Protein 7X0H (pdb70)

Sequence (1148 aa):
GYVGDPSDEYYMVTFLSGIDYWKYCFEGFEDAAKAIGVTAKYTGQTDTDVSGQVAVLEQVIAQKPKGIAVTAVNSTALADTINSAIEQGISVVCFDSDSPTSNRSAYLGTGNYAAGQKAAEFLVPLVNYKGKIAVLYTVGAENSESRVQGFEDWCKQNAPEVSLVKVNDAGDTTVAADNLAAALQANDDIVGVFCVDGVAGTAGPTAVAESKKDLRVLAFDVDVTVLDKVKSGEIDGTVAQGMYNMGYWSLMMLYTEANGLSSKALPGNLDTGVVIVTKDNVDEYYPGYVGDPSDEYYMVTFLSGIDYWKYCFEGFEDAAKAIGVTAKYTGQTDTDVSGQVAVLEQVIAQKPKGIAVTAVNSTALADTINSAIEQGISVVCFDSDSPTSNRSAYLGTGNYAAGQKAAEFLVPLVNYKGKIAVLYTVGAENSESRVQGFEDWCKQNAPEVSLVKVNDAGDTTVAADNLAAALQANDDIVGVFCVDGVAGTAGPTAVAESKKDLRVLAFDVDVTVLDKVKSGEIDGTVAQGMYNMGYWSLMMLYTEANGLSSKALPGNLDTGVVIVTKDNVDEYYPGYVGDPSDEYYMVTFLSGIDYWKYCFEGFEDAAKAIGVTAKYTGQTDTDVSGQVAVLEQVIAQKPKGIAVTAVNSTALADTINSAIEQGISVVCFDSDSPTSNRSAYLGTGNYAAGQKAAEFLVPLVNYKGKIAVLYTVGAENSESRVQGFEDWCKQNAPEVSLVKVNDAGDTTVAADNLAAALQANDDIVGVFCVDGVAGTAGPTAVAESKKDLRVLAFDVDVTVLDKVKSGEIDGTVAQGMYNMGYWSLMMLYTEANGLSSKALPGNLDTGVVIVTKDNVDEYYPGYVGDPSDEYYMVTFLSGIDYWKYCFEGFEDAAKAIGVTAKYTGQTDTDVSGQVAVLEQVIAQKPKGIAVTAVNSTALADTINSAIEQGISVVCFDSDSPTSNRSAYLGTGNYAAGQKAAEFLVPLVNYKGKIAVLYTVGAENSESRVQGFEDWCKQNAPEVSLVKVNDAGDTTVAADNLAAALQANDDIVGVFCVDGVAGTAGPTAVAESKKDLRVLAFDVDVTVLDKVKSGEIDGTVAQGMYNMGYWSLMMLYTEANGLSSKALPGNLDTGVVIVTKDNVDEYYP

CATH classification: 3.40.50.2300

Foldseek 3Di:
DLQDDQVAEEEEEEACQPDCLLVLLVLLQQVLCVVSVYYYYYDYHNFLDQVSRLVVLVVVLVVVHQEYEYFHSAQASNQVVQQVSVVVNHQYAYEDFYNVVHPHQAYEWAPQLVVLLVVLVPACVVLVLAFEEEEEFAPRTRSLVSSVNSVQVNCVVPRVRYHYDYFHLNRPLVVSLVRVLVVCVVGVRHAEYEAREQSCLRNVLVSCVVVVDDHAYEHEAQDPVSLVCLQVVSHFWYKHILSSCSSNVSNVLSVCVSVVVDVDGDDYYHHRDMDTGHNVCSVVRDD/DLQDEQVAEEEEEEALQPDCLQVLLVLLLVVLCVVSVYHYYYDYHNFLDQVRRLVVLLVVLVVPHQEYEYFHSALASNQVVQQVSVVVLHQYAYEDFHNVVHPHQAYEWAPQLVVLLVLLVPACVVLVLAFEEEEEFAPRTRSLVSSPNSVQVNCVVPRVRYHYDYFHLNRPLVVSLVRVLVVCVVGVRHAEYEHREQSSLRNVLVSCVVVVDDHAYEHEAQDPVSLVCQQVVSYFWYKHILSSVRSNVSNVLSVCVSVVVDVDGDDYYHHRDMDTGHNVCSVVRDD/DLQDDQVAEEEEEEACQPDCLQVLQVLLQQVLCVVSVYHYYYDYHNFLDQVRRLVVLVVVLVVVHQEYEYFHSAQASNQVVQQVSVVVNHQYAYEPFYNVVHPHQAYEWAPQLVQLLVLLVPQCVVVVLAFEEEEEFAPRTRSLVSSPNSVVVNCVVPRVRYHYDYFHLNRPLVSRLVRVLVVCVVGVRHAEYEARDQSCLVNVLVSVVVVVDDHAYEHEAQDPVSLVCLQVVSHFWYKHILSSCSNNVSNVLSVCVSVVVDVDGDDHYHHRDMDTGHNVHSVVRDD/DLQDDQVAEEEEEEALQPDCLQVLQVVLQQVLCVVSVYHYYYDYHNFLDQVRRLVVLVVVLVVVHQEYEYFHSAQASNQVVLQVSVVVNHQYAYEPFHNVVHPHQAYEWAPLLVVLLVLLVPQCVVVPLAFEEEEEFAPRTRSLVSSPNSVVVNCVVPRVRYHYDYWHLNRPLVSRLVRVLVVCVVGVRHAEYEQREQSSLVNVLVSCVVVVDDHAYEHEAQDVVSLVCLQVVSHFWYKHILSSCSSNVSNVLSVCVSVVVDVDGDDHYHHRDMDTGHNVCSVVRDD

InterPro domains:
  IPR025997 Periplasmic binding protein [PF13407] (46-292)
  IPR028082 Periplasmic binding protein-like I [SSF53822] (45-318)
  IPR050555 Bacterial Solute-Binding Protein 2 [PTHR30036] (1-317)

Structure (mmCIF, N/CA/C/O backbone):
data_7X0H
#
_entry.id   7X0H
#
_cell.length_a   75.873
_cell.length_b   234.616
_cell.length_c   196.325
_cell.angle_alpha   90.000
_cell.angle_beta   90.000
_cell.angle_gamma   90.000
#
_symmetry.space_group_name_H-M   'C 2 2 21'
#
loop_
_entity.id
_entity.type
_entity.pdbx_description
1 polymer CbpA
2 non-polymer beta-D-glucopyranose
3 water water
#
loop_
_atom_site.group_PDB
_atom_site.id
_atom_site.type_symbol
_atom_site.label_atom_id
_atom_site.label_alt_id
_atom_site.label_comp_id
_atom_site.label_asym_id
_atom_site.label_entity_id
_atom_site.label_seq_id
_atom_site.pdbx_PDB_ins_code
_atom_site.Cartn_x
_atom_site.Cartn_y
_atom_site.Cartn_z
_atom_site.occupancy
_atom_site.B_iso_or_equiv
_atom_site.auth_seq_id
_atom_site.auth_comp_id
_atom_site.auth_asym_id
_atom_site.auth_atom_id
_atom_site.pdbx_PDB_model_num
ATOM 1 N N . GLY A 1 4 ? 22.506 10.184 -15.214 1.00 24.66 33 GLY A N 1
ATOM 2 C CA . GLY A 1 4 ? 21.248 10.587 -15.807 1.00 19.58 33 GLY A CA 1
ATOM 3 C C . GLY A 1 4 ? 20.394 11.529 -14.981 1.00 17.37 33 GLY A C 1
ATOM 4 O O . GLY A 1 4 ? 20.865 12.551 -14.476 1.00 16.31 33 GLY A O 1
ATOM 7 N N . TYR A 1 5 ? 19.111 11.179 -14.867 1.00 14.24 34 TYR A N 1
ATOM 8 C CA . TYR A 1 5 ? 18.105 12.040 -14.257 1.00 15.59 34 TYR A CA 1
ATOM 9 C C . TYR A 1 5 ? 17.693 11.545 -12.873 1.00 17.49 34 TYR A C 1
ATOM 10 O O . TYR A 1 5 ? 16.551 11.741 -12.450 1.00 20.85 34 TYR A O 1
ATOM 28 N N . VAL A 1 6 ? 18.616 10.901 -12.162 1.00 19.23 35 VAL A N 1
ATOM 29 C CA . VAL A 1 6 ? 18.418 10.548 -10.761 1.00 21.98 35 VAL A CA 1
ATOM 30 C C . VAL A 1 6 ? 19.085 11.646 -9.943 1.00 18.38 35 VAL A C 1
ATOM 31 O O . VAL A 1 6 ? 20.310 11.667 -9.782 1.00 18.72 35 VAL A O 1
ATOM 44 N N . GLY A 1 7 ? 18.278 12.554 -9.424 1.00 16.60 36 GLY A N 1
ATOM 45 C CA . GLY A 1 7 ? 18.812 13.701 -8.737 1.00 17.90 36 GLY A CA 1
ATOM 46 C C . GLY A 1 7 ? 19.191 13.412 -7.300 1.00 19.88 36 GLY A C 1
ATOM 47 O O . GLY A 1 7 ? 18.773 12.436 -6.684 1.00 18.63 36 GLY A O 1
ATOM 51 N N . ASP A 1 8 ? 20.016 14.295 -6.773 1.00 20.36 37 ASP A N 1
ATOM 52 C CA . ASP A 1 8 ? 20.461 14.340 -5.397 1.00 21.24 37 ASP A CA 1
ATOM 53 C C . ASP A 1 8 ? 19.722 15.462 -4.692 1.00 18.29 37 ASP A C 1
ATOM 54 O O . ASP A 1 8 ? 19.752 16.599 -5.177 1.00 16.95 37 ASP A O 1
ATOM 63 N N . PRO A 1 9 ? 19.023 15.197 -3.584 1.00 20.73 38 PRO A N 1
ATOM 64 C CA . PRO A 1 9 ? 18.228 16.274 -2.959 1.00 22.66 38 PRO A CA 1
ATOM 65 C C . PRO A 1 9 ? 19.054 17.423 -2.400 1.00 20.37 38 PRO A C 1
ATOM 66 O O . PRO A 1 9 ? 18.491 18.500 -2.155 1.00 18.24 38 PRO A O 1
ATOM 77 N N . SER A 1 10 ? 20.355 17.243 -2.180 1.00 20.52 39 SER A N 1
ATOM 78 C CA . SER A 1 10 ? 21.183 18.360 -1.744 1.00 21.30 39 SER A CA 1
ATOM 79 C C . SER A 1 10 ? 21.490 19.331 -2.880 1.00 19.89 39 SER A C 1
ATOM 80 O O . SER A 1 10 ? 22.015 20.419 -2.622 1.00 19.65 39 SER A O 1
ATOM 88 N N . ASP A 1 11 ? 21.154 18.986 -4.117 1.00 18.85 40 ASP A N 1
ATOM 89 C CA . ASP A 1 11 ? 21.377 19.875 -5.250 1.00 18.08 40 ASP A CA 1
ATOM 90 C C . ASP A 1 11 ? 20.159 20.770 -5.425 1.00 17.05 40 ASP A C 1
ATOM 91 O O . ASP A 1 11 ? 19.033 20.279 -5.572 1.00 16.73 40 ASP A O 1
ATOM 100 N N . GLU A 1 12 ? 20.392 22.079 -5.411 1.00 13.81 41 GLU A N 1
ATOM 101 C CA . GLU A 1 12 ? 19.326 23.064 -5.339 1.00 15.29 41 GLU A CA 1
ATOM 102 C C . GLU A 1 12 ? 19.178 23.834 -6.640 1.00 14.95 41 GLU A C 1
ATOM 103 O O . GLU A 1 12 ? 20.167 24.200 -7.282 1.00 16.06 41 GLU A O 1
ATOM 115 N N . TYR A 1 13 ? 17.923 24.088 -7.002 1.00 12.49 42 TYR A N 1
ATOM 116 C CA . TYR A 1 13 ? 17.551 24.878 -8.168 1.00 11.81 42 TYR A CA 1
ATOM 117 C C . TYR A 1 13 ? 16.612 25.974 -7.692 1.00 13.10 42 TYR A C 1
ATOM 118 O O . TYR A 1 13 ? 15.605 25.689 -7.029 1.00 13.61 42 TYR A O 1
ATOM 136 N N . TYR A 1 14 ? 16.959 27.221 -8.003 1.00 14.03 43 TYR A N 1
ATOM 137 C CA . TYR A 1 14 ? 16.227 28.385 -7.526 1.00 13.44 43 TYR A CA 1
ATOM 138 C C . TYR A 1 14 ? 15.395 29.021 -8.634 1.00 13.66 43 TYR A C 1
ATOM 139 O O . TYR A 1 14 ? 15.869 29.206 -9.758 1.00 14.96 43 TYR A O 1
ATOM 157 N N . MET A 1 15 ? 14.152 29.356 -8.301 1.00 12.47 44 MET A N 1
ATOM 158 C CA . MET A 1 15 ? 13.325 30.265 -9.083 1.00 11.94 44 MET A CA 1
ATOM 159 C C . MET A 1 15 ? 13.382 31.632 -8.408 1.00 11.39 44 MET A C 1
ATOM 160 O O . MET A 1 15 ? 13.167 31.731 -7.194 1.00 13.09 44 MET A O 1
ATOM 174 N N . VAL A 1 16 ? 13.688 32.672 -9.188 1.00 11.28 45 VAL A N 1
ATOM 175 C CA . VAL A 1 16 ? 13.888 34.024 -8.673 1.00 13.08 45 VAL A CA 1
ATOM 176 C C . VAL A 1 16 ? 12.998 34.984 -9.449 1.00 13.34 45 VAL A C 1
ATOM 177 O O . VAL A 1 16 ? 13.087 35.060 -10.677 1.00 14.39 45 VAL A O 1
ATOM 190 N N . THR A 1 17 ? 12.197 35.766 -8.731 1.00 13.35 46 THR A N 1
ATOM 191 C CA . THR A 1 17 ? 11.160 36.566 -9.364 1.00 13.48 46 THR A CA 1
ATOM 192 C C . THR A 1 17 ? 11.201 38.015 -8.884 1.00 14.39 46 THR A C 1
ATOM 193 O O . THR A 1 17 ? 12.072 38.421 -8.111 1.00 15.48 46 THR A O 1
ATOM 204 N N . PHE A 1 18 ? 10.241 38.797 -9.383 1.00 15.42 47 PHE A N 1
ATOM 205 C CA . PHE A 1 18 ? 9.892 40.113 -8.860 1.00 15.26 47 PHE A CA 1
ATOM 206 C C . PHE A 1 18 ? 8.387 40.108 -8.618 1.00 16.61 47 PHE A C 1
ATOM 207 O O . PHE A 1 18 ? 7.677 39.198 -9.056 1.00 15.92 47 PHE A O 1
ATOM 224 N N . LEU A 1 19 ? 7.893 41.114 -7.901 1.00 17.24 48 LEU A N 1
ATOM 225 C CA . LEU A 1 19 ? 6.517 41.084 -7.403 1.00 17.07 48 LEU A CA 1
ATOM 226 C C . LEU A 1 19 ? 6.225 39.700 -6.813 1.00 16.20 48 LEU A C 1
ATOM 227 O O . LEU A 1 19 ? 5.235 39.041 -7.133 1.00 15.48 48 LEU A O 1
ATOM 243 N N . SER A 1 20 ? 7.125 39.262 -5.929 1.00 16.13 49 SER A N 1
ATOM 244 C CA . SER A 1 20 ? 7.302 37.842 -5.640 1.00 15.80 49 SER A CA 1
ATOM 245 C C . SER A 1 20 ? 6.151 37.213 -4.873 1.00 16.80 49 SER A C 1
ATOM 246 O O . SER A 1 20 ? 6.080 35.979 -4.807 1.00 17.47 49 SER A O 1
ATOM 254 N N . GLY A 1 21 ? 5.266 38.005 -4.292 1.00 18.22 50 GLY A N 1
ATOM 255 C CA . GLY A 1 21 ? 4.173 37.443 -3.541 1.00 19.71 50 GLY A CA 1
ATOM 256 C C . GLY A 1 21 ? 2.897 37.190 -4.300 1.00 19.78 50 GLY A C 1
ATOM 257 O O . GLY A 1 21 ? 1.956 36.651 -3.713 1.00 20.24 50 GLY A O 1
ATOM 261 N N . ILE A 1 22 ? 2.809 37.550 -5.581 1.00 19.50 51 ILE A N 1
ATOM 262 C CA . ILE A 1 22 ? 1.529 37.449 -6.272 1.00 18.78 51 ILE A CA 1
ATOM 263 C C . ILE A 1 22 ? 1.275 36.005 -6.695 1.00 17.69 51 ILE A C 1
ATOM 264 O O . ILE A 1 22 ? 2.193 35.183 -6.828 1.00 15.67 51 ILE A O 1
ATOM 280 N N . ASP A 1 23 ? -0.004 35.699 -6.926 1.00 18.73 52 ASP A N 1
ATOM 281 C CA . ASP A 1 23 ? -0.397 34.322 -7.208 1.00 21.03 52 ASP A CA 1
ATOM 282 C C . ASP A 1 23 ? 0.183 33.813 -8.523 1.00 18.33 52 ASP A C 1
ATOM 283 O O . ASP A 1 23 ? 0.360 32.602 -8.687 1.00 17.53 52 ASP A O 1
ATOM 292 N N . TYR A 1 24 ? 0.484 34.711 -9.464 1.00 19.17 53 TYR A N 1
ATOM 293 C CA . TYR A 1 24 ? 1.053 34.301 -10.747 1.00 18.70 53 TYR A CA 1
ATOM 294 C C . TYR A 1 24 ? 2.239 33.357 -10.563 1.00 17.26 53 TYR A C 1
ATOM 295 O O . TYR A 1 24 ? 2.335 32.328 -11.244 1.00 16.96 53 TYR A O 1
ATOM 313 N N . TRP A 1 25 ? 3.140 33.669 -9.625 1.00 14.61 54 TRP A N 1
ATOM 314 C CA . TRP A 1 25 ? 4.328 32.843 -9.437 1.00 13.71 54 TRP A CA 1
ATOM 315 C C . TRP A 1 25 ? 4.017 31.501 -8.778 1.00 16.18 54 TRP A C 1
ATOM 316 O O . TRP A 1 25 ? 4.822 30.572 -8.904 1.00 16.77 54 TRP A O 1
ATOM 337 N N . LYS A 1 26 ? 2.882 31.372 -8.081 1.00 17.34 55 LYS A N 1
ATOM 338 C CA . LYS A 1 26 ? 2.542 30.088 -7.475 1.00 16.83 55 LYS A CA 1
ATOM 339 C C . LYS A 1 26 ? 2.368 29.015 -8.540 1.00 16.08 55 LYS A C 1
ATOM 340 O O . LYS A 1 26 ? 2.773 27.861 -8.348 1.00 14.06 55 LYS A O 1
ATOM 344 N N . TYR A 1 27 ? 1.784 29.379 -9.681 1.00 14.83 56 TYR A N 1
ATOM 345 C CA . TYR A 1 27 ? 1.622 28.420 -10.768 1.00 16.28 56 TYR A CA 1
ATOM 346 C C . TYR A 1 27 ? 2.955 28.120 -11.436 1.00 13.98 56 TYR A C 1
ATOM 347 O O . TYR A 1 27 ? 3.232 26.965 -11.778 1.00 14.06 56 TYR A O 1
ATOM 365 N N . CYS A 1 28 ? 3.797 29.144 -11.627 1.00 12.60 57 CYS A N 1
ATOM 366 C CA . CYS A 1 28 ? 5.125 28.914 -12.185 1.00 12.03 57 CYS A CA 1
ATOM 367 C C . CYS A 1 28 ? 5.942 27.991 -11.290 1.00 12.43 57 CYS A C 1
ATOM 368 O O . CYS A 1 28 ? 6.608 27.065 -11.771 1.00 14.07 57 CYS A O 1
ATOM 376 N N . PHE A 1 29 ? 5.924 28.244 -9.978 1.00 12.99 58 PHE A N 1
ATOM 377 C CA . PHE A 1 29 ? 6.742 27.433 -9.087 1.00 12.25 58 PHE A CA 1
ATOM 378 C C . PHE A 1 29 ? 6.193 26.016 -8.954 1.00 14.10 58 PHE A C 1
ATOM 379 O O . PHE A 1 29 ? 6.969 25.073 -8.764 1.00 14.80 58 PHE A O 1
ATOM 396 N N . GLU A 1 30 ? 4.871 25.840 -9.052 1.00 12.22 59 GLU A N 1
ATOM 397 C CA . GLU A 1 30 ? 4.300 24.496 -9.032 1.00 15.15 59 GLU A CA 1
ATOM 398 C C . GLU A 1 30 ? 4.926 23.610 -10.108 1.00 14.08 59 GLU A C 1
ATOM 399 O O . GLU A 1 30 ? 5.240 22.442 -9.853 1.00 14.20 59 GLU A O 1
ATOM 411 N N . GLY A 1 31 ? 5.102 24.141 -11.320 1.00 14.12 60 GLY A N 1
ATOM 412 C CA . GLY A 1 31 ? 5.731 23.354 -12.372 1.00 13.01 60 GLY A CA 1
ATOM 413 C C . GLY A 1 31 ? 7.199 23.081 -12.091 1.00 13.19 60 GLY A C 1
ATOM 414 O O . GLY A 1 31 ? 7.683 21.960 -12.273 1.00 12.02 60 GLY A O 1
ATOM 418 N N . PHE A 1 32 ? 7.926 24.114 -11.660 1.00 12.55 61 PHE A N 1
ATOM 419 C CA . PHE A 1 32 ? 9.327 23.998 -11.260 1.00 11.82 61 PHE A CA 1
ATOM 420 C C . PHE A 1 32 ? 9.519 22.904 -10.220 1.00 13.12 61 PHE A C 1
ATOM 421 O O . PHE A 1 32 ? 10.409 22.055 -10.347 1.00 16.65 61 PHE A O 1
ATOM 438 N N . GLU A 1 33 ? 8.674 22.906 -9.187 1.00 11.83 62 GLU A N 1
ATOM 439 C CA . GLU A 1 33 ? 8.787 21.934 -8.107 1.00 15.26 62 GLU A CA 1
ATOM 440 C C . GLU A 1 33 ? 8.349 20.546 -8.551 1.00 13.08 62 GLU A C 1
ATOM 441 O O . GLU A 1 33 ? 8.945 19.545 -8.130 1.00 16.06 62 GLU A O 1
ATOM 453 N N . ASP A 1 34 ? 7.330 20.456 -9.412 1.00 11.98 63 ASP A N 1
ATOM 454 C CA . ASP A 1 34 ? 6.924 19.142 -9.906 1.00 12.78 63 ASP A CA 1
ATOM 455 C C . ASP A 1 34 ? 8.058 18.473 -10.674 1.00 12.13 63 ASP A C 1
ATOM 456 O O . ASP A 1 34 ? 8.312 17.275 -10.499 1.00 12.72 63 ASP A O 1
ATOM 465 N N . ALA A 1 35 ? 8.740 19.226 -11.546 1.00 11.08 64 ALA A N 1
ATOM 466 C CA . ALA A 1 35 ? 9.875 18.657 -12.266 1.00 12.23 64 ALA A CA 1
ATOM 467 C C . ALA A 1 35 ? 11.001 18.301 -11.304 1.00 11.76 64 ALA A C 1
ATOM 468 O O . ALA A 1 35 ? 11.621 17.240 -11.430 1.00 13.26 64 ALA A O 1
ATOM 475 N N . ALA A 1 36 ? 11.266 19.170 -10.323 1.00 13.35 65 ALA A N 1
ATOM 476 C CA . ALA A 1 36 ? 12.331 18.892 -9.370 1.00 13.34 65 ALA A CA 1
ATOM 477 C C . ALA A 1 36 ? 12.060 17.599 -8.612 1.00 13.86 65 ALA A C 1
ATOM 478 O O . ALA A 1 36 ? 12.970 16.788 -8.401 1.00 15.13 65 ALA A O 1
ATOM 485 N N . LYS A 1 37 ? 10.806 17.380 -8.207 1.00 14.10 66 LYS A N 1
ATOM 486 C CA . LYS A 1 37 ? 10.460 16.173 -7.469 1.00 16.77 66 LYS A CA 1
ATOM 487 C C . LYS A 1 37 ? 10.546 14.937 -8.351 1.00 14.58 66 LYS A C 1
ATOM 488 O O . LYS A 1 37 ? 10.937 13.859 -7.885 1.00 13.81 66 LYS A O 1
ATOM 507 N N . ALA A 1 38 ? 10.182 15.066 -9.626 1.00 14.35 67 ALA A N 1
ATOM 508 C CA . ALA A 1 38 ? 10.311 13.939 -10.544 1.00 15.49 67 ALA A CA 1
ATOM 509 C C . ALA A 1 38 ? 11.770 13.526 -10.697 1.00 13.14 67 ALA A C 1
ATOM 510 O O . ALA A 1 38 ? 12.084 12.333 -10.757 1.00 14.82 67 ALA A O 1
ATOM 517 N N . ILE A 1 39 ? 12.676 14.501 -10.767 1.00 12.87 68 ILE A N 1
ATOM 518 C CA . ILE A 1 39 ? 14.092 14.183 -10.910 1.00 12.97 68 ILE A CA 1
ATOM 519 C C . ILE A 1 39 ? 14.684 13.743 -9.576 1.00 13.36 68 ILE A C 1
ATOM 520 O O . ILE A 1 39 ? 15.478 12.799 -9.522 1.00 13.77 68 ILE A O 1
ATOM 536 N N . GLY A 1 40 ? 14.317 14.412 -8.493 1.00 14.95 69 GLY A N 1
ATOM 537 C CA . GLY A 1 40 ? 14.893 14.163 -7.192 1.00 16.85 69 GLY A CA 1
ATOM 538 C C . GLY A 1 40 ? 15.810 15.252 -6.647 1.00 17.38 69 GLY A C 1
ATOM 539 O O . GLY A 1 40 ? 16.592 14.967 -5.726 1.00 18.66 69 GLY A O 1
ATOM 543 N N . VAL A 1 41 ? 15.751 16.468 -7.191 1.00 16.09 70 VAL A N 1
ATOM 544 C CA . VAL A 1 41 ? 16.512 17.605 -6.683 1.00 14.82 70 VAL A CA 1
ATOM 545 C C . VAL A 1 41 ? 15.564 18.505 -5.899 1.00 16.36 70 VAL A C 1
ATOM 546 O O . VAL A 1 41 ? 14.356 18.245 -5.840 1.00 15.90 70 VAL A O 1
ATOM 559 N N . THR A 1 42 ? 16.093 19.567 -5.298 1.00 17.45 71 THR A N 1
ATOM 560 C CA . THR A 1 42 ? 15.300 20.446 -4.445 1.00 17.78 71 THR A CA 1
ATOM 561 C C . THR A 1 42 ? 15.079 21.788 -5.129 1.00 17.25 71 THR A C 1
ATOM 562 O O . THR A 1 42 ? 16.039 22.466 -5.513 1.00 16.93 71 THR A O 1
ATOM 573 N N . ALA A 1 43 ? 13.809 22.161 -5.267 1.00 16.43 72 ALA A N 1
ATOM 574 C CA . ALA A 1 43 ? 13.402 23.442 -5.820 1.00 15.49 72 ALA A CA 1
ATOM 575 C C . ALA A 1 43 ? 13.243 24.461 -4.701 1.00 15.70 72 ALA A C 1
ATOM 576 O O . ALA A 1 43 ? 12.670 24.155 -3.653 1.00 16.02 72 ALA A O 1
ATOM 583 N N . LYS A 1 44 ? 13.760 25.672 -4.937 1.00 13.35 73 LYS A N 1
ATOM 584 C CA . LYS A 1 44 ? 13.711 26.771 -3.982 1.00 15.68 73 LYS A CA 1
ATOM 585 C C . LYS A 1 44 ? 13.123 27.998 -4.661 1.00 14.69 73 LYS A C 1
ATOM 586 O O . LYS A 1 44 ? 13.327 28.212 -5.859 1.00 15.18 73 LYS A O 1
ATOM 605 N N . TYR A 1 45 ? 12.459 28.844 -3.874 1.00 15.25 74 TYR A N 1
ATOM 606 C CA . TYR A 1 45 ? 11.780 30.017 -4.406 1.00 15.19 74 TYR A CA 1
ATOM 607 C C . TYR A 1 45 ? 12.161 31.270 -3.632 1.00 16.59 74 TYR A C 1
ATOM 608 O O . TYR A 1 45 ? 12.191 31.258 -2.399 1.00 17.98 74 TYR A O 1
ATOM 626 N N . THR A 1 46 ? 12.420 32.358 -4.351 1.00 16.08 75 THR A N 1
ATOM 627 C CA . THR A 1 46 ? 12.510 33.668 -3.714 1.00 15.71 75 THR A CA 1
ATOM 628 C C . THR A 1 46 ? 12.318 34.747 -4.776 1.00 15.84 75 THR A C 1
ATOM 629 O O . THR A 1 46 ? 12.175 34.461 -5.966 1.00 14.12 75 THR A O 1
ATOM 640 N N . GLY A 1 47 ? 12.315 36.001 -4.337 1.00 16.47 76 GLY A N 1
ATOM 641 C CA . GLY A 1 47 ? 12.172 37.104 -5.272 1.00 15.94 76 GLY A CA 1
ATOM 642 C C . GLY A 1 47 ? 12.151 38.435 -4.551 1.00 15.75 76 GLY A C 1
ATOM 643 O O . GLY A 1 47 ? 12.148 38.502 -3.318 1.00 17.44 76 GLY A O 1
ATOM 647 N N . GLN A 1 48 ? 12.177 39.495 -5.355 1.00 16.65 77 GLN A N 1
ATOM 648 C CA . GLN A 1 48 ? 11.960 40.858 -4.882 1.00 15.86 77 GLN A CA 1
ATOM 649 C C . GLN A 1 48 ? 10.461 41.097 -4.766 1.00 15.91 77 GLN A C 1
ATOM 650 O O . GLN A 1 48 ? 9.691 40.713 -5.652 1.00 15.46 77 GLN A O 1
ATOM 664 N N . THR A 1 49 ? 10.038 41.699 -3.651 1.00 17.27 78 THR A N 1
ATOM 665 C CA . THR A 1 49 ? 8.606 41.794 -3.392 1.00 18.04 78 THR A CA 1
ATOM 666 C C . THR A 1 49 ? 7.914 42.835 -4.269 1.00 19.97 78 THR A C 1
ATOM 667 O O . THR A 1 49 ? 6.698 42.738 -4.479 1.00 20.38 78 THR A O 1
ATOM 678 N N . ASP A 1 50 ? 8.654 43.825 -4.775 1.00 21.17 79 ASP A N 1
ATOM 679 C CA . ASP A 1 50 ? 8.111 44.843 -5.671 1.00 21.89 79 ASP A CA 1
ATOM 680 C C . ASP A 1 50 ? 8.905 44.819 -6.972 1.00 20.49 79 ASP A C 1
ATOM 681 O O . ASP A 1 50 ? 9.464 43.777 -7.329 1.00 18.65 79 ASP A O 1
ATOM 690 N N . THR A 1 51 ? 8.973 45.942 -7.694 1.00 17.98 80 THR A N 1
ATOM 691 C CA . THR A 1 51 ? 9.728 45.983 -8.942 1.00 17.28 80 THR A CA 1
ATOM 692 C C . THR A 1 51 ? 11.031 46.768 -8.810 1.00 18.39 80 THR A C 1
ATOM 693 O O . THR A 1 51 ? 11.556 47.266 -9.813 1.00 19.81 80 THR A O 1
ATOM 704 N N . ASP A 1 52 ? 11.567 46.891 -7.598 1.00 18.50 81 ASP A N 1
ATOM 705 C CA . ASP A 1 52 ? 12.786 47.668 -7.399 1.00 20.15 81 ASP A CA 1
ATOM 706 C C . ASP A 1 52 ? 13.962 46.935 -8.032 1.00 19.88 81 ASP A C 1
ATOM 707 O O . ASP A 1 52 ? 14.251 45.786 -7.681 1.00 19.70 81 ASP A O 1
ATOM 716 N N . VAL A 1 53 ? 14.645 47.598 -8.966 1.00 20.07 82 VAL A N 1
ATOM 717 C CA . VAL A 1 53 ? 15.669 46.917 -9.752 1.00 21.02 82 VAL A CA 1
ATOM 718 C C . VAL A 1 53 ? 16.866 46.550 -8.880 1.00 20.69 82 VAL A C 1
ATOM 719 O O . VAL A 1 53 ? 17.301 45.392 -8.855 1.00 20.75 82 VAL A O 1
ATOM 732 N N . SER A 1 54 ? 17.431 47.526 -8.162 1.00 22.15 83 SER A N 1
ATOM 733 C CA . SER A 1 54 ? 18.557 47.208 -7.289 1.00 24.84 83 SER A CA 1
ATOM 734 C C . SER A 1 54 ? 18.162 46.170 -6.247 1.00 24.01 83 SER A C 1
ATOM 735 O O . SER A 1 54 ? 18.981 45.325 -5.865 1.00 23.44 83 SER A O 1
ATOM 743 N N . GLY A 1 55 ? 16.907 46.196 -5.798 1.00 22.63 84 GLY A N 1
ATOM 744 C CA . GLY A 1 55 ? 16.425 45.148 -4.915 1.00 20.90 84 GLY A CA 1
ATOM 745 C C . GLY A 1 55 ? 16.532 43.767 -5.532 1.00 17.04 84 GLY A C 1
ATOM 746 O O . GLY A 1 55 ? 17.027 42.830 -4.901 1.00 20.73 84 GLY A O 1
ATOM 750 N N . GLN A 1 56 ? 16.068 43.613 -6.776 1.00 16.84 85 GLN A N 1
ATOM 751 C CA . GLN A 1 56 ? 16.111 42.281 -7.366 1.00 16.68 85 GLN A CA 1
ATOM 752 C C . GLN A 1 56 ? 17.551 41.840 -7.625 1.00 17.93 85 GLN A C 1
ATOM 753 O O . GLN A 1 56 ? 17.874 40.651 -7.493 1.00 18.26 85 GLN A O 1
ATOM 767 N N . VAL A 1 57 ? 18.431 42.773 -8.006 1.00 20.25 86 VAL A N 1
ATOM 768 C CA . VAL A 1 57 ? 19.846 42.430 -8.138 1.00 20.69 86 VAL A CA 1
ATOM 769 C C . VAL A 1 57 ? 20.366 41.843 -6.830 1.00 20.65 86 VAL A C 1
ATOM 770 O O . VAL A 1 57 ? 21.063 40.823 -6.821 1.00 20.89 86 VAL A O 1
ATOM 783 N N . ALA A 1 58 ? 20.032 42.478 -5.703 1.00 21.39 87 ALA A N 1
ATOM 784 C CA . ALA A 1 58 ? 20.516 42.000 -4.411 1.00 21.88 87 ALA A CA 1
ATOM 785 C C . ALA A 1 58 ? 19.968 40.615 -4.093 1.00 21.22 87 ALA A C 1
ATOM 786 O O . ALA A 1 58 ? 20.696 39.753 -3.589 1.00 22.42 87 ALA A O 1
ATOM 793 N N . VAL A 1 59 ? 18.687 40.382 -4.379 1.00 19.94 88 VAL A N 1
ATOM 794 C CA . VAL A 1 59 ? 18.096 39.065 -4.150 1.00 20.09 88 VAL A CA 1
ATOM 795 C C . VAL A 1 59 ? 18.820 38.005 -4.975 1.00 18.78 88 VAL A C 1
ATOM 796 O O . VAL A 1 59 ? 19.119 36.909 -4.487 1.00 20.21 88 VAL A O 1
ATOM 809 N N . LEU A 1 60 ? 19.091 38.302 -6.249 1.00 16.63 89 LEU A N 1
ATOM 810 C CA . LEU A 1 60 ? 19.798 37.340 -7.085 1.00 17.27 89 LEU A CA 1
ATOM 811 C C . LEU A 1 60 ? 21.214 37.111 -6.570 1.00 19.11 89 LEU A C 1
ATOM 812 O O . LEU A 1 60 ? 21.725 35.988 -6.641 1.00 18.58 89 LEU A O 1
ATOM 828 N N . GLU A 1 61 ? 21.853 38.145 -6.016 1.00 20.10 90 GLU A N 1
ATOM 829 C CA . GLU A 1 61 ? 23.160 37.948 -5.395 1.00 22.84 90 GLU A CA 1
ATOM 830 C C . GLU A 1 61 ? 23.058 37.042 -4.169 1.00 24.27 90 GLU A C 1
ATOM 831 O O . GLU A 1 61 ? 23.922 36.182 -3.961 1.00 26.85 90 GLU A O 1
ATOM 843 N N . GLN A 1 62 ? 22.017 37.218 -3.340 1.00 24.96 91 GLN A N 1
ATOM 844 C CA . GLN A 1 62 ? 21.836 36.334 -2.189 1.00 30.02 91 GLN A CA 1
ATOM 845 C C . GLN A 1 62 ? 21.678 34.882 -2.626 1.00 27.94 91 GLN A C 1
ATOM 846 O O . GLN A 1 62 ? 22.122 33.965 -1.923 1.00 27.04 91 GLN A O 1
ATOM 860 N N . VAL A 1 63 ? 21.043 34.658 -3.774 1.00 19.36 92 VAL A N 1
ATOM 861 C CA . VAL A 1 63 ? 20.872 33.304 -4.287 1.00 18.34 92 VAL A CA 1
ATOM 862 C C . VAL A 1 63 ? 22.196 32.766 -4.807 1.00 18.78 92 VAL A C 1
ATOM 863 O O . VAL A 1 63 ? 22.586 31.637 -4.493 1.00 20.20 92 VAL A O 1
ATOM 876 N N . ILE A 1 64 ? 22.912 33.566 -5.605 1.00 19.08 93 ILE A N 1
ATOM 877 C CA . ILE A 1 64 ? 24.200 33.124 -6.136 1.00 21.16 93 ILE A CA 1
ATOM 878 C C . ILE A 1 64 ? 25.118 32.703 -4.998 1.00 25.85 93 ILE A C 1
ATOM 879 O O . ILE A 1 64 ? 25.864 31.723 -5.110 1.00 26.48 93 ILE A O 1
ATOM 895 N N . ALA A 1 65 ? 25.040 33.406 -3.864 1.00 28.63 94 ALA A N 1
ATOM 896 C CA . ALA A 1 65 ? 25.886 33.103 -2.713 1.00 30.05 94 ALA A CA 1
ATOM 897 C C . ALA A 1 65 ? 25.546 31.774 -2.045 1.00 30.24 94 ALA A C 1
ATOM 898 O O . ALA A 1 65 ? 26.355 31.270 -1.255 1.00 32.15 94 ALA A O 1
ATOM 905 N N . GLN A 1 66 ? 24.361 31.217 -2.298 1.00 27.24 95 GLN A N 1
ATOM 906 C CA . GLN A 1 66 ? 24.028 29.881 -1.814 1.00 28.20 95 GLN A CA 1
ATOM 907 C C . GLN A 1 66 ? 24.523 28.788 -2.757 1.00 26.23 95 GLN A C 1
ATOM 908 O O . GLN A 1 66 ? 24.344 27.602 -2.462 1.00 27.57 95 GLN A O 1
ATOM 922 N N . LYS A 1 67 ? 25.147 29.165 -3.870 1.00 26.23 96 LYS A N 1
ATOM 923 C CA . LYS A 1 67 ? 25.772 28.230 -4.798 1.00 29.09 96 LYS A CA 1
ATOM 924 C C . LYS A 1 67 ? 24.821 27.126 -5.262 1.00 22.40 96 LYS A C 1
ATOM 925 O O . LYS A 1 67 ? 25.157 25.935 -5.186 1.00 21.81 96 LYS A O 1
ATOM 944 N N . PRO A 1 68 ? 23.651 27.478 -5.781 1.00 19.22 97 PRO A N 1
ATOM 945 C CA . PRO A 1 68 ? 22.768 26.467 -6.366 1.00 19.53 97 PRO A CA 1
ATOM 946 C C . PRO A 1 68 ? 23.362 25.900 -7.645 1.00 17.98 97 PRO A C 1
ATOM 947 O O . PRO A 1 68 ? 24.269 26.472 -8.251 1.00 16.48 97 PRO A O 1
ATOM 958 N N . LYS A 1 69 ? 22.828 24.750 -8.058 1.00 16.38 98 LYS A N 1
ATOM 959 C CA . LYS A 1 69 ? 23.200 24.201 -9.358 1.00 14.91 98 LYS A CA 1
ATOM 960 C C . LYS A 1 69 ? 22.606 25.014 -10.502 1.00 16.23 98 LYS A C 1
ATOM 961 O O . LYS A 1 69 ? 23.213 25.112 -11.574 1.00 17.34 98 LYS A O 1
ATOM 980 N N . GLY A 1 70 ? 21.437 25.598 -10.302 1.00 14.77 99 GLY A N 1
ATOM 981 C CA . GLY A 1 70 ? 20.752 26.297 -11.376 1.00 13.95 99 GLY A CA 1
ATOM 982 C C . GLY A 1 70 ? 19.818 27.363 -10.857 1.00 13.72 99 GLY A C 1
ATOM 983 O O . GLY A 1 70 ? 19.317 27.291 -9.727 1.00 11.97 99 GLY A O 1
ATOM 987 N N . ILE A 1 71 ? 19.589 28.365 -11.701 1.00 12.85 100 ILE A N 1
ATOM 988 C CA . ILE A 1 71 ? 18.705 29.484 -11.401 1.00 13.40 100 ILE A CA 1
ATOM 989 C C . ILE A 1 71 ? 17.843 29.744 -12.627 1.00 13.20 100 ILE A C 1
ATOM 990 O O . ILE A 1 71 ? 18.364 29.889 -13.736 1.00 12.03 100 ILE A O 1
ATOM 1006 N N . ALA A 1 72 ? 16.534 29.815 -12.432 1.00 12.88 101 ALA A N 1
ATOM 1007 C CA . ALA A 1 72 ? 15.603 30.318 -13.432 1.00 12.58 101 ALA A CA 1
ATOM 1008 C C . ALA A 1 72 ? 15.136 31.681 -12.943 1.00 13.34 101 ALA A C 1
ATOM 1009 O O . ALA A 1 72 ? 14.526 31.780 -11.873 1.00 12.51 101 ALA A O 1
ATOM 1016 N N . VAL A 1 73 ? 15.453 32.730 -13.686 1.00 12.80 102 VAL A N 1
ATOM 1017 C CA . VAL A 1 73 ? 15.166 34.082 -13.231 1.00 11.83 102 VAL A CA 1
ATOM 1018 C C . VAL A 1 73 ? 14.311 34.794 -14.268 1.00 13.06 102 VAL A C 1
ATOM 1019 O O . VAL A 1 73 ? 14.501 34.628 -15.479 1.00 10.96 102 VAL A O 1
ATOM 1032 N N . THR A 1 74 ? 13.345 35.562 -13.775 1.00 11.74 103 THR A N 1
ATOM 1033 C CA . THR A 1 74 ? 12.578 36.500 -14.580 1.00 13.74 103 THR A CA 1
ATOM 1034 C C . THR A 1 74 ? 13.053 37.900 -14.211 1.00 12.64 103 THR A C 1
ATOM 1035 O O . THR A 1 74 ? 12.989 38.294 -13.041 1.00 13.27 103 THR A O 1
ATOM 1046 N N . ALA A 1 75 ? 13.546 38.640 -15.199 1.00 14.40 104 ALA A N 1
ATOM 1047 C CA . ALA A 1 75 ? 14.225 39.904 -14.955 1.00 13.82 104 ALA A CA 1
ATOM 1048 C C . ALA A 1 75 ? 13.228 41.055 -14.946 1.00 14.27 104 ALA A C 1
ATOM 1049 O O . ALA A 1 75 ? 12.467 41.229 -15.898 1.00 10.97 104 ALA A O 1
ATOM 1056 N N . VAL A 1 76 ? 13.252 41.851 -13.873 1.00 14.09 105 VAL A N 1
ATOM 1057 C CA . VAL A 1 76 ? 12.329 42.975 -13.764 1.00 14.31 105 VAL A CA 1
ATOM 1058 C C . VAL A 1 76 ? 12.680 44.077 -14.753 1.00 14.46 105 VAL A C 1
ATOM 1059 O O . VAL A 1 76 ? 11.818 44.897 -15.108 1.00 13.88 105 VAL A O 1
ATOM 1072 N N . ASN A 1 77 ? 13.933 44.119 -15.202 1.00 13.93 106 ASN A N 1
ATOM 1073 C CA . ASN A 1 77 ? 14.418 45.088 -16.174 1.00 15.47 106 ASN A CA 1
ATOM 1074 C C . ASN A 1 77 ? 15.200 44.347 -17.249 1.00 15.25 106 ASN A C 1
ATOM 1075 O O . ASN A 1 77 ? 15.891 43.364 -16.966 1.00 16.26 106 ASN A O 1
ATOM 1086 N N . SER A 1 78 ? 15.101 44.856 -18.484 1.00 17.73 107 SER A N 1
ATOM 1087 C CA . SER A 1 78 ? 15.620 44.153 -19.653 1.00 21.43 107 SER A CA 1
ATOM 1088 C C . SER A 1 78 ? 17.130 43.971 -19.626 1.00 19.48 107 SER A C 1
ATOM 1089 O O . SER A 1 78 ? 17.647 43.035 -20.250 1.00 19.09 107 SER A O 1
ATOM 1097 N N . THR A 1 79 ? 17.862 44.866 -18.971 1.00 18.65 108 THR A N 1
ATOM 1098 C CA . THR A 1 79 ? 19.318 44.778 -18.988 1.00 20.18 108 THR A CA 1
ATOM 1099 C C . THR A 1 79 ? 19.981 44.842 -17.621 1.00 19.57 108 THR A C 1
ATOM 1100 O O . THR A 1 79 ? 21.142 44.432 -17.512 1.00 19.34 108 THR A O 1
ATOM 1111 N N . ALA A 1 80 ? 19.301 45.321 -16.581 1.00 19.84 109 ALA A N 1
ATOM 1112 C CA . ALA A 1 80 ? 19.980 45.641 -15.330 1.00 20.64 109 ALA A CA 1
ATOM 1113 C C . ALA A 1 80 ? 20.413 44.412 -14.542 1.00 19.38 109 ALA A C 1
ATOM 1114 O O . ALA A 1 80 ? 21.245 44.547 -13.637 1.00 19.42 109 ALA A O 1
ATOM 1121 N N . LEU A 1 81 ? 19.897 43.228 -14.867 1.00 18.73 110 LEU A N 1
ATOM 1122 C CA . LEU A 1 81 ? 20.317 41.994 -14.221 1.00 20.50 110 LEU A CA 1
ATOM 1123 C C . LEU A 1 81 ? 21.373 41.240 -15.020 1.00 18.73 110 LEU A C 1
ATOM 1124 O O . LEU A 1 81 ? 21.841 40.189 -14.569 1.00 17.03 110 LEU A O 1
ATOM 1140 N N . ALA A 1 82 ? 21.765 41.757 -16.186 1.00 19.74 111 ALA A N 1
ATOM 1141 C CA . ALA A 1 82 ? 22.607 40.989 -17.097 1.00 19.01 111 ALA A CA 1
ATOM 1142 C C . ALA A 1 82 ? 23.973 40.695 -16.492 1.00 19.51 111 ALA A C 1
ATOM 1143 O O . ALA A 1 82 ? 24.481 39.574 -16.612 1.00 19.65 111 ALA A O 1
ATOM 1150 N N . ASP A 1 83 ? 24.597 41.690 -15.850 1.00 20.54 112 ASP A N 1
ATOM 1151 C CA . ASP A 1 83 ? 25.920 41.462 -15.275 1.00 20.87 112 ASP A CA 1
ATOM 1152 C C . ASP A 1 83 ? 25.863 40.446 -14.137 1.00 20.96 112 ASP A C 1
ATOM 1153 O O . ASP A 1 83 ? 26.786 39.639 -13.975 1.00 22.70 112 ASP A O 1
ATOM 1162 N N . THR A 1 84 ? 24.796 40.472 -13.335 1.00 20.66 113 THR A N 1
ATOM 1163 C CA . THR A 1 84 ? 24.660 39.507 -12.248 1.00 20.22 113 THR A CA 1
ATOM 1164 C C . THR A 1 84 ? 24.443 38.103 -12.797 1.00 19.55 113 THR A C 1
ATOM 1165 O O . THR A 1 84 ? 25.030 37.135 -12.298 1.00 18.49 113 THR A O 1
ATOM 1176 N N . ILE A 1 85 ? 23.599 37.970 -13.819 1.00 17.51 114 ILE A N 1
ATOM 1177 C CA . ILE A 1 85 ? 23.415 36.675 -14.469 1.00 16.63 114 ILE A CA 1
ATOM 1178 C C . ILE A 1 85 ? 24.747 36.171 -15.011 1.00 16.59 114 ILE A C 1
ATOM 1179 O O . ILE A 1 85 ? 25.128 35.013 -14.805 1.00 16.92 114 ILE A O 1
ATOM 1195 N N . ASN A 1 86 ? 25.487 37.045 -15.701 1.00 17.23 115 ASN A N 1
ATOM 1196 C CA . ASN A 1 86 ? 26.768 36.637 -16.266 1.00 19.38 115 ASN A CA 1
ATOM 1197 C C . ASN A 1 86 ? 27.739 36.208 -15.175 1.00 21.94 115 ASN A C 1
ATOM 1198 O O . ASN A 1 86 ? 28.530 35.277 -15.366 1.00 22.57 115 ASN A O 1
ATOM 1209 N N . SER A 1 87 ? 27.692 36.878 -14.023 1.00 23.71 116 SER A N 1
ATOM 1210 C CA . SER A 1 87 ? 28.533 36.496 -12.894 1.00 25.14 116 SER A CA 1
ATOM 1211 C C . SER A 1 87 ? 28.160 35.114 -12.370 1.00 22.10 116 SER A C 1
ATOM 1212 O O . SER A 1 87 ? 29.040 34.299 -12.066 1.00 22.27 116 SER A O 1
ATOM 1220 N N . ALA A 1 88 ? 26.860 34.821 -12.273 1.00 21.29 117 ALA A N 1
ATOM 1221 C CA . ALA A 1 88 ? 26.428 33.496 -11.834 1.00 21.25 117 ALA A CA 1
ATOM 1222 C C . ALA A 1 88 ? 26.985 32.411 -12.747 1.00 20.35 117 ALA A C 1
ATOM 1223 O O . ALA A 1 88 ? 27.507 31.390 -12.278 1.00 20.13 117 ALA A O 1
ATOM 1230 N N . ILE A 1 89 ? 26.884 32.623 -14.061 1.00 18.98 118 ILE A N 1
ATOM 1231 C CA . ILE A 1 89 ? 27.373 31.652 -15.032 1.00 19.06 118 ILE A CA 1
ATOM 1232 C C . ILE A 1 89 ? 28.885 31.514 -14.941 1.00 22.22 118 ILE A C 1
ATOM 1233 O O . ILE A 1 89 ? 29.428 30.409 -15.053 1.00 24.13 118 ILE A O 1
ATOM 1249 N N . GLU A 1 90 ? 29.593 32.628 -14.742 1.00 25.44 119 GLU A N 1
ATOM 1250 C CA . GLU A 1 90 ? 31.040 32.564 -14.560 1.00 33.50 119 GLU A CA 1
ATOM 1251 C C . GLU A 1 90 ? 31.409 31.765 -13.316 1.00 25.95 119 GLU A C 1
ATOM 1252 O O . GLU A 1 90 ? 32.446 31.093 -13.296 1.00 25.29 119 GLU A O 1
ATOM 1260 N N . GLN A 1 91 ? 30.578 31.819 -12.274 1.00 24.11 120 GLN A N 1
ATOM 1261 C CA . GLN A 1 91 ? 30.789 31.024 -11.071 1.00 25.20 120 GLN A CA 1
ATOM 1262 C C . GLN A 1 91 ? 30.316 29.587 -11.219 1.00 26.44 120 GLN A C 1
ATOM 1263 O O . GLN A 1 91 ? 30.356 28.840 -10.240 1.00 26.91 120 GLN A O 1
ATOM 1277 N N . GLY A 1 92 ? 29.886 29.174 -12.405 1.00 25.10 121 GLY A N 1
ATOM 1278 C CA . GLY A 1 92 ? 29.544 27.786 -12.634 1.00 24.02 121 GLY A CA 1
ATOM 1279 C C . GLY A 1 92 ? 28.092 27.424 -12.426 1.00 21.10 121 GLY A C 1
ATOM 1280 O O . GLY A 1 92 ? 27.762 26.230 -12.429 1.00 19.52 121 GLY A O 1
ATOM 1284 N N . ILE A 1 93 ? 27.218 28.409 -12.253 1.00 17.56 122 ILE A N 1
ATOM 1285 C CA . ILE A 1 93 ? 25.795 28.171 -12.054 1.00 16.57 122 ILE A CA 1
ATOM 1286 C C . ILE A 1 93 ? 25.093 28.222 -13.404 1.00 17.10 122 ILE A C 1
ATOM 1287 O O . ILE A 1 93 ? 25.310 29.152 -14.186 1.00 17.67 122 ILE A O 1
ATOM 1303 N N . SER A 1 94 ? 24.241 27.235 -13.673 1.00 16.81 123 SER A N 1
ATOM 1304 C CA . SER A 1 94 ? 23.395 27.288 -14.858 1.00 16.15 123 SER A CA 1
ATOM 1305 C C . SER A 1 94 ? 22.280 28.306 -14.661 1.00 15.34 123 SER A C 1
ATOM 1306 O O . SER A 1 94 ? 21.647 28.365 -13.602 1.00 13.66 123 SER A O 1
ATOM 1314 N N . VAL A 1 95 ? 22.032 29.110 -15.690 1.00 12.51 124 VAL A N 1
ATOM 1315 C CA . VAL A 1 95 ? 21.008 30.146 -15.626 1.00 12.78 124 VAL A CA 1
ATOM 1316 C C . VAL A 1 95 ? 20.191 30.134 -16.911 1.00 11.73 124 VAL A C 1
ATOM 1317 O O . VAL A 1 95 ? 20.749 30.154 -18.015 1.00 13.55 124 VAL A O 1
ATOM 1330 N N . VAL A 1 96 ? 18.868 30.086 -16.760 1.00 11.18 125 VAL A N 1
ATOM 1331 C CA . VAL A 1 96 ? 17.939 30.383 -17.839 1.00 11.15 125 VAL A CA 1
ATOM 1332 C C . VAL A 1 96 ? 17.042 31.516 -17.361 1.00 11.97 125 VAL A C 1
ATOM 1333 O O . VAL A 1 96 ? 16.881 31.759 -16.163 1.00 13.61 125 VAL A O 1
ATOM 1346 N N . CYS A 1 97 ? 16.434 32.198 -18.317 1.00 11.95 126 CYS A N 1
ATOM 1347 C CA . CYS A 1 97 ? 15.395 33.171 -18.017 1.00 10.83 126 CYS A CA 1
ATOM 1348 C C . CYS A 1 97 ? 14.033 32.582 -18.351 1.00 11.82 126 CYS A C 1
ATOM 1349 O O . CYS A 1 97 ? 13.877 31.874 -19.352 1.00 13.31 126 CYS A O 1
ATOM 1357 N N . PHE A 1 98 ? 13.050 32.879 -17.507 1.00 10.72 127 PHE A N 1
ATOM 1358 C CA . PHE A 1 98 ? 11.665 32.544 -17.788 1.00 10.97 127 PHE A CA 1
ATOM 1359 C C . PHE A 1 98 ? 10.814 33.789 -17.599 1.00 11.16 127 PHE A C 1
ATOM 1360 O O . PHE A 1 98 ? 11.180 34.706 -16.856 1.00 12.19 127 PHE A O 1
ATOM 1377 N N . ASP A 1 99 ? 9.690 33.818 -18.316 1.00 10.13 128 ASP A N 1
ATOM 1378 C CA . ASP A 1 99 ? 8.646 34.825 -18.166 1.00 10.96 128 ASP A CA 1
ATOM 1379 C C . ASP A 1 99 ? 9.028 36.204 -18.699 1.00 11.48 128 ASP A C 1
ATOM 1380 O O . ASP A 1 99 ? 8.272 36.782 -19.485 1.00 12.13 128 ASP A O 1
ATOM 1389 N N . SER A 1 100 ? 10.161 36.757 -18.266 1.00 10.76 129 SER A N 1
ATOM 1390 C CA . SER A 1 100 ? 10.647 38.039 -18.776 1.00 12.43 129 SER A CA 1
ATOM 1391 C C . SER A 1 100 ? 12.153 37.932 -18.960 1.00 14.59 129 SER A C 1
ATOM 1392 O O . SER A 1 100 ? 12.875 37.626 -18.009 1.00 14.65 129 SER A O 1
ATOM 1400 N N . ASP A 1 101 ? 12.630 38.210 -20.166 1.00 12.98 130 ASP A N 1
ATOM 1401 C CA . ASP A 1 101 ? 13.989 37.850 -20.546 1.00 14.52 130 ASP A CA 1
ATOM 1402 C C . ASP A 1 101 ? 15.005 38.919 -20.158 1.00 15.42 130 ASP A C 1
ATOM 1403 O O . ASP A 1 101 ? 14.669 40.072 -19.876 1.00 15.72 130 ASP A O 1
ATOM 1412 N N . SER A 1 102 ? 16.272 38.492 -20.117 1.00 14.52 131 SER A N 1
ATOM 1413 C CA . SER A 1 102 ? 17.444 39.364 -20.040 1.00 15.64 131 SER A CA 1
ATOM 1414 C C . SER A 1 102 ? 18.254 39.028 -21.290 1.00 16.50 131 SER A C 1
ATOM 1415 O O . SER A 1 102 ? 19.247 38.287 -21.221 1.00 17.61 131 SER A O 1
ATOM 1423 N N . PRO A 1 103 ? 17.852 39.553 -22.454 1.00 17.72 132 PRO A N 1
ATOM 1424 C CA . PRO A 1 103 ? 18.370 39.014 -23.726 1.00 17.21 132 PRO A CA 1
ATOM 1425 C C . PRO A 1 103 ? 19.809 39.385 -24.038 1.00 17.53 132 PRO A C 1
ATOM 1426 O O . PRO A 1 103 ? 20.407 38.755 -24.922 1.00 18.01 132 PRO A O 1
ATOM 1437 N N . THR A 1 104 ? 20.374 40.395 -23.384 1.00 16.25 133 THR A N 1
ATOM 1438 C CA . THR A 1 104 ? 21.781 40.717 -23.574 1.00 17.66 133 THR A CA 1
ATOM 1439 C C . THR A 1 104 ? 22.692 39.912 -22.655 1.00 18.75 133 THR A C 1
ATOM 1440 O O . THR A 1 104 ? 23.920 40.013 -22.775 1.00 19.43 133 THR A O 1
ATOM 1451 N N . SER A 1 105 ? 22.123 39.133 -21.736 1.00 18.87 134 SER A N 1
ATOM 1452 C CA . SER A 1 105 ? 22.931 38.332 -20.834 1.00 18.40 134 SER A CA 1
ATOM 1453 C C . SER A 1 105 ? 23.328 37.027 -21.516 1.00 18.76 134 SER A C 1
ATOM 1454 O O . SER A 1 105 ? 22.884 36.706 -22.621 1.00 19.42 134 SER A O 1
ATOM 1462 N N . ASN A 1 106 ? 24.148 36.242 -20.820 1.00 18.45 135 ASN A N 1
ATOM 1463 C CA . ASN A 1 106 ? 24.604 34.951 -21.310 1.00 18.35 135 ASN A CA 1
ATOM 1464 C C . ASN A 1 106 ? 23.687 33.803 -20.906 1.00 16.35 135 ASN A C 1
ATOM 1465 O O . ASN A 1 106 ? 24.094 32.638 -21.004 1.00 16.93 135 ASN A O 1
ATOM 1476 N N . ARG A 1 107 ? 22.467 34.094 -20.457 1.00 14.46 136 ARG A N 1
ATOM 1477 C CA . ARG A 1 107 ? 21.558 33.020 -20.082 1.00 14.47 136 ARG A CA 1
ATOM 1478 C C . ARG A 1 107 ? 21.376 32.071 -21.262 1.00 15.00 136 ARG A C 1
ATOM 1479 O O . ARG A 1 107 ? 21.369 32.479 -22.427 1.00 14.76 136 ARG A O 1
ATOM 1500 N N . SER A 1 108 ? 21.209 30.788 -20.945 1.00 14.17 137 SER A N 1
ATOM 1501 C CA . SER A 1 108 ? 21.246 29.753 -21.968 1.00 15.50 137 SER A CA 1
ATOM 1502 C C . SER A 1 108 ? 19.970 29.694 -22.786 1.00 14.43 137 SER A C 1
ATOM 1503 O O . SER A 1 108 ? 20.014 29.298 -23.956 1.00 15.58 137 SER A O 1
ATOM 1511 N N . ALA A 1 109 ? 18.834 30.055 -22.196 1.00 12.84 138 ALA A N 1
ATOM 1512 C CA . ALA A 1 109 ? 17.557 29.895 -22.868 1.00 11.60 138 ALA A CA 1
ATOM 1513 C C . ALA A 1 109 ? 16.539 30.833 -22.240 1.00 11.45 138 ALA A C 1
ATOM 1514 O O . ALA A 1 109 ? 16.682 31.259 -21.089 1.00 12.45 138 ALA A O 1
ATOM 1521 N N . TYR A 1 110 ? 15.502 31.136 -23.017 1.00 10.53 139 TYR A N 1
ATOM 1522 C CA . TYR A 1 110 ? 14.312 31.805 -22.518 1.00 10.52 139 TYR A CA 1
ATOM 1523 C C . TYR A 1 110 ? 13.130 30.855 -22.645 1.00 10.98 139 TYR A C 1
ATOM 1524 O O . TYR A 1 110 ? 12.956 30.210 -23.687 1.00 13.38 139 TYR A O 1
ATOM 1542 N N . LEU A 1 111 ? 12.325 30.766 -21.587 1.00 8.93 140 LEU A N 1
ATOM 1543 C CA . LEU A 1 111 ? 11.131 29.934 -21.566 1.00 10.06 140 LEU A CA 1
ATOM 1544 C C . LEU A 1 111 ? 9.967 30.799 -21.116 1.00 11.59 140 LEU A C 1
ATOM 1545 O O . LEU A 1 111 ? 9.980 31.322 -19.997 1.00 13.47 140 LEU A O 1
ATOM 1561 N N . GLY A 1 112 ? 8.966 30.950 -21.969 1.00 12.77 141 GLY A N 1
ATOM 1562 C CA . GLY A 1 112 ? 7.855 31.812 -21.626 1.00 12.60 141 GLY A CA 1
ATOM 1563 C C . GLY A 1 112 ? 7.048 32.212 -22.844 1.00 12.30 141 GLY A C 1
ATOM 1564 O O . GLY A 1 112 ? 7.163 31.629 -23.920 1.00 11.76 141 GLY A O 1
ATOM 1568 N N . THR A 1 113 ? 6.202 33.209 -22.624 1.00 11.06 142 THR A N 1
ATOM 1569 C CA . THR A 1 113 ? 5.344 33.720 -23.677 1.00 11.15 142 THR A CA 1
ATOM 1570 C C . THR A 1 113 ? 6.183 34.330 -24.784 1.00 11.33 142 THR A C 1
ATOM 1571 O O . THR A 1 113 ? 7.246 34.908 -24.533 1.00 11.10 142 THR A O 1
ATOM 1582 N N . GLY A 1 114 ? 5.728 34.143 -26.018 1.00 11.02 143 GLY A N 1
ATOM 1583 C CA . GLY A 1 114 ? 6.234 34.914 -27.135 1.00 11.10 143 GLY A CA 1
ATOM 1584 C C . GLY A 1 114 ? 5.620 36.299 -27.053 1.00 10.88 143 GLY A C 1
ATOM 1585 O O . GLY A 1 114 ? 4.547 36.548 -27.605 1.00 12.08 143 GLY A O 1
ATOM 1589 N N . ASN A 1 115 ? 6.299 37.207 -26.356 1.00 11.99 144 ASN A N 1
ATOM 1590 C CA . ASN A 1 115 ? 5.644 38.423 -25.885 1.00 10.18 144 ASN A CA 1
ATOM 1591 C C . ASN A 1 115 ? 5.282 39.363 -27.027 1.00 12.06 144 ASN A C 1
ATOM 1592 O O . ASN A 1 115 ? 4.196 39.950 -27.014 1.00 10.92 144 ASN A O 1
ATOM 1603 N N . TYR A 1 116 ? 6.154 39.514 -28.025 1.00 12.55 145 TYR A N 1
ATOM 1604 C CA . TYR A 1 116 ? 5.806 40.340 -29.178 1.00 13.51 145 TYR A CA 1
ATOM 1605 C C . TYR A 1 116 ? 4.580 39.780 -29.885 1.00 12.87 145 TYR A C 1
ATOM 1606 O O . TYR A 1 116 ? 3.611 40.503 -30.145 1.00 13.92 145 TYR A O 1
ATOM 1624 N N . ALA A 1 117 ? 4.594 38.476 -30.176 1.00 13.52 146 ALA A N 1
ATOM 1625 C CA . ALA A 1 117 ? 3.453 37.842 -30.825 1.00 13.01 146 ALA A CA 1
ATOM 1626 C C . ALA A 1 117 ? 2.191 37.974 -29.983 1.00 12.63 146 ALA A C 1
ATOM 1627 O O . ALA A 1 117 ? 1.093 38.148 -30.523 1.00 13.48 146 ALA A O 1
ATOM 1634 N N . ALA A 1 118 ? 2.320 37.884 -28.656 1.00 12.48 147 ALA A N 1
ATOM 1635 C CA . ALA A 1 118 ? 1.144 38.015 -27.800 1.00 12.69 147 ALA A CA 1
ATOM 1636 C C . ALA A 1 118 ? 0.564 39.422 -27.870 1.00 12.84 147 ALA A C 1
ATOM 1637 O O . ALA A 1 118 ? -0.658 39.602 -27.785 1.00 12.94 147 ALA A O 1
ATOM 1644 N N . GLY A 1 119 ? 1.421 40.433 -28.013 1.00 11.96 148 GLY A N 1
ATOM 1645 C CA . GLY A 1 119 ? 0.921 41.782 -28.226 1.00 10.96 148 GLY A CA 1
ATOM 1646 C C . GLY A 1 119 ? 0.210 41.924 -29.556 1.00 11.48 148 GLY A C 1
ATOM 1647 O O . GLY A 1 119 ? -0.791 42.642 -29.665 1.00 11.82 148 GLY A O 1
ATOM 1651 N N . GLN A 1 120 ? 0.718 41.258 -30.594 1.00 11.49 149 GLN A N 1
ATOM 1652 C CA . GLN A 1 120 ? -0.009 41.220 -31.855 1.00 13.21 149 GLN A CA 1
ATOM 1653 C C . GLN A 1 120 ? -1.364 40.550 -31.678 1.00 13.97 149 GLN A C 1
ATOM 1654 O O . GLN A 1 120 ? -2.377 41.033 -32.195 1.00 12.88 149 GLN A O 1
ATOM 1668 N N . LYS A 1 121 ? -1.393 39.429 -30.956 1.00 14.19 150 LYS A N 1
ATOM 1669 C CA . LYS A 1 121 ? -2.642 38.721 -30.710 1.00 13.46 150 LYS A CA 1
ATOM 1670 C C . LYS A 1 121 ? -3.609 39.588 -29.916 1.00 13.25 150 LYS A C 1
ATOM 1671 O O . LYS A 1 121 ? -4.817 39.589 -30.183 1.00 12.21 150 LYS A O 1
ATOM 1690 N N . ALA A 1 122 ? -3.097 40.341 -28.941 1.00 12.56 151 ALA A N 1
ATOM 1691 C CA . ALA A 1 122 ? -3.943 41.254 -28.184 1.00 12.42 151 ALA A CA 1
ATOM 1692 C C . ALA A 1 122 ? -4.569 42.308 -29.090 1.00 14.01 151 ALA A C 1
ATOM 1693 O O . ALA A 1 122 ? -5.751 42.640 -28.939 1.00 15.23 151 ALA A O 1
ATOM 1700 N N . ALA A 1 123 ? -3.800 42.840 -30.049 1.00 12.28 152 ALA A N 1
ATOM 1701 C CA . ALA A 1 123 ? -4.350 43.835 -30.969 1.00 14.70 152 ALA A CA 1
ATOM 1702 C C . ALA A 1 123 ? -5.398 43.222 -31.891 1.00 14.03 152 ALA A C 1
ATOM 1703 O O . ALA A 1 123 ? -6.415 43.860 -32.199 1.00 13.89 152 ALA A O 1
ATOM 1710 N N . GLU A 1 124 ? -5.159 41.996 -32.363 1.00 15.47 153 GLU A N 1
ATOM 1711 C CA . GLU A 1 124 ? -6.156 41.306 -33.172 1.00 15.76 153 GLU A CA 1
ATOM 1712 C C . GLU A 1 124 ? -7.466 41.140 -32.415 1.00 15.94 153 GLU A C 1
ATOM 1713 O O . GLU A 1 124 ? -8.540 41.147 -33.026 1.00 16.06 153 GLU A O 1
ATOM 1725 N N . PHE A 1 125 ? -7.398 40.994 -31.090 1.00 16.19 154 PHE A N 1
ATOM 1726 C CA . PHE A 1 125 ? -8.597 40.832 -30.276 1.00 15.97 154 PHE A CA 1
ATOM 1727 C C . PHE A 1 125 ? -9.303 42.163 -30.057 1.00 14.74 154 PHE A C 1
ATOM 1728 O O . PHE A 1 125 ? -10.518 42.270 -30.252 1.00 13.87 154 PHE A O 1
ATOM 1745 N N . LEU A 1 126 ? -8.554 43.190 -29.669 1.00 13.15 155 LEU A N 1
ATOM 1746 C CA . LEU A 1 126 ? -9.141 44.424 -29.163 1.00 13.44 155 LEU A CA 1
ATOM 1747 C C . LEU A 1 126 ? -9.518 45.398 -30.271 1.00 13.45 155 LEU A C 1
ATOM 1748 O O . LEU A 1 126 ? -10.567 46.048 -30.187 1.00 13.79 155 LEU A O 1
ATOM 1764 N N . VAL A 1 127 ? -8.709 45.502 -31.324 1.00 14.84 156 VAL A N 1
ATOM 1765 C CA . VAL A 1 127 ? -8.965 46.505 -32.355 1.00 14.54 156 VAL A CA 1
ATOM 1766 C C . VAL A 1 127 ? -10.338 46.319 -32.998 1.00 15.13 156 VAL A C 1
ATOM 1767 O O . VAL A 1 127 ? -11.056 47.316 -33.169 1.00 15.52 156 VAL A O 1
ATOM 1780 N N . PRO A 1 128 ? -10.746 45.114 -33.400 1.00 15.86 157 PRO A N 1
ATOM 1781 C CA . PRO A 1 128 ? -12.103 44.957 -33.962 1.00 19.82 157 PRO A CA 1
ATOM 1782 C C . PRO A 1 128 ? -13.199 45.363 -32.995 1.00 18.03 157 PRO A C 1
ATOM 1783 O O . PRO A 1 128 ? -14.257 45.848 -33.424 1.00 19.82 157 PRO A O 1
ATOM 1794 N N . LEU A 1 129 ? -12.983 45.153 -31.695 1.00 15.42 158 LEU A N 1
ATOM 1795 C CA . LEU A 1 129 ? -13.992 45.493 -30.700 1.00 17.46 158 LEU A CA 1
ATOM 1796 C C . LEU A 1 129 ? -14.207 46.998 -30.599 1.00 18.32 158 LEU A C 1
ATOM 1797 O O . LEU A 1 129 ? -15.289 47.430 -30.183 1.00 19.04 158 LEU A O 1
ATOM 1813 N N . VAL A 1 130 ? -13.207 47.807 -30.953 1.00 18.21 159 VAL A N 1
ATOM 1814 C CA . VAL A 1 130 ? -13.367 49.260 -30.992 1.00 18.74 159 VAL A CA 1
ATOM 1815 C C . VAL A 1 130 ? -13.550 49.764 -32.425 1.00 18.84 159 VAL A C 1
ATOM 1816 O O . VAL A 1 130 ? -13.356 50.950 -32.697 1.00 18.64 159 VAL A O 1
ATOM 1829 N N . ASN A 1 131 ? -13.907 48.876 -33.349 1.00 17.38 160 ASN A N 1
ATOM 1830 C CA . ASN A 1 131 ? -14.290 49.248 -34.712 1.00 21.07 160 ASN A CA 1
ATOM 1831 C C . ASN A 1 131 ? -13.152 49.948 -35.451 1.00 19.99 160 ASN A C 1
ATOM 1832 O O . ASN A 1 131 ? -13.371 50.848 -36.264 1.00 22.97 160 ASN A O 1
ATOM 1843 N N . TYR A 1 132 ? -11.926 49.508 -35.185 1.00 17.37 161 TYR A N 1
ATOM 1844 C CA . TYR A 1 132 ? -10.753 49.939 -35.943 1.00 18.59 161 TYR A CA 1
ATOM 1845 C C . TYR A 1 132 ? -10.546 51.448 -35.892 1.00 19.64 161 TYR A C 1
ATOM 1846 O O . TYR A 1 132 ? -10.025 52.046 -36.833 1.00 21.06 161 TYR A O 1
ATOM 1864 N N . LYS A 1 133 ? -10.919 52.092 -34.795 1.00 19.21 162 LYS A N 1
ATOM 1865 C CA . LYS A 1 133 ? -10.668 53.523 -34.705 1.00 21.56 162 LYS A CA 1
ATOM 1866 C C . LYS A 1 133 ? -10.659 53.954 -33.250 1.00 21.85 162 LYS A C 1
ATOM 1867 O O . LYS A 1 133 ? -11.220 53.288 -32.377 1.00 23.30 162 LYS A O 1
ATOM 1886 N N . GLY A 1 134 ? -10.020 55.086 -33.006 1.00 22.23 163 GLY A N 1
ATOM 1887 C CA . GLY A 1 134 ? -9.900 55.609 -31.663 1.00 21.18 163 GLY A CA 1
ATOM 1888 C C . GLY A 1 134 ? -8.561 55.258 -31.047 1.00 21.59 163 GLY A C 1
ATOM 1889 O O . GLY A 1 134 ? -7.683 54.647 -31.660 1.00 21.92 163 GLY A O 1
ATOM 1893 N N . LYS A 1 135 ? -8.424 55.646 -29.790 1.00 20.98 164 LYS A N 1
ATOM 1894 C CA . LYS A 1 135 ? -7.175 55.576 -29.048 1.00 20.45 164 LYS A CA 1
ATOM 1895 C C . LYS A 1 135 ? -7.262 54.445 -28.028 1.00 18.42 164 LYS A C 1
ATOM 1896 O O . LYS A 1 135 ? -8.295 54.255 -27.378 1.00 17.84 164 LYS A O 1
ATOM 1915 N N . ILE A 1 136 ? -6.201 53.649 -27.945 1.00 16.44 165 ILE A N 1
ATOM 1916 C CA . ILE A 1 136 ? -6.126 52.546 -26.992 1.00 16.87 165 ILE A CA 1
ATOM 1917 C C . ILE A 1 136 ? -5.048 52.869 -25.967 1.00 16.12 165 ILE A C 1
ATOM 1918 O O . ILE A 1 136 ? -3.890 53.114 -26.329 1.00 16.03 165 ILE A O 1
ATOM 1934 N N . ALA A 1 137 ? -5.432 52.875 -24.690 1.00 13.89 166 ALA A N 1
ATOM 1935 C CA . ALA A 1 137 ? -4.475 53.007 -23.600 1.00 13.64 166 ALA A CA 1
ATOM 1936 C C . ALA A 1 137 ? -3.796 51.665 -23.372 1.00 13.23 166 ALA A C 1
ATOM 1937 O O . ALA A 1 137 ? -4.465 50.638 -23.250 1.00 13.43 166 ALA A O 1
ATOM 1944 N N . VAL A 1 138 ? -2.472 51.673 -23.331 1.00 12.65 167 VAL A N 1
ATOM 1945 C CA . VAL A 1 138 ? -1.678 50.473 -23.093 1.00 14.21 167 VAL A CA 1
ATOM 1946 C C . VAL A 1 138 ? -0.996 50.656 -21.738 1.00 13.27 167 VAL A C 1
ATOM 1947 O O . VAL A 1 138 ? -0.135 51.531 -21.575 1.00 13.70 167 VAL A O 1
ATOM 1960 N N . LEU A 1 139 ? -1.408 49.843 -20.761 1.00 11.73 168 LEU A N 1
ATOM 1961 C CA . LEU A 1 139 ? -1.011 49.965 -19.360 1.00 13.22 168 LEU A CA 1
ATOM 1962 C C . LEU A 1 139 ? -0.037 48.846 -19.020 1.00 12.75 168 LEU A C 1
ATOM 1963 O O . LEU A 1 139 ? -0.413 47.669 -19.051 1.00 13.30 168 LEU A O 1
ATOM 1979 N N . TYR A 1 140 ? 1.207 49.203 -18.694 1.00 13.01 169 TYR A N 1
ATOM 1980 C CA . TYR A 1 140 ? 2.253 48.187 -18.643 1.00 11.70 169 TYR A CA 1
ATOM 1981 C C . TYR A 1 140 ? 3.395 48.605 -17.728 1.00 12.18 169 TYR A C 1
ATOM 1982 O O . TYR A 1 140 ? 3.581 49.783 -17.425 1.00 12.75 169 TYR A O 1
ATOM 2000 N N . THR A 1 141 ? 4.187 47.606 -17.325 1.00 10.70 170 THR A N 1
ATOM 2001 C CA . THR A 1 141 ? 5.353 47.825 -16.464 1.00 12.61 170 THR A CA 1
ATOM 2002 C C . THR A 1 141 ? 6.532 48.272 -17.320 1.00 12.37 170 THR A C 1
ATOM 2003 O O . THR A 1 141 ? 7.221 47.450 -17.936 1.00 13.16 170 THR A O 1
ATOM 2014 N N . VAL A 1 142 ? 6.783 49.581 -17.342 1.00 11.33 171 VAL A N 1
ATOM 2015 C CA . VAL A 1 142 ? 7.932 50.112 -18.063 1.00 12.98 171 VAL A CA 1
ATOM 2016 C C . VAL A 1 142 ? 9.197 49.420 -17.588 1.00 14.76 171 VAL A C 1
ATOM 2017 O O . VAL A 1 142 ? 9.416 49.252 -16.383 1.00 16.57 171 VAL A O 1
ATOM 2030 N N . GLY A 1 143 ? 10.031 49.008 -18.541 1.00 12.82 172 GLY A N 1
ATOM 2031 C CA . GLY A 1 143 ? 11.347 48.487 -18.260 1.00 14.14 172 GLY A CA 1
ATOM 2032 C C . GLY A 1 143 ? 11.453 46.979 -18.287 1.00 13.92 172 GLY A C 1
ATOM 2033 O O . GLY A 1 143 ? 12.556 46.453 -18.466 1.00 13.73 172 GLY A O 1
ATOM 2037 N N . ALA A 1 144 ? 10.347 46.274 -18.105 1.00 13.22 173 ALA A N 1
ATOM 2038 C CA . ALA A 1 144 ? 10.356 44.820 -18.155 1.00 13.72 173 ALA A CA 1
ATOM 2039 C C . ALA A 1 144 ? 10.287 44.368 -19.607 1.00 13.79 173 ALA A C 1
ATOM 2040 O O . ALA A 1 144 ? 9.446 44.851 -20.377 1.00 14.39 173 ALA A O 1
ATOM 2047 N N . GLU A 1 145 ? 11.183 43.445 -19.982 1.00 13.09 174 GLU A N 1
ATOM 2048 C CA . GLU A 1 145 ? 11.267 43.015 -21.374 1.00 14.31 174 GLU A CA 1
ATOM 2049 C C . GLU A 1 145 ? 9.942 42.452 -21.864 1.00 13.53 174 GLU A C 1
ATOM 2050 O O . GLU A 1 145 ? 9.540 42.709 -23.005 1.00 12.99 174 GLU A O 1
ATOM 2062 N N . ASN A 1 146 ? 9.260 41.646 -21.043 1.00 13.79 175 ASN A N 1
ATOM 2063 C CA . ASN A 1 146 ? 8.041 41.031 -21.555 1.00 12.94 175 ASN A CA 1
ATOM 2064 C C . ASN A 1 146 ? 6.972 42.088 -21.826 1.00 11.66 175 ASN A C 1
ATOM 2065 O O . ASN A 1 146 ? 6.359 42.093 -22.899 1.00 13.18 175 ASN A O 1
ATOM 2076 N N . SER A 1 147 ? 6.778 43.030 -20.901 1.00 11.36 176 SER A N 1
ATOM 2077 C CA . SER A 1 147 ? 5.787 44.079 -21.120 1.00 12.13 176 SER A CA 1
ATOM 2078 C C . SER A 1 147 ? 6.159 44.970 -22.300 1.00 13.06 176 SER A C 1
ATOM 2079 O O . SER A 1 147 ? 5.304 45.291 -23.133 1.00 12.40 176 SER A O 1
ATOM 2087 N N . GLU A 1 148 ? 7.427 45.375 -22.395 1.00 13.46 177 GLU A N 1
ATOM 2088 C CA . GLU A 1 148 ? 7.843 46.230 -23.501 1.00 12.01 177 GLU A CA 1
ATOM 2089 C C . GLU A 1 148 ? 7.646 45.532 -24.841 1.00 12.96 177 GLU A C 1
ATOM 2090 O O . GLU A 1 148 ? 7.257 46.168 -25.827 1.00 13.54 177 GLU A O 1
ATOM 2102 N N . SER A 1 149 ? 7.898 44.223 -24.900 1.00 11.99 178 SER A N 1
ATOM 2103 C CA . SER A 1 149 ? 7.723 43.497 -26.153 1.00 11.21 178 SER A CA 1
ATOM 2104 C C . SER A 1 149 ? 6.250 43.319 -26.493 1.00 12.81 178 SER A C 1
ATOM 2105 O O . SER A 1 149 ? 5.874 43.355 -27.670 1.00 13.49 178 SER A O 1
ATOM 2113 N N . ARG A 1 150 ? 5.403 43.099 -25.484 1.00 12.81 179 ARG A N 1
ATOM 2114 C CA . ARG A 1 150 ? 3.968 43.041 -25.742 1.00 12.62 179 ARG A CA 1
ATOM 2115 C C . ARG A 1 150 ? 3.478 44.367 -26.304 1.00 12.78 179 ARG A C 1
ATOM 2116 O O . ARG A 1 150 ? 2.688 44.400 -27.254 1.00 12.76 179 ARG A O 1
ATOM 2137 N N . VAL A 1 151 ? 3.948 45.475 -25.729 1.00 11.84 180 VAL A N 1
ATOM 2138 C CA . VAL A 1 151 ? 3.554 46.787 -26.226 1.00 13.81 180 VAL A CA 1
ATOM 2139 C C . VAL A 1 151 ? 4.000 46.964 -27.670 1.00 14.99 180 VAL A C 1
ATOM 2140 O O . VAL A 1 151 ? 3.242 47.458 -28.514 1.00 14.71 180 VAL A O 1
ATOM 2153 N N . GLN A 1 152 ? 5.238 46.574 -27.982 1.00 15.17 181 GLN A N 1
ATOM 2154 C CA . GLN A 1 152 ? 5.741 46.786 -29.335 1.00 15.42 181 GLN A CA 1
ATOM 2155 C C . GLN A 1 152 ? 4.967 45.954 -30.353 1.00 15.04 181 GLN A C 1
ATOM 2156 O O . GLN A 1 152 ? 4.694 46.423 -31.464 1.00 13.98 181 GLN A O 1
ATOM 2170 N N . GLY A 1 153 ? 4.615 44.715 -30.003 1.00 14.89 182 GLY A N 1
ATOM 2171 C CA . GLY A 1 153 ? 3.822 43.900 -30.913 1.00 13.39 182 GLY A CA 1
ATOM 2172 C C . GLY A 1 153 ? 2.445 44.486 -31.166 1.00 12.15 182 GLY A C 1
ATOM 2173 O O . GLY A 1 153 ? 1.958 44.490 -32.300 1.00 13.02 182 GLY A O 1
ATOM 2177 N N . PHE A 1 154 ? 1.800 44.985 -30.107 1.00 12.73 183 PHE A N 1
ATOM 2178 C CA . PHE A 1 154 ? 0.523 45.677 -30.245 1.00 14.12 183 PHE A CA 1
ATOM 2179 C C . PHE A 1 154 ? 0.664 46.908 -31.131 1.00 13.77 183 PHE A C 1
ATOM 2180 O O . PHE A 1 154 ? -0.137 47.128 -32.048 1.00 13.54 183 PHE A O 1
ATOM 2197 N N . GLU A 1 155 ? 1.684 47.726 -30.865 1.00 14.99 184 GLU A N 1
ATOM 2198 C CA . GLU A 1 155 ? 1.888 48.958 -31.616 1.00 16.61 184 GLU A CA 1
ATOM 2199 C C . GLU A 1 155 ? 2.161 48.677 -33.087 1.00 15.28 184 GLU A C 1
ATOM 2200 O O . GLU A 1 155 ? 1.618 49.360 -33.964 1.00 13.73 184 GLU A O 1
ATOM 2212 N N . ASP A 1 156 ? 3.016 47.688 -33.379 1.00 14.63 185 ASP A N 1
ATOM 2213 C CA . ASP A 1 156 ? 3.321 47.345 -34.764 1.00 16.89 185 ASP A CA 1
ATOM 2214 C C . ASP A 1 156 ? 2.088 46.801 -35.484 1.00 16.52 185 ASP A C 1
ATOM 2215 O O . ASP A 1 156 ? 1.861 47.107 -36.661 1.00 15.74 185 ASP A O 1
ATOM 2224 N N . TRP A 1 157 ? 1.282 45.982 -34.799 1.00 14.41 186 TRP A N 1
ATOM 2225 C CA . TRP A 1 157 ? 0.087 45.440 -35.440 1.00 14.98 186 TRP A CA 1
ATOM 2226 C C . TRP A 1 157 ? -0.854 46.569 -35.847 1.00 15.21 186 TRP A C 1
ATOM 2227 O O . TRP A 1 157 ? -1.371 46.592 -36.970 1.00 18.47 186 TRP A O 1
ATOM 2248 N N . CYS A 1 158 ? -1.078 47.524 -34.941 1.00 16.72 187 CYS A N 1
ATOM 2249 C CA . CYS A 1 158 ? -1.955 48.648 -35.246 1.00 18.05 187 CYS A CA 1
ATOM 2250 C C . CYS A 1 158 ? -1.396 49.486 -36.386 1.00 20.11 187 CYS A C 1
ATOM 2251 O O . CYS A 1 158 ? -2.145 49.938 -37.260 1.00 20.10 187 CYS A O 1
ATOM 2259 N N . LYS A 1 159 ? -0.079 49.701 -36.405 1.00 20.93 188 LYS A N 1
ATOM 2260 C CA . LYS A 1 159 ? 0.507 50.495 -37.477 1.00 24.00 188 LYS A CA 1
ATOM 2261 C C . LYS A 1 159 ? 0.283 49.829 -38.827 1.00 21.72 188 LYS A C 1
ATOM 2262 O O . LYS A 1 159 ? 0.021 50.506 -39.827 1.00 21.59 188 LYS A O 1
ATOM 2281 N N . GLN A 1 160 ? 0.367 48.499 -38.876 1.00 20.73 189 GLN A N 1
ATOM 2282 C CA . GLN A 1 160 ? 0.247 47.806 -40.151 1.00 23.38 189 GLN A CA 1
ATOM 2283 C C . GLN A 1 160 ? -1.202 47.574 -40.553 1.00 21.05 189 GLN A C 1
ATOM 2284 O O . GLN A 1 160 ? -1.503 47.538 -41.751 1.00 21.67 189 GLN A O 1
ATOM 2298 N N . ASN A 1 161 ? -2.110 47.430 -39.583 1.00 20.25 190 ASN A N 1
ATOM 2299 C CA . ASN A 1 161 ? -3.444 46.923 -39.867 1.00 21.30 190 ASN A CA 1
ATOM 2300 C C . ASN A 1 161 ? -4.589 47.830 -39.447 1.00 21.35 190 ASN A C 1
ATOM 2301 O O . ASN A 1 161 ? -5.732 47.565 -39.840 1.00 21.08 190 ASN A O 1
ATOM 2312 N N . ALA A 1 162 ? -4.341 48.868 -38.658 1.00 20.82 191 ALA A N 1
ATOM 2313 C CA . ALA A 1 162 ? -5.408 49.734 -38.156 1.00 19.53 191 ALA A CA 1
ATOM 2314 C C . ALA A 1 162 ? -4.909 51.167 -38.124 1.00 20.84 191 ALA A C 1
ATOM 2315 O O . ALA A 1 162 ? -4.598 51.714 -37.058 1.00 19.80 191 ALA A O 1
ATOM 2322 N N . PRO A 1 163 ? -4.850 51.822 -39.283 1.00 25.41 192 PRO A N 1
ATOM 2323 C CA . PRO A 1 163 ? -4.252 53.169 -39.336 1.00 28.25 192 PRO A CA 1
ATOM 2324 C C . PRO A 1 163 ? -5.009 54.226 -38.552 1.00 29.18 192 PRO A C 1
ATOM 2325 O O . PRO A 1 163 ? -4.423 55.268 -38.234 1.00 32.48 192 PRO A O 1
ATOM 2336 N N . GLU A 1 164 ? -6.294 54.029 -38.277 1.00 28.64 193 GLU A N 1
ATOM 2337 C CA . GLU A 1 164 ? -7.067 55.014 -37.532 1.00 26.20 193 GLU A CA 1
ATOM 2338 C C . GLU A 1 164 ? -6.991 54.802 -36.023 1.00 23.83 193 GLU A C 1
ATOM 2339 O O . GLU A 1 164 ? -7.592 55.578 -35.273 1.00 25.82 193 GLU A O 1
ATOM 2351 N N . VAL A 1 165 ? -6.269 53.785 -35.564 1.00 19.61 194 VAL A N 1
ATOM 2352 C CA . VAL A 1 165 ? -6.059 53.545 -34.140 1.00 22.26 194 VAL A CA 1
ATOM 2353 C C . VAL A 1 165 ? -4.743 54.183 -33.722 1.00 26.24 194 VAL A C 1
ATOM 2354 O O . VAL A 1 165 ? -3.735 54.080 -34.426 1.00 25.96 194 VAL A O 1
ATOM 2367 N N . SER A 1 166 ? -4.750 54.856 -32.577 1.00 27.65 195 SER A N 1
ATOM 2368 C CA . SER A 1 166 ? -3.540 55.393 -31.977 1.00 28.14 195 SER A CA 1
ATOM 2369 C C . SER A 1 166 ? -3.436 54.877 -30.551 1.00 24.59 195 SER A C 1
ATOM 2370 O O . SER A 1 166 ? -4.411 54.393 -29.972 1.00 22.79 195 SER A O 1
ATOM 2378 N N . LEU A 1 167 ? -2.238 54.980 -29.990 1.00 23.51 196 LEU A N 1
ATOM 2379 C CA . LEU A 1 167 ? -1.963 54.467 -28.660 1.00 21.86 196 LEU A CA 1
ATOM 2380 C C . LEU A 1 167 ? -1.637 55.587 -27.678 1.00 17.91 196 LEU A C 1
ATOM 2381 O O . LEU A 1 167 ? -1.091 56.627 -28.057 1.00 16.02 196 LEU A O 1
ATOM 2397 N N . VAL A 1 168 ? -1.983 55.349 -26.414 1.00 14.68 197 VAL A N 1
ATOM 2398 C CA . VAL A 1 168 ? -1.485 56.120 -25.279 1.00 17.13 197 VAL A CA 1
ATOM 2399 C C . VAL A 1 168 ? -0.778 55.154 -24.349 1.00 15.40 197 VAL A C 1
ATOM 2400 O O . VAL A 1 168 ? -1.409 54.235 -23.813 1.00 15.36 197 VAL A O 1
ATOM 2413 N N . LYS A 1 169 ? 0.514 55.367 -24.129 1.00 14.38 198 LYS A N 1
ATOM 2414 C CA . LYS A 1 169 ? 1.287 54.490 -23.258 1.00 13.58 198 LYS A CA 1
ATOM 2415 C C . LYS A 1 169 ? 1.193 54.967 -21.816 1.00 13.91 198 LYS A C 1
ATOM 2416 O O . LYS A 1 169 ? 1.370 56.157 -21.534 1.00 14.45 198 LYS A O 1
ATOM 2435 N N . VAL A 1 170 ? 0.918 54.035 -20.908 1.00 11.99 199 VAL A N 1
ATOM 2436 C CA . VAL A 1 170 ? 0.692 54.352 -19.502 1.00 14.16 199 VAL A CA 1
ATOM 2437 C C . VAL A 1 170 ? 1.508 53.390 -18.650 1.00 14.59 199 VAL A C 1
ATOM 2438 O O . VAL A 1 170 ? 1.351 52.170 -18.759 1.00 12.87 199 VAL A O 1
ATOM 2451 N N . ASN A 1 171 ? 2.378 53.937 -17.809 1.00 13.67 200 ASN A N 1
ATOM 2452 C CA . ASN A 1 171 ? 3.205 53.130 -16.921 1.00 13.39 200 ASN A CA 1
ATOM 2453 C C . ASN A 1 171 ? 2.361 52.633 -15.754 1.00 14.04 200 ASN A C 1
ATOM 2454 O O . ASN A 1 171 ? 1.724 53.432 -15.062 1.00 15.53 200 ASN A O 1
ATOM 2465 N N . ASP A 1 172 ? 2.337 51.312 -15.539 1.00 12.85 201 ASP A N 1
ATOM 2466 C CA . ASP A 1 172 ? 1.707 50.790 -14.328 1.00 11.68 201 ASP A CA 1
ATOM 2467 C C . ASP A 1 172 ? 2.691 50.711 -13.165 1.00 13.28 201 ASP A C 1
ATOM 2468 O O . ASP A 1 172 ? 2.266 50.515 -12.020 1.00 13.43 201 ASP A O 1
ATOM 2477 N N . ALA A 1 173 ? 3.976 50.941 -13.424 1.00 13.97 202 ALA A N 1
ATOM 2478 C CA . ALA A 1 173 ? 5.000 51.108 -12.393 1.00 14.91 202 ALA A CA 1
ATOM 2479 C C . ALA A 1 173 ? 5.104 49.905 -11.466 1.00 16.41 202 ALA A C 1
ATOM 2480 O O . ALA A 1 173 ? 5.672 50.010 -10.374 1.00 16.78 202 ALA A O 1
ATOM 2487 N N . GLY A 1 174 ? 4.581 48.754 -11.876 1.00 15.74 203 GLY A N 1
ATOM 2488 C CA . GLY A 1 174 ? 4.586 47.595 -11.005 1.00 18.14 203 GLY A CA 1
ATOM 2489 C C . GLY A 1 174 ? 3.823 47.769 -9.709 1.00 19.42 203 GLY A C 1
ATOM 2490 O O . GLY A 1 174 ? 4.048 47.012 -8.766 1.00 20.23 203 GLY A O 1
ATOM 2494 N N . ASP A 1 175 ? 2.896 48.725 -9.648 1.00 17.79 204 ASP A N 1
ATOM 2495 C CA . ASP A 1 175 ? 2.241 49.121 -8.402 1.00 18.90 204 ASP A CA 1
ATOM 2496 C C . ASP A 1 175 ? 0.782 49.424 -8.699 1.00 18.47 204 ASP A C 1
ATOM 2497 O O . ASP A 1 175 ? 0.490 50.361 -9.444 1.00 18.05 204 ASP A O 1
ATOM 2506 N N . THR A 1 176 ? -0.138 48.643 -8.116 1.00 18.79 205 THR A N 1
ATOM 2507 C CA . THR A 1 176 ? -1.537 48.752 -8.532 1.00 19.01 205 THR A CA 1
ATOM 2508 C C . THR A 1 176 ? -2.139 50.114 -8.190 1.00 17.79 205 THR A C 1
ATOM 2509 O O . THR A 1 176 ? -3.007 50.606 -8.921 1.00 17.50 205 THR A O 1
ATOM 2520 N N . THR A 1 177 ? -1.704 50.740 -7.095 1.00 16.78 206 THR A N 1
ATOM 2521 C CA . THR A 1 177 ? -2.207 52.072 -6.765 1.00 20.69 206 THR A CA 1
ATOM 2522 C C . THR A 1 177 ? -1.710 53.113 -7.761 1.00 19.15 206 THR A C 1
ATOM 2523 O O . THR A 1 177 ? -2.495 53.913 -8.281 1.00 18.40 206 THR A O 1
ATOM 2534 N N . VAL A 1 178 ? -0.404 53.125 -8.032 1.00 18.10 207 VAL A N 1
ATOM 2535 C CA . VAL A 1 178 ? 0.152 54.073 -8.994 1.00 17.41 207 VAL A CA 1
ATOM 2536 C C . VAL A 1 178 ? -0.425 53.825 -10.381 1.00 15.63 207 VAL A C 1
ATOM 2537 O O . VAL A 1 178 ? -0.695 54.767 -11.135 1.00 14.10 207 VAL A O 1
ATOM 2550 N N . ALA A 1 179 ? -0.621 52.555 -10.737 1.00 14.88 208 ALA A N 1
ATOM 2551 C CA . ALA A 1 179 ? -1.147 52.215 -12.055 1.00 13.11 208 ALA A CA 1
ATOM 2552 C C . ALA A 1 179 ? -2.544 52.786 -12.254 1.00 14.18 208 ALA A C 1
ATOM 2553 O O . ALA A 1 179 ? -2.855 53.345 -13.313 1.00 12.92 208 ALA A O 1
ATOM 2560 N N . ALA A 1 180 ? -3.413 52.635 -11.252 1.00 14.88 209 ALA A N 1
ATOM 2561 C CA . ALA A 1 180 ? -4.766 53.168 -11.370 1.00 16.33 209 ALA A CA 1
ATOM 2562 C C . ALA A 1 180 ? -4.749 54.688 -11.478 1.00 15.80 209 ALA A C 1
ATOM 2563 O O . ALA A 1 180 ? -5.519 55.267 -12.252 1.00 16.81 209 ALA A O 1
ATOM 2570 N N . ASP A 1 181 ? -3.886 55.351 -10.699 1.00 14.19 210 ASP A N 1
ATOM 2571 C CA . ASP A 1 181 ? -3.751 56.800 -10.805 1.00 17.10 210 ASP A CA 1
ATOM 2572 C C . ASP A 1 181 ? -3.283 57.208 -12.195 1.00 14.56 210 ASP A C 1
ATOM 2573 O O . ASP A 1 181 ? -3.803 58.172 -12.776 1.00 14.70 210 ASP A O 1
ATOM 2582 N N . ASN A 1 182 ? -2.286 56.501 -12.737 1.00 13.26 211 ASN A N 1
ATOM 2583 C CA . ASN A 1 182 ? -1.723 56.883 -14.026 1.00 13.24 211 ASN A CA 1
ATOM 2584 C C . ASN A 1 182 ? -2.722 56.658 -15.154 1.00 13.73 211 ASN A C 1
ATOM 2585 O O . ASN A 1 182 ? -2.817 57.474 -16.077 1.00 12.95 211 ASN A O 1
ATOM 2596 N N . LEU A 1 183 ? -3.484 55.563 -15.102 1.00 12.80 212 LEU A N 1
ATOM 2597 C CA . LEU A 1 183 ? -4.516 55.375 -16.115 1.00 14.01 212 LEU A CA 1
ATOM 2598 C C . LEU A 1 183 ? -5.633 56.399 -15.943 1.00 13.42 212 LEU A C 1
ATOM 2599 O O . LEU A 1 183 ? -6.159 56.921 -16.932 1.00 14.55 212 LEU A O 1
ATOM 2615 N N . ALA A 1 184 ? -6.021 56.689 -14.698 1.00 14.29 213 ALA A N 1
ATOM 2616 C CA . ALA A 1 184 ? -7.033 57.714 -14.475 1.00 14.64 213 ALA A CA 1
ATOM 2617 C C . ALA A 1 184 ? -6.616 59.030 -15.120 1.00 15.66 213 ALA A C 1
ATOM 2618 O O . ALA A 1 184 ? -7.433 59.708 -15.752 1.00 14.91 213 ALA A O 1
ATOM 2625 N N . ALA A 1 185 ? -5.340 59.399 -14.978 1.00 15.92 214 ALA A N 1
ATOM 2626 C CA . ALA A 1 185 ? -4.858 60.641 -15.574 1.00 16.52 214 ALA A CA 1
ATOM 2627 C C . ALA A 1 185 ? -4.883 60.565 -17.096 1.00 13.31 214 ALA A C 1
ATOM 2628 O O . ALA A 1 185 ? -5.238 61.544 -17.764 1.00 16.52 214 ALA A O 1
ATOM 2635 N N . ALA A 1 186 ? -4.520 59.411 -17.663 1.00 13.04 215 ALA A N 1
ATOM 2636 C CA . ALA A 1 186 ? -4.581 59.249 -19.112 1.00 15.13 215 ALA A CA 1
ATOM 2637 C C . ALA A 1 186 ? -6.009 59.398 -19.625 1.00 15.39 215 ALA A C 1
ATOM 2638 O O . ALA A 1 186 ? -6.241 60.045 -20.652 1.00 13.88 215 ALA A O 1
ATOM 2645 N N . LEU A 1 187 ? -6.981 58.792 -18.935 1.00 15.79 216 LEU A N 1
ATOM 2646 C CA . LEU A 1 187 ? -8.378 58.909 -19.350 1.00 15.57 216 LEU A CA 1
ATOM 2647 C C . LEU A 1 187 ? -8.869 60.350 -19.258 1.00 14.91 216 LEU A C 1
ATOM 2648 O O . LEU A 1 187 ? -9.648 60.805 -20.109 1.00 15.80 216 LEU A O 1
ATOM 2664 N N . GLN A 1 188 ? -8.419 61.088 -18.239 1.00 14.62 217 GLN A N 1
ATOM 2665 C CA . GLN A 1 188 ? -8.829 62.484 -18.085 1.00 16.84 217 GLN A CA 1
ATOM 2666 C C . GLN A 1 188 ? -8.371 63.336 -19.262 1.00 17.07 217 GLN A C 1
ATOM 2667 O O . GLN A 1 188 ? -9.102 64.219 -19.721 1.00 16.90 217 GLN A O 1
ATOM 2681 N N . ALA A 1 189 ? -7.155 63.100 -19.748 1.00 17.05 218 ALA A N 1
ATOM 2682 C CA . ALA A 1 189 ? -6.560 63.964 -20.758 1.00 19.01 218 ALA A CA 1
ATOM 2683 C C . ALA A 1 189 ? -6.879 63.541 -22.184 1.00 15.99 218 ALA A C 1
ATOM 2684 O O . ALA A 1 189 ? -6.667 64.336 -23.105 1.00 17.36 218 ALA A O 1
ATOM 2691 N N . ASN A 1 190 ? -7.391 62.328 -22.390 1.00 15.65 219 ASN A N 1
ATOM 2692 C CA . ASN A 1 190 ? -7.605 61.794 -23.735 1.00 16.77 219 ASN A CA 1
ATOM 2693 C C . ASN A 1 190 ? -9.039 61.320 -23.922 1.00 18.91 219 ASN A C 1
ATOM 2694 O O . ASN A 1 190 ? -9.338 60.143 -23.696 1.00 18.05 219 ASN A O 1
ATOM 2705 N N . ASP A 1 191 ? -9.894 62.232 -24.393 1.00 19.78 220 ASP A N 1
ATOM 2706 C CA . ASP A 1 191 ? -11.304 61.923 -24.578 1.00 26.40 220 ASP A CA 1
ATOM 2707 C C . ASP A 1 191 ? -11.545 60.851 -25.630 1.00 23.50 220 ASP A C 1
ATOM 2708 O O . ASP A 1 191 ? -12.661 60.312 -25.712 1.00 24.68 220 ASP A O 1
ATOM 2717 N N . ASP A 1 192 ? -10.558 60.583 -26.483 1.00 21.56 221 ASP A N 1
ATOM 2718 C CA . ASP A 1 192 ? -10.755 59.654 -27.586 1.00 22.44 221 ASP A CA 1
ATOM 2719 C C . ASP A 1 192 ? -10.363 58.223 -27.243 1.00 21.62 221 ASP A C 1
ATOM 2720 O O . ASP A 1 192 ? -10.424 57.361 -28.122 1.00 21.57 221 ASP A O 1
ATOM 2729 N N . ILE A 1 193 ? -9.968 57.938 -26.001 1.00 20.80 222 ILE A N 1
ATOM 2730 C CA . ILE A 1 193 ? -9.655 56.564 -25.625 1.00 18.75 222 ILE A CA 1
ATOM 2731 C C . ILE A 1 193 ? -10.925 55.729 -25.703 1.00 18.52 222 ILE A C 1
ATOM 2732 O O . ILE A 1 193 ? -11.972 56.105 -25.153 1.00 19.46 222 ILE A O 1
ATOM 2748 N N . VAL A 1 194 ? -10.838 54.596 -26.400 1.00 17.68 223 VAL A N 1
ATOM 2749 C CA . VAL A 1 194 ? -11.963 53.680 -26.563 1.00 17.42 223 VAL A CA 1
ATOM 2750 C C . VAL A 1 194 ? -11.686 52.291 -26.001 1.00 16.14 223 VAL A C 1
ATOM 2751 O O . VAL A 1 194 ? -12.630 51.495 -25.867 1.00 15.92 223 VAL A O 1
ATOM 2764 N N . GLY A 1 195 ? -10.443 51.961 -25.680 1.00 15.71 224 GLY A N 1
ATOM 2765 C CA . GLY A 1 195 ? -10.126 50.651 -25.143 1.00 16.84 224 GLY A CA 1
ATOM 2766 C C . GLY A 1 195 ? -8.880 50.723 -24.290 1.00 14.07 224 GLY A C 1
ATOM 2767 O O . GLY A 1 195 ? -8.130 51.710 -24.329 1.00 13.55 224 GLY A O 1
ATOM 2771 N N . VAL A 1 196 ? -8.668 49.659 -23.510 1.00 12.38 225 VAL A N 1
ATOM 2772 C CA . VAL A 1 196 ? -7.497 49.520 -22.651 1.00 10.67 225 VAL A CA 1
ATOM 2773 C C . VAL A 1 196 ? -6.930 48.121 -22.829 1.00 12.92 225 VAL A C 1
ATOM 2774 O O . VAL A 1 196 ? -7.657 47.130 -22.707 1.00 13.64 225 VAL A O 1
ATOM 2787 N N . PHE A 1 197 ? -5.637 48.046 -23.111 1.00 12.32 226 PHE A N 1
ATOM 2788 C CA . PHE A 1 197 ? -4.880 46.795 -23.104 1.00 13.18 226 PHE A CA 1
ATOM 2789 C C . PHE A 1 197 ? -4.070 46.771 -21.812 1.00 13.50 226 PHE A C 1
ATOM 2790 O O . PHE A 1 197 ? -3.133 47.557 -21.647 1.00 13.92 226 PHE A O 1
ATOM 2807 N N . CYS A 1 198 ? -4.462 45.908 -20.880 1.00 12.35 227 CYS A N 1
ATOM 2808 C CA . CYS A 1 198 ? -3.697 45.671 -19.657 1.00 14.25 227 CYS A CA 1
ATOM 2809 C C . CYS A 1 198 ? -2.634 44.634 -20.015 1.00 13.97 227 CYS A C 1
ATOM 2810 O O . CYS A 1 198 ? -2.959 43.476 -20.296 1.00 14.28 227 CYS A O 1
ATOM 2818 N N . VAL A 1 199 ? -1.367 45.050 -20.004 1.00 13.43 228 VAL A N 1
ATOM 2819 C CA . VAL A 1 199 ? -0.293 44.263 -20.600 1.00 12.89 228 VAL A CA 1
ATOM 2820 C C . VAL A 1 199 ? 0.272 43.204 -19.669 1.00 12.14 228 VAL A C 1
ATOM 2821 O O . VAL A 1 199 ? 0.907 42.254 -20.144 1.00 11.81 228 VAL A O 1
ATOM 2834 N N . ASP A 1 200 ? 0.044 43.328 -18.369 1.00 12.27 229 ASP A N 1
ATOM 2835 C CA . ASP A 1 200 ? 0.597 42.409 -17.389 1.00 12.99 229 ASP A CA 1
ATOM 2836 C C . ASP A 1 200 ? -0.346 42.382 -16.192 1.00 12.87 229 ASP A C 1
ATOM 2837 O O . ASP A 1 200 ? -1.350 43.100 -16.153 1.00 14.25 229 ASP A O 1
ATOM 2846 N N . GLY A 1 201 ? -0.012 41.539 -15.211 1.00 13.03 230 GLY A N 1
ATOM 2847 C CA . GLY A 1 201 ? -0.942 41.260 -14.129 1.00 13.33 230 GLY A CA 1
ATOM 2848 C C . GLY A 1 201 ? -1.260 42.471 -13.273 1.00 14.73 230 GLY A C 1
ATOM 2849 O O . GLY A 1 201 ? -2.397 42.640 -12.825 1.00 15.26 230 GLY A O 1
ATOM 2853 N N . VAL A 1 202 ? -0.260 43.318 -13.018 1.00 14.35 231 VAL A N 1
ATOM 2854 C CA . VAL A 1 202 ? -0.512 44.556 -12.278 1.00 15.29 231 VAL A CA 1
ATOM 2855 C C . VAL A 1 202 ? -1.585 45.378 -12.982 1.00 14.87 231 VAL A C 1
ATOM 2856 O O . VAL A 1 202 ? -2.521 45.889 -12.352 1.00 17.56 231 VAL A O 1
ATOM 2869 N N . ALA A 1 203 ? -1.448 45.533 -14.302 1.00 13.32 232 ALA A N 1
ATOM 2870 C CA . ALA A 1 203 ? -2.400 46.312 -15.083 1.00 13.45 232 ALA A CA 1
ATOM 2871 C C . ALA A 1 203 ? -3.752 45.624 -15.160 1.00 15.32 232 ALA A C 1
ATOM 2872 O O . ALA A 1 203 ? -4.785 46.298 -15.268 1.00 15.82 232 ALA A O 1
ATOM 2879 N N . GLY A 1 204 ? -3.766 44.290 -15.107 1.00 16.14 233 GLY A N 1
ATOM 2880 C CA . GLY A 1 204 ? -5.023 43.560 -15.166 1.00 18.42 233 GLY A CA 1
ATOM 2881 C C . GLY A 1 204 ? -5.885 43.793 -13.939 1.00 18.54 233 GLY A C 1
ATOM 2882 O O . GLY A 1 204 ? -7.111 43.633 -13.984 1.00 20.59 233 GLY A O 1
ATOM 2886 N N . THR A 1 205 ? -5.260 44.165 -12.824 1.00 19.94 234 THR A N 1
ATOM 2887 C CA . THR A 1 205 ? -5.966 44.571 -11.616 1.00 23.21 234 THR A CA 1
ATOM 2888 C C . THR A 1 205 ? -6.292 46.058 -11.630 1.00 22.49 234 THR A C 1
ATOM 2889 O O . THR A 1 205 ? -7.439 46.452 -11.403 1.00 24.71 234 THR A O 1
ATOM 2900 N N . ALA A 1 206 ? -5.291 46.894 -11.900 1.00 19.97 235 ALA A N 1
ATOM 2901 C CA . ALA A 1 206 ? -5.481 48.334 -11.769 1.00 20.39 235 ALA A CA 1
ATOM 2902 C C . ALA A 1 206 ? -6.307 48.906 -12.912 1.00 18.71 235 ALA A C 1
ATOM 2903 O O . ALA A 1 206 ? -7.053 49.874 -12.710 1.00 18.50 235 ALA A O 1
ATOM 2910 N N . GLY A 1 207 ? -6.178 48.342 -14.111 1.00 17.57 236 GLY A N 1
ATOM 2911 C CA . GLY A 1 207 ? -6.832 48.875 -15.280 1.00 17.68 236 GLY A CA 1
ATOM 2912 C C . GLY A 1 207 ? -8.336 48.917 -15.140 1.00 17.83 236 GLY A C 1
ATOM 2913 O O . GLY A 1 207 ? -8.959 49.983 -15.215 1.00 19.25 236 GLY A O 1
ATOM 2917 N N . PRO A 1 208 ? -8.956 47.752 -14.949 1.00 17.18 237 PRO A N 1
ATOM 2918 C CA . PRO A 1 208 ? -10.415 47.734 -14.753 1.00 17.24 237 PRO A CA 1
ATOM 2919 C C . PRO A 1 208 ? -10.871 48.613 -13.599 1.00 20.90 237 PRO A C 1
ATOM 2920 O O . PRO A 1 208 ? -11.945 49.224 -13.682 1.00 21.42 237 PRO A O 1
ATOM 2931 N N . THR A 1 209 ? -10.080 48.710 -12.527 1.00 22.96 238 THR A N 1
ATOM 2932 C CA . THR A 1 209 ? -10.460 49.570 -11.411 1.00 25.82 238 THR A CA 1
ATOM 2933 C C . THR A 1 209 ? -10.547 51.025 -11.852 1.00 23.29 238 THR A C 1
ATOM 2934 O O . THR A 1 209 ? -11.540 51.711 -11.582 1.00 23.15 238 THR A O 1
ATOM 2945 N N . ALA A 1 210 ? -9.509 51.519 -12.530 1.00 21.63 239 ALA A N 1
ATOM 2946 C CA . ALA A 1 210 ? -9.534 52.899 -12.998 1.00 21.10 239 ALA A CA 1
ATOM 2947 C C . ALA A 1 210 ? -10.672 53.116 -13.986 1.00 20.48 239 ALA A C 1
ATOM 2948 O O . ALA A 1 210 ? -11.331 54.162 -13.970 1.00 20.56 239 ALA A O 1
ATOM 2955 N N . VAL A 1 211 ? -10.918 52.140 -14.860 1.00 19.34 240 VAL A N 1
ATOM 2956 C CA . VAL A 1 211 ? -11.978 52.303 -15.849 1.00 19.03 240 VAL A CA 1
ATOM 2957 C C . VAL A 1 211 ? -13.327 52.440 -15.152 1.00 20.52 240 VAL A C 1
ATOM 2958 O O . VAL A 1 211 ? -14.115 53.342 -15.456 1.00 20.37 240 VAL A O 1
ATOM 2971 N N . ALA A 1 212 ? -13.604 51.556 -14.190 1.00 21.99 241 ALA A N 1
ATOM 2972 C CA . ALA A 1 212 ? -14.861 51.627 -13.452 1.00 24.11 241 ALA A CA 1
ATOM 2973 C C . ALA A 1 212 ? -15.029 52.978 -12.765 1.00 24.93 241 ALA A C 1
ATOM 2974 O O . ALA A 1 212 ? -16.122 53.559 -12.783 1.00 24.81 241 ALA A O 1
ATOM 2981 N N . GLU A 1 213 ? -13.961 53.500 -12.155 1.00 26.32 242 GLU A N 1
ATOM 2982 C CA . GLU A 1 213 ? -14.077 54.768 -11.440 1.00 31.28 242 GLU A CA 1
ATOM 2983 C C . GLU A 1 213 ? -14.330 55.924 -12.402 1.00 26.19 242 GLU A C 1
ATOM 2984 O O . GLU A 1 213 ? -14.965 56.916 -12.023 1.00 26.29 242 GLU A O 1
ATOM 2996 N N . SER A 1 214 ? -13.838 55.822 -13.642 1.00 23.04 243 SER A N 1
ATOM 2997 C CA . SER A 1 214 ? -14.101 56.852 -14.641 1.00 22.03 243 SER A CA 1
ATOM 2998 C C . SER A 1 214 ? -15.542 56.819 -15.131 1.00 22.98 243 SER A C 1
ATOM 2999 O O . SER A 1 214 ? -16.018 57.812 -15.687 1.00 25.12 243 SER A O 1
ATOM 3007 N N . LYS A 1 215 ? -16.227 55.688 -14.964 1.00 26.83 244 LYS A N 1
ATOM 3008 C CA . LYS A 1 215 ? -17.570 55.450 -15.481 1.00 28.79 244 LYS A CA 1
ATOM 3009 C C . LYS A 1 215 ? -17.620 55.428 -17.004 1.00 26.95 244 LYS A C 1
ATOM 3010 O O . LYS A 1 215 ? -18.700 55.483 -17.592 1.00 29.23 244 LYS A O 1
ATOM 3029 N N . LYS A 1 216 ? -16.474 55.304 -17.664 1.00 25.74 245 LYS A N 1
ATOM 3030 C CA . LYS A 1 216 ? -16.448 55.228 -19.118 1.00 23.88 245 LYS A CA 1
ATOM 3031 C C . LYS A 1 216 ? -16.742 53.803 -19.577 1.00 25.17 245 LYS A C 1
ATOM 3032 O O . LYS A 1 216 ? -16.404 52.828 -18.903 1.00 25.85 245 LYS A O 1
ATOM 3051 N N . ASP A 1 217 ? -17.405 53.692 -20.729 1.00 26.75 246 ASP A N 1
ATOM 3052 C CA . ASP A 1 217 ? -17.732 52.398 -21.331 1.00 30.38 246 ASP A CA 1
ATOM 3053 C C . ASP A 1 217 ? -16.647 52.088 -22.357 1.00 25.71 246 ASP A C 1
ATOM 3054 O O . ASP A 1 217 ? -16.663 52.612 -23.476 1.00 26.35 246 ASP A O 1
ATOM 3063 N N . LEU A 1 218 ? -15.712 51.226 -21.973 1.00 21.40 247 LEU A N 1
ATOM 3064 C CA . LEU A 1 218 ? -14.531 50.952 -22.774 1.00 19.22 247 LEU A CA 1
ATOM 3065 C C . LEU A 1 218 ? -14.367 49.454 -22.972 1.00 18.29 247 LEU A C 1
ATOM 3066 O O . LEU A 1 218 ? -14.789 48.649 -22.140 1.00 20.13 247 LEU A O 1
ATOM 3082 N N . ARG A 1 219 ? -13.744 49.093 -24.089 1.00 17.38 248 ARG A N 1
ATOM 3083 C CA . ARG A 1 219 ? -13.339 47.718 -24.331 1.00 16.30 248 ARG A CA 1
ATOM 3084 C C . ARG A 1 219 ? -12.023 47.458 -23.613 1.00 17.03 248 ARG A C 1
ATOM 3085 O O . ARG A 1 219 ? -11.076 48.242 -23.732 1.00 18.95 248 ARG A O 1
ATOM 3106 N N . VAL A 1 220 ? -11.959 46.370 -22.857 1.00 14.20 249 VAL A N 1
ATOM 3107 C CA . VAL A 1 220 ? -10.801 46.104 -22.013 1.00 15.47 249 VAL A CA 1
ATOM 3108 C C . VAL A 1 220 ? -10.354 44.660 -22.187 1.00 14.41 249 VAL A C 1
ATOM 3109 O O . VAL A 1 220 ? -11.161 43.732 -22.053 1.00 15.33 249 VAL A O 1
ATOM 3122 N N . LEU A 1 221 ? -9.060 44.454 -22.483 1.00 12.86 250 LEU A N 1
ATOM 3123 C CA . LEU A 1 221 ? -8.407 43.131 -22.526 1.00 15.00 250 LEU A CA 1
ATOM 3124 C C . LEU A 1 221 ? -7.450 43.108 -21.326 1.00 15.87 250 LEU A C 1
ATOM 3125 O O . LEU A 1 221 ? -6.590 43.960 -21.287 1.00 15.80 250 LEU A O 1
ATOM 3141 N N . ALA A 1 222 ? -7.665 42.215 -20.373 1.00 14.97 251 ALA A N 1
ATOM 3142 C CA . ALA A 1 222 ? -6.826 42.042 -19.190 1.00 15.27 251 ALA A CA 1
ATOM 3143 C C . ALA A 1 222 ? -5.618 41.153 -19.523 1.00 15.81 251 ALA A C 1
ATOM 3144 O O . ALA A 1 222 ? -5.580 40.597 -20.588 1.00 15.30 251 ALA A O 1
ATOM 3151 N N . PHE A 1 223 ? -4.745 40.920 -18.551 1.00 14.86 252 PHE A N 1
ATOM 3152 C CA . PHE A 1 223 ? -3.685 39.893 -18.669 1.00 14.61 252 PHE A CA 1
ATOM 3153 C C . PHE A 1 223 ? -3.749 38.997 -17.414 1.00 14.80 252 PHE A C 1
ATOM 3154 O O . PHE A 1 223 ? -4.174 39.448 -16.391 1.00 16.79 252 PHE A O 1
ATOM 3171 N N . ASP A 1 224 ? -3.486 37.711 -17.579 1.00 14.03 253 ASP A N 1
ATOM 3172 C CA . ASP A 1 224 ? -3.405 36.686 -16.511 1.00 13.59 253 ASP A CA 1
ATOM 3173 C C . ASP A 1 224 ? -4.798 36.313 -15.959 1.00 13.38 253 ASP A C 1
ATOM 3174 O O . ASP A 1 224 ? -5.783 36.744 -16.438 1.00 13.33 253 ASP A O 1
ATOM 3183 N N . VAL A 1 225 ? -4.820 35.422 -15.002 1.00 13.59 254 VAL A N 1
ATOM 3184 C CA . VAL A 1 225 ? -6.050 34.743 -14.625 1.00 15.95 254 VAL A CA 1
ATOM 3185 C C . VAL A 1 225 ? -6.321 34.817 -13.132 1.00 16.08 254 VAL A C 1
ATOM 3186 O O . VAL A 1 225 ? -6.882 33.880 -12.549 1.00 17.33 254 VAL A O 1
ATOM 3199 N N . ASP A 1 226 ? -5.970 35.945 -12.517 1.00 18.83 255 ASP A N 1
ATOM 3200 C CA . ASP A 1 226 ? -6.466 36.236 -11.180 1.00 24.90 255 ASP A CA 1
ATOM 3201 C C . ASP A 1 226 ? -7.981 36.067 -11.148 1.00 20.58 255 ASP A C 1
ATOM 3202 O O . ASP A 1 226 ? -8.688 36.470 -12.078 1.00 18.49 255 ASP A O 1
ATOM 3211 N N . VAL A 1 227 ? -8.481 35.481 -10.059 1.00 20.47 256 VAL A N 1
ATOM 3212 C CA . VAL A 1 227 ? -9.911 35.206 -9.958 1.00 22.15 256 VAL A CA 1
ATOM 3213 C C . VAL A 1 227 ? -10.725 36.482 -10.133 1.00 20.88 256 VAL A C 1
ATOM 3214 O O . VAL A 1 227 ? -11.815 36.464 -10.717 1.00 22.12 256 VAL A O 1
ATOM 3227 N N . THR A 1 228 ? -10.221 37.611 -9.626 1.00 22.37 257 THR A N 1
ATOM 3228 C CA . THR A 1 228 ? -10.941 38.866 -9.805 1.00 26.46 257 THR A CA 1
ATOM 3229 C C . THR A 1 228 ? -11.032 39.253 -11.278 1.00 22.78 257 THR A C 1
ATOM 3230 O O . THR A 1 228 ? -12.039 39.835 -11.705 1.00 23.19 257 THR A O 1
ATOM 3241 N N . VAL A 1 229 ? -9.998 38.942 -12.066 1.00 19.71 258 VAL A N 1
ATOM 3242 C CA . VAL A 1 229 ? -10.042 39.219 -13.499 1.00 16.50 258 VAL A CA 1
ATOM 3243 C C . VAL A 1 229 ? -11.000 38.259 -14.195 1.00 15.47 258 VAL A C 1
ATOM 3244 O O . VAL A 1 229 ? -11.808 38.666 -15.039 1.00 15.73 258 VAL A O 1
ATOM 3257 N N . LEU A 1 230 ? -10.919 36.969 -13.862 1.00 13.97 259 LEU A N 1
ATOM 3258 C CA . LEU A 1 230 ? -11.839 36.013 -14.462 1.00 14.86 259 LEU A CA 1
ATOM 3259 C C . LEU A 1 230 ? -13.287 36.395 -14.178 1.00 15.87 259 LEU A C 1
ATOM 3260 O O . LEU A 1 230 ? -14.149 36.296 -15.059 1.00 15.92 259 LEU A O 1
ATOM 3276 N N . ASP A 1 231 ? -13.584 36.835 -12.949 1.00 16.69 260 ASP A N 1
ATOM 3277 C CA . ASP A 1 231 ? -14.961 37.189 -12.621 1.00 18.66 260 ASP A CA 1
ATOM 3278 C C . ASP A 1 231 ? -15.452 38.351 -13.476 1.00 18.52 260 ASP A C 1
ATOM 3279 O O . ASP A 1 231 ? -16.646 38.437 -13.786 1.00 19.53 260 ASP A O 1
ATOM 3288 N N . LYS A 1 232 ? -14.548 39.249 -13.872 1.00 17.71 261 LYS A N 1
ATOM 3289 C CA . LYS A 1 232 ? -14.933 40.373 -14.716 1.00 17.93 261 LYS A CA 1
ATOM 3290 C C . LYS A 1 232 ? -15.115 39.960 -16.168 1.00 17.09 261 LYS A C 1
ATOM 3291 O O . LYS A 1 232 ? -15.932 40.555 -16.878 1.00 19.19 261 LYS A O 1
ATOM 3310 N N . VAL A 1 233 ? -14.368 38.957 -16.634 1.00 16.20 262 VAL A N 1
ATOM 3311 C CA . VAL A 1 233 ? -14.666 38.374 -17.937 1.00 15.97 262 VAL A CA 1
ATOM 3312 C C . VAL A 1 233 ? -16.043 37.721 -17.907 1.00 18.85 262 VAL A C 1
ATOM 3313 O O . VAL A 1 233 ? -16.868 37.924 -18.806 1.00 20.70 262 VAL A O 1
ATOM 3326 N N . LYS A 1 234 ? -16.325 36.953 -16.848 1.00 20.54 263 LYS A N 1
ATOM 3327 C CA . LYS A 1 234 ? -17.583 36.214 -16.783 1.00 22.75 263 LYS A CA 1
ATOM 3328 C C . LYS A 1 234 ? -18.782 37.152 -16.737 1.00 20.94 263 LYS A C 1
ATOM 3329 O O . LYS A 1 234 ? -19.833 36.853 -17.315 1.00 22.66 263 LYS A O 1
ATOM 3348 N N . SER A 1 235 ? -18.652 38.288 -16.052 1.00 20.31 264 SER A N 1
ATOM 3349 C CA . SER A 1 235 ? -19.755 39.233 -15.953 1.00 22.31 264 SER A CA 1
ATOM 3350 C C . SER A 1 235 ? -19.881 40.136 -17.172 1.00 23.07 264 SER A C 1
ATOM 3351 O O . SER A 1 235 ? -20.901 40.814 -17.319 1.00 25.12 264 SER A O 1
ATOM 3359 N N . GLY A 1 236 ? -18.869 40.180 -18.029 1.00 21.71 265 GLY A N 1
ATOM 3360 C CA . GLY A 1 236 ? -18.852 41.116 -19.127 1.00 22.24 265 GLY A CA 1
ATOM 3361 C C . GLY A 1 236 ? -18.353 42.497 -18.776 1.00 22.40 265 GLY A C 1
ATOM 3362 O O . GLY A 1 236 ? -18.438 43.399 -19.620 1.00 23.92 265 GLY A O 1
ATOM 3366 N N . GLU A 1 237 ? -17.856 42.705 -17.550 1.00 20.65 266 GLU A N 1
ATOM 3367 C CA . GLU A 1 237 ? -17.277 43.998 -17.208 1.00 21.16 266 GLU A CA 1
ATOM 3368 C C . GLU A 1 237 ? -16.080 44.305 -18.099 1.00 20.16 266 GLU A C 1
ATOM 3369 O O . GLU A 1 237 ? -15.874 45.455 -18.500 1.00 19.79 266 GLU A O 1
ATOM 3381 N N . ILE A 1 238 ? -15.270 43.292 -18.400 1.00 19.16 267 ILE A N 1
ATOM 3382 C CA . ILE A 1 238 ? -14.196 43.396 -19.377 1.00 18.34 267 ILE A CA 1
ATOM 3383 C C . ILE A 1 238 ? -14.445 42.344 -20.456 1.00 17.79 267 ILE A C 1
ATOM 3384 O O . ILE A 1 238 ? -15.267 41.441 -20.300 1.00 19.89 267 ILE A O 1
ATOM 3400 N N . ASP A 1 239 ? -13.713 42.467 -21.558 1.00 15.72 268 ASP A N 1
ATOM 3401 C CA . ASP A 1 239 ? -13.969 41.652 -22.736 1.00 15.47 268 ASP A CA 1
ATOM 3402 C C . ASP A 1 239 ? -13.191 40.349 -22.755 1.00 15.48 268 ASP A C 1
ATOM 3403 O O . ASP A 1 239 ? -13.621 39.403 -23.423 1.00 14.20 268 ASP A O 1
ATOM 3412 N N . GLY A 1 240 ? -12.087 40.264 -22.032 1.00 15.20 269 GLY A N 1
ATOM 3413 C CA . GLY A 1 240 ? -11.319 39.039 -21.992 1.00 13.84 269 GLY A CA 1
ATOM 3414 C C . GLY A 1 240 ? -10.036 39.241 -21.223 1.00 14.81 269 GLY A C 1
ATOM 3415 O O . GLY A 1 240 ? -9.745 40.331 -20.712 1.00 14.92 269 GLY A O 1
ATOM 3419 N N . THR A 1 241 ? -9.274 38.154 -21.137 1.00 10.80 270 THR A N 1
ATOM 3420 C CA . THR A 1 241 ? -7.926 38.221 -20.595 1.00 12.92 270 THR A CA 1
ATOM 3421 C C . THR A 1 241 ? -7.055 37.228 -21.350 1.00 15.51 270 THR A C 1
ATOM 3422 O O . THR A 1 241 ? -7.535 36.461 -22.188 1.00 19.34 270 THR A O 1
ATOM 3433 N N . VAL A 1 242 ? -5.757 37.267 -21.055 1.00 13.76 271 VAL A N 1
ATOM 3434 C CA . VAL A 1 242 ? -4.759 36.448 -21.738 1.00 12.70 271 VAL A CA 1
ATOM 3435 C C . VAL A 1 242 ? -4.113 35.533 -20.710 1.00 13.16 271 VAL A C 1
ATOM 3436 O O . VAL A 1 242 ? -3.506 36.008 -19.742 1.00 14.03 271 VAL A O 1
ATOM 3449 N N . ALA A 1 243 ? -4.223 34.229 -20.929 1.00 13.92 272 ALA A N 1
ATOM 3450 C CA . ALA A 1 243 ? -3.648 33.242 -20.027 1.00 14.08 272 ALA A CA 1
ATOM 3451 C C . ALA A 1 243 ? -2.312 32.768 -20.578 1.00 12.56 272 ALA A C 1
ATOM 3452 O O . ALA A 1 243 ? -2.209 32.431 -21.763 1.00 14.59 272 ALA A O 1
ATOM 3459 N N . GLN A 1 244 ? -1.303 32.729 -19.713 1.00 12.19 273 GLN A N 1
ATOM 3460 C CA . GLN A 1 244 ? 0.030 32.256 -20.053 1.00 11.49 273 GLN A CA 1
ATOM 3461 C C . GLN A 1 244 ? 0.250 30.844 -19.518 1.00 11.58 273 GLN A C 1
ATOM 3462 O O . GLN A 1 244 ? -0.425 30.394 -18.590 1.00 10.46 273 GLN A O 1
ATOM 3476 N N . GLY A 1 245 ? 1.226 30.153 -20.107 1.00 11.83 274 GLY A N 1
ATOM 3477 C CA . GLY A 1 245 ? 1.580 28.809 -19.688 1.00 11.14 274 GLY A CA 1
ATOM 3478 C C . GLY A 1 245 ? 2.544 28.825 -18.520 1.00 11.77 274 GLY A C 1
ATOM 3479 O O . GLY A 1 245 ? 3.702 28.408 -18.642 1.00 10.83 274 GLY A O 1
ATOM 3483 N N . MET A 1 246 ? 2.046 29.311 -17.380 1.00 9.66 275 MET A N 1
ATOM 3484 C CA . MET A 1 246 ? 2.874 29.523 -16.197 1.00 10.94 275 MET A CA 1
ATOM 3485 C C . MET A 1 246 ? 3.542 28.233 -15.737 1.00 11.28 275 MET A C 1
ATOM 3486 O O . MET A 1 246 ? 4.758 28.196 -15.507 1.00 10.30 275 MET A O 1
ATOM 3500 N N . TYR A 1 247 ? 2.752 27.181 -15.549 1.00 10.00 276 TYR A N 1
ATOM 3501 C CA . TYR A 1 247 ? 3.285 25.925 -15.035 1.00 11.87 276 TYR A CA 1
ATOM 3502 C C . TYR A 1 247 ? 4.404 25.406 -15.926 1.00 11.68 276 TYR A C 1
ATOM 3503 O O . TYR A 1 247 ? 5.449 24.970 -15.430 1.00 10.73 276 TYR A O 1
ATOM 3521 N N . ASN A 1 248 ? 4.215 25.475 -17.247 1.00 10.91 277 ASN A N 1
ATOM 3522 C CA . ASN A 1 248 ? 5.200 24.923 -18.166 1.00 10.74 277 ASN A CA 1
ATOM 3523 C C . ASN A 1 248 ? 6.482 25.736 -18.177 1.00 11.25 277 ASN A C 1
ATOM 3524 O O . ASN A 1 248 ? 7.565 25.167 -18.365 1.00 10.84 277 ASN A O 1
ATOM 3535 N N . MET A 1 249 ? 6.393 27.054 -17.977 1.00 10.04 278 MET A N 1
ATOM 3536 C CA . MET A 1 249 ? 7.601 27.842 -17.783 1.00 10.41 278 MET A CA 1
ATOM 3537 C C . MET A 1 249 ? 8.456 27.259 -16.671 1.00 11.72 278 MET A C 1
ATOM 3538 O O . MET A 1 249 ? 9.678 27.126 -16.805 1.00 13.74 278 MET A O 1
ATOM 3552 N N . GLY A 1 250 ? 7.824 26.925 -15.549 1.00 10.86 279 GLY A N 1
ATOM 3553 C CA . GLY A 1 250 ? 8.579 26.415 -14.420 1.00 10.98 279 GLY A CA 1
ATOM 3554 C C . GLY A 1 250 ? 9.067 25.000 -14.649 1.00 10.75 279 GLY A C 1
ATOM 3555 O O . GLY A 1 250 ? 10.229 24.686 -14.394 1.00 11.89 279 GLY A O 1
ATOM 3559 N N . TYR A 1 251 ? 8.182 24.128 -15.144 1.00 10.36 280 TYR A N 1
ATOM 3560 C CA . TYR A 1 251 ? 8.533 22.721 -15.325 1.00 11.08 280 TYR A CA 1
ATOM 3561 C C . TYR A 1 251 ? 9.739 22.583 -16.247 1.00 11.50 280 TYR A C 1
ATOM 3562 O O . TYR A 1 251 ? 10.736 21.941 -15.899 1.00 10.58 280 TYR A O 1
ATOM 3580 N N . TRP A 1 252 ? 9.672 23.201 -17.426 1.00 10.05 281 TRP A N 1
ATOM 3581 C CA . TRP A 1 252 ? 10.729 23.050 -18.423 1.00 12.53 281 TRP A CA 1
ATOM 3582 C C . TRP A 1 252 ? 11.955 23.887 -18.108 1.00 11.50 281 TRP A C 1
ATOM 3583 O O . TRP A 1 252 ? 13.052 23.496 -18.512 1.00 12.02 281 TRP A O 1
ATOM 3604 N N . SER A 1 253 ? 11.827 24.971 -17.336 1.00 11.57 282 SER A N 1
ATOM 3605 C CA . SER A 1 253 ? 13.033 25.637 -16.851 1.00 11.11 282 SER A CA 1
ATOM 3606 C C . SER A 1 253 ? 13.851 24.695 -15.975 1.00 11.00 282 SER A C 1
ATOM 3607 O O . SER A 1 253 ? 15.079 24.616 -16.107 1.00 9.92 282 SER A O 1
ATOM 3615 N N . LEU A 1 254 ? 13.181 23.964 -15.076 1.00 10.76 283 LEU A N 1
ATOM 3616 C CA . LEU A 1 254 ? 13.893 23.020 -14.222 1.00 11.65 283 LEU A CA 1
ATOM 3617 C C . LEU A 1 254 ? 14.535 21.914 -15.045 1.00 11.07 283 LEU A C 1
ATOM 3618 O O . LEU A 1 254 ? 15.705 21.580 -14.831 1.00 11.61 283 LEU A O 1
ATOM 3634 N N . MET A 1 255 ? 13.803 21.356 -16.017 1.00 10.69 284 MET A N 1
ATOM 3635 C CA . MET A 1 255 ? 14.366 20.284 -16.831 1.00 11.11 284 MET A CA 1
ATOM 3636 C C . MET A 1 255 ? 15.600 20.760 -17.590 1.00 10.70 284 MET A C 1
ATOM 3637 O O . MET A 1 255 ? 16.606 20.043 -17.669 1.00 10.83 284 MET A O 1
ATOM 3651 N N . MET A 1 256 ? 15.543 21.965 -18.160 1.00 11.11 285 MET A N 1
ATOM 3652 C CA . MET A 1 256 ? 16.695 22.487 -18.886 1.00 11.76 285 MET A CA 1
ATOM 3653 C C . MET A 1 256 ? 17.864 22.764 -17.949 1.00 10.47 285 MET A C 1
ATOM 3654 O O . MET A 1 256 ? 19.017 22.451 -18.273 1.00 10.74 285 MET A O 1
ATOM 3668 N N . LEU A 1 257 ? 17.599 23.355 -16.784 1.00 9.92 286 LEU A N 1
ATOM 3669 C CA . LEU A 1 257 ? 18.690 23.662 -15.865 1.00 10.42 286 LEU A CA 1
ATOM 3670 C C . LEU A 1 257 ? 19.400 22.392 -15.419 1.00 11.90 286 LEU A C 1
ATOM 3671 O O . LEU A 1 257 ? 20.635 22.324 -15.412 1.00 11.40 286 LEU A O 1
ATOM 3687 N N . TYR A 1 258 ? 18.633 21.371 -15.035 1.00 10.94 287 TYR A N 1
ATOM 3688 C CA . TYR A 1 258 ? 19.250 20.132 -14.573 1.00 12.92 287 TYR A CA 1
ATOM 3689 C C . TYR A 1 258 ? 20.046 19.471 -15.688 1.00 12.68 287 TYR A C 1
ATOM 3690 O O . TYR A 1 258 ? 21.126 18.913 -15.449 1.00 12.95 287 TYR A O 1
ATOM 3708 N N . THR A 1 259 ? 19.515 19.511 -16.913 1.00 11.39 288 THR A N 1
ATOM 3709 C CA . THR A 1 259 ? 20.202 18.909 -18.048 1.00 12.90 288 THR A CA 1
ATOM 3710 C C . THR A 1 259 ? 21.550 19.574 -18.281 1.00 11.94 288 THR A C 1
ATOM 3711 O O . THR A 1 259 ? 22.575 18.895 -18.436 1.00 12.22 288 THR A O 1
ATOM 3722 N N . GLU A 1 260 ? 21.572 20.908 -18.294 1.00 11.48 289 GLU A N 1
ATOM 3723 C CA . GLU A 1 260 ? 22.824 21.615 -18.514 1.00 11.75 289 GLU A CA 1
ATOM 3724 C C . GLU A 1 260 ? 23.785 21.421 -17.348 1.00 13.51 289 GLU A C 1
ATOM 3725 O O . GLU A 1 260 ? 24.977 21.174 -17.560 1.00 14.25 289 GLU A O 1
ATOM 3737 N N . ALA A 1 261 ? 23.292 21.531 -16.111 1.00 12.27 290 ALA A N 1
ATOM 3738 C CA . ALA A 1 261 ? 24.183 21.475 -14.960 1.00 13.62 290 ALA A CA 1
ATOM 3739 C C . ALA A 1 261 ? 24.857 20.117 -14.838 1.00 14.14 290 ALA A C 1
ATOM 3740 O O . ALA A 1 261 ? 25.934 20.015 -14.242 1.00 15.70 290 ALA A O 1
ATOM 3747 N N . ASN A 1 262 ? 24.253 19.076 -15.391 1.00 13.19 291 ASN A N 1
ATOM 3748 C CA . ASN A 1 262 ? 24.802 17.736 -15.307 1.00 13.30 291 ASN A CA 1
ATOM 3749 C C . ASN A 1 262 ? 25.430 17.273 -16.608 1.00 16.47 291 ASN A C 1
ATOM 3750 O O . ASN A 1 262 ? 25.817 16.105 -16.711 1.00 17.09 291 ASN A O 1
ATOM 3761 N N . GLY A 1 263 ? 25.558 18.166 -17.587 1.00 16.61 292 GLY A N 1
ATOM 3762 C CA . GLY A 1 263 ? 26.215 17.833 -18.839 1.00 17.27 292 GLY A CA 1
ATOM 3763 C C . GLY A 1 263 ? 25.581 16.693 -19.602 1.00 16.99 292 GLY A C 1
ATOM 3764 O O . GLY A 1 263 ? 26.283 15.965 -20.308 1.00 17.57 292 GLY A O 1
ATOM 3768 N N . LEU A 1 264 ? 24.265 16.524 -19.501 1.00 14.57 293 LEU A N 1
ATOM 3769 C CA . LEU A 1 264 ? 23.615 15.389 -20.147 1.00 13.68 293 LEU A CA 1
ATOM 3770 C C . LEU A 1 264 ? 23.391 15.607 -21.638 1.00 12.82 293 LEU A C 1
ATOM 3771 O O . LEU A 1 264 ? 23.245 14.628 -22.380 1.00 12.92 293 LEU A O 1
ATOM 3787 N N . SER A 1 265 ? 23.365 16.857 -22.084 1.00 13.45 294 SER A N 1
ATOM 3788 C CA . SER A 1 265 ? 23.192 17.203 -23.488 1.00 13.65 294 SER A CA 1
ATOM 3789 C C . SER A 1 265 ? 24.539 17.597 -24.074 1.00 13.82 294 SER A C 1
ATOM 3790 O O . SER A 1 265 ? 25.256 18.420 -23.494 1.00 15.56 294 SER A O 1
ATOM 3798 N N . SER A 1 266 ? 24.878 17.019 -25.228 1.00 13.12 295 SER A N 1
ATOM 3799 C CA . SER A 1 266 ? 26.159 17.322 -25.852 1.00 18.36 295 SER A CA 1
ATOM 3800 C C . SER A 1 266 ? 26.206 18.736 -26.410 1.00 17.16 295 SER A C 1
ATOM 3801 O O . SER A 1 266 ? 27.300 19.271 -26.626 1.00 20.11 295 SER A O 1
ATOM 3809 N N . LYS A 1 267 ? 25.055 19.344 -26.652 1.00 15.09 296 LYS A N 1
ATOM 3810 C CA . LYS A 1 267 ? 24.968 20.680 -27.210 1.00 16.05 296 LYS A CA 1
ATOM 3811 C C . LYS A 1 267 ? 24.401 21.641 -26.177 1.00 15.50 296 LYS A C 1
ATOM 3812 O O . LYS A 1 267 ? 23.713 21.247 -25.230 1.00 14.53 296 LYS A O 1
ATOM 3831 N N . ALA A 1 268 ? 24.690 22.921 -26.378 1.00 14.76 297 ALA A N 1
ATOM 3832 C CA . ALA A 1 268 ? 24.074 23.947 -25.554 1.00 15.72 297 ALA A CA 1
ATOM 3833 C C . ALA A 1 268 ? 22.560 23.891 -25.701 1.00 14.24 297 ALA A C 1
ATOM 3834 O O . ALA A 1 268 ? 22.025 23.476 -26.734 1.00 14.07 297 ALA A O 1
ATOM 3841 N N . LEU A 1 269 ? 21.873 24.330 -24.655 1.00 11.10 298 LEU A N 1
ATOM 3842 C CA . LEU A 1 269 ? 20.423 24.254 -24.605 1.00 11.33 298 LEU A CA 1
ATOM 3843 C C . LEU A 1 269 ? 19.769 24.986 -25.773 1.00 12.75 298 LEU A C 1
ATOM 3844 O O . LEU A 1 269 ? 20.302 25.983 -26.277 1.00 13.76 298 LEU A O 1
ATOM 3860 N N . PRO A 1 270 ? 18.594 24.525 -26.203 1.00 11.40 299 PRO A N 1
ATOM 3861 C CA . PRO A 1 270 ? 17.823 25.284 -27.193 1.00 13.42 299 PRO A CA 1
ATOM 3862 C C . PRO A 1 270 ? 17.395 26.624 -26.616 1.00 15.08 299 PRO A C 1
ATOM 3863 O O . PRO A 1 270 ? 17.119 26.752 -25.423 1.00 14.55 299 PRO A O 1
ATOM 3874 N N . GLY A 1 271 ? 17.305 27.625 -27.493 1.00 15.74 300 GLY A N 1
ATOM 3875 C CA . GLY A 1 271 ? 17.240 29.004 -27.044 1.00 17.06 300 GLY A CA 1
ATOM 3876 C C . GLY A 1 271 ? 15.890 29.507 -26.584 1.00 15.66 300 GLY A C 1
ATOM 3877 O O . GLY A 1 271 ? 15.846 30.474 -25.817 1.00 14.17 300 GLY A O 1
ATOM 3881 N N . ASN A 1 272 ? 14.787 28.906 -27.031 1.00 12.96 301 ASN A N 1
ATOM 3882 C CA . ASN A 1 272 ? 13.482 29.512 -26.773 1.00 12.69 301 ASN A CA 1
ATOM 3883 C C . ASN A 1 272 ? 12.368 28.481 -26.783 1.00 12.62 301 ASN A C 1
ATOM 3884 O O . ASN A 1 272 ? 12.079 27.882 -27.822 1.00 14.34 301 ASN A O 1
ATOM 3895 N N . LEU A 1 273 ? 11.727 28.314 -25.630 1.00 10.89 302 LEU A N 1
ATOM 3896 C CA . LEU A 1 273 ? 10.505 27.531 -25.503 1.00 10.05 302 LEU A CA 1
ATOM 3897 C C . LEU A 1 273 ? 9.320 28.490 -25.444 1.00 12.64 302 LEU A C 1
ATOM 3898 O O . LEU A 1 273 ? 9.266 29.352 -24.564 1.00 12.79 302 LEU A O 1
ATOM 3914 N N . ASP A 1 274 ? 8.380 28.338 -26.373 1.00 11.46 303 ASP A N 1
ATOM 3915 C CA . ASP A 1 274 ? 7.157 29.141 -26.396 1.00 12.37 303 ASP A CA 1
ATOM 3916 C C . ASP A 1 274 ? 6.096 28.384 -25.602 1.00 12.05 303 ASP A C 1
ATOM 3917 O O . ASP A 1 274 ? 5.583 27.355 -26.058 1.00 12.72 303 ASP A O 1
ATOM 3926 N N . THR A 1 275 ? 5.775 28.885 -24.409 1.00 11.51 304 THR A N 1
ATOM 3927 C CA . THR A 1 275 ? 4.793 28.244 -23.550 1.00 11.16 304 THR A CA 1
ATOM 3928 C C . THR A 1 275 ? 3.352 28.666 -23.848 1.00 12.84 304 THR A C 1
ATOM 3929 O O . THR A 1 275 ? 2.443 28.203 -23.155 1.00 14.12 304 THR A O 1
ATOM 3940 N N . GLY A 1 276 ? 3.113 29.502 -24.851 1.00 12.14 305 GLY A N 1
ATOM 3941 C CA . GLY A 1 276 ? 1.782 29.707 -25.395 1.00 12.93 305 GLY A CA 1
ATOM 3942 C C . GLY A 1 276 ? 0.931 30.713 -24.631 1.00 12.49 305 GLY A C 1
ATOM 3943 O O . GLY A 1 276 ? 1.134 30.988 -23.448 1.00 14.10 305 GLY A O 1
ATOM 3947 N N . VAL A 1 277 ? -0.063 31.262 -25.340 1.00 13.57 306 VAL A N 1
ATOM 3948 C CA . VAL A 1 277 ? -1.118 32.054 -24.723 1.00 14.15 306 VAL A CA 1
ATOM 3949 C C . VAL A 1 277 ? -2.468 31.592 -25.256 1.00 15.17 306 VAL A C 1
ATOM 3950 O O . VAL A 1 277 ? -2.582 31.032 -26.347 1.00 14.81 306 VAL A O 1
ATOM 3963 N N . VAL A 1 278 ? -3.499 31.835 -24.451 1.00 13.99 307 VAL A N 1
ATOM 3964 C CA . VAL A 1 278 ? -4.890 31.568 -24.800 1.00 15.27 307 VAL A CA 1
ATOM 3965 C C . VAL A 1 278 ? -5.688 32.822 -24.479 1.00 15.05 307 VAL A C 1
ATOM 3966 O O . VAL A 1 278 ? -5.520 33.402 -23.403 1.00 14.74 307 VAL A O 1
ATOM 3979 N N . ILE A 1 279 ? -6.534 33.252 -25.412 1.00 13.61 308 ILE A N 1
ATOM 3980 C CA . ILE A 1 279 ? -7.463 34.346 -25.144 1.00 15.71 308 ILE A CA 1
ATOM 3981 C C . ILE A 1 279 ? -8.633 33.774 -24.356 1.00 14.42 308 ILE A C 1
ATOM 3982 O O . ILE A 1 279 ? -9.290 32.829 -24.807 1.00 15.81 308 ILE A O 1
ATOM 3998 N N . VAL A 1 280 ? -8.897 34.344 -23.184 1.00 13.04 309 VAL A N 1
ATOM 3999 C CA . VAL A 1 280 ? -9.956 33.865 -22.301 1.00 13.84 309 VAL A CA 1
ATOM 4000 C C . VAL A 1 280 ? -11.158 34.787 -22.446 1.00 15.09 309 VAL A C 1
ATOM 4001 O O . VAL A 1 280 ? -11.061 35.996 -22.200 1.00 14.87 309 VAL A O 1
ATOM 4014 N N . THR A 1 281 ? -12.282 34.213 -22.849 1.00 15.25 310 THR A N 1
ATOM 4015 C CA . THR A 1 281 ? -13.556 34.901 -22.981 1.00 16.90 310 THR A CA 1
ATOM 4016 C C . THR A 1 281 ? -14.590 34.167 -22.133 1.00 16.09 310 THR A C 1
ATOM 4017 O O . THR A 1 281 ? -14.274 33.210 -21.427 1.00 15.81 310 THR A O 1
ATOM 4028 N N . LYS A 1 282 ? -15.847 34.607 -22.214 1.00 17.05 311 LYS A N 1
ATOM 4029 C CA . LYS A 1 282 ? -16.900 33.904 -21.489 1.00 18.85 311 LYS A CA 1
ATOM 4030 C C . LYS A 1 282 ? -16.940 32.424 -21.854 1.00 20.07 311 LYS A C 1
ATOM 4031 O O . LYS A 1 282 ? -17.332 31.592 -21.027 1.00 20.96 311 LYS A O 1
ATOM 4050 N N . ASP A 1 283 ? -16.520 32.068 -23.073 1.00 20.33 312 ASP A N 1
ATOM 4051 C CA . ASP A 1 283 ? -16.684 30.693 -23.537 1.00 20.90 312 ASP A CA 1
ATOM 4052 C C . ASP A 1 283 ? -15.788 29.722 -22.783 1.00 21.27 312 ASP A C 1
ATOM 4053 O O . ASP A 1 283 ? -16.156 28.555 -22.613 1.00 24.85 312 ASP A O 1
ATOM 4062 N N . ASN A 1 284 ? -14.610 30.166 -22.340 1.00 17.73 313 ASN A N 1
ATOM 4063 C CA . ASN A 1 284 ? -13.654 29.260 -21.715 1.00 17.87 313 ASN A CA 1
ATOM 4064 C C . ASN A 1 284 ? -13.178 29.740 -20.350 1.00 16.99 313 ASN A C 1
ATOM 4065 O O . ASN A 1 284 ? -12.261 29.136 -19.782 1.00 16.84 313 ASN A O 1
ATOM 4076 N N . VAL A 1 285 ? -13.787 30.788 -19.797 1.00 18.36 314 VAL A N 1
ATOM 4077 C CA . VAL A 1 285 ? -13.293 31.353 -18.547 1.00 18.51 314 VAL A CA 1
ATOM 4078 C C . VAL A 1 285 ? -13.396 30.345 -17.408 1.00 18.93 314 VAL A C 1
ATOM 4079 O O . VAL A 1 285 ? -12.553 30.334 -16.502 1.00 18.64 314 VAL A O 1
ATOM 4092 N N . ASP A 1 286 ? -14.404 29.470 -17.434 1.00 19.31 315 ASP A N 1
ATOM 4093 C CA . ASP A 1 286 ? -14.572 28.534 -16.328 1.00 22.51 315 ASP A CA 1
ATOM 4094 C C . ASP A 1 286 ? -13.375 27.596 -16.195 1.00 23.62 315 ASP A C 1
ATOM 4095 O O . ASP A 1 286 ? -13.084 27.120 -15.092 1.00 25.47 315 ASP A O 1
ATOM 4104 N N . GLU A 1 287 ? -12.648 27.345 -17.287 1.00 24.23 316 GLU A N 1
ATOM 4105 C CA . GLU A 1 287 ? -11.525 26.418 -17.226 1.00 26.41 316 GLU A CA 1
ATOM 4106 C C . GLU A 1 287 ? -10.370 26.939 -16.378 1.00 23.94 316 GLU A C 1
ATOM 4107 O O . GLU A 1 287 ? -9.502 26.153 -15.987 1.00 22.53 316 GLU A O 1
ATOM 4119 N N . TYR A 1 288 ? -10.328 28.234 -16.089 1.00 18.22 317 TYR A N 1
ATOM 4120 C CA . TYR A 1 288 ? -9.151 28.858 -15.503 1.00 17.59 317 TYR A CA 1
ATOM 4121 C C . TYR A 1 288 ? -9.287 29.166 -14.021 1.00 19.49 317 TYR A C 1
ATOM 4122 O O . TYR A 1 288 ? -8.318 29.628 -13.414 1.00 20.66 317 TYR A O 1
ATOM 4140 N N . TYR A 1 289 ? -10.434 28.891 -13.416 1.00 20.77 318 TYR A N 1
ATOM 4141 C CA . TYR A 1 289 ? -10.561 29.061 -11.979 1.00 25.53 318 TYR A CA 1
ATOM 4142 C C . TYR A 1 289 ? -9.766 27.976 -11.254 1.00 30.50 318 TYR A C 1
ATOM 4143 O O . TYR A 1 289 ? -9.674 26.844 -11.731 1.00 29.36 318 TYR A O 1
ATOM 4161 N N . PRO A 1 290 ? -9.184 28.297 -10.087 1.00 38.46 319 PRO A N 1
ATOM 4162 C CA . PRO A 1 290 ? -8.362 27.312 -9.370 1.00 43.93 319 PRO A CA 1
ATOM 4163 C C . PRO A 1 290 ? -9.137 26.055 -8.996 1.00 42.04 319 PRO A C 1
ATOM 4164 O O . PRO A 1 290 ? -10.336 26.178 -8.750 1.00 40.20 319 PRO A O 1
ATOM 4175 N N . GLY B 1 4 ? 15.129 7.823 15.387 1.00 23.90 33 GLY B N 1
ATOM 4176 C CA . GLY B 1 4 ? 16.448 8.105 15.917 1.00 17.22 33 GLY B CA 1
ATOM 4177 C C . GLY B 1 4 ? 17.285 9.060 15.088 1.00 14.72 33 GLY B C 1
ATOM 4178 O O . GLY B 1 4 ? 16.790 10.062 14.574 1.00 14.81 33 GLY B O 1
ATOM 4181 N N . TYR B 1 5 ? 18.579 8.755 14.982 1.00 14.45 34 TYR B N 1
ATOM 4182 C CA . TYR B 1 5 ? 19.536 9.633 14.322 1.00 14.15 34 TYR B CA 1
ATOM 4183 C C . TYR B 1 5 ? 19.910 9.132 12.934 1.00 15.92 34 TYR B C 1
ATOM 4184 O O . TYR B 1 5 ? 21.050 9.313 12.488 1.00 18.12 34 TYR B O 1
ATOM 4202 N N . VAL B 1 6 ? 18.973 8.474 12.257 1.00 17.69 35 VAL B N 1
ATOM 4203 C CA . VAL B 1 6 ? 19.134 8.109 10.857 1.00 20.64 35 VAL B CA 1
ATOM 4204 C C . VAL B 1 6 ? 18.491 9.231 10.050 1.00 17.40 35 VAL B C 1
ATOM 4205 O O . VAL B 1 6 ? 17.267 9.284 9.897 1.00 16.92 35 VAL B O 1
ATOM 4218 N N . GLY B 1 7 ? 19.317 10.134 9.537 1.00 16.85 36 GLY B N 1
ATOM 4219 C CA . GLY B 1 7 ? 18.801 11.304 8.867 1.00 16.98 36 GLY B CA 1
ATOM 4220 C C . GLY B 1 7 ? 18.373 11.030 7.439 1.00 17.49 36 GLY B C 1
ATOM 4221 O O . GLY B 1 7 ? 18.757 10.039 6.828 1.00 16.89 36 GLY B O 1
ATOM 4225 N N . ASP B 1 8 ? 17.557 11.949 6.921 1.00 17.75 37 ASP B N 1
ATOM 4226 C CA . ASP B 1 8 ? 17.078 11.950 5.542 1.00 19.92 37 ASP B CA 1
ATOM 4227 C C . ASP B 1 8 ? 17.756 13.100 4.814 1.00 17.17 37 ASP B C 1
ATOM 4228 O O . ASP B 1 8 ? 17.655 14.245 5.280 1.00 16.77 37 ASP B O 1
ATOM 4237 N N . PRO B 1 9 ? 18.456 12.868 3.695 1.00 19.43 38 PRO B N 1
ATOM 4238 C CA . PRO B 1 9 ? 19.206 13.970 3.058 1.00 21.52 38 PRO B CA 1
ATOM 4239 C C . PRO B 1 9 ? 18.332 15.079 2.493 1.00 20.34 38 PRO B C 1
ATOM 4240 O O . PRO B 1 9 ? 18.861 16.151 2.164 1.00 19.08 38 PRO B O 1
ATOM 4251 N N . SER B 1 10 ? 17.028 14.861 2.350 1.00 20.71 39 SER B N 1
ATOM 4252 C CA . SER B 1 10 ? 16.143 15.941 1.939 1.00 22.84 39 SER B CA 1
ATOM 4253 C C . SER B 1 10 ? 15.858 16.923 3.068 1.00 21.40 39 SER B C 1
ATOM 4254 O O . SER B 1 10 ? 15.330 18.006 2.805 1.00 23.05 39 SER B O 1
ATOM 4262 N N . ASP B 1 11 ? 16.201 16.586 4.308 1.00 19.13 40 ASP B N 1
ATOM 4263 C CA . ASP B 1 11 ? 16.005 17.496 5.430 1.00 17.93 40 ASP B CA 1
ATOM 4264 C C . ASP B 1 11 ? 17.226 18.394 5.580 1.00 15.60 40 ASP B C 1
ATOM 4265 O O . ASP B 1 11 ? 18.357 17.909 5.683 1.00 17.45 40 ASP B O 1
ATOM 4274 N N . GLU B 1 12 ? 16.993 19.703 5.591 1.00 15.39 41 GLU B N 1
ATOM 4275 C CA . GLU B 1 12 ? 18.059 20.683 5.476 1.00 14.38 41 GLU B CA 1
ATOM 4276 C C . GLU B 1 12 ? 18.231 21.467 6.771 1.00 13.96 41 GLU B C 1
ATOM 4277 O O . GLU B 1 12 ? 17.252 21.853 7.417 1.00 13.78 41 GLU B O 1
ATOM 4289 N N . TYR B 1 13 ? 19.493 21.701 7.129 1.00 12.03 42 TYR B N 1
ATOM 4290 C CA . TYR B 1 13 ? 19.887 22.480 8.295 1.00 12.46 42 TYR B CA 1
ATOM 4291 C C . TYR B 1 13 ? 20.833 23.569 7.818 1.00 10.18 42 TYR B C 1
ATOM 4292 O O . TYR B 1 13 ? 21.792 23.284 7.093 1.00 12.66 42 TYR B O 1
ATOM 4310 N N . TYR B 1 14 ? 20.553 24.813 8.208 1.00 12.68 43 TYR B N 1
ATOM 4311 C CA . TYR B 1 14 ? 21.294 25.967 7.717 1.00 13.61 43 TYR B CA 1
ATOM 4312 C C . TYR B 1 14 ? 22.150 26.602 8.806 1.00 14.14 43 TYR B C 1
ATOM 4313 O O . TYR B 1 14 ? 21.706 26.758 9.948 1.00 14.67 43 TYR B O 1
ATOM 4331 N N . MET B 1 15 ? 23.365 26.999 8.428 1.00 13.29 44 MET B N 1
ATOM 4332 C CA . MET B 1 15 ? 24.201 27.898 9.218 1.00 12.24 44 MET B CA 1
ATOM 4333 C C . MET B 1 15 ? 24.139 29.275 8.562 1.00 11.29 44 MET B C 1
ATOM 4334 O O . MET B 1 15 ? 24.393 29.396 7.361 1.00 13.03 44 MET B O 1
ATOM 4348 N N . VAL B 1 16 ? 23.807 30.305 9.341 1.00 11.42 45 VAL B N 1
ATOM 4349 C CA . VAL B 1 16 ? 23.612 31.652 8.807 1.00 11.29 45 VAL B CA 1
ATOM 4350 C C . VAL B 1 16 ? 24.503 32.629 9.562 1.00 11.74 45 VAL B C 1
ATOM 4351 O O . VAL B 1 16 ? 24.435 32.712 10.795 1.00 11.73 45 VAL B O 1
ATOM 4364 N N . THR B 1 17 ? 25.294 33.404 8.821 1.00 13.63 46 THR B N 1
ATOM 4365 C CA . THR B 1 17 ? 26.331 34.227 9.426 1.00 12.38 46 THR B CA 1
ATOM 4366 C C . THR B 1 17 ? 26.263 35.675 8.941 1.00 13.59 46 THR B C 1
ATOM 4367 O O . THR B 1 17 ? 25.392 36.064 8.160 1.00 16.13 46 THR B O 1
ATOM 4378 N N . PHE B 1 18 ? 27.210 36.471 9.443 1.00 12.91 47 PHE B N 1
ATOM 4379 C CA . PHE B 1 18 ? 27.548 37.798 8.941 1.00 14.27 47 PHE B CA 1
ATOM 4380 C C . PHE B 1 18 ? 29.046 37.787 8.657 1.00 14.76 47 PHE B C 1
ATOM 4381 O O . PHE B 1 18 ? 29.764 36.872 9.073 1.00 13.89 47 PHE B O 1
ATOM 4398 N N . LEU B 1 19 ? 29.527 38.788 7.924 1.00 15.76 48 LEU B N 1
ATOM 4399 C CA . LEU B 1 19 ? 30.895 38.751 7.408 1.00 13.07 48 LEU B CA 1
ATOM 4400 C C . LEU B 1 19 ? 31.172 37.375 6.798 1.00 14.37 48 LEU B C 1
ATOM 4401 O O . LEU B 1 19 ? 32.175 36.719 7.090 1.00 14.43 48 LEU B O 1
ATOM 4417 N N . SER B 1 20 ? 30.255 36.949 5.920 1.00 13.08 49 SER B N 1
ATOM 4418 C CA . SER B 1 20 ? 30.075 35.530 5.625 1.00 15.00 49 SER B CA 1
ATOM 4419 C C . SER B 1 20 ? 31.249 34.898 4.891 1.00 15.61 49 SER B C 1
ATOM 4420 O O . SER B 1 20 ? 31.359 33.664 4.879 1.00 17.19 49 SER B O 1
ATOM 4428 N N . GLY B 1 21 ? 32.110 35.693 4.269 1.00 16.15 50 GLY B N 1
ATOM 4429 C CA . GLY B 1 21 ? 33.217 35.147 3.517 1.00 18.57 50 GLY B CA 1
ATOM 4430 C C . GLY B 1 21 ? 34.505 34.886 4.267 1.00 19.48 50 GLY B C 1
ATOM 4431 O O . GLY B 1 21 ? 35.440 34.347 3.665 1.00 19.70 50 GLY B O 1
ATOM 4435 N N . ILE B 1 22 ? 34.604 35.223 5.555 1.00 18.52 51 ILE B N 1
ATOM 4436 C CA . ILE B 1 22 ? 35.887 35.108 6.240 1.00 18.15 51 ILE B CA 1
ATOM 4437 C C . ILE B 1 22 ? 36.151 33.656 6.626 1.00 17.09 51 ILE B C 1
ATOM 4438 O O . ILE B 1 22 ? 35.237 32.836 6.766 1.00 17.87 51 ILE B O 1
ATOM 4454 N N . ASP B 1 23 ? 37.439 33.339 6.817 1.00 17.62 52 ASP B N 1
ATOM 4455 C CA . ASP B 1 23 ? 37.844 31.964 7.100 1.00 19.06 52 ASP B CA 1
ATOM 4456 C C . ASP B 1 23 ? 37.268 31.447 8.414 1.00 18.42 52 ASP B C 1
ATOM 4457 O O . ASP B 1 23 ? 37.053 30.239 8.555 1.00 18.72 52 ASP B O 1
ATOM 4466 N N . TYR B 1 24 ? 37.030 32.331 9.388 1.00 18.40 53 TYR B N 1
ATOM 4467 C CA . TYR B 1 24 ? 36.475 31.913 10.678 1.00 16.54 53 TYR B CA 1
ATOM 4468 C C . TYR B 1 24 ? 35.289 30.971 10.506 1.00 16.48 53 TYR B C 1
ATOM 4469 O O . TYR B 1 24 ? 35.199 29.941 11.187 1.00 16.38 53 TYR B O 1
ATOM 4487 N N . TRP B 1 25 ? 34.367 31.296 9.593 1.00 14.99 54 TRP B N 1
ATOM 4488 C CA . TRP B 1 25 ? 33.166 30.484 9.444 1.00 13.71 54 TRP B CA 1
ATOM 4489 C C . TRP B 1 25 ? 33.454 29.140 8.788 1.00 15.03 54 TRP B C 1
ATOM 4490 O O . TRP B 1 25 ? 32.671 28.200 8.961 1.00 12.17 54 TRP B O 1
ATOM 4511 N N . LYS B 1 26 ? 34.538 29.031 8.017 1.00 17.41 55 LYS B N 1
ATOM 4512 C CA . LYS B 1 26 ? 34.849 27.758 7.379 1.00 17.73 55 LYS B CA 1
ATOM 4513 C C . LYS B 1 26 ? 35.057 26.675 8.427 1.00 15.39 55 LYS B C 1
ATOM 4514 O O . LYS B 1 26 ? 34.627 25.531 8.248 1.00 12.56 55 LYS B O 1
ATOM 4533 N N . TYR B 1 27 ? 35.687 27.027 9.546 1.00 15.13 56 TYR B N 1
ATOM 4534 C CA . TYR B 1 27 ? 35.888 26.060 10.618 1.00 17.30 56 TYR B CA 1
ATOM 4535 C C . TYR B 1 27 ? 34.584 25.757 11.343 1.00 16.13 56 TYR B C 1
ATOM 4536 O O . TYR B 1 27 ? 34.339 24.608 11.728 1.00 15.61 56 TYR B O 1
ATOM 4554 N N . CYS B 1 28 ? 33.738 26.773 11.550 1.00 13.32 57 CYS B N 1
ATOM 4555 C CA . CYS B 1 28 ? 32.432 26.518 12.147 1.00 12.41 57 CYS B CA 1
ATOM 4556 C C . CYS B 1 28 ? 31.599 25.602 11.259 1.00 13.11 57 CYS B C 1
ATOM 4557 O O . CYS B 1 28 ? 30.946 24.671 11.748 1.00 12.97 57 CYS B O 1
ATOM 4565 N N . PHE B 1 29 ? 31.606 25.850 9.947 1.00 13.51 58 PHE B N 1
ATOM 4566 C CA . PHE B 1 29 ? 30.762 25.052 9.065 1.00 14.34 58 PHE B CA 1
ATOM 4567 C C . PHE B 1 29 ? 31.320 23.646 8.886 1.00 14.56 58 PHE B C 1
ATOM 4568 O O . PHE B 1 29 ? 30.557 22.701 8.653 1.00 12.42 58 PHE B O 1
ATOM 4585 N N . GLU B 1 30 ? 32.638 23.481 9.000 1.00 14.04 59 GLU B N 1
ATOM 4586 C CA . GLU B 1 30 ? 33.215 22.141 8.941 1.00 14.51 59 GLU B CA 1
ATOM 4587 C C . GLU B 1 30 ? 32.620 21.241 10.020 1.00 13.92 59 GLU B C 1
ATOM 4588 O O . GLU B 1 30 ? 32.277 20.083 9.751 1.00 11.89 59 GLU B O 1
ATOM 4600 N N . GLY B 1 31 ? 32.496 21.747 11.248 1.00 13.67 60 GLY B N 1
ATOM 4601 C CA . GLY B 1 31 ? 31.886 20.951 12.299 1.00 11.68 60 GLY B CA 1
ATOM 4602 C C . GLY B 1 31 ? 30.415 20.686 12.035 1.00 12.69 60 GLY B C 1
ATOM 4603 O O . GLY B 1 31 ? 29.928 19.571 12.241 1.00 12.52 60 GLY B O 1
ATOM 4607 N N . PHE B 1 32 ? 29.691 21.713 11.586 1.00 11.37 61 PHE B N 1
ATOM 4608 C CA . PHE B 1 32 ? 28.273 21.603 11.253 1.00 11.16 61 PHE B CA 1
ATOM 4609 C C . PHE B 1 32 ? 28.045 20.524 10.203 1.00 14.56 61 PHE B C 1
ATOM 4610 O O . PHE B 1 32 ? 27.172 19.664 10.356 1.00 14.06 61 PHE B O 1
ATOM 4627 N N . GLU B 1 33 ? 28.869 20.532 9.154 1.00 14.64 62 GLU B N 1
ATOM 4628 C CA . GLU B 1 33 ? 28.778 19.571 8.059 1.00 17.11 62 GLU B CA 1
ATOM 4629 C C . GLU B 1 33 ? 29.196 18.174 8.489 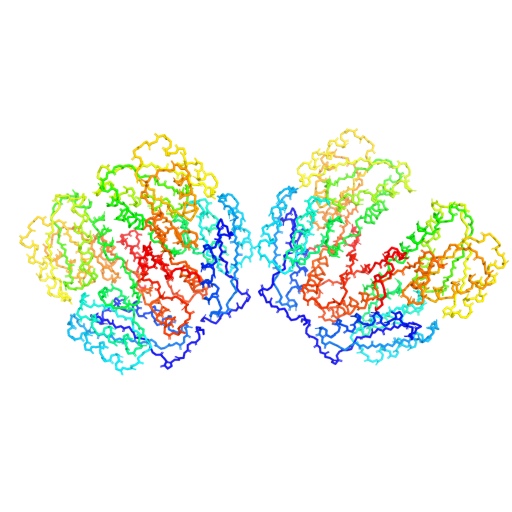1.00 14.97 62 GLU B C 1
ATOM 4630 O O . GLU B 1 33 ? 28.611 17.182 8.039 1.00 15.92 62 GLU B O 1
ATOM 4642 N N . ASP B 1 34 ? 30.223 18.072 9.333 1.00 13.12 63 ASP B N 1
ATOM 4643 C CA . ASP B 1 34 ? 30.649 16.770 9.831 1.00 12.71 63 ASP B CA 1
ATOM 4644 C C . ASP B 1 34 ? 29.528 16.093 10.612 1.00 12.50 63 ASP B C 1
ATOM 4645 O O . ASP B 1 34 ? 29.276 14.891 10.454 1.00 13.89 63 ASP B O 1
ATOM 4654 N N . ALA B 1 35 ? 28.860 16.848 11.490 1.00 12.78 64 ALA B N 1
ATOM 4655 C CA . ALA B 1 35 ? 27.734 16.283 12.230 1.00 11.57 64 ALA B CA 1
ATOM 4656 C C . ALA B 1 35 ? 26.586 15.929 11.292 1.00 12.26 64 ALA B C 1
ATOM 4657 O O . ALA B 1 35 ? 25.956 14.877 11.436 1.00 12.93 64 ALA B O 1
ATOM 4664 N N . ALA B 1 36 ? 26.292 16.801 10.327 1.00 12.36 65 ALA B N 1
ATOM 4665 C CA . ALA B 1 36 ? 25.227 16.511 9.374 1.00 14.64 65 ALA B CA 1
ATOM 4666 C C . ALA B 1 36 ? 25.515 15.230 8.598 1.00 14.75 65 ALA B C 1
ATOM 4667 O O . ALA B 1 36 ? 24.612 14.417 8.368 1.00 14.95 65 ALA B O 1
ATOM 4674 N N . LYS B 1 37 ? 26.770 15.028 8.191 1.00 15.67 66 LYS B N 1
ATOM 4675 C CA . LYS B 1 37 ? 27.130 13.810 7.474 1.00 16.20 66 LYS B CA 1
ATOM 4676 C C . LYS B 1 37 ? 26.999 12.579 8.363 1.00 15.31 66 LYS B C 1
ATOM 4677 O O . LYS B 1 37 ? 26.566 11.513 7.902 1.00 13.40 66 LYS B O 1
ATOM 4696 N N . ALA B 1 38 ? 27.396 12.693 9.633 1.00 13.30 67 ALA B N 1
ATOM 4697 C CA . ALA B 1 38 ? 27.285 11.557 10.542 1.00 14.04 67 ALA B CA 1
ATOM 4698 C C . ALA B 1 38 ? 25.831 11.141 10.721 1.00 15.80 67 ALA B C 1
ATOM 4699 O O . ALA B 1 38 ? 25.521 9.947 10.780 1.00 18.42 67 ALA B O 1
ATOM 4706 N N . ILE B 1 39 ? 24.925 12.117 10.795 1.00 14.75 68 ILE B N 1
ATOM 4707 C CA . ILE B 1 39 ? 23.508 11.817 10.962 1.00 14.50 68 ILE B CA 1
ATOM 4708 C C . ILE B 1 39 ? 22.886 11.377 9.643 1.00 14.31 68 ILE B C 1
ATOM 4709 O O . ILE B 1 39 ? 22.100 10.425 9.605 1.00 15.12 68 ILE B O 1
ATOM 4725 N N . GLY B 1 40 ? 23.208 12.063 8.559 1.00 13.50 69 GLY B N 1
ATOM 4726 C CA . GLY B 1 40 ? 22.618 11.796 7.271 1.00 16.45 69 GLY B CA 1
ATOM 4727 C C . GLY B 1 40 ? 21.723 12.886 6.716 1.00 15.79 69 GLY B C 1
ATOM 4728 O O . GLY B 1 40 ? 20.940 12.600 5.791 1.00 17.52 69 GLY B O 1
ATOM 4732 N N . VAL B 1 41 ? 21.806 14.112 7.247 1.00 15.25 70 VAL B N 1
ATOM 4733 C CA . VAL B 1 41 ? 21.003 15.235 6.777 1.00 15.45 70 VAL B CA 1
ATOM 4734 C C . VAL B 1 41 ? 21.890 16.166 5.959 1.00 16.98 70 VAL B C 1
ATOM 4735 O O . VAL B 1 41 ? 23.100 15.944 5.840 1.00 16.96 70 VAL B O 1
ATOM 4748 N N . THR B 1 42 ? 21.304 17.222 5.409 1.00 17.98 71 THR B N 1
ATOM 4749 C CA . THR B 1 42 ? 21.999 18.116 4.492 1.00 17.40 71 THR B CA 1
ATOM 4750 C C . THR B 1 42 ? 22.238 19.453 5.182 1.00 16.45 71 THR B C 1
ATOM 4751 O O . THR B 1 42 ? 21.296 20.075 5.687 1.00 14.88 71 THR B O 1
ATOM 4762 N N . ALA B 1 43 ? 23.497 19.876 5.209 1.00 15.89 72 ALA B N 1
ATOM 4763 C CA . ALA B 1 43 ? 23.901 21.153 5.775 1.00 15.14 72 ALA B CA 1
ATOM 4764 C C . ALA B 1 43 ? 24.048 22.179 4.662 1.00 14.74 72 ALA B C 1
ATOM 4765 O O . ALA B 1 43 ? 24.553 21.861 3.580 1.00 15.49 72 ALA B O 1
ATOM 4772 N N . LYS B 1 44 ? 23.583 23.400 4.932 1.00 12.23 73 LYS B N 1
ATOM 4773 C CA . LYS B 1 44 ? 23.692 24.513 4.000 1.00 15.42 73 LYS B CA 1
ATOM 4774 C C . LYS B 1 44 ? 24.282 25.710 4.727 1.00 13.58 73 LYS B C 1
ATOM 4775 O O . LYS B 1 44 ? 24.015 25.923 5.909 1.00 12.92 73 LYS B O 1
ATOM 4794 N N . TYR B 1 45 ? 25.050 26.514 4.000 1.00 13.46 74 TYR B N 1
ATOM 4795 C CA . TYR B 1 45 ? 25.694 27.696 4.548 1.00 12.59 74 TYR B CA 1
ATOM 4796 C C . TYR B 1 45 ? 25.269 28.932 3.769 1.00 12.40 74 TYR B C 1
ATOM 4797 O O . TYR B 1 45 ? 25.212 28.902 2.539 1.00 14.01 74 TYR B O 1
ATOM 4815 N N . THR B 1 46 ? 24.998 30.025 4.475 1.00 12.51 75 THR B N 1
ATOM 4816 C CA . THR B 1 46 ? 24.927 31.327 3.817 1.00 13.93 75 THR B CA 1
ATOM 4817 C C . THR B 1 46 ? 25.119 32.413 4.868 1.00 14.89 75 THR B C 1
ATOM 4818 O O . THR B 1 46 ? 25.261 32.134 6.061 1.00 15.18 75 THR B O 1
ATOM 4829 N N . GLY B 1 47 ? 25.130 33.660 4.416 1.00 12.98 76 GLY B N 1
ATOM 4830 C CA . GLY B 1 47 ? 25.214 34.767 5.347 1.00 13.80 76 GLY B CA 1
ATOM 4831 C C . GLY B 1 47 ? 25.257 36.097 4.628 1.00 14.59 76 GLY B C 1
ATOM 4832 O O . GLY B 1 47 ? 25.262 36.172 3.397 1.00 14.00 76 GLY B O 1
ATOM 4836 N N . GLN B 1 48 ? 25.255 37.149 5.439 1.00 15.99 77 GLN B N 1
ATOM 4837 C CA . GLN B 1 48 ? 25.463 38.512 4.973 1.00 15.51 77 GLN B CA 1
ATOM 4838 C C . GLN B 1 48 ? 26.957 38.767 4.847 1.00 15.75 77 GLN B C 1
ATOM 4839 O O . GLN B 1 48 ? 27.738 38.405 5.735 1.00 16.06 77 GLN B O 1
ATOM 4853 N N . THR B 1 49 ? 27.359 39.377 3.725 1.00 17.33 78 THR B N 1
ATOM 4854 C CA . THR B 1 49 ? 28.787 39.493 3.441 1.00 18.32 78 THR B CA 1
ATOM 4855 C C . THR B 1 49 ? 29.477 40.508 4.353 1.00 18.89 78 THR B C 1
ATOM 4856 O O . THR B 1 49 ? 30.693 40.415 4.568 1.00 19.12 78 THR B O 1
ATOM 4867 N N . ASP B 1 50 ? 28.734 41.487 4.879 1.00 20.17 79 ASP B N 1
ATOM 4868 C CA . ASP B 1 50 ? 29.295 42.501 5.770 1.00 21.63 79 ASP B CA 1
ATOM 4869 C C . ASP B 1 50 ? 28.564 42.474 7.109 1.00 19.89 79 ASP B C 1
ATOM 4870 O O . ASP B 1 50 ? 28.036 41.430 7.500 1.00 19.59 79 ASP B O 1
ATOM 4879 N N . THR B 1 51 ? 28.525 43.600 7.829 1.00 17.31 80 THR B N 1
ATOM 4880 C CA . THR B 1 51 ? 27.808 43.651 9.101 1.00 17.00 80 THR B CA 1
ATOM 4881 C C . THR B 1 51 ? 26.503 44.435 9.007 1.00 19.59 80 THR B C 1
ATOM 4882 O O . THR B 1 51 ? 25.999 44.913 10.028 1.00 20.15 80 THR B O 1
ATOM 4893 N N . ASP B 1 52 ? 25.939 44.567 7.810 1.00 20.68 81 ASP B N 1
ATOM 4894 C CA . ASP B 1 52 ? 24.698 45.317 7.647 1.00 21.34 81 ASP B CA 1
ATOM 4895 C C . ASP B 1 52 ? 23.565 44.576 8.348 1.00 19.30 81 ASP B C 1
ATOM 4896 O O . ASP B 1 52 ? 23.303 43.407 8.047 1.00 18.33 81 ASP B O 1
ATOM 4905 N N . VAL B 1 53 ? 22.878 45.257 9.265 1.00 19.25 82 VAL B N 1
ATOM 4906 C CA . VAL B 1 53 ? 21.884 44.569 10.082 1.00 19.89 82 VAL B CA 1
ATOM 4907 C C . VAL B 1 53 ? 20.654 44.211 9.253 1.00 19.67 82 VAL B C 1
ATOM 4908 O O . VAL B 1 53 ? 20.180 43.070 9.285 1.00 21.13 82 VAL B O 1
ATOM 4921 N N . SER B 1 54 ? 20.090 45.185 8.528 1.00 21.51 83 SER B N 1
ATOM 4922 C CA . SER B 1 54 ? 18.921 44.873 7.711 1.00 24.69 83 SER B CA 1
ATOM 4923 C C . SER B 1 54 ? 19.262 43.826 6.660 1.00 23.05 83 SER B C 1
ATOM 4924 O O . SER B 1 54 ? 18.415 42.997 6.309 1.00 22.27 83 SER B O 1
ATOM 4932 N N . GLY B 1 55 ? 20.503 43.826 6.174 1.00 22.86 84 GLY B N 1
ATOM 4933 C CA . GLY B 1 55 ? 20.927 42.782 5.258 1.00 21.14 84 GLY B CA 1
ATOM 4934 C C . GLY B 1 55 ? 20.822 41.399 5.869 1.00 18.99 84 GLY B C 1
ATOM 4935 O O . GLY B 1 55 ? 20.242 40.488 5.273 1.00 17.18 84 GLY B O 1
ATOM 4939 N N . GLN B 1 56 ? 21.381 41.218 7.071 1.00 18.37 85 GLN B N 1
ATOM 4940 C CA . GLN B 1 56 ? 21.357 39.886 7.657 1.00 15.02 85 GLN B CA 1
ATOM 4941 C C . GLN B 1 56 ? 19.931 39.454 7.988 1.00 15.32 85 GLN B C 1
ATOM 4942 O O . GLN B 1 56 ? 19.611 38.264 7.899 1.00 16.78 85 GLN B O 1
ATOM 4956 N N . VAL B 1 57 ? 19.071 40.395 8.389 1.00 16.42 86 VAL B N 1
ATOM 4957 C CA . VAL B 1 57 ? 17.667 40.068 8.619 1.00 18.08 86 VAL B CA 1
ATOM 4958 C C . VAL B 1 57 ? 17.040 39.519 7.340 1.00 17.76 86 VAL B C 1
ATOM 4959 O O . VAL B 1 57 ? 16.362 38.485 7.356 1.00 18.84 86 VAL B O 1
ATOM 4972 N N . ALA B 1 58 ? 17.298 40.177 6.204 1.00 18.80 87 ALA B N 1
ATOM 4973 C CA . ALA B 1 58 ? 16.750 39.703 4.936 1.00 18.68 87 ALA B CA 1
ATOM 4974 C C . ALA B 1 58 ? 17.326 38.345 4.552 1.00 18.57 87 ALA B C 1
ATOM 4975 O O . ALA B 1 58 ? 16.609 37.480 4.033 1.00 19.22 87 ALA B O 1
ATOM 4982 N N . VAL B 1 59 ? 18.621 38.137 4.786 1.00 17.84 88 VAL B N 1
ATOM 4983 C CA . VAL B 1 59 ? 19.217 36.832 4.518 1.00 17.18 88 VAL B CA 1
ATOM 4984 C C . VAL B 1 59 ? 18.516 35.757 5.343 1.00 16.67 88 VAL B C 1
ATOM 4985 O O . VAL B 1 59 ? 18.142 34.695 4.830 1.00 18.10 88 VAL B O 1
ATOM 4998 N N . LEU B 1 60 ? 18.316 36.020 6.636 1.00 16.25 89 LEU B N 1
ATOM 4999 C CA . LEU B 1 60 ? 17.673 35.028 7.489 1.00 16.54 89 LEU B CA 1
ATOM 5000 C C . LEU B 1 60 ? 16.215 34.815 7.095 1.00 18.02 89 LEU B C 1
ATOM 5001 O O . LEU B 1 60 ? 15.730 33.677 7.104 1.00 17.71 89 LEU B O 1
ATOM 5017 N N . GLU B 1 61 ? 15.493 35.893 6.763 1.00 18.91 90 GLU B N 1
ATOM 5018 C CA . GLU B 1 61 ? 14.110 35.736 6.318 1.00 19.77 90 GLU B CA 1
ATOM 5019 C C . GLU B 1 61 ? 14.043 34.847 5.082 1.00 18.69 90 GLU B C 1
ATOM 5020 O O . GLU B 1 61 ? 13.126 34.028 4.944 1.00 17.60 90 GLU B O 1
ATOM 5032 N N . GLN B 1 62 ? 15.016 34.986 4.174 1.00 18.40 91 GLN B N 1
ATOM 5033 C CA . GLN B 1 62 ? 15.023 34.175 2.962 1.00 20.56 91 GLN B CA 1
ATOM 5034 C C . GLN B 1 62 ? 15.254 32.705 3.287 1.00 18.90 91 GLN B C 1
ATOM 5035 O O . GLN B 1 62 ? 14.642 31.827 2.670 1.00 20.25 91 GLN B O 1
ATOM 5049 N N . VAL B 1 63 ? 16.136 32.415 4.246 1.00 16.92 92 VAL B N 1
ATOM 5050 C CA . VAL B 1 63 ? 16.352 31.029 4.658 1.00 16.46 92 VAL B CA 1
ATOM 5051 C C . VAL B 1 63 ? 15.086 30.468 5.292 1.00 16.29 92 VAL B C 1
ATOM 5052 O O . VAL B 1 63 ? 14.684 29.332 5.007 1.00 17.22 92 VAL B O 1
ATOM 5065 N N . ILE B 1 64 ? 14.424 31.260 6.140 1.00 15.01 93 ILE B N 1
ATOM 5066 C CA . ILE B 1 64 ? 13.196 30.807 6.786 1.00 15.54 93 ILE B CA 1
ATOM 5067 C C . ILE B 1 64 ? 12.143 30.464 5.742 1.00 15.89 93 ILE B C 1
ATOM 5068 O O . ILE B 1 64 ? 11.402 29.484 5.885 1.00 16.80 93 ILE B O 1
ATOM 5084 N N . ALA B 1 65 ? 12.062 31.258 4.674 1.00 15.72 94 ALA B N 1
ATOM 5085 C CA . ALA B 1 65 ? 11.072 31.004 3.633 1.00 17.69 94 ALA B CA 1
ATOM 5086 C C . ALA B 1 65 ? 11.314 29.689 2.900 1.00 16.78 94 ALA B C 1
ATOM 5087 O O . ALA B 1 65 ? 10.416 29.216 2.196 1.00 21.12 94 ALA B O 1
ATOM 5094 N N . GLN B 1 66 ? 12.501 29.099 3.028 1.00 17.67 95 GLN B N 1
ATOM 5095 C CA . GLN B 1 66 ? 12.770 27.793 2.439 1.00 19.39 95 GLN B CA 1
ATOM 5096 C C . GLN B 1 66 ? 12.367 26.648 3.363 1.00 19.37 95 GLN B C 1
ATOM 5097 O O . GLN B 1 66 ? 12.495 25.479 2.980 1.00 20.56 95 GLN B O 1
ATOM 5111 N N . LYS B 1 67 ? 11.875 26.959 4.562 1.00 20.01 96 LYS B N 1
ATOM 5112 C CA . LYS B 1 67 ? 11.324 25.969 5.480 1.00 20.49 96 LYS B CA 1
ATOM 5113 C C . LYS B 1 67 ? 12.330 24.869 5.792 1.00 17.47 96 LYS B C 1
ATOM 5114 O O . LYS B 1 67 ? 12.021 23.678 5.636 1.00 16.09 96 LYS B O 1
ATOM 5133 N N . PRO B 1 68 ? 13.526 25.222 6.254 1.00 17.96 97 PRO B N 1
ATOM 5134 C CA . PRO B 1 68 ? 14.465 24.199 6.734 1.00 16.81 97 PRO B CA 1
ATOM 5135 C C . PRO B 1 68 ? 13.960 23.568 8.024 1.00 15.69 97 PRO B C 1
ATOM 5136 O O . PRO B 1 68 ? 13.042 24.067 8.679 1.00 15.43 97 PRO B O 1
ATOM 5147 N N . LYS B 1 69 ? 14.587 22.446 8.390 1.00 14.76 98 LYS B N 1
ATOM 5148 C CA . LYS B 1 69 ? 14.285 21.817 9.671 1.00 14.42 98 LYS B CA 1
ATOM 5149 C C . LYS B 1 69 ? 14.880 22.614 10.823 1.00 14.41 98 LYS B C 1
ATOM 5150 O O . LYS B 1 69 ? 14.289 22.689 11.910 1.00 14.58 98 LYS B O 1
ATOM 5169 N N . GLY B 1 70 ? 16.056 23.201 10.610 1.00 13.18 99 GLY B N 1
ATOM 5170 C CA . GLY B 1 70 ? 16.738 23.932 11.660 1.00 13.83 99 GLY B CA 1
ATOM 5171 C C . GLY B 1 70 ? 17.665 24.989 11.106 1.00 13.40 99 GLY B C 1
ATOM 5172 O O . GLY B 1 70 ? 18.145 24.907 9.969 1.00 13.79 99 GLY B O 1
ATOM 5176 N N . ILE B 1 71 ? 17.918 25.989 11.947 1.00 11.80 100 ILE B N 1
ATOM 5177 C CA . ILE B 1 71 ? 18.813 27.094 11.622 1.00 12.44 100 ILE B CA 1
ATOM 5178 C C . ILE B 1 71 ? 19.715 27.351 12.822 1.00 12.38 100 ILE B C 1
ATOM 5179 O O . ILE B 1 71 ? 19.229 27.489 13.949 1.00 12.68 100 ILE B O 1
ATOM 5195 N N . ALA B 1 72 ? 21.020 27.431 12.577 1.00 12.50 101 ALA B N 1
ATOM 5196 C CA . ALA B 1 72 ? 21.993 27.921 13.547 1.00 11.01 101 ALA B CA 1
ATOM 5197 C C . ALA B 1 72 ? 22.458 29.288 13.063 1.00 11.36 101 ALA B C 1
ATOM 5198 O O . ALA B 1 72 ? 23.052 29.397 11.987 1.00 11.85 101 ALA B O 1
ATOM 5205 N N . VAL B 1 73 ? 22.178 30.330 13.834 1.00 12.56 102 VAL B N 1
ATOM 5206 C CA . VAL B 1 73 ? 22.436 31.694 13.392 1.00 12.81 102 VAL B CA 1
ATOM 5207 C C . VAL B 1 73 ? 23.318 32.395 14.411 1.00 13.09 102 VAL B C 1
ATOM 5208 O O . VAL B 1 73 ? 23.133 32.246 15.623 1.00 12.48 102 VAL B O 1
ATOM 5221 N N . THR B 1 74 ? 24.302 33.130 13.909 1.00 12.77 103 THR B N 1
ATOM 5222 C CA . THR B 1 74 ? 25.076 34.061 14.716 1.00 12.59 103 THR B CA 1
ATOM 5223 C C . THR B 1 74 ? 24.599 35.467 14.366 1.00 13.30 103 THR B C 1
ATOM 5224 O O . THR B 1 74 ? 24.620 35.860 13.195 1.00 12.73 103 THR B O 1
ATOM 5235 N N . ALA B 1 75 ? 24.168 36.214 15.379 1.00 13.26 104 ALA B N 1
ATOM 5236 C CA . ALA B 1 75 ? 23.467 37.473 15.170 1.00 13.33 104 ALA B CA 1
ATOM 5237 C C . ALA B 1 75 ? 24.435 38.648 15.164 1.00 13.70 104 ALA B C 1
ATOM 5238 O O . ALA B 1 75 ? 25.187 38.846 16.121 1.00 12.73 104 ALA B O 1
ATOM 5245 N N . VAL B 1 76 ? 24.393 39.441 14.090 1.00 13.65 105 VAL B N 1
ATOM 5246 C CA . VAL B 1 76 ? 25.288 40.587 13.976 1.00 13.27 105 VAL B CA 1
ATOM 5247 C C . VAL B 1 76 ? 24.938 41.677 14.980 1.00 14.14 105 VAL B C 1
ATOM 5248 O O . VAL B 1 76 ? 25.784 42.521 15.303 1.00 14.40 105 VAL B O 1
ATOM 5261 N N . ASN B 1 77 ? 23.701 41.691 15.468 1.00 14.36 106 ASN B N 1
ATOM 5262 C CA . ASN B 1 77 ? 23.221 42.678 16.424 1.00 15.51 106 ASN B CA 1
ATOM 5263 C C . ASN B 1 77 ? 22.496 41.925 17.530 1.00 16.12 106 ASN B C 1
ATOM 5264 O O . ASN B 1 77 ? 21.801 40.939 17.267 1.00 18.56 106 ASN B O 1
ATOM 5275 N N . SER B 1 78 ? 22.673 42.389 18.769 1.00 16.81 107 SER B N 1
ATOM 5276 C CA . SER B 1 78 ? 22.173 41.664 19.929 1.00 18.64 107 SER B CA 1
ATOM 5277 C C . SER B 1 78 ? 20.658 41.540 19.959 1.00 18.96 107 SER B C 1
ATOM 5278 O O . SER B 1 78 ? 20.154 40.605 20.590 1.00 19.59 107 SER B O 1
ATOM 5286 N N . THR B 1 79 ? 19.919 42.428 19.291 1.00 17.87 108 THR B N 1
ATOM 5287 C CA . THR B 1 79 ? 18.464 42.341 19.323 1.00 18.96 108 THR B CA 1
ATOM 5288 C C . THR B 1 79 ? 17.769 42.422 17.969 1.00 18.33 108 THR B C 1
ATOM 5289 O O . THR B 1 79 ? 16.595 42.040 17.892 1.00 19.41 108 THR B O 1
ATOM 5300 N N . ALA B 1 80 ? 18.423 42.898 16.910 1.00 19.74 109 ALA B N 1
ATOM 5301 C CA . ALA B 1 80 ? 17.684 43.196 15.686 1.00 21.50 109 ALA B CA 1
ATOM 5302 C C . ALA B 1 80 ? 17.197 41.957 14.943 1.00 20.15 109 ALA B C 1
ATOM 5303 O O . ALA B 1 80 ? 16.349 42.094 14.051 1.00 20.32 109 ALA B O 1
ATOM 5310 N N . LEU B 1 81 ? 17.700 40.766 15.269 1.00 17.93 110 LEU B N 1
ATOM 5311 C CA . LEU B 1 81 ? 17.219 39.539 14.649 1.00 18.39 110 LEU B CA 1
ATOM 5312 C C . LEU B 1 81 ? 16.183 38.809 15.497 1.00 17.96 110 LEU B C 1
ATOM 5313 O O . LEU B 1 81 ? 15.682 37.762 15.074 1.00 17.83 110 LEU B O 1
ATOM 5329 N N . ALA B 1 82 ? 15.846 39.337 16.673 1.00 17.84 111 ALA B N 1
ATOM 5330 C CA . ALA B 1 82 ? 15.036 38.577 17.621 1.00 18.07 111 ALA B CA 1
ATOM 5331 C C . ALA B 1 82 ? 13.650 38.277 17.065 1.00 19.34 111 ALA B C 1
ATOM 5332 O O . ALA B 1 82 ? 13.142 37.158 17.215 1.00 18.28 111 ALA B O 1
ATOM 5339 N N . ASP B 1 83 ? 13.012 39.261 16.428 1.00 20.91 112 ASP B N 1
ATOM 5340 C CA . ASP B 1 83 ? 11.679 39.026 15.886 1.00 21.27 112 ASP B CA 1
ATOM 5341 C C . ASP B 1 83 ? 11.716 38.005 14.759 1.00 19.76 112 ASP B C 1
ATOM 5342 O O . ASP B 1 83 ? 10.786 37.203 14.608 1.00 20.29 112 ASP B O 1
ATOM 5351 N N . THR B 1 84 ? 12.773 38.032 13.946 1.00 18.17 113 THR B N 1
ATOM 5352 C CA . THR B 1 84 ? 12.887 37.096 12.833 1.00 19.32 113 THR B CA 1
ATOM 5353 C C . THR B 1 84 ? 13.128 35.684 13.343 1.00 18.72 113 THR B C 1
ATOM 5354 O O . THR B 1 84 ? 12.525 34.724 12.846 1.00 17.01 113 THR B O 1
ATOM 5365 N N . ILE B 1 85 ? 14.001 35.543 14.342 1.00 16.78 114 ILE B N 1
ATOM 5366 C CA . ILE B 1 85 ? 14.210 34.250 14.987 1.00 16.16 114 ILE B CA 1
ATOM 5367 C C . ILE B 1 85 ? 12.895 33.725 15.548 1.00 15.72 114 ILE B C 1
ATOM 5368 O O . ILE B 1 85 ? 12.548 32.549 15.377 1.00 16.69 114 ILE B O 1
ATOM 5384 N N . ASN B 1 86 ? 12.147 34.589 16.241 1.00 15.38 115 ASN B N 1
ATOM 5385 C CA . ASN B 1 86 ? 10.905 34.155 16.868 1.00 16.84 115 ASN B CA 1
ATOM 5386 C C . ASN B 1 86 ? 9.890 33.723 15.823 1.00 18.12 115 ASN B C 1
ATOM 5387 O O . ASN B 1 86 ? 9.115 32.785 16.043 1.00 19.60 115 ASN B O 1
ATOM 5398 N N . SER B 1 87 ? 9.866 34.410 14.685 1.00 20.21 116 SER B N 1
ATOM 5399 C CA . SER B 1 87 ? 8.948 34.035 13.620 1.00 22.30 116 SER B CA 1
ATOM 5400 C C . SER B 1 87 ? 9.289 32.661 13.060 1.00 18.81 116 SER B C 1
ATOM 5401 O O . SER B 1 87 ? 8.389 31.864 12.774 1.00 20.62 116 SER B O 1
ATOM 5409 N N . ALA B 1 88 ? 10.582 32.370 12.894 1.00 17.38 117 ALA B N 1
ATOM 5410 C CA . ALA B 1 88 ? 10.999 31.054 12.422 1.00 16.63 117 ALA B CA 1
ATOM 5411 C C . ALA B 1 88 ? 10.518 29.960 13.367 1.00 17.53 117 ALA B C 1
ATOM 5412 O O . ALA B 1 88 ? 10.000 28.926 12.929 1.00 19.23 117 ALA B O 1
ATOM 5419 N N . ILE B 1 89 ? 10.693 30.172 14.673 1.00 15.94 118 ILE B N 1
ATOM 5420 C CA . ILE B 1 89 ? 10.230 29.199 15.659 1.00 18.09 118 ILE B CA 1
ATOM 5421 C C . ILE B 1 89 ? 8.719 29.032 15.564 1.00 19.75 118 ILE B C 1
ATOM 5422 O O . ILE B 1 89 ? 8.200 27.911 15.558 1.00 20.31 118 ILE B O 1
ATOM 5438 N N . GLU B 1 90 ? 7.983 30.143 15.475 1.00 22.18 119 GLU B N 1
ATOM 5439 C CA . GLU B 1 90 ? 6.533 30.035 15.326 1.00 28.28 119 GLU B CA 1
ATOM 5440 C C . GLU B 1 90 ? 6.159 29.270 14.059 1.00 23.74 119 GLU B C 1
ATOM 5441 O O . GLU B 1 90 ? 5.098 28.639 14.010 1.00 24.74 119 GLU B O 1
ATOM 5453 N N . GLN B 1 91 ? 7.005 29.307 13.032 1.00 22.14 120 GLN B N 1
ATOM 5454 C CA . GLN B 1 91 ? 6.745 28.562 11.803 1.00 24.49 120 GLN B CA 1
ATOM 5455 C C . GLN B 1 91 ? 7.217 27.113 11.876 1.00 25.04 120 GLN B C 1
ATOM 5456 O O . GLN B 1 91 ? 7.161 26.410 10.862 1.00 28.38 120 GLN B O 1
ATOM 5470 N N . GLY B 1 92 ? 7.675 26.651 13.035 1.00 24.50 121 GLY B N 1
ATOM 5471 C CA . GLY B 1 92 ? 8.034 25.259 13.212 1.00 23.61 121 GLY B CA 1
ATOM 5472 C C . GLY B 1 92 ? 9.483 24.922 12.958 1.00 21.45 121 GLY B C 1
ATOM 5473 O O . GLY B 1 92 ? 9.843 23.739 12.993 1.00 22.73 121 GLY B O 1
ATOM 5477 N N . ILE B 1 93 ? 10.320 25.916 12.718 1.00 16.90 122 ILE B N 1
ATOM 5478 C CA . ILE B 1 93 ? 11.744 25.717 12.481 1.00 16.08 122 ILE B CA 1
ATOM 5479 C C . ILE B 1 93 ? 12.476 25.772 13.815 1.00 15.09 122 ILE B C 1
ATOM 5480 O O . ILE B 1 93 ? 12.251 26.691 14.614 1.00 16.35 122 ILE B O 1
ATOM 5496 N N . SER B 1 94 ? 13.357 24.799 14.056 1.00 14.18 123 SER B N 1
ATOM 5497 C CA . SER B 1 94 ? 14.235 24.868 15.218 1.00 14.50 123 SER B CA 1
ATOM 5498 C C . SER B 1 94 ? 15.342 25.889 14.989 1.00 13.71 123 SER B C 1
ATOM 5499 O O . SER B 1 94 ? 15.946 25.946 13.913 1.00 14.88 123 SER B O 1
ATOM 5507 N N . VAL B 1 95 ? 15.624 26.694 16.012 1.00 12.56 124 VAL B N 1
ATOM 5508 C CA . VAL B 1 95 ? 16.658 27.717 15.924 1.00 11.49 124 VAL B CA 1
ATOM 5509 C C . VAL B 1 95 ? 17.511 27.705 17.185 1.00 10.80 124 VAL B C 1
ATOM 5510 O O . VAL B 1 95 ? 16.981 27.740 18.304 1.00 13.58 124 VAL B O 1
ATOM 5523 N N . VAL B 1 96 ? 18.827 27.657 16.996 1.00 10.86 125 VAL B N 1
ATOM 5524 C CA . VAL B 1 96 ? 19.792 27.942 18.045 1.00 11.20 125 VAL B CA 1
ATOM 5525 C C . VAL B 1 96 ? 20.662 29.094 17.560 1.00 11.86 125 VAL B C 1
ATOM 5526 O O . VAL B 1 96 ? 20.778 29.357 16.359 1.00 12.91 125 VAL B O 1
ATOM 5539 N N . CYS B 1 97 ? 21.286 29.779 18.510 1.00 13.97 126 CYS B N 1
ATOM 5540 C CA . CYS B 1 97 ? 22.321 30.751 18.200 1.00 13.60 126 CYS B CA 1
ATOM 5541 C C . CYS B 1 97 ? 23.687 30.149 18.495 1.00 11.93 126 CYS B C 1
ATOM 5542 O O . CYS B 1 97 ? 23.858 29.409 19.469 1.00 13.54 126 CYS B O 1
ATOM 5550 N N . PHE B 1 98 ? 24.655 30.462 17.641 1.00 10.56 127 PHE B N 1
ATOM 5551 C CA . PHE B 1 98 ? 26.045 30.115 17.888 1.00 10.25 127 PHE B CA 1
ATOM 5552 C C . PHE B 1 98 ? 26.900 31.353 17.670 1.00 12.13 127 PHE B C 1
ATOM 5553 O O . PHE B 1 98 ? 26.523 32.270 16.932 1.00 12.14 127 PHE B O 1
ATOM 5570 N N . ASP B 1 99 ? 28.033 31.382 18.370 1.00 10.76 128 ASP B N 1
ATOM 5571 C CA . ASP B 1 99 ? 29.084 32.383 18.226 1.00 11.69 128 ASP B CA 1
ATOM 5572 C C . ASP B 1 99 ? 28.710 33.756 18.772 1.00 11.28 128 ASP B C 1
ATOM 5573 O O . ASP B 1 99 ? 29.467 34.319 19.575 1.00 12.07 128 ASP B O 1
ATOM 5582 N N . SER B 1 100 ? 27.588 34.321 18.325 1.00 11.82 129 SER B N 1
ATOM 5583 C CA . SER B 1 100 ? 27.097 35.600 18.839 1.00 13.17 129 SER B CA 1
ATOM 5584 C C . SER B 1 100 ? 25.599 35.474 19.075 1.00 13.67 129 SER B C 1
ATOM 5585 O O . SER B 1 100 ? 24.850 35.151 18.149 1.00 14.82 129 SER B O 1
ATOM 5593 N N . ASP B 1 101 ? 25.160 35.739 20.298 1.00 12.26 130 ASP B N 1
ATOM 5594 C CA . ASP B 1 101 ? 23.813 35.372 20.714 1.00 14.13 130 ASP B CA 1
ATOM 5595 C C . ASP B 1 101 ? 22.789 36.455 20.386 1.00 14.35 130 ASP B C 1
ATOM 5596 O O . ASP B 1 101 ? 23.121 37.621 20.154 1.00 15.01 130 ASP B O 1
ATOM 5605 N N . SER B 1 102 ? 21.518 36.032 20.372 1.00 14.91 131 SER B N 1
ATOM 5606 C CA . SER B 1 102 ? 20.349 36.910 20.341 1.00 15.86 131 SER B CA 1
ATOM 5607 C C . SER B 1 102 ? 19.562 36.572 21.603 1.00 16.72 131 SER B C 1
ATOM 5608 O O . SER B 1 102 ? 18.552 35.854 21.546 1.00 15.83 131 SER B O 1
ATOM 5616 N N . PRO B 1 103 ? 20.006 37.056 22.767 1.00 17.06 132 PRO B N 1
ATOM 5617 C CA . PRO B 1 103 ? 19.508 36.481 24.030 1.00 18.71 132 PRO B CA 1
ATOM 5618 C C . PRO B 1 103 ? 18.100 36.889 24.400 1.00 18.50 132 PRO B C 1
ATOM 5619 O O . PRO B 1 103 ? 17.530 36.274 25.311 1.00 19.10 132 PRO B O 1
ATOM 5630 N N . THR B 1 104 ? 17.530 37.911 23.769 1.00 17.70 133 THR B N 1
ATOM 5631 C CA . THR B 1 104 ? 16.133 38.240 24.022 1.00 19.02 133 THR B CA 1
ATOM 5632 C C . THR B 1 104 ? 15.179 37.441 23.142 1.00 19.95 133 THR B C 1
ATOM 5633 O O . THR B 1 104 ? 13.963 37.524 23.342 1.00 20.62 133 THR B O 1
ATOM 5644 N N . SER B 1 105 ? 15.696 36.675 22.181 1.00 20.05 134 SER B N 1
ATOM 5645 C CA . SER B 1 105 ? 14.858 35.875 21.303 1.00 18.29 134 SER B CA 1
ATOM 5646 C C . SER B 1 105 ? 14.494 34.550 21.972 1.00 17.49 134 SER B C 1
ATOM 5647 O O . SER B 1 105 ? 14.978 34.210 23.053 1.00 17.45 134 SER B O 1
ATOM 5655 N N . ASN B 1 106 ? 13.636 33.787 21.306 1.00 16.41 135 ASN B N 1
ATOM 5656 C CA . ASN B 1 106 ? 13.207 32.490 21.807 1.00 16.38 135 ASN B CA 1
ATOM 5657 C C . ASN B 1 106 ? 14.100 31.349 21.333 1.00 15.04 135 ASN B C 1
ATOM 5658 O O . ASN B 1 106 ? 13.703 30.185 21.447 1.00 16.28 135 ASN B O 1
ATOM 5669 N N . ARG B 1 107 ? 15.291 31.644 20.813 1.00 13.01 136 ARG B N 1
ATOM 5670 C CA . ARG B 1 107 ? 16.192 30.579 20.396 1.00 14.13 136 ARG B CA 1
ATOM 5671 C C . ARG B 1 107 ? 16.407 29.608 21.553 1.00 14.84 136 ARG B C 1
ATOM 5672 O O . ARG B 1 107 ? 16.437 29.993 22.724 1.00 13.43 136 ARG B O 1
ATOM 5693 N N . SER B 1 108 ? 16.578 28.332 21.211 1.00 16.20 137 SER B N 1
ATOM 5694 C CA . SER B 1 108 ? 16.561 27.285 22.221 1.00 16.67 137 SER B CA 1
ATOM 5695 C C . SER B 1 108 ? 17.844 27.213 23.034 1.00 15.67 137 SER B C 1
ATOM 5696 O O . SER B 1 108 ? 17.802 26.823 24.207 1.00 16.22 137 SER B O 1
ATOM 5704 N N . ALA B 1 109 ? 18.976 27.556 22.433 1.00 13.60 138 ALA B N 1
ATOM 5705 C CA . ALA B 1 109 ? 20.272 27.363 23.061 1.00 12.30 138 ALA B CA 1
ATOM 5706 C C . ALA B 1 109 ? 21.259 28.320 22.416 1.00 12.69 138 ALA B C 1
ATOM 5707 O O . ALA B 1 109 ? 21.069 28.762 21.279 1.00 13.50 138 ALA B O 1
ATOM 5714 N N . TYR B 1 110 ? 22.305 28.649 23.170 1.00 11.98 139 TYR B N 1
ATOM 5715 C CA . TYR B 1 110 ? 23.480 29.337 22.660 1.00 10.59 139 TYR B CA 1
ATOM 5716 C C . TYR B 1 110 ? 24.667 28.390 22.744 1.00 11.18 139 TYR B C 1
ATOM 5717 O O . TYR B 1 110 ? 24.882 27.749 23.778 1.00 13.57 139 TYR B O 1
ATOM 5735 N N . LEU B 1 111 ? 25.435 28.305 21.664 1.00 10.79 140 LEU B N 1
ATOM 5736 C CA . LEU B 1 111 ? 26.622 27.466 21.615 1.00 9.60 140 LEU B CA 1
ATOM 5737 C C . LEU B 1 111 ? 27.784 28.329 21.161 1.00 10.93 140 LEU B C 1
ATOM 5738 O O . LEU B 1 111 ? 27.767 28.855 20.046 1.00 11.01 140 LEU B O 1
ATOM 5754 N N . GLY B 1 112 ? 28.788 28.481 22.007 1.00 10.14 141 GLY B N 1
ATOM 5755 C CA . GLY B 1 112 ? 29.909 29.314 21.631 1.00 11.80 141 GLY B CA 1
ATOM 5756 C C . GLY B 1 112 ? 30.735 29.728 22.828 1.00 12.63 141 GLY B C 1
ATOM 5757 O O . GLY B 1 112 ? 30.618 29.174 23.919 1.00 14.06 141 GLY B O 1
ATOM 5761 N N . THR B 1 113 ? 31.588 30.713 22.576 1.00 10.86 142 THR B N 1
ATOM 5762 C CA . THR B 1 113 ? 32.459 31.242 23.608 1.00 11.14 142 THR B CA 1
ATOM 5763 C C . THR B 1 113 ? 31.640 31.867 24.724 1.00 11.31 142 THR B C 1
ATOM 5764 O O . THR B 1 113 ? 30.624 32.525 24.476 1.00 12.28 142 THR B O 1
ATOM 5775 N N . GLY B 1 114 ? 32.085 31.653 25.958 1.00 13.61 143 GLY B N 1
ATOM 5776 C CA . GLY B 1 114 ? 31.587 32.437 27.069 1.00 14.08 143 GLY B CA 1
ATOM 5777 C C . GLY B 1 114 ? 32.206 33.819 26.995 1.00 12.79 143 GLY B C 1
ATOM 5778 O O . GLY B 1 114 ? 33.305 34.053 27.508 1.00 14.20 143 GLY B O 1
ATOM 5782 N N . ASN B 1 115 ? 31.507 34.745 26.349 1.00 11.40 144 ASN B N 1
ATOM 5783 C CA . ASN B 1 115 ? 32.158 35.963 25.874 1.00 10.39 144 ASN B CA 1
ATOM 5784 C C . ASN B 1 115 ? 32.527 36.901 27.012 1.00 13.37 144 ASN B C 1
ATOM 5785 O O . ASN B 1 115 ? 33.608 37.496 26.996 1.00 13.57 144 ASN B O 1
ATOM 5796 N N . TYR B 1 116 ? 31.665 37.035 28.018 1.00 13.46 145 TYR B N 1
ATOM 5797 C CA . TYR B 1 116 ? 32.025 37.855 29.168 1.00 12.30 145 TYR B CA 1
ATOM 5798 C C . TYR B 1 116 ? 33.267 37.300 29.858 1.00 12.25 145 TYR B C 1
ATOM 5799 O O . TYR B 1 116 ? 34.210 38.041 30.160 1.00 13.51 145 TYR B O 1
ATOM 5817 N N . ALA B 1 117 ? 33.294 35.989 30.101 1.00 12.22 146 ALA B N 1
ATOM 5818 C CA . ALA B 1 117 ? 34.444 35.389 30.763 1.00 15.06 146 ALA B CA 1
ATOM 5819 C C . ALA B 1 117 ? 35.700 35.503 29.917 1.00 15.68 146 ALA B C 1
ATOM 5820 O O . ALA B 1 117 ? 36.798 35.652 30.464 1.00 14.95 146 ALA B O 1
ATOM 5827 N N . ALA B 1 118 ? 35.560 35.423 28.592 1.00 14.88 147 ALA B N 1
ATOM 5828 C CA . ALA B 1 118 ? 36.717 35.569 27.719 1.00 14.66 147 ALA B CA 1
ATOM 5829 C C . ALA B 1 118 ? 37.294 36.973 27.819 1.00 13.46 147 ALA B C 1
ATOM 5830 O O . ALA B 1 118 ? 38.516 37.154 27.766 1.00 14.29 147 ALA B O 1
ATOM 5837 N N . GLY B 1 119 ? 36.430 37.977 27.984 1.00 11.89 148 GLY B N 1
ATOM 5838 C CA . GLY B 1 119 ? 36.911 39.327 28.227 1.00 13.74 148 GLY B CA 1
ATOM 5839 C C . GLY B 1 119 ? 37.651 39.457 29.545 1.00 12.65 148 GLY B C 1
ATOM 5840 O O . GLY B 1 119 ? 38.650 40.178 29.635 1.00 11.78 148 GLY B O 1
ATOM 5844 N N . GLN B 1 120 ? 37.166 38.778 30.589 1.00 13.59 149 GLN B N 1
ATOM 5845 C CA . GLN B 1 120 ? 37.910 38.733 31.843 1.00 14.46 149 GLN B CA 1
ATOM 5846 C C . GLN B 1 120 ? 39.257 38.050 31.643 1.00 15.09 149 GLN B C 1
ATOM 5847 O O . GLN B 1 120 ? 40.290 38.528 32.125 1.00 14.96 149 GLN B O 1
ATOM 5861 N N . LYS B 1 121 ? 39.255 36.906 30.954 1.00 13.16 150 LYS B N 1
ATOM 5862 C CA . LYS B 1 121 ? 40.493 36.196 30.653 1.00 14.57 150 LYS B CA 1
ATOM 5863 C C . LYS B 1 121 ? 41.454 37.081 29.870 1.00 14.86 150 LYS B C 1
ATOM 5864 O O . LYS B 1 121 ? 42.664 37.075 30.129 1.00 15.45 150 LYS B O 1
ATOM 5883 N N . ALA B 1 122 ? 40.931 37.851 28.910 1.00 14.21 151 ALA B N 1
ATOM 5884 C CA . ALA B 1 122 ? 41.769 38.754 28.126 1.00 14.48 151 ALA B CA 1
ATOM 5885 C C . ALA B 1 122 ? 42.423 39.814 29.001 1.00 13.90 151 ALA B C 1
ATOM 5886 O O . ALA B 1 122 ? 43.582 40.186 28.777 1.00 15.89 151 ALA B O 1
ATOM 5893 N N . ALA B 1 123 ? 41.686 40.340 29.982 1.00 10.02 152 ALA B N 1
ATOM 5894 C CA . ALA B 1 123 ? 42.253 41.335 30.881 1.00 13.59 152 ALA B CA 1
ATOM 5895 C C . ALA B 1 123 ? 43.288 40.716 31.814 1.00 13.31 152 ALA B C 1
ATOM 5896 O O . ALA B 1 123 ? 44.312 41.346 32.115 1.00 14.89 152 ALA B O 1
ATOM 5903 N N . GLU B 1 124 ? 43.030 39.497 32.299 1.00 13.69 153 GLU B N 1
ATOM 5904 C CA . GLU B 1 124 ? 44.027 38.800 33.106 1.00 16.48 153 GLU B CA 1
ATOM 5905 C C . GLU B 1 124 ? 45.331 38.634 32.341 1.00 18.04 153 GLU B C 1
ATOM 5906 O O . GLU B 1 124 ? 46.410 38.623 32.941 1.00 17.22 153 GLU B O 1
ATOM 5918 N N . PHE B 1 125 ? 45.254 38.520 31.018 1.00 18.19 154 PHE B N 1
ATOM 5919 C CA . PHE B 1 125 ? 46.451 38.363 30.201 1.00 17.51 154 PHE B CA 1
ATOM 5920 C C . PHE B 1 125 ? 47.140 39.697 29.943 1.00 16.19 154 PHE B C 1
ATOM 5921 O O . PHE B 1 125 ? 48.358 39.813 30.106 1.00 15.82 154 PHE B O 1
ATOM 5938 N N . LEU B 1 126 ? 46.382 40.714 29.547 1.00 15.75 155 LEU B N 1
ATOM 5939 C CA . LEU B 1 126 ? 46.972 41.946 29.037 1.00 15.76 155 LEU B CA 1
ATOM 5940 C C . LEU B 1 126 ? 47.348 42.932 30.130 1.00 16.44 155 LEU B C 1
ATOM 5941 O O . LEU B 1 126 ? 48.368 43.619 29.999 1.00 17.61 155 LEU B O 1
ATOM 5957 N N . VAL B 1 127 ? 46.580 43.003 31.222 1.00 15.50 156 VAL B N 1
ATOM 5958 C CA . VAL B 1 127 ? 46.842 44.018 32.240 1.00 15.24 156 VAL B CA 1
ATOM 5959 C C . VAL B 1 127 ? 48.214 43.824 32.870 1.00 13.74 156 VAL B C 1
ATOM 5960 O O . VAL B 1 127 ? 48.938 44.818 33.042 1.00 14.53 156 VAL B O 1
ATOM 5973 N N . PRO B 1 128 ? 48.629 42.619 33.262 1.00 15.83 157 PRO B N 1
ATOM 5974 C CA . PRO B 1 128 ? 49.986 42.469 33.816 1.00 19.44 157 PRO B CA 1
ATOM 5975 C C . PRO B 1 128 ? 51.066 42.871 32.836 1.00 18.45 157 PRO B C 1
ATOM 5976 O O . PRO B 1 128 ? 52.132 43.344 33.254 1.00 18.60 157 PRO B O 1
ATOM 5987 N N . LEU B 1 129 ? 50.826 42.679 31.536 1.00 15.87 158 LEU B N 1
ATOM 5988 C CA . LEU B 1 129 ? 51.828 43.030 30.540 1.00 16.88 158 LEU B CA 1
ATOM 5989 C C . LEU B 1 129 ? 52.031 44.539 30.455 1.00 16.68 158 LEU B C 1
ATOM 5990 O O . LEU B 1 129 ? 53.105 44.989 30.044 1.00 18.08 158 LEU B O 1
ATOM 6006 N N . VAL B 1 130 ? 51.030 45.335 30.827 1.00 14.77 159 VAL B N 1
ATOM 6007 C CA . VAL B 1 130 ? 51.190 46.786 30.895 1.00 17.03 159 VAL B CA 1
ATOM 6008 C C . VAL B 1 130 ? 51.364 47.262 32.340 1.00 17.79 159 VAL B C 1
ATOM 6009 O O . VAL B 1 130 ? 51.116 48.432 32.644 1.00 18.43 159 VAL B O 1
ATOM 6022 N N . ASN B 1 131 ? 51.780 46.366 33.231 1.00 17.46 160 ASN B N 1
ATOM 6023 C CA . ASN B 1 131 ? 52.160 46.708 34.601 1.00 21.64 160 ASN B CA 1
ATOM 6024 C C . ASN B 1 131 ? 51.038 47.441 35.336 1.00 19.39 160 ASN B C 1
ATOM 6025 O O . ASN B 1 131 ? 51.279 48.331 36.155 1.00 20.92 160 ASN B O 1
ATOM 6036 N N . TYR B 1 132 ? 49.796 47.053 35.046 1.00 18.58 161 TYR B N 1
ATOM 6037 C CA . TYR B 1 132 ? 48.629 47.482 35.818 1.00 19.26 161 TYR B CA 1
ATOM 6038 C C . TYR B 1 132 ? 48.427 48.993 35.793 1.00 20.36 161 TYR B C 1
ATOM 6039 O O . TYR B 1 132 ? 47.904 49.574 36.745 1.00 20.80 161 TYR B O 1
ATOM 6057 N N . LYS B 1 133 ? 48.805 49.645 34.698 1.00 18.68 162 LYS B N 1
ATOM 6058 C CA . LYS B 1 133 ? 48.597 51.082 34.588 1.00 20.83 162 LYS B CA 1
ATOM 6059 C C . LYS B 1 133 ? 48.548 51.471 33.119 1.00 21.45 162 LYS B C 1
ATOM 6060 O O . LYS B 1 133 ? 49.082 50.774 32.254 1.00 24.80 162 LYS B O 1
ATOM 6079 N N . GLY B 1 134 ? 47.911 52.606 32.855 1.00 21.33 163 GLY B N 1
ATOM 6080 C CA . GLY B 1 134 ? 47.787 53.118 31.503 1.00 20.30 163 GLY B CA 1
ATOM 6081 C C . GLY B 1 134 ? 46.441 52.786 30.894 1.00 19.94 163 GLY B C 1
ATOM 6082 O O . GLY B 1 134 ? 45.580 52.138 31.498 1.00 21.82 163 GLY B O 1
ATOM 6086 N N . LYS B 1 135 ? 46.268 53.244 29.658 1.00 19.33 164 LYS B N 1
ATOM 6087 C CA . LYS B 1 135 ? 45.020 53.057 28.938 1.00 20.27 164 LYS B CA 1
ATOM 6088 C C . LYS B 1 135 ? 45.127 51.895 27.958 1.00 16.63 164 LYS B C 1
ATOM 6089 O O . LYS B 1 135 ? 46.138 51.740 27.266 1.00 16.89 164 LYS B O 1
ATOM 6108 N N . ILE B 1 136 ? 44.070 51.095 27.891 1.00 15.69 165 ILE B N 1
ATOM 6109 C CA . ILE B 1 136 ? 43.959 50.016 26.922 1.00 15.32 165 ILE B CA 1
ATOM 6110 C C . ILE B 1 136 ? 42.893 50.402 25.905 1.00 15.44 165 ILE B C 1
ATOM 6111 O O . ILE B 1 136 ? 41.740 50.656 26.275 1.00 16.29 165 ILE B O 1
ATOM 6127 N N . ALA B 1 137 ? 43.266 50.434 24.626 1.00 15.08 166 ALA B N 1
ATOM 6128 C CA . ALA B 1 137 ? 42.285 50.570 23.555 1.00 13.67 166 ALA B CA 1
ATOM 6129 C C . ALA B 1 137 ? 41.601 49.227 23.324 1.00 16.38 166 ALA B C 1
ATOM 6130 O O . ALA B 1 137 ? 42.264 48.196 23.205 1.00 18.21 166 ALA B O 1
ATOM 6137 N N . VAL B 1 138 ? 40.274 49.237 23.256 1.00 15.67 167 VAL B N 1
ATOM 6138 C CA . VAL B 1 138 ? 39.487 48.026 23.032 1.00 15.63 167 VAL B CA 1
ATOM 6139 C C . VAL B 1 138 ? 38.780 48.204 21.693 1.00 14.52 167 VAL B C 1
ATOM 6140 O O . VAL B 1 138 ? 37.920 49.082 21.548 1.00 14.14 167 VAL B O 1
ATOM 6153 N N . LEU B 1 139 ? 39.175 47.399 20.705 1.00 13.49 168 LEU B N 1
ATOM 6154 C CA . LEU B 1 139 ? 38.747 47.527 19.314 1.00 12.87 168 LEU B CA 1
ATOM 6155 C C . LEU B 1 139 ? 37.768 46.403 19.006 1.00 13.44 168 LEU B C 1
ATOM 6156 O O . LEU B 1 139 ? 38.138 45.228 19.082 1.00 11.57 168 LEU B O 1
ATOM 6172 N N . TYR B 1 140 ? 36.523 46.753 18.672 1.00 13.59 169 TYR B N 1
ATOM 6173 C CA . TYR B 1 140 ? 35.470 45.737 18.660 1.00 12.12 169 TYR B CA 1
ATOM 6174 C C . TYR B 1 140 ? 34.308 46.145 17.766 1.00 11.78 169 TYR B C 1
ATOM 6175 O O . TYR B 1 140 ? 34.119 47.320 17.453 1.00 12.78 169 TYR B O 1
ATOM 6193 N N . THR B 1 141 ? 33.506 45.149 17.383 1.00 11.86 170 THR B N 1
ATOM 6194 C CA . THR B 1 141 ? 32.349 45.383 16.517 1.00 11.71 170 THR B CA 1
ATOM 6195 C C . THR B 1 141 ? 31.179 45.839 17.386 1.00 12.45 170 THR B C 1
ATOM 6196 O O . THR B 1 141 ? 30.523 45.031 18.046 1.00 14.30 170 THR B O 1
ATOM 6207 N N . VAL B 1 142 ? 30.915 47.147 17.392 1.00 12.45 171 VAL B N 1
ATOM 6208 C CA . VAL B 1 142 ? 29.778 47.675 18.135 1.00 12.07 171 VAL B CA 1
ATOM 6209 C C . VAL B 1 142 ? 28.504 46.977 17.682 1.00 12.18 171 VAL B C 1
ATOM 6210 O O . VAL B 1 142 ? 28.277 46.782 16.480 1.00 13.51 171 VAL B O 1
ATOM 6223 N N . GLY B 1 143 ? 27.674 46.578 18.652 1.00 14.13 172 GLY B N 1
ATOM 6224 C CA . GLY B 1 143 ? 26.358 46.036 18.390 1.00 14.85 172 GLY B CA 1
ATOM 6225 C C . GLY B 1 143 ? 26.261 44.527 18.448 1.00 13.77 172 GLY B C 1
ATOM 6226 O O . GLY B 1 143 ? 25.166 43.999 18.697 1.00 12.72 172 GLY B O 1
ATOM 6230 N N . ALA B 1 144 ? 27.366 43.828 18.223 1.00 13.26 173 ALA B N 1
ATOM 6231 C CA . ALA B 1 144 ? 27.379 42.375 18.257 1.00 13.29 173 ALA B CA 1
ATOM 6232 C C . ALA B 1 144 ? 27.453 41.907 19.703 1.00 13.09 173 ALA B C 1
ATOM 6233 O O . ALA B 1 144 ? 28.299 42.374 20.472 1.00 13.74 173 ALA B O 1
ATOM 6240 N N . GLU B 1 145 ? 26.558 40.988 20.075 1.00 11.55 174 GLU B N 1
ATOM 6241 C CA . GLU B 1 145 ? 26.498 40.559 21.465 1.00 12.90 174 GLU B CA 1
ATOM 6242 C C . GLU B 1 145 ? 27.834 40.005 21.936 1.00 12.64 174 GLU B C 1
ATOM 6243 O O . GLU B 1 145 ? 28.253 40.266 23.068 1.00 12.69 174 GLU B O 1
ATOM 6255 N N . ASN B 1 146 ? 28.513 39.213 21.104 1.00 12.19 175 ASN B N 1
ATOM 6256 C CA . ASN B 1 146 ? 29.730 38.579 21.594 1.00 10.44 175 ASN B CA 1
ATOM 6257 C C . ASN B 1 146 ? 30.804 39.632 21.860 1.00 12.18 175 ASN B C 1
ATOM 6258 O O . ASN B 1 146 ? 31.429 39.641 22.927 1.00 12.76 175 ASN B O 1
ATOM 6269 N N . SER B 1 147 ? 30.987 40.567 20.924 1.00 11.54 176 SER B N 1
ATOM 6270 C CA . SER B 1 147 ? 31.953 41.643 21.123 1.00 12.25 176 SER B CA 1
ATOM 6271 C C . SER B 1 147 ? 31.590 42.501 22.330 1.00 12.75 176 SER B C 1
ATOM 6272 O O . SER B 1 147 ? 32.454 42.833 23.151 1.00 12.68 176 SER B O 1
ATOM 6280 N N . GLU B 1 148 ? 30.316 42.887 22.451 1.00 12.70 177 GLU B N 1
ATOM 6281 C CA . GLU B 1 148 ? 29.913 43.748 23.558 1.00 13.71 177 GLU B CA 1
ATOM 6282 C C . GLU B 1 148 ? 30.141 43.059 24.901 1.00 12.63 177 GLU B C 1
ATOM 6283 O O . GLU B 1 148 ? 30.573 43.700 25.868 1.00 11.95 177 GLU B O 1
ATOM 6295 N N . SER B 1 149 ? 29.884 41.748 24.978 1.00 11.70 178 SER B N 1
ATOM 6296 C CA . SER B 1 149 ? 30.092 41.024 26.228 1.00 13.22 178 SER B CA 1
ATOM 6297 C C . SER B 1 149 ? 31.575 40.870 26.542 1.00 13.56 178 SER B C 1
ATOM 6298 O O . SER B 1 149 ? 31.977 40.947 27.710 1.00 13.29 178 SER B O 1
ATOM 6306 N N . ARG B 1 150 ? 32.402 40.636 25.518 1.00 11.54 179 ARG B N 1
ATOM 6307 C CA . ARG B 1 150 ? 33.843 40.575 25.737 1.00 11.99 179 ARG B CA 1
ATOM 6308 C C . ARG B 1 150 ? 34.354 41.896 26.298 1.00 11.59 179 ARG B C 1
ATOM 6309 O O . ARG B 1 150 ? 35.155 41.911 27.238 1.00 11.70 179 ARG B O 1
ATOM 6330 N N . VAL B 1 151 ? 33.892 43.017 25.740 1.00 10.25 180 VAL B N 1
ATOM 6331 C CA . VAL B 1 151 ? 34.285 44.323 26.262 1.00 11.82 180 VAL B CA 1
ATOM 6332 C C . VAL B 1 151 ? 33.836 44.473 27.707 1.00 13.09 180 VAL B C 1
ATOM 6333 O O . VAL B 1 151 ? 34.584 44.972 28.558 1.00 13.39 180 VAL B O 1
ATOM 6346 N N . GLN B 1 152 ? 32.600 44.075 28.011 1.00 13.29 181 GLN B N 1
ATOM 6347 C CA . GLN B 1 152 ? 32.099 44.283 29.364 1.00 16.04 181 GLN B CA 1
ATOM 6348 C C . GLN B 1 152 ? 32.893 43.451 30.365 1.00 15.41 181 GLN B C 1
ATOM 6349 O O . GLN B 1 152 ? 33.192 43.916 31.471 1.00 14.59 181 GLN B O 1
ATOM 6363 N N . GLY B 1 153 ? 33.248 42.218 29.995 1.00 14.76 182 GLY B N 1
ATOM 6364 C CA . GLY B 1 153 ? 34.051 41.396 30.887 1.00 14.96 182 GLY B CA 1
ATOM 6365 C C . GLY B 1 153 ? 35.422 41.995 31.139 1.00 14.15 182 GLY B C 1
ATOM 6366 O O . GLY B 1 153 ? 35.916 41.998 32.270 1.00 12.61 182 GLY B O 1
ATOM 6370 N N . PHE B 1 154 ? 36.046 42.526 30.088 1.00 13.04 183 PHE B N 1
ATOM 6371 C CA . PHE B 1 154 ? 37.330 43.201 30.228 1.00 13.46 183 PHE B CA 1
ATOM 6372 C C . PHE B 1 154 ? 37.205 44.427 31.124 1.00 12.89 183 PHE B C 1
ATOM 6373 O O . PHE B 1 154 ? 38.007 44.626 32.045 1.00 12.90 183 PHE B O 1
ATOM 6390 N N . GLU B 1 155 ? 36.193 45.256 30.868 1.00 13.62 184 GLU B N 1
ATOM 6391 C CA . GLU B 1 155 ? 35.999 46.479 31.634 1.00 16.26 184 GLU B CA 1
ATOM 6392 C C . GLU B 1 155 ? 35.726 46.185 33.100 1.00 15.77 184 GLU B C 1
ATOM 6393 O O . GLU B 1 155 ? 36.288 46.841 33.984 1.00 15.10 184 GLU B O 1
ATOM 6405 N N . ASP B 1 156 ? 34.864 45.204 33.379 1.00 16.05 185 ASP B N 1
ATOM 6406 C CA . ASP B 1 156 ? 34.558 44.856 34.759 1.00 15.81 185 ASP B CA 1
ATOM 6407 C C . ASP B 1 156 ? 35.793 44.322 35.482 1.00 15.95 185 ASP B C 1
ATOM 6408 O O . ASP B 1 156 ? 36.029 44.661 36.648 1.00 15.08 185 ASP B O 1
ATOM 6417 N N . TRP B 1 157 ? 36.590 43.478 34.814 1.00 14.49 186 TRP B N 1
ATOM 6418 C CA . TRP B 1 157 ? 37.789 42.944 35.455 1.00 16.06 186 TRP B CA 1
ATOM 6419 C C . TRP B 1 157 ? 38.739 44.077 35.834 1.00 15.31 186 TRP B C 1
ATOM 6420 O O . TRP B 1 157 ? 39.285 44.107 36.944 1.00 16.30 186 TRP B O 1
ATOM 6441 N N . CYS B 1 158 ? 38.954 45.018 34.913 1.00 15.75 187 CYS B N 1
ATOM 6442 C CA . CYS B 1 158 ? 39.837 46.142 35.199 1.00 15.84 187 CYS B CA 1
ATOM 6443 C C . CYS B 1 158 ? 39.303 46.987 36.349 1.00 18.47 187 CYS B C 1
ATOM 6444 O O . CYS B 1 158 ? 40.073 47.455 37.196 1.00 18.27 187 CYS B O 1
ATOM 6452 N N . LYS B 1 159 ? 37.988 47.208 36.395 1.00 19.84 188 LYS B N 1
ATOM 6453 C CA . LYS B 1 159 ? 37.421 48.018 37.468 1.00 22.20 188 LYS B CA 1
ATOM 6454 C C . LYS B 1 159 ? 37.634 47.353 38.822 1.00 19.70 188 LYS B C 1
ATOM 6455 O O . LYS B 1 159 ? 37.870 48.032 39.829 1.00 19.58 188 LYS B O 1
ATOM 6474 N N . GLN B 1 160 ? 37.572 46.020 38.863 1.00 18.76 189 GLN B N 1
ATOM 6475 C CA . GLN B 1 160 ? 37.692 45.304 40.127 1.00 20.60 189 GLN B CA 1
ATOM 6476 C C . GLN B 1 160 ? 39.145 45.054 40.513 1.00 20.56 189 GLN B C 1
ATOM 6477 O O . GLN B 1 160 ? 39.464 45.041 41.708 1.00 22.90 189 GLN B O 1
ATOM 6481 N N . ASN B 1 161 ? 40.038 44.891 39.530 1.00 19.48 190 ASN B N 1
ATOM 6482 C CA . ASN B 1 161 ? 41.381 44.400 39.787 1.00 20.21 190 ASN B CA 1
ATOM 6483 C C . ASN B 1 161 ? 42.509 45.330 39.374 1.00 18.92 190 ASN B C 1
ATOM 6484 O O . ASN B 1 161 ? 43.658 45.082 39.758 1.00 17.53 190 ASN B O 1
ATOM 6495 N N . ALA B 1 162 ? 42.237 46.380 38.612 1.00 25.50 191 ALA B N 1
ATOM 6496 C CA . ALA B 1 162 ? 43.292 47.228 38.055 1.00 22.13 191 ALA B CA 1
ATOM 6497 C C . ALA B 1 162 ? 42.817 48.671 38.042 1.00 22.46 191 ALA B C 1
ATOM 6498 O O . ALA B 1 162 ? 42.526 49.242 36.985 1.00 21.12 191 ALA B O 1
ATOM 6505 N N . PRO B 1 163 ? 42.753 49.306 39.213 1.00 25.32 192 PRO B N 1
ATOM 6506 C CA . PRO B 1 163 ? 42.141 50.645 39.279 1.00 27.96 192 PRO B CA 1
ATOM 6507 C C . PRO B 1 163 ? 42.893 51.723 38.515 1.00 28.44 192 PRO B C 1
ATOM 6508 O O . PRO B 1 163 ? 42.288 52.756 38.203 1.00 29.81 192 PRO B O 1
ATOM 6519 N N . GLU B 1 164 ? 44.172 51.536 38.202 1.00 27.77 193 GLU B N 1
ATOM 6520 C CA . GLU B 1 164 ? 44.921 52.548 37.466 1.00 27.62 193 GLU B CA 1
ATOM 6521 C C . GLU B 1 164 ? 44.878 52.328 35.959 1.00 24.98 193 GLU B C 1
ATOM 6522 O O . GLU B 1 164 ? 45.486 53.102 35.212 1.00 26.98 193 GLU B O 1
ATOM 6534 N N . VAL B 1 165 ? 44.190 51.298 35.500 1.00 21.99 194 VAL B N 1
ATOM 6535 C CA . VAL B 1 165 ? 43.962 51.075 34.077 1.00 21.79 194 VAL B CA 1
ATOM 6536 C C . VAL B 1 165 ? 42.650 51.745 33.690 1.00 24.61 194 VAL B C 1
ATOM 6537 O O . VAL B 1 165 ? 41.673 51.712 34.442 1.00 27.77 194 VAL B O 1
ATOM 6550 N N . SER B 1 166 ? 42.636 52.393 32.532 1.00 27.04 195 SER B N 1
ATOM 6551 C CA . SER B 1 166 ? 41.409 52.913 31.945 1.00 28.75 195 SER B CA 1
ATOM 6552 C C . SER B 1 166 ? 41.317 52.408 30.514 1.00 23.63 195 SER B C 1
ATOM 6553 O O . SER B 1 166 ? 42.304 51.946 29.936 1.00 20.58 195 SER B O 1
ATOM 6561 N N . LEU B 1 167 ? 40.114 52.490 29.952 1.00 22.54 196 LEU B N 1
ATOM 6562 C CA . LEU B 1 167 ? 39.830 51.969 28.623 1.00 20.72 196 LEU B CA 1
ATOM 6563 C C . LEU B 1 167 ? 39.471 53.088 27.653 1.00 16.65 196 LEU B C 1
ATOM 6564 O O . LEU B 1 167 ? 38.919 54.121 28.045 1.00 15.41 196 LEU B O 1
ATOM 6580 N N . VAL B 1 168 ? 39.789 52.860 26.382 1.00 13.02 197 VAL B N 1
ATOM 6581 C CA . VAL B 1 168 ? 39.303 53.673 25.271 1.00 16.61 197 VAL B CA 1
ATOM 6582 C C . VAL B 1 168 ? 38.584 52.726 24.323 1.00 16.51 197 VAL B C 1
ATOM 6583 O O . VAL B 1 168 ? 39.198 51.793 23.796 1.00 16.90 197 VAL B O 1
ATOM 6596 N N . LYS B 1 169 ? 37.292 52.952 24.112 1.00 15.21 198 LYS B N 1
ATOM 6597 C CA . LYS B 1 169 ? 36.481 52.065 23.282 1.00 13.90 198 LYS B CA 1
ATOM 6598 C C . LYS B 1 169 ? 36.558 52.512 21.831 1.00 14.36 198 LYS B C 1
ATOM 6599 O O . LYS B 1 169 ? 36.360 53.692 21.535 1.00 15.96 198 LYS B O 1
ATOM 6618 N N . VAL B 1 170 ? 36.850 51.574 20.929 1.00 11.17 199 VAL B N 1
ATOM 6619 C CA . VAL B 1 170 ? 37.055 51.897 19.517 1.00 11.55 199 VAL B CA 1
ATOM 6620 C C . VAL B 1 170 ? 36.234 50.945 18.656 1.00 13.89 199 VAL B C 1
ATOM 6621 O O . VAL B 1 170 ? 36.432 49.727 18.707 1.00 14.22 199 VAL B O 1
ATOM 6634 N N . ASN B 1 171 ? 35.360 51.501 17.827 1.00 12.28 200 ASN B N 1
ATOM 6635 C CA . ASN B 1 171 ? 34.524 50.689 16.948 1.00 15.11 200 ASN B CA 1
ATOM 6636 C C . ASN B 1 171 ? 35.333 50.193 15.753 1.00 14.41 200 ASN B C 1
ATOM 6637 O O . ASN B 1 171 ? 35.952 50.991 15.042 1.00 14.49 200 ASN B O 1
ATOM 6648 N N . ASP B 1 172 ? 35.337 48.875 15.526 1.00 14.26 201 ASP B N 1
ATOM 6649 C CA . ASP B 1 172 ? 35.957 48.350 14.312 1.00 14.60 201 ASP B CA 1
ATOM 6650 C C . ASP B 1 172 ? 34.963 48.273 13.160 1.00 14.64 201 ASP B C 1
ATOM 6651 O O . ASP B 1 172 ? 35.378 48.076 12.012 1.00 14.64 201 ASP B O 1
ATOM 6660 N N . ALA B 1 173 ? 33.679 48.515 13.432 1.00 14.18 202 ALA B N 1
ATOM 6661 C CA . ALA B 1 173 ? 32.638 48.671 12.418 1.00 16.00 202 ALA B CA 1
ATOM 6662 C C . ALA B 1 173 ? 32.530 47.465 11.494 1.00 16.14 202 ALA B C 1
ATOM 6663 O O . ALA B 1 173 ? 31.925 47.557 10.421 1.00 17.90 202 ALA B O 1
ATOM 6670 N N . GLY B 1 174 ? 33.087 46.326 11.891 1.00 16.63 203 GLY B N 1
ATOM 6671 C CA . GLY B 1 174 ? 33.068 45.162 11.026 1.00 20.21 203 GLY B CA 1
ATOM 6672 C C . GLY B 1 174 ? 33.755 45.365 9.696 1.00 20.89 203 GLY B C 1
ATOM 6673 O O . GLY B 1 174 ? 33.446 44.659 8.734 1.00 23.70 203 GLY B O 1
ATOM 6677 N N . ASP B 1 175 ? 34.703 46.300 9.625 1.00 16.95 204 ASP B N 1
ATOM 6678 C CA . ASP B 1 175 ? 35.347 46.708 8.378 1.00 18.33 204 ASP B CA 1
ATOM 6679 C C . ASP B 1 175 ? 36.802 47.012 8.687 1.00 18.47 204 ASP B C 1
ATOM 6680 O O . ASP B 1 175 ? 37.083 47.942 9.446 1.00 17.13 204 ASP B O 1
ATOM 6689 N N . THR B 1 176 ? 37.729 46.252 8.097 1.00 19.22 205 THR B N 1
ATOM 6690 C CA . THR B 1 176 ? 39.121 46.362 8.532 1.00 19.42 205 THR B CA 1
ATOM 6691 C C . THR B 1 176 ? 39.741 47.706 8.159 1.00 17.95 205 THR B C 1
ATOM 6692 O O . THR B 1 176 ? 40.654 48.175 8.852 1.00 17.83 205 THR B O 1
ATOM 6703 N N . THR B 1 177 ? 39.286 48.335 7.073 1.00 17.38 206 THR B N 1
ATOM 6704 C CA . THR B 1 177 ? 39.800 49.658 6.726 1.00 20.78 206 THR B CA 1
ATOM 6705 C C . THR B 1 177 ? 39.320 50.707 7.723 1.00 20.11 206 THR B C 1
ATOM 6706 O O . THR B 1 177 ? 40.113 51.505 8.236 1.00 18.00 206 THR B O 1
ATOM 6717 N N . VAL B 1 178 ? 38.014 50.727 7.997 1.00 17.71 207 VAL B N 1
ATOM 6718 C CA . VAL B 1 178 ? 37.462 51.663 8.975 1.00 16.63 207 VAL B CA 1
ATOM 6719 C C . VAL B 1 178 ? 38.064 51.411 10.350 1.00 15.14 207 VAL B C 1
ATOM 6720 O O . VAL B 1 178 ? 38.403 52.351 11.079 1.00 14.20 207 VAL B O 1
ATOM 6733 N N . ALA B 1 179 ? 38.191 50.138 10.730 1.00 13.46 208 ALA B N 1
ATOM 6734 C CA . ALA B 1 179 ? 38.730 49.803 12.041 1.00 13.77 208 ALA B CA 1
ATOM 6735 C C . ALA B 1 179 ? 40.134 50.361 12.218 1.00 13.32 208 ALA B C 1
ATOM 6736 O O . ALA B 1 179 ? 40.466 50.903 13.280 1.00 13.68 208 ALA B O 1
ATOM 6743 N N . ALA B 1 180 ? 40.971 50.253 11.184 1.00 14.93 209 ALA B N 1
ATOM 6744 C CA . ALA B 1 180 ? 42.330 50.772 11.282 1.00 17.65 209 ALA B CA 1
ATOM 6745 C C . ALA B 1 180 ? 42.328 52.291 11.392 1.00 17.85 209 ALA B C 1
ATOM 6746 O O . ALA B 1 180 ? 43.097 52.862 12.174 1.00 17.47 209 ALA B O 1
ATOM 6753 N N . ASP B 1 181 ? 41.473 52.962 10.615 1.00 17.25 210 ASP B N 1
ATOM 6754 C CA . ASP B 1 181 ? 41.354 54.411 10.737 1.00 17.27 210 ASP B CA 1
ATOM 6755 C C . ASP B 1 181 ? 40.879 54.808 12.130 1.00 13.19 210 ASP B C 1
ATOM 6756 O O . ASP B 1 181 ? 41.340 55.810 12.691 1.00 14.40 210 ASP B O 1
ATOM 6765 N N . ASN B 1 182 ? 39.930 54.059 12.696 1.00 13.45 211 ASN B N 1
ATOM 6766 C CA . ASN B 1 182 ? 39.398 54.430 14.004 1.00 13.67 211 ASN B CA 1
ATOM 6767 C C . ASN B 1 182 ? 40.428 54.201 15.106 1.00 13.66 211 ASN B C 1
ATOM 6768 O O . ASN B 1 182 ? 40.570 55.031 16.010 1.00 12.81 211 ASN B O 1
ATOM 6779 N N . LEU B 1 183 ? 41.175 53.098 15.051 1.00 12.26 212 LEU B N 1
ATOM 6780 C CA . LEU B 1 183 ? 42.218 52.905 16.054 1.00 13.63 212 LEU B CA 1
ATOM 6781 C C . LEU B 1 183 ? 43.335 53.929 15.875 1.00 14.25 212 LEU B C 1
ATOM 6782 O O . LEU B 1 183 ? 43.873 54.447 16.861 1.00 14.29 212 LEU B O 1
ATOM 6798 N N . ALA B 1 184 ? 43.691 54.245 14.625 1.00 15.28 213 ALA B N 1
ATOM 6799 C CA . ALA B 1 184 ? 44.704 55.269 14.387 1.00 16.93 213 ALA B CA 1
ATOM 6800 C C . ALA B 1 184 ? 44.312 56.586 15.043 1.00 15.20 213 ALA B C 1
ATOM 6801 O O . ALA B 1 184 ? 45.143 57.251 15.673 1.00 14.87 213 ALA B O 1
ATOM 6808 N N . ALA B 1 185 ? 43.042 56.969 14.915 1.00 13.04 214 ALA B N 1
ATOM 6809 C CA . ALA B 1 185 ? 42.565 58.207 15.517 1.00 13.56 214 ALA B CA 1
ATOM 6810 C C . ALA B 1 185 ? 42.603 58.136 17.038 1.00 14.11 214 ALA B C 1
ATOM 6811 O O . ALA B 1 185 ? 42.947 59.123 17.698 1.00 15.42 214 ALA B O 1
ATOM 6818 N N . ALA B 1 186 ? 42.249 56.984 17.614 1.00 14.10 215 ALA B N 1
ATOM 6819 C CA . ALA B 1 186 ? 42.318 56.826 19.061 1.00 15.09 215 ALA B CA 1
ATOM 6820 C C . ALA B 1 186 ? 43.750 56.965 19.562 1.00 15.69 215 ALA B C 1
ATOM 6821 O O . ALA B 1 186 ? 43.996 57.600 20.596 1.00 16.66 215 ALA B O 1
ATOM 6828 N N . LEU B 1 187 ? 44.712 56.382 18.843 1.00 14.32 216 LEU B N 1
ATOM 6829 C CA . LEU B 1 187 ? 46.108 56.483 19.256 1.00 15.15 216 LEU B CA 1
ATOM 6830 C C . LEU B 1 187 ? 46.610 57.919 19.153 1.00 14.33 216 LEU B C 1
ATOM 6831 O O . LEU B 1 187 ? 47.414 58.363 19.983 1.00 15.08 216 LEU B O 1
ATOM 6847 N N . GLN B 1 188 ? 46.143 58.665 18.147 1.00 14.43 217 GLN B N 1
ATOM 6848 C CA . GLN B 1 188 ? 46.572 60.054 17.999 1.00 17.12 217 GLN B CA 1
ATOM 6849 C C . GLN B 1 188 ? 46.123 60.910 19.178 1.00 15.68 217 GLN B C 1
ATOM 6850 O O . GLN B 1 188 ? 46.850 61.807 19.617 1.00 16.71 217 GLN B O 1
ATOM 6864 N N . ALA B 1 189 ? 44.919 60.664 19.689 1.00 15.90 218 ALA B N 1
ATOM 6865 C CA . ALA B 1 189 ? 44.339 61.529 20.709 1.00 18.03 218 ALA B CA 1
ATOM 6866 C C . ALA B 1 189 ? 44.649 61.086 22.134 1.00 16.46 218 ALA B C 1
ATOM 6867 O O . ALA B 1 189 ? 44.436 61.876 23.065 1.00 18.25 218 ALA B O 1
ATOM 6874 N N . ASN B 1 190 ? 45.164 59.872 22.330 1.00 15.14 219 ASN B N 1
ATOM 6875 C CA . ASN B 1 190 ? 45.382 59.327 23.671 1.00 16.15 219 ASN B CA 1
ATOM 6876 C C . ASN B 1 190 ? 46.821 58.853 23.818 1.00 17.97 219 ASN B C 1
ATOM 6877 O O . ASN B 1 190 ? 47.119 57.683 23.558 1.00 15.91 219 ASN B O 1
ATOM 6888 N N . ASP B 1 191 ? 47.683 59.769 24.271 1.00 19.45 220 ASP B N 1
ATOM 6889 C CA . ASP B 1 191 ? 49.095 59.484 24.488 1.00 26.40 220 ASP B CA 1
ATOM 6890 C C . ASP B 1 191 ? 49.338 58.396 25.521 1.00 22.69 220 ASP B C 1
ATOM 6891 O O . ASP B 1 191 ? 50.445 57.839 25.572 1.00 24.27 220 ASP B O 1
ATOM 6900 N N . ASP B 1 192 ? 48.362 58.128 26.383 1.00 22.11 221 ASP B N 1
ATOM 6901 C CA . ASP B 1 192 ? 48.557 57.197 27.481 1.00 23.32 221 ASP B CA 1
ATOM 6902 C C . ASP B 1 192 ? 48.137 55.775 27.140 1.00 21.64 221 ASP B C 1
ATOM 6903 O O . ASP B 1 192 ? 48.183 54.912 28.019 1.00 21.22 221 ASP B O 1
ATOM 6912 N N . ILE B 1 193 ? 47.736 55.492 25.900 1.00 19.24 222 ILE B N 1
ATOM 6913 C CA . ILE B 1 193 ? 47.438 54.113 25.535 1.00 17.91 222 ILE B CA 1
ATOM 6914 C C . ILE B 1 193 ? 48.722 53.297 25.603 1.00 18.44 222 ILE B C 1
ATOM 6915 O O . ILE B 1 193 ? 49.764 53.693 25.061 1.00 19.43 222 ILE B O 1
ATOM 6931 N N . VAL B 1 194 ? 48.647 52.155 26.284 1.00 17.24 223 VAL B N 1
ATOM 6932 C CA . VAL B 1 194 ? 49.776 51.243 26.437 1.00 17.10 223 VAL B CA 1
ATOM 6933 C C . VAL B 1 194 ? 49.498 49.866 25.859 1.00 15.56 223 VAL B C 1
ATOM 6934 O O . VAL B 1 194 ? 50.439 49.069 25.710 1.00 15.82 223 VAL B O 1
ATOM 6947 N N . GLY B 1 195 ? 48.252 49.556 25.524 1.00 16.10 224 GLY B N 1
ATOM 6948 C CA . GLY B 1 195 ? 47.914 48.237 25.027 1.00 16.43 224 GLY B CA 1
ATOM 6949 C C . GLY B 1 195 ? 46.649 48.283 24.207 1.00 14.97 224 GLY B C 1
ATOM 6950 O O . GLY B 1 195 ? 45.889 49.257 24.248 1.00 12.78 224 GLY B O 1
ATOM 6954 N N . VAL B 1 196 ? 46.433 47.210 23.454 1.00 14.83 225 VAL B N 1
ATOM 6955 C CA . VAL B 1 196 ? 45.265 47.079 22.591 1.00 14.72 225 VAL B CA 1
ATOM 6956 C C . VAL B 1 196 ? 44.707 45.676 22.754 1.00 15.06 225 VAL B C 1
ATOM 6957 O O . VAL B 1 196 ? 45.440 44.692 22.620 1.00 13.48 225 VAL B O 1
ATOM 6970 N N . PHE B 1 197 ? 43.418 45.587 23.056 1.00 14.11 226 PHE B N 1
ATOM 6971 C CA . PHE B 1 197 ? 42.673 44.332 23.046 1.00 13.29 226 PHE B CA 1
ATOM 6972 C C . PHE B 1 197 ? 41.865 44.327 21.753 1.00 12.63 226 PHE B C 1
ATOM 6973 O O . PHE B 1 197 ? 40.934 45.124 21.596 1.00 12.12 226 PHE B O 1
ATOM 6990 N N . CYS B 1 198 ? 42.259 43.472 20.806 1.00 13.74 227 CYS B N 1
ATOM 6991 C CA . CYS B 1 198 ? 41.462 43.237 19.603 1.00 14.06 227 CYS B CA 1
ATOM 6992 C C . CYS B 1 198 ? 40.399 42.201 19.950 1.00 13.73 227 CYS B C 1
ATOM 6993 O O . CYS B 1 198 ? 40.722 41.037 20.206 1.00 13.49 227 CYS B O 1
ATOM 7001 N N . VAL B 1 199 ? 39.132 42.616 19.940 1.00 13.04 228 VAL B N 1
ATOM 7002 C CA . VAL B 1 199 ? 38.057 41.829 20.536 1.00 13.32 228 VAL B CA 1
ATOM 7003 C C . VAL B 1 199 ? 37.454 40.788 19.605 1.00 12.24 228 VAL B C 1
ATOM 7004 O O . VAL B 1 199 ? 36.813 39.844 20.090 1.00 13.12 228 VAL B O 1
ATOM 7017 N N . ASP B 1 200 ? 37.641 40.927 18.294 1.00 11.45 229 ASP B N 1
ATOM 7018 C CA . ASP B 1 200 ? 37.089 39.999 17.319 1.00 12.04 229 ASP B CA 1
ATOM 7019 C C . ASP B 1 200 ? 38.031 39.950 16.118 1.00 12.74 229 ASP B C 1
ATOM 7020 O O . ASP B 1 200 ? 39.034 40.664 16.064 1.00 13.18 229 ASP B O 1
ATOM 7029 N N . GLY B 1 201 ? 37.695 39.096 15.146 1.00 12.91 230 GLY B N 1
ATOM 7030 C CA . GLY B 1 201 ? 38.619 38.831 14.052 1.00 15.88 230 GLY B CA 1
ATOM 7031 C C . GLY B 1 201 ? 38.916 40.049 13.196 1.00 15.17 230 GLY B C 1
ATOM 7032 O O . GLY B 1 201 ? 40.046 40.227 12.726 1.00 16.55 230 GLY B O 1
ATOM 7036 N N . VAL B 1 202 ? 37.912 40.899 12.971 1.00 14.24 231 VAL B N 1
ATOM 7037 C CA . VAL B 1 202 ? 38.155 42.142 12.239 1.00 15.66 231 VAL B CA 1
ATOM 7038 C C . VAL B 1 202 ? 39.210 42.979 12.952 1.00 16.45 231 VAL B C 1
ATOM 7039 O O . VAL B 1 202 ? 40.119 43.537 12.322 1.00 17.76 231 VAL B O 1
ATOM 7052 N N . ALA B 1 203 ? 39.099 43.096 14.276 1.00 13.07 232 ALA B N 1
ATOM 7053 C CA . ALA B 1 203 ? 40.066 43.863 15.049 1.00 14.29 232 ALA B CA 1
ATOM 7054 C C . ALA B 1 203 ? 41.421 43.172 15.092 1.00 17.19 232 ALA B C 1
ATOM 7055 O O . ALA B 1 203 ? 42.456 43.842 15.166 1.00 16.60 232 ALA B O 1
ATOM 7062 N N . GLY B 1 204 ? 41.438 41.837 15.054 1.00 17.87 233 GLY B N 1
ATOM 7063 C CA . GLY B 1 204 ? 42.688 41.099 15.058 1.00 19.91 233 GLY B CA 1
ATOM 7064 C C . GLY B 1 204 ? 43.537 41.346 13.835 1.00 19.81 233 GLY B C 1
ATOM 7065 O O . GLY B 1 204 ? 44.761 41.177 13.894 1.00 21.67 233 GLY B O 1
ATOM 7069 N N . THR B 1 205 ? 42.910 41.740 12.730 1.00 18.53 234 THR B N 1
ATOM 7070 C CA . THR B 1 205 ? 43.606 42.186 11.535 1.00 21.18 234 THR B CA 1
ATOM 7071 C C . THR B 1 205 ? 43.912 43.677 11.589 1.00 20.92 234 THR B C 1
ATOM 7072 O O . THR B 1 205 ? 45.059 44.089 11.393 1.00 24.11 234 THR B O 1
ATOM 7083 N N . ALA B 1 206 ? 42.898 44.497 11.866 1.00 18.30 235 ALA B N 1
ATOM 7084 C CA . ALA B 1 206 ? 43.063 45.939 11.737 1.00 19.96 235 ALA B CA 1
ATOM 7085 C C . ALA B 1 206 ? 43.947 46.497 12.845 1.00 20.09 235 ALA B C 1
ATOM 7086 O O . ALA B 1 206 ? 44.707 47.447 12.623 1.00 19.33 235 ALA B O 1
ATOM 7093 N N . GLY B 1 207 ? 43.846 45.941 14.050 1.00 19.55 236 GLY B N 1
ATOM 7094 C CA . GLY B 1 207 ? 44.538 46.472 15.201 1.00 19.11 236 GLY B CA 1
ATOM 7095 C C . GLY B 1 207 ? 46.042 46.511 15.036 1.00 19.70 236 GLY B C 1
ATOM 7096 O O . GLY B 1 207 ? 46.673 47.570 15.118 1.00 21.29 236 GLY B O 1
ATOM 7100 N N . PRO B 1 208 ? 46.650 45.345 14.814 1.00 18.72 237 PRO B N 1
ATOM 7101 C CA . PRO B 1 208 ? 48.110 45.318 14.617 1.00 19.93 237 PRO B CA 1
ATOM 7102 C C . PRO B 1 208 ? 48.575 46.199 13.467 1.00 21.98 237 PRO B C 1
ATOM 7103 O O . PRO B 1 208 ? 49.663 46.782 13.546 1.00 21.68 237 PRO B O 1
ATOM 7114 N N . THR B 1 209 ? 47.775 46.323 12.406 1.00 23.81 238 THR B N 1
ATOM 7115 C CA . THR B 1 209 ? 48.144 47.187 11.288 1.00 25.73 238 THR B CA 1
ATOM 7116 C C . THR B 1 209 ? 48.242 48.642 11.724 1.00 22.50 238 THR B C 1
ATOM 7117 O O . THR B 1 209 ? 49.220 49.332 11.413 1.00 22.06 238 THR B O 1
ATOM 7128 N N . ALA B 1 210 ? 47.225 49.136 12.429 1.00 19.40 239 ALA B N 1
ATOM 7129 C CA . ALA B 1 210 ? 47.257 50.522 12.881 1.00 19.30 239 ALA B CA 1
ATOM 7130 C C . ALA B 1 210 ? 48.375 50.742 13.891 1.00 19.67 239 ALA B C 1
ATOM 7131 O O . ALA B 1 210 ? 49.031 51.790 13.878 1.00 20.95 239 ALA B O 1
ATOM 7138 N N . VAL B 1 211 ? 48.608 49.768 14.775 1.00 18.69 240 VAL B N 1
ATOM 7139 C CA . VAL B 1 211 ? 49.697 49.896 15.740 1.00 18.36 240 VAL B CA 1
ATOM 7140 C C . VAL B 1 211 ? 51.035 49.991 15.013 1.00 18.62 240 VAL B C 1
ATOM 7141 O O . VAL B 1 211 ? 51.860 50.867 15.303 1.00 19.34 240 VAL B O 1
ATOM 7154 N N . ALA B 1 212 ? 51.266 49.096 14.049 1.00 19.96 241 ALA B N 1
ATOM 7155 C CA . ALA B 1 212 ? 52.505 49.152 13.277 1.00 25.46 241 ALA B CA 1
ATOM 7156 C C . ALA B 1 212 ? 52.667 50.501 12.589 1.00 25.57 241 ALA B C 1
ATOM 7157 O O . ALA B 1 212 ? 53.757 51.083 12.597 1.00 26.70 241 ALA B O 1
ATOM 7164 N N . GLU B 1 213 ? 51.592 51.013 11.989 1.00 27.05 242 GLU B N 1
ATOM 7165 C CA . GLU B 1 213 ? 51.657 52.295 11.300 1.00 32.49 242 GLU B CA 1
ATOM 7166 C C . GLU B 1 213 ? 51.978 53.428 12.266 1.00 26.96 242 GLU B C 1
ATOM 7167 O O . GLU B 1 213 ? 52.682 54.378 11.904 1.00 28.66 242 GLU B O 1
ATOM 7175 N N . SER B 1 214 ? 51.478 53.343 13.504 1.00 22.62 243 SER B N 1
ATOM 7176 C CA . SER B 1 214 ? 51.750 54.380 14.494 1.00 20.94 243 SER B CA 1
ATOM 7177 C C . SER B 1 214 ? 53.192 54.349 14.984 1.00 22.25 243 SER B C 1
ATOM 7178 O O . SER B 1 214 ? 53.653 55.327 15.582 1.00 24.89 243 SER B O 1
ATOM 7186 N N . LYS B 1 215 ? 53.891 53.233 14.771 1.00 26.70 244 LYS B N 1
ATOM 7187 C CA . LYS B 1 215 ? 55.249 53.005 15.262 1.00 29.49 244 LYS B CA 1
ATOM 7188 C C . LYS B 1 215 ? 55.332 52.990 16.788 1.00 30.00 244 LYS B C 1
ATOM 7189 O O . LYS B 1 215 ? 56.423 53.060 17.356 1.00 34.44 244 LYS B O 1
ATOM 7208 N N . LYS B 1 216 ? 54.200 52.863 17.475 1.00 26.01 245 LYS B N 1
ATOM 7209 C CA . LYS B 1 216 ? 54.211 52.776 18.929 1.00 22.47 245 LYS B CA 1
ATOM 7210 C C . LYS B 1 216 ? 54.486 51.341 19.374 1.00 25.38 245 LYS B C 1
ATOM 7211 O O . LYS B 1 216 ? 54.114 50.375 18.702 1.00 25.92 245 LYS B O 1
ATOM 7230 N N . ASP B 1 217 ? 55.170 51.212 20.511 1.00 26.00 246 ASP B N 1
ATOM 7231 C CA . ASP B 1 217 ? 55.481 49.910 21.106 1.00 28.05 246 ASP B CA 1
ATOM 7232 C C . ASP B 1 217 ? 54.404 49.634 22.149 1.00 23.87 246 ASP B C 1
ATOM 7233 O O . ASP B 1 217 ? 54.431 50.193 23.250 1.00 25.31 246 ASP B O 1
ATOM 7242 N N . LEU B 1 218 ? 53.455 48.772 21.798 1.00 20.59 247 LEU B N 1
ATOM 7243 C CA . LEU B 1 218 ? 52.288 48.509 22.623 1.00 17.08 247 LEU B CA 1
ATOM 7244 C C . LEU B 1 218 ? 52.134 47.014 22.843 1.00 17.88 247 LEU B C 1
ATOM 7245 O O . LEU B 1 218 ? 52.546 46.203 22.012 1.00 21.02 247 LEU B O 1
ATOM 7261 N N . ARG B 1 219 ? 51.522 46.655 23.965 1.00 16.76 248 ARG B N 1
ATOM 7262 C CA . ARG B 1 219 ? 51.126 45.274 24.197 1.00 15.11 248 ARG B CA 1
ATOM 7263 C C . ARG B 1 219 ? 49.804 45.027 23.482 1.00 16.17 248 ARG B C 1
ATOM 7264 O O . ARG B 1 219 ? 48.873 45.833 23.583 1.00 19.23 248 ARG B O 1
ATOM 7285 N N . VAL B 1 220 ? 49.722 43.925 22.741 1.00 14.77 249 VAL B N 1
ATOM 7286 C CA . VAL B 1 220 ? 48.568 43.660 21.892 1.00 15.28 249 VAL B CA 1
ATOM 7287 C C . VAL B 1 220 ? 48.107 42.222 22.076 1.00 15.64 249 VAL B C 1
ATOM 7288 O O . VAL B 1 220 ? 48.899 41.288 21.919 1.00 14.41 249 VAL B O 1
ATOM 7301 N N . LEU B 1 221 ? 46.813 42.027 22.384 1.00 15.42 250 LEU B N 1
ATOM 7302 C CA . LEU B 1 221 ? 46.157 40.706 22.416 1.00 14.85 250 LEU B CA 1
ATOM 7303 C C . LEU B 1 221 ? 45.191 40.696 21.220 1.00 14.80 250 LEU B C 1
ATOM 7304 O O . LEU B 1 221 ? 44.296 41.511 21.216 1.00 13.42 250 LEU B O 1
ATOM 7320 N N . ALA B 1 222 ? 45.421 39.827 20.245 1.00 16.44 251 ALA B N 1
ATOM 7321 C CA . ALA B 1 222 ? 44.578 39.640 19.063 1.00 16.62 251 ALA B CA 1
ATOM 7322 C C . ALA B 1 222 ? 43.353 38.760 19.397 1.00 16.51 251 ALA B C 1
ATOM 7323 O O . ALA B 1 222 ? 43.266 38.249 20.463 1.00 17.32 251 ALA B O 1
ATOM 7330 N N . PHE B 1 223 ? 42.482 38.512 18.431 1.00 16.02 252 PHE B N 1
ATOM 7331 C CA . PHE B 1 223 ? 41.413 37.495 18.562 1.00 14.28 252 PHE B CA 1
ATOM 7332 C C . PHE B 1 223 ? 41.470 36.589 17.320 1.00 15.13 252 PHE B C 1
ATOM 7333 O O . PHE B 1 223 ? 41.860 37.067 16.298 1.00 17.25 252 PHE B O 1
ATOM 7350 N N . ASP B 1 224 ? 41.217 35.303 17.489 1.00 13.17 253 ASP B N 1
ATOM 7351 C CA . ASP B 1 224 ? 41.138 34.269 16.431 1.00 14.55 253 ASP B CA 1
ATOM 7352 C C . ASP B 1 224 ? 42.528 33.892 15.874 1.00 15.49 253 ASP B C 1
ATOM 7353 O O . ASP B 1 224 ? 43.528 34.315 16.366 1.00 16.49 253 ASP B O 1
ATOM 7362 N N . VAL B 1 225 ? 42.529 33.005 14.900 1.00 15.43 254 VAL B N 1
ATOM 7363 C CA . VAL B 1 225 ? 43.752 32.315 14.511 1.00 17.12 254 VAL B CA 1
ATOM 7364 C C . VAL B 1 225 ? 44.010 32.395 13.013 1.00 18.81 254 VAL B C 1
ATOM 7365 O O . VAL B 1 225 ? 44.561 31.463 12.415 1.00 19.17 254 VAL B O 1
ATOM 7378 N N . ASP B 1 226 ? 43.654 33.526 12.405 1.00 20.27 255 ASP B N 1
ATOM 7379 C CA . ASP B 1 226 ? 44.147 33.831 11.069 1.00 25.38 255 ASP B CA 1
ATOM 7380 C C . ASP B 1 226 ? 45.660 33.643 11.042 1.00 20.81 255 ASP B C 1
ATOM 7381 O O . ASP B 1 226 ? 46.363 34.015 11.986 1.00 17.68 255 ASP B O 1
ATOM 7390 N N . VAL B 1 227 ? 46.159 33.056 9.952 1.00 22.86 256 VAL B N 1
ATOM 7391 C CA . VAL B 1 227 ? 47.587 32.767 9.849 1.00 25.62 256 VAL B CA 1
ATOM 7392 C C . VAL B 1 227 ? 48.410 34.038 10.014 1.00 24.16 256 VAL B C 1
ATOM 7393 O O . VAL B 1 227 ? 49.507 34.015 10.586 1.00 24.68 256 VAL B O 1
ATOM 7406 N N . THR B 1 228 ? 47.913 35.162 9.492 1.00 25.31 257 THR B N 1
ATOM 7407 C CA . THR B 1 228 ? 48.643 36.415 9.636 1.00 29.57 257 THR B CA 1
ATOM 7408 C C . THR B 1 228 ? 48.757 36.824 11.098 1.00 23.22 257 THR B C 1
ATOM 7409 O O . THR B 1 228 ? 49.762 37.423 11.501 1.00 22.26 257 THR B O 1
ATOM 7420 N N . VAL B 1 229 ? 47.734 36.519 11.903 1.00 20.25 258 VAL B N 1
ATOM 7421 C CA . VAL B 1 229 ? 47.780 36.807 13.334 1.00 15.96 258 VAL B CA 1
ATOM 7422 C C . VAL B 1 229 ? 48.740 35.856 14.034 1.00 16.19 258 VAL B C 1
ATOM 7423 O O . VAL B 1 229 ? 49.560 36.271 14.862 1.00 16.49 258 VAL B O 1
ATOM 7436 N N . LEU B 1 230 ? 48.647 34.563 13.720 1.00 15.74 259 LEU B N 1
ATOM 7437 C CA . LEU B 1 230 ? 49.558 33.599 14.319 1.00 17.25 259 LEU B CA 1
ATOM 7438 C C . LEU B 1 230 ? 51.008 33.973 14.036 1.00 18.43 259 LEU B C 1
ATOM 7439 O O . LEU B 1 230 ? 51.860 33.900 14.928 1.00 18.48 259 LEU B O 1
ATOM 7455 N N . ASP B 1 231 ? 51.309 34.389 12.802 1.00 19.90 260 ASP B N 1
ATOM 7456 C CA . ASP B 1 231 ? 52.677 34.776 12.475 1.00 20.41 260 ASP B CA 1
ATOM 7457 C C . ASP B 1 231 ? 53.149 35.946 13.332 1.00 18.93 260 ASP B C 1
ATOM 7458 O O . ASP B 1 231 ? 54.336 36.026 13.667 1.00 21.40 260 ASP B O 1
ATOM 7467 N N . LYS B 1 232 ? 52.246 36.862 13.689 1.00 20.08 261 LYS B N 1
ATOM 7468 C CA . LYS B 1 232 ? 52.614 37.989 14.542 1.00 19.43 261 LYS B CA 1
ATOM 7469 C C . LYS B 1 232 ? 52.788 37.574 15.997 1.00 18.81 261 LYS B C 1
ATOM 7470 O O . LYS B 1 232 ? 53.575 38.192 16.720 1.00 18.63 261 LYS B O 1
ATOM 7489 N N . VAL B 1 233 ? 52.073 36.545 16.447 1.00 17.98 262 VAL B N 1
ATOM 7490 C CA . VAL B 1 233 ? 52.378 35.955 17.744 1.00 17.22 262 VAL B CA 1
ATOM 7491 C C . VAL B 1 233 ? 53.763 35.320 17.715 1.00 18.76 262 VAL B C 1
ATOM 7492 O O . VAL B 1 233 ? 54.587 35.535 18.610 1.00 20.32 262 VAL B O 1
ATOM 7505 N N . LYS B 1 234 ? 54.037 34.529 16.674 1.00 19.76 263 LYS B N 1
ATOM 7506 C CA . LYS B 1 234 ? 55.290 33.789 16.602 1.00 22.88 263 LYS B CA 1
ATOM 7507 C C . LYS B 1 234 ? 56.487 34.726 16.538 1.00 22.71 263 LYS B C 1
ATOM 7508 O O . LYS B 1 234 ? 57.546 34.426 17.100 1.00 26.08 263 LYS B O 1
ATOM 7527 N N . SER B 1 235 ? 56.342 35.868 15.862 1.00 22.99 264 SER B N 1
ATOM 7528 C CA . SER B 1 235 ? 57.453 36.797 15.704 1.00 27.31 264 SER B CA 1
ATOM 7529 C C . SER B 1 235 ? 57.630 37.711 16.905 1.00 26.38 264 SER B C 1
ATOM 7530 O O . SER B 1 235 ? 58.655 38.392 17.004 1.00 27.30 264 SER B O 1
ATOM 7538 N N . GLY B 1 236 ? 56.653 37.757 17.800 1.00 25.74 265 GLY B N 1
ATOM 7539 C CA . GLY B 1 236 ? 56.674 38.688 18.897 1.00 25.99 265 GLY B CA 1
ATOM 7540 C C . GLY B 1 236 ? 56.136 40.062 18.577 1.00 24.72 265 GLY B C 1
ATOM 7541 O O . GLY B 1 236 ? 56.191 40.939 19.447 1.00 23.76 265 GLY B O 1
ATOM 7545 N N . GLU B 1 237 ? 55.625 40.284 17.359 1.00 25.50 266 GLU B N 1
ATOM 7546 C CA . GLU B 1 237 ? 55.044 41.583 17.033 1.00 25.36 266 GLU B CA 1
ATOM 7547 C C . GLU B 1 237 ? 53.862 41.890 17.945 1.00 22.55 266 GLU B C 1
ATOM 7548 O O . GLU B 1 237 ? 53.676 43.034 18.373 1.00 23.57 266 GLU B O 1
ATOM 7560 N N . ILE B 1 238 ? 53.046 40.881 18.244 1.00 19.70 267 ILE B N 1
ATOM 7561 C CA . ILE B 1 238 ? 51.993 40.988 19.244 1.00 17.24 267 ILE B CA 1
ATOM 7562 C C . ILE B 1 238 ? 52.229 39.905 20.297 1.00 16.90 267 ILE B C 1
ATOM 7563 O O . ILE B 1 238 ? 53.030 38.989 20.114 1.00 18.56 267 ILE B O 1
ATOM 7579 N N . ASP B 1 239 ? 51.503 40.021 21.405 1.00 14.25 268 ASP B N 1
ATOM 7580 C CA . ASP B 1 239 ? 51.756 39.204 22.583 1.00 15.13 268 ASP B CA 1
ATOM 7581 C C . ASP B 1 239 ? 50.949 37.914 22.609 1.00 15.02 268 ASP B C 1
ATOM 7582 O O . ASP B 1 239 ? 51.378 36.944 23.244 1.00 16.96 268 ASP B O 1
ATOM 7591 N N . GLY B 1 240 ? 49.810 37.866 21.933 1.00 14.93 269 GLY B N 1
ATOM 7592 C CA . GLY B 1 240 ? 49.046 36.634 21.884 1.00 15.31 269 GLY B CA 1
ATOM 7593 C C . GLY B 1 240 ? 47.777 36.835 21.091 1.00 13.68 269 GLY B C 1
ATOM 7594 O O . GLY B 1 240 ? 47.510 37.916 20.557 1.00 14.59 269 GLY B O 1
ATOM 7598 N N . THR B 1 241 ? 47.001 35.761 21.002 1.00 13.27 270 THR B N 1
ATOM 7599 C CA . THR B 1 241 ? 45.659 35.833 20.445 1.00 12.44 270 THR B CA 1
ATOM 7600 C C . THR B 1 241 ? 44.793 34.853 21.224 1.00 13.89 270 THR B C 1
ATOM 7601 O O . THR B 1 241 ? 45.278 34.120 22.084 1.00 16.25 270 THR B O 1
ATOM 7612 N N . VAL B 1 242 ? 43.498 34.869 20.936 1.00 13.93 271 VAL B N 1
ATOM 7613 C CA . VAL B 1 242 ? 42.527 34.037 21.638 1.00 14.22 271 VAL B CA 1
ATOM 7614 C C . VAL B 1 242 ? 41.882 33.117 20.613 1.00 14.53 271 VAL B C 1
ATOM 7615 O O . VAL B 1 242 ? 41.278 33.590 19.644 1.00 14.12 271 VAL B O 1
ATOM 7628 N N . ALA B 1 243 ? 42.000 31.811 20.829 1.00 14.24 272 ALA B N 1
ATOM 7629 C CA . ALA B 1 243 ? 41.417 30.821 19.934 1.00 12.58 272 ALA B CA 1
ATOM 7630 C C . ALA B 1 243 ? 40.079 30.336 20.481 1.00 13.29 272 ALA B C 1
ATOM 7631 O O . ALA B 1 243 ? 39.976 29.985 21.662 1.00 13.50 272 ALA B O 1
ATOM 7638 N N . GLN B 1 244 ? 39.071 30.300 19.616 1.00 11.77 273 GLN B N 1
ATOM 7639 C CA . GLN B 1 244 ? 37.737 29.841 19.969 1.00 11.39 273 GLN B CA 1
ATOM 7640 C C . GLN B 1 244 ? 37.484 28.437 19.426 1.00 13.48 273 GLN B C 1
ATOM 7641 O O . GLN B 1 244 ? 38.148 27.979 18.497 1.00 13.20 273 GLN B O 1
ATOM 7655 N N . GLY B 1 245 ? 36.490 27.764 20.009 1.00 12.24 274 GLY B N 1
ATOM 7656 C CA . GLY B 1 245 ? 36.124 26.422 19.596 1.00 13.26 274 GLY B CA 1
ATOM 7657 C C . GLY B 1 245 ? 35.143 26.420 18.441 1.00 14.57 274 GLY B C 1
ATOM 7658 O O . GLY B 1 245 ? 33.992 25.988 18.584 1.00 13.64 274 GLY B O 1
ATOM 7662 N N . MET B 1 246 ? 35.619 26.884 17.282 1.00 11.84 275 MET B N 1
ATOM 7663 C CA . MET B 1 246 ? 34.756 27.132 16.135 1.00 10.91 275 MET B CA 1
ATOM 7664 C C . MET B 1 246 ? 34.107 25.841 15.642 1.00 10.79 275 MET B C 1
ATOM 7665 O O . MET B 1 246 ? 32.892 25.790 15.405 1.00 10.56 275 MET B O 1
ATOM 7679 N N . TYR B 1 247 ? 34.911 24.793 15.456 1.00 10.13 276 TYR B N 1
ATOM 7680 C CA . TYR B 1 247 ? 34.386 23.535 14.940 1.00 10.30 276 TYR B CA 1
ATOM 7681 C C . TYR B 1 247 ? 33.303 22.985 15.855 1.00 12.71 276 TYR B C 1
ATOM 7682 O O . TYR B 1 247 ? 32.270 22.496 15.384 1.00 13.03 276 TYR B O 1
ATOM 7700 N N . ASN B 1 248 ? 33.510 23.074 17.169 1.00 12.24 277 ASN B N 1
ATOM 7701 C CA . ASN B 1 248 ? 32.537 22.514 18.094 1.00 11.13 277 ASN B CA 1
ATOM 7702 C C . ASN B 1 248 ? 31.254 23.330 18.131 1.00 10.54 277 ASN B C 1
ATOM 7703 O O . ASN B 1 248 ? 30.180 22.756 18.338 1.00 10.18 277 ASN B O 1
ATOM 7714 N N . MET B 1 249 ? 31.319 24.649 17.902 1.00 11.15 278 MET B N 1
ATOM 7715 C CA . MET B 1 249 ? 30.083 25.417 17.767 1.00 11.16 278 MET B CA 1
ATOM 7716 C C . MET B 1 249 ? 29.215 24.854 16.653 1.00 11.63 278 MET B C 1
ATOM 7717 O O . MET B 1 249 ? 27.994 24.719 16.798 1.00 13.01 278 MET B O 1
ATOM 7731 N N . GLY B 1 250 ? 29.827 24.578 15.499 1.00 11.13 279 GLY B N 1
ATOM 7732 C CA . GLY B 1 250 ? 29.070 24.043 14.382 1.00 11.01 279 GLY B CA 1
ATOM 7733 C C . GLY B 1 250 ? 28.595 22.624 14.627 1.00 10.69 279 GLY B C 1
ATOM 7734 O O . GLY B 1 250 ? 27.429 22.300 14.385 1.00 10.50 279 GLY B O 1
ATOM 7738 N N . TYR B 1 251 ? 29.497 21.752 15.094 1.00 12.34 280 TYR B N 1
ATOM 7739 C CA . TYR B 1 251 ? 29.143 20.348 15.272 1.00 11.73 280 TYR B CA 1
ATOM 7740 C C . TYR B 1 251 ? 27.955 20.205 16.218 1.00 11.99 280 TYR B C 1
ATOM 7741 O O . TYR B 1 251 ? 26.962 19.547 15.894 1.00 10.01 280 TYR B O 1
ATOM 7759 N N . TRP B 1 252 ? 28.039 20.815 17.396 1.00 11.79 281 TRP B N 1
ATOM 7760 C CA . TRP B 1 252 ? 27.002 20.629 18.406 1.00 12.05 281 TRP B CA 1
ATOM 7761 C C . TRP B 1 252 ? 25.762 21.457 18.125 1.00 12.27 281 TRP B C 1
ATOM 7762 O O . TRP B 1 252 ? 24.677 21.055 18.557 1.00 13.05 281 TRP B O 1
ATOM 7783 N N . SER B 1 253 ? 25.862 22.542 17.349 1.00 11.61 282 SER B N 1
ATOM 7784 C CA . SER B 1 253 ? 24.639 23.200 16.900 1.00 11.01 282 SER B CA 1
ATOM 7785 C C . SER B 1 253 ? 23.805 22.263 16.029 1.00 10.34 282 SER B C 1
ATOM 7786 O O . SER B 1 253 ? 22.581 22.176 16.190 1.00 11.53 282 SER B O 1
ATOM 7794 N N . LEU B 1 254 ? 24.448 21.549 15.102 1.00 11.06 283 LEU B N 1
ATOM 7795 C CA . LEU B 1 254 ? 23.714 20.608 14.263 1.00 12.21 283 LEU B CA 1
ATOM 7796 C C . LEU B 1 254 ? 23.090 19.508 15.113 1.00 11.98 283 LEU B C 1
ATOM 7797 O O . LEU B 1 254 ? 21.899 19.208 14.974 1.00 12.54 283 LEU B O 1
ATOM 7813 N N . MET B 1 255 ? 23.868 18.918 16.031 1.00 12.00 284 MET B N 1
ATOM 7814 C CA . MET B 1 255 ? 23.338 17.847 16.870 1.00 12.97 284 MET B CA 1
ATOM 7815 C C . MET B 1 255 ? 22.107 18.317 17.641 1.00 12.20 284 MET B C 1
ATOM 7816 O O . MET B 1 255 ? 21.102 17.602 17.738 1.00 12.32 284 MET B O 1
ATOM 7830 N N . MET B 1 256 ? 22.181 19.513 18.227 1.00 10.99 285 MET B N 1
ATOM 7831 C CA . MET B 1 256 ? 21.047 20.031 18.984 1.00 10.59 285 MET B CA 1
ATOM 7832 C C . MET B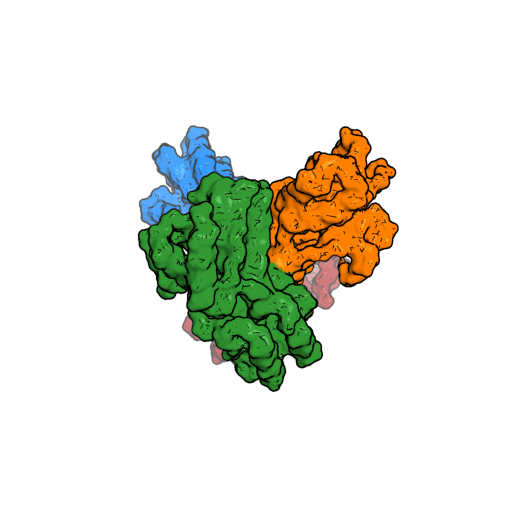 1 256 ? 19.852 20.305 18.079 1.00 10.03 285 MET B C 1
ATOM 7833 O O . MET B 1 256 ? 18.716 19.955 18.426 1.00 10.45 285 MET B O 1
ATOM 7847 N N . LEU B 1 257 ? 20.077 20.917 16.910 1.00 10.81 286 LEU B N 1
ATOM 7848 C CA . LEU B 1 257 ? 18.963 21.228 16.019 1.00 11.59 286 LEU B CA 1
ATOM 7849 C C . LEU B 1 257 ? 18.247 19.965 15.555 1.00 13.03 286 LEU B C 1
ATOM 7850 O O . LEU B 1 257 ? 17.014 19.911 15.538 1.00 12.42 286 LEU B O 1
ATOM 7866 N N . TYR B 1 258 ? 19.008 18.949 15.131 1.00 11.61 287 TYR B N 1
ATOM 7867 C CA . TYR B 1 258 ? 18.392 17.699 14.691 1.00 11.71 287 TYR B CA 1
ATOM 7868 C C . TYR B 1 258 ? 17.625 17.040 15.828 1.00 12.12 287 TYR B C 1
ATOM 7869 O O . TYR B 1 258 ? 16.540 16.481 15.621 1.00 12.32 287 TYR B O 1
ATOM 7887 N N . THR B 1 259 ? 18.193 17.067 17.035 1.00 10.32 288 THR B N 1
ATOM 7888 C CA . THR B 1 259 ? 17.528 16.467 18.183 1.00 11.98 288 THR B CA 1
ATOM 7889 C C . THR B 1 259 ? 16.192 17.145 18.446 1.00 12.42 288 THR B C 1
ATOM 7890 O O . THR B 1 259 ? 15.164 16.477 18.606 1.00 12.69 288 THR B O 1
ATOM 7901 N N . GLU B 1 260 ? 16.181 18.480 18.469 1.00 13.22 289 GLU B N 1
ATOM 7902 C CA . GLU B 1 260 ? 14.932 19.198 18.690 1.00 12.41 289 GLU B CA 1
ATOM 7903 C C . GLU B 1 260 ? 13.954 18.988 17.535 1.00 14.24 289 GLU B C 1
ATOM 7904 O O . GLU B 1 260 ? 12.766 18.721 17.753 1.00 17.54 289 GLU B O 1
ATOM 7916 N N . ALA B 1 261 ? 14.428 19.125 16.293 1.00 13.25 290 ALA B N 1
ATOM 7917 C CA . ALA B 1 261 ? 13.517 19.063 15.152 1.00 15.20 290 ALA B CA 1
ATOM 7918 C C . ALA B 1 261 ? 12.828 17.705 15.057 1.00 15.68 290 ALA B C 1
ATOM 7919 O O . ALA B 1 261 ? 11.719 17.608 14.520 1.00 15.89 290 ALA B O 1
ATOM 7926 N N . ASN B 1 262 ? 13.443 16.658 15.598 1.00 13.99 291 ASN B N 1
ATOM 7927 C CA . ASN B 1 262 ? 12.896 15.315 15.506 1.00 14.92 291 ASN B CA 1
ATOM 7928 C C . ASN B 1 262 ? 12.271 14.838 16.808 1.00 16.06 291 ASN B C 1
ATOM 7929 O O . ASN B 1 262 ? 11.865 13.675 16.898 1.00 14.86 291 ASN B O 1
ATOM 7940 N N . GLY B 1 263 ? 12.159 15.715 17.802 1.00 16.54 292 GLY B N 1
ATOM 7941 C CA . GLY B 1 263 ? 11.478 15.378 19.038 1.00 17.09 292 GLY B CA 1
ATOM 7942 C C . GLY B 1 263 ? 12.127 14.265 19.826 1.00 15.18 292 GLY B C 1
ATOM 7943 O O . GLY B 1 263 ? 11.437 13.547 20.555 1.00 15.04 292 GLY B O 1
ATOM 7947 N N . LEU B 1 264 ? 13.441 14.103 19.711 1.00 12.92 293 LEU B N 1
ATOM 7948 C CA . LEU B 1 264 ? 14.095 12.969 20.350 1.00 13.66 293 LEU B CA 1
ATOM 7949 C C . LEU B 1 264 ? 14.348 13.191 21.834 1.00 14.15 293 LEU B C 1
ATOM 7950 O O . LEU B 1 264 ? 14.518 12.214 22.570 1.00 11.90 293 LEU B O 1
ATOM 7966 N N . SER B 1 265 ? 14.375 14.441 22.282 1.00 14.17 294 SER B N 1
ATOM 7967 C CA . SER B 1 265 ? 14.561 14.782 23.685 1.00 13.65 294 SER B CA 1
ATOM 7968 C C . SER B 1 265 ? 13.217 15.188 24.276 1.00 13.09 294 SER B C 1
ATOM 7969 O O . SER B 1 265 ? 12.507 16.023 23.705 1.00 15.96 294 SER B O 1
ATOM 7977 N N . SER B 1 266 ? 12.870 14.597 25.419 1.00 13.53 295 SER B N 1
ATOM 7978 C CA . SER B 1 266 ? 11.603 14.910 26.068 1.00 18.65 295 SER B CA 1
ATOM 7979 C C . SER B 1 266 ? 11.573 16.326 26.631 1.00 16.96 295 SER B C 1
ATOM 7980 O O . SER B 1 266 ? 10.484 16.875 26.842 1.00 18.74 295 SER B O 1
ATOM 7988 N N . LYS B 1 267 ? 12.732 16.923 26.875 1.00 15.96 296 LYS B N 1
ATOM 7989 C CA . LYS B 1 267 ? 12.833 18.257 27.440 1.00 15.29 296 LYS B CA 1
ATOM 7990 C C . LYS B 1 267 ? 13.395 19.222 26.406 1.00 14.71 296 LYS B C 1
ATOM 7991 O O . LYS B 1 267 ? 14.029 18.827 25.424 1.00 13.91 296 LYS B O 1
ATOM 8010 N N . ALA B 1 268 ? 13.138 20.509 26.629 1.00 15.40 297 ALA B N 1
ATOM 8011 C CA . ALA B 1 268 ? 13.759 21.531 25.804 1.00 16.08 297 ALA B CA 1
ATOM 8012 C C . ALA B 1 268 ? 15.276 21.439 25.908 1.00 15.34 297 ALA B C 1
ATOM 8013 O O . ALA B 1 268 ? 15.831 21.036 26.934 1.00 14.86 297 ALA B O 1
ATOM 8020 N N . LEU B 1 269 ? 15.943 21.852 24.837 1.00 12.89 298 LEU B N 1
ATOM 8021 C CA . LEU B 1 269 ? 17.392 21.777 24.764 1.00 15.30 298 LEU B CA 1
ATOM 8022 C C . LEU B 1 269 ? 18.063 22.522 25.917 1.00 14.92 298 LEU B C 1
ATOM 8023 O O . LEU B 1 269 ? 17.545 23.534 26.408 1.00 14.38 298 LEU B O 1
ATOM 8039 N N . PRO B 1 270 ? 19.246 22.062 26.334 1.00 12.79 299 PRO B N 1
ATOM 8040 C CA . PRO B 1 270 ? 20.026 22.809 27.324 1.00 14.66 299 PRO B CA 1
ATOM 8041 C C . PRO B 1 270 ? 20.463 24.156 26.770 1.00 16.16 299 PRO B C 1
ATOM 8042 O O . PRO B 1 270 ? 20.746 24.303 25.580 1.00 15.80 299 PRO B O 1
ATOM 8053 N N . GLY B 1 271 ? 20.579 25.132 27.671 1.00 17.17 300 GLY B N 1
ATOM 8054 C CA . GLY B 1 271 ? 20.641 26.518 27.246 1.00 19.31 300 GLY B CA 1
ATOM 8055 C C . GLY B 1 271 ? 21.976 27.023 26.751 1.00 18.33 300 GLY B C 1
ATOM 8056 O O . GLY B 1 271 ? 22.012 27.994 25.985 1.00 16.78 300 GLY B O 1
ATOM 8060 N N . ASN B 1 272 ? 23.089 26.425 27.185 1.00 14.38 301 ASN B N 1
ATOM 8061 C CA . ASN B 1 272 ? 24.384 27.048 26.908 1.00 14.90 301 ASN B CA 1
ATOM 8062 C C . ASN B 1 272 ? 25.522 26.041 26.904 1.00 16.24 301 ASN B C 1
ATOM 8063 O O . ASN B 1 272 ? 25.899 25.513 27.953 1.00 17.42 301 ASN B O 1
ATOM 8074 N N . LEU B 1 273 ? 26.106 25.843 25.731 1.00 12.26 302 LEU B N 1
ATOM 8075 C CA . LEU B 1 273 ? 27.323 25.059 25.572 1.00 12.93 302 LEU B CA 1
ATOM 8076 C C . LEU B 1 273 ? 28.516 26.003 25.464 1.00 13.91 302 LEU B C 1
ATOM 8077 O O . LEU B 1 273 ? 28.563 26.842 24.561 1.00 11.97 302 LEU B O 1
ATOM 8093 N N . ASP B 1 274 ? 29.483 25.845 26.366 1.00 12.94 303 ASP B N 1
ATOM 8094 C CA . ASP B 1 274 ? 30.708 26.643 26.366 1.00 12.47 303 ASP B CA 1
ATOM 8095 C C . ASP B 1 274 ? 31.765 25.908 25.551 1.00 13.06 303 ASP B C 1
ATOM 8096 O O . ASP B 1 274 ? 32.334 24.913 26.012 1.00 13.26 303 ASP B O 1
ATOM 8105 N N . THR B 1 275 ? 32.039 26.404 24.343 1.00 10.92 304 THR B N 1
ATOM 8106 C CA . THR B 1 275 ? 33.011 25.772 23.461 1.00 11.14 304 THR B CA 1
ATOM 8107 C C . THR B 1 275 ? 34.452 26.197 23.744 1.00 12.26 304 THR B C 1
ATOM 8108 O O . THR B 1 275 ? 35.362 25.736 23.045 1.00 13.54 304 THR B O 1
ATOM 8119 N N . GLY B 1 276 ? 34.682 27.022 24.760 1.00 13.34 305 GLY B N 1
ATOM 8120 C CA . GLY B 1 276 ? 36.007 27.234 25.310 1.00 13.77 305 GLY B CA 1
ATOM 8121 C C . GLY B 1 276 ? 36.850 28.229 24.529 1.00 13.71 305 GLY B C 1
ATOM 8122 O O . GLY B 1 276 ? 36.634 28.493 23.346 1.00 14.71 305 GLY B O 1
ATOM 8126 N N . VAL B 1 277 ? 37.847 28.782 25.225 1.00 13.74 306 VAL B N 1
ATOM 8127 C CA . VAL B 1 277 ? 38.890 29.586 24.600 1.00 13.40 306 VAL B CA 1
ATOM 8128 C C . VAL B 1 277 ? 40.251 29.153 25.122 1.00 15.30 306 VAL B C 1
ATOM 8129 O O . VAL B 1 277 ? 40.385 28.656 26.245 1.00 13.77 306 VAL B O 1
ATOM 8142 N N . VAL B 1 278 ? 41.270 29.354 24.290 1.00 14.38 307 VAL B N 1
ATOM 8143 C CA . VAL B 1 278 ? 42.662 29.111 24.643 1.00 14.68 307 VAL B CA 1
ATOM 8144 C C . VAL B 1 278 ? 43.449 30.369 24.307 1.00 15.12 307 VAL B C 1
ATOM 8145 O O . VAL B 1 278 ? 43.287 30.930 23.217 1.00 15.46 307 VAL B O 1
ATOM 8158 N N . ILE B 1 279 ? 44.283 30.818 25.242 1.00 14.82 308 ILE B N 1
ATOM 8159 C CA . ILE B 1 279 ? 45.216 31.911 24.976 1.00 16.49 308 ILE B CA 1
ATOM 8160 C C . ILE B 1 279 ? 46.396 31.343 24.197 1.00 16.52 308 ILE B C 1
ATOM 8161 O O . ILE B 1 279 ? 47.061 30.406 24.651 1.00 17.37 308 ILE B O 1
ATOM 8177 N N . VAL B 1 280 ? 46.682 31.932 23.044 1.00 15.62 309 VAL B N 1
ATOM 8178 C CA . VAL B 1 280 ? 47.722 31.455 22.140 1.00 15.69 309 VAL B CA 1
ATOM 8179 C C . VAL B 1 280 ? 48.928 32.375 22.275 1.00 16.74 309 VAL B C 1
ATOM 8180 O O . VAL B 1 280 ? 48.833 33.576 22.001 1.00 15.84 309 VAL B O 1
ATOM 8193 N N . THR B 1 281 ? 50.054 31.811 22.714 1.00 16.53 310 THR B N 1
ATOM 8194 C CA . THR B 1 281 ? 51.336 32.502 22.820 1.00 17.44 310 THR B CA 1
ATOM 8195 C C . THR B 1 281 ? 52.371 31.763 21.960 1.00 15.68 310 THR B C 1
ATOM 8196 O O . THR B 1 281 ? 52.052 30.798 21.261 1.00 17.65 310 THR B O 1
ATOM 8207 N N . LYS B 1 282 ? 53.634 32.192 22.046 1.00 17.50 311 LYS B N 1
ATOM 8208 C CA . LYS B 1 282 ? 54.684 31.497 21.305 1.00 18.05 311 LYS B CA 1
ATOM 8209 C C . LYS B 1 282 ? 54.741 30.014 21.664 1.00 20.70 311 LYS B C 1
ATOM 8210 O O . LYS B 1 282 ? 55.133 29.192 20.827 1.00 22.87 311 LYS B O 1
ATOM 8229 N N . ASP B 1 283 ? 54.341 29.649 22.888 1.00 22.31 312 ASP B N 1
ATOM 8230 C CA . ASP B 1 283 ? 54.502 28.266 23.327 1.00 23.40 312 ASP B CA 1
ATOM 8231 C C . ASP B 1 283 ? 53.567 27.314 22.593 1.00 22.25 312 ASP B C 1
ATOM 8232 O O . ASP B 1 283 ? 53.923 26.148 22.389 1.00 23.68 312 ASP B O 1
ATOM 8241 N N . ASN B 1 284 ? 52.371 27.758 22.204 1.00 17.95 313 ASN B N 1
ATOM 8242 C CA . ASN B 1 284 ? 51.415 26.841 21.587 1.00 17.93 313 ASN B CA 1
ATOM 8243 C C . ASN B 1 284 ? 50.936 27.298 20.215 1.00 17.29 313 ASN B C 1
ATOM 8244 O O . ASN B 1 284 ? 50.038 26.663 19.642 1.00 18.77 313 ASN B O 1
ATOM 8255 N N . VAL B 1 285 ? 51.536 28.349 19.652 1.00 19.58 314 VAL B N 1
ATOM 8256 C CA . VAL B 1 285 ? 51.030 28.919 18.407 1.00 20.69 314 VAL B CA 1
ATOM 8257 C C . VAL B 1 285 ? 51.108 27.899 17.275 1.00 21.37 314 VAL B C 1
ATOM 8258 O O . VAL B 1 285 ? 50.245 27.867 16.388 1.00 20.54 314 VAL B O 1
ATOM 8271 N N . ASP B 1 286 ? 52.152 27.061 17.270 1.00 22.94 315 ASP B N 1
ATOM 8272 C CA . ASP B 1 286 ? 52.316 26.116 16.167 1.00 25.36 315 ASP B CA 1
ATOM 8273 C C . ASP B 1 286 ? 51.121 25.179 16.048 1.00 24.91 315 ASP B C 1
ATOM 8274 O O . ASP B 1 286 ? 50.813 24.697 14.950 1.00 24.32 315 ASP B O 1
ATOM 8283 N N . GLU B 1 287 ? 50.425 24.922 17.158 1.00 26.37 316 GLU B N 1
ATOM 8284 C CA . GLU B 1 287 ? 49.299 24.000 17.130 1.00 26.96 316 GLU B CA 1
ATOM 8285 C C . GLU B 1 287 ? 48.131 24.515 16.301 1.00 24.22 316 GLU B C 1
ATOM 8286 O O . GLU B 1 287 ? 47.240 23.734 15.950 1.00 23.09 316 GLU B O 1
ATOM 8298 N N . TYR B 1 288 ? 48.090 25.810 16.011 1.00 21.88 317 TYR B N 1
ATOM 8299 C CA . TYR B 1 288 ? 46.903 26.433 15.447 1.00 20.47 317 TYR B CA 1
ATOM 8300 C C . TYR B 1 288 ? 47.021 26.718 13.959 1.00 21.41 317 TYR B C 1
ATOM 8301 O O . TYR B 1 288 ? 46.045 27.164 13.355 1.00 21.56 317 TYR B O 1
ATOM 8319 N N . TYR B 1 289 ? 48.153 26.408 13.341 1.00 23.89 318 TYR B N 1
ATOM 8320 C CA . TYR B 1 289 ? 48.275 26.592 11.904 1.00 27.56 318 TYR B CA 1
ATOM 8321 C C . TYR B 1 289 ? 47.477 25.520 11.165 1.00 32.35 318 TYR B C 1
ATOM 8322 O O . TYR B 1 289 ? 47.447 24.363 11.595 1.00 31.99 318 TYR B O 1
ATOM 8340 N N . PRO B 1 290 ? 46.850 25.865 10.030 1.00 39.47 319 PRO B N 1
ATOM 8341 C CA . PRO B 1 290 ? 46.035 24.891 9.291 1.00 42.53 319 PRO B CA 1
ATOM 8342 C C . PRO B 1 290 ? 46.835 23.664 8.857 1.00 41.69 319 PRO B C 1
ATOM 8343 O O . PRO B 1 290 ? 48.023 23.806 8.569 1.00 40.16 319 PRO B O 1
ATOM 8354 N N . GLY C 1 4 ? 28.425 6.404 11.982 1.00 30.92 33 GLY C N 1
ATOM 8355 C CA . GLY C 1 4 ? 27.442 7.409 12.334 1.00 23.86 33 GLY C CA 1
ATOM 8356 C C . GLY C 1 4 ? 26.774 7.182 13.677 1.00 15.99 33 GLY C C 1
ATOM 8357 O O . GLY C 1 4 ? 27.376 6.638 14.606 1.00 16.05 33 GLY C O 1
ATOM 8360 N N . TYR C 1 5 ? 25.515 7.609 13.777 1.00 12.46 34 TYR C N 1
ATOM 8361 C CA . TYR C 1 5 ? 24.760 7.547 15.021 1.00 11.47 34 TYR C CA 1
ATOM 8362 C C . TYR C 1 5 ? 23.764 6.394 15.030 1.00 14.13 34 TYR C C 1
ATOM 8363 O O . TYR C 1 5 ? 22.702 6.486 15.654 1.00 14.35 34 TYR C O 1
ATOM 8381 N N . VAL C 1 6 ? 24.098 5.311 14.338 1.00 14.22 35 VAL C N 1
ATOM 8382 C CA . VAL C 1 6 ? 23.378 4.047 14.427 1.00 15.89 35 VAL C CA 1
ATOM 8383 C C . VAL C 1 6 ? 24.235 3.138 15.294 1.00 15.37 35 VAL C C 1
ATOM 8384 O O . VAL C 1 6 ? 25.262 2.616 14.849 1.00 15.10 35 VAL C O 1
ATOM 8397 N N . GLY C 1 7 ? 23.821 2.958 16.542 1.00 14.71 36 GLY C N 1
ATOM 8398 C CA . GLY C 1 7 ? 24.612 2.215 17.492 1.00 15.62 36 GLY C CA 1
ATOM 8399 C C . GLY C 1 7 ? 24.338 0.725 17.477 1.00 14.73 36 GLY C C 1
ATOM 8400 O O . GLY C 1 7 ? 23.411 0.233 16.840 1.00 16.22 36 GLY C O 1
ATOM 8404 N N . ASP C 1 8 ? 25.193 0.014 18.206 1.00 12.22 37 ASP C N 1
ATOM 8405 C CA . ASP C 1 8 ? 25.139 -1.424 18.406 1.00 13.10 37 ASP C CA 1
ATOM 8406 C C . ASP C 1 8 ? 24.734 -1.669 19.848 1.00 12.77 37 ASP C C 1
ATOM 8407 O O . ASP C 1 8 ? 25.418 -1.173 20.756 1.00 14.10 37 ASP C O 1
ATOM 8416 N N . PRO C 1 9 ? 23.632 -2.372 20.122 1.00 15.43 38 PRO C N 1
ATOM 8417 C CA . PRO C 1 9 ? 23.195 -2.499 21.522 1.00 15.48 38 PRO C CA 1
ATOM 8418 C C . PRO C 1 9 ? 24.148 -3.287 22.401 1.00 13.66 38 PRO C C 1
ATOM 8419 O O . PRO C 1 9 ? 24.011 -3.220 23.627 1.00 13.31 38 PRO C O 1
ATOM 8430 N N . SER C 1 10 ? 25.107 -4.023 21.840 1.00 13.32 39 SER C N 1
ATOM 8431 C CA . SER C 1 10 ? 26.119 -4.644 22.682 1.00 14.64 39 SER C CA 1
ATOM 8432 C C . SER C 1 10 ? 27.030 -3.612 23.335 1.00 13.69 39 SER C C 1
ATOM 8433 O O . SER C 1 10 ? 27.703 -3.928 24.320 1.00 15.42 39 SER C O 1
ATOM 8441 N N . ASP C 1 11 ? 27.069 -2.390 22.820 1.00 13.83 40 ASP C N 1
ATOM 8442 C CA . ASP C 1 11 ? 27.916 -1.345 23.38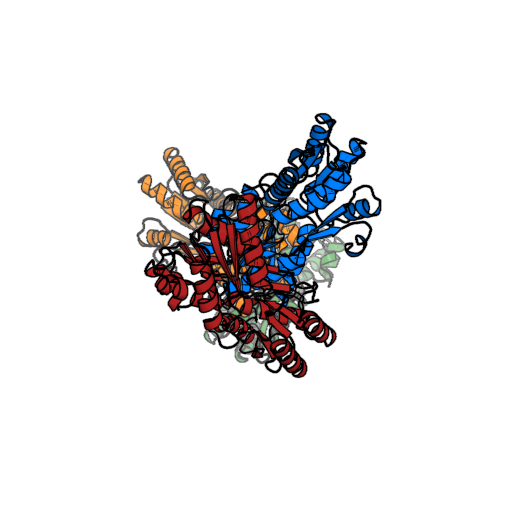4 1.00 14.46 40 ASP C CA 1
ATOM 8443 C C . ASP C 1 11 ? 27.182 -0.647 24.521 1.00 13.74 40 ASP C C 1
ATOM 8444 O O . ASP C 1 11 ? 26.090 -0.103 24.324 1.00 14.20 40 ASP C O 1
ATOM 8453 N N . GLU C 1 12 ? 27.792 -0.660 25.704 1.00 10.99 41 GLU C N 1
ATOM 8454 C CA . GLU C 1 12 ? 27.161 -0.168 26.920 1.00 10.74 41 GLU C CA 1
ATOM 8455 C C . GLU C 1 12 ? 27.766 1.154 27.371 1.00 10.74 41 GLU C C 1
ATOM 8456 O O . GLU C 1 12 ? 28.983 1.356 27.305 1.00 11.77 41 GLU C O 1
ATOM 8468 N N . TYR C 1 13 ? 26.896 2.042 27.844 1.00 10.27 42 TYR C N 1
ATOM 8469 C CA . TYR C 1 13 ? 27.257 3.333 28.415 1.00 10.44 42 TYR C CA 1
ATOM 8470 C C . TYR C 1 13 ? 26.663 3.380 29.811 1.00 11.44 42 TYR C C 1
ATOM 8471 O O . TYR C 1 13 ? 25.473 3.109 29.987 1.00 10.48 42 TYR C O 1
ATOM 8489 N N . TYR C 1 14 ? 27.495 3.689 30.800 1.00 10.11 43 TYR C N 1
ATOM 8490 C CA . TYR C 1 14 ? 27.093 3.646 32.197 1.00 10.04 43 TYR C CA 1
ATOM 8491 C C . TYR C 1 14 ? 26.948 5.042 32.787 1.00 9.26 43 TYR C C 1
ATOM 8492 O O . TYR C 1 14 ? 27.776 5.919 32.535 1.00 11.28 43 TYR C O 1
ATOM 8510 N N . MET C 1 15 ? 25.908 5.225 33.597 1.00 10.84 44 MET C N 1
ATOM 8511 C CA . MET C 1 15 ? 25.768 6.364 34.497 1.00 11.49 44 MET C CA 1
ATOM 8512 C C . MET C 1 15 ? 26.073 5.865 35.904 1.00 10.64 44 MET C C 1
ATOM 8513 O O . MET C 1 15 ? 25.542 4.827 36.321 1.00 13.22 44 MET C O 1
ATOM 8527 N N . VAL C 1 16 ? 26.954 6.572 36.617 1.00 10.28 45 VAL C N 1
ATOM 8528 C CA . VAL C 1 16 ? 27.442 6.130 37.923 1.00 11.03 45 VAL C CA 1
ATOM 8529 C C . VAL C 1 16 ? 27.223 7.246 38.933 1.00 10.45 45 VAL C C 1
ATOM 8530 O O . VAL C 1 16 ? 27.743 8.356 38.761 1.00 11.74 45 VAL C O 1
ATOM 8543 N N . THR C 1 17 ? 26.497 6.944 40.003 1.00 11.35 46 THR C N 1
ATOM 8544 C CA . THR C 1 17 ? 26.056 7.970 40.939 1.00 10.97 46 THR C CA 1
ATOM 8545 C C . THR C 1 17 ? 26.476 7.668 42.379 1.00 12.13 46 THR C C 1
ATOM 8546 O O . THR C 1 17 ? 27.113 6.658 42.682 1.00 13.45 46 THR C O 1
ATOM 8557 N N . PHE C 1 18 ? 26.114 8.601 43.265 1.00 12.92 47 PHE C N 1
ATOM 8558 C CA . PHE C 1 18 ? 26.119 8.418 44.710 1.00 12.36 47 PHE C CA 1
ATOM 8559 C C . PHE C 1 18 ? 24.715 8.752 45.203 1.00 13.55 47 PHE C C 1
ATOM 8560 O O . PHE C 1 18 ? 23.923 9.365 44.484 1.00 13.70 47 PHE C O 1
ATOM 8577 N N . LEU C 1 19 ? 24.393 8.344 46.431 1.00 13.58 48 LEU C N 1
ATOM 8578 C CA . LEU C 1 19 ? 23.006 8.415 46.900 1.00 14.24 48 LEU C CA 1
ATOM 8579 C C . LEU C 1 19 ? 22.083 7.818 45.834 1.00 15.60 48 LEU C C 1
ATOM 8580 O O . LEU C 1 19 ? 21.054 8.386 45.459 1.00 14.92 48 LEU C O 1
ATOM 8596 N N . SER C 1 20 ? 22.471 6.636 45.352 1.00 14.79 49 SER C N 1
ATOM 8597 C CA . SER C 1 20 ? 22.034 6.146 44.051 1.00 15.20 49 SER C CA 1
ATOM 8598 C C . SER C 1 20 ? 20.544 5.848 43.982 1.00 14.93 49 SER C C 1
ATOM 8599 O O . SER C 1 20 ? 20.005 5.737 42.876 1.00 15.13 49 SER C O 1
ATOM 8607 N N . GLY C 1 21 ? 19.870 5.725 45.119 1.00 14.48 50 GLY C N 1
ATOM 8608 C CA . GLY C 1 21 ? 18.464 5.389 45.121 1.00 18.19 50 GLY C CA 1
ATOM 8609 C C . GLY C 1 21 ? 17.491 6.543 45.101 1.00 17.86 50 GLY C C 1
ATOM 8610 O O . GLY C 1 21 ? 16.288 6.305 44.977 1.00 16.57 50 GLY C O 1
ATOM 8614 N N . ILE C 1 22 ? 17.956 7.791 45.201 1.00 15.84 51 ILE C N 1
ATOM 8615 C CA . ILE C 1 22 ? 17.030 8.910 45.349 1.00 15.96 51 ILE C CA 1
ATOM 8616 C C . ILE C 1 22 ? 16.402 9.260 44.001 1.00 14.04 51 ILE C C 1
ATOM 8617 O O . ILE C 1 22 ? 16.918 8.932 42.930 1.00 15.22 51 ILE C O 1
ATOM 8633 N N . ASP C 1 23 ? 15.268 9.962 44.065 1.00 15.90 52 ASP C N 1
ATOM 8634 C CA . ASP C 1 23 ? 14.516 10.265 42.854 1.00 17.39 52 ASP C CA 1
ATOM 8635 C C . ASP C 1 23 ? 15.293 11.168 41.901 1.00 16.48 52 ASP C C 1
ATOM 8636 O O . ASP C 1 23 ? 15.066 11.118 40.689 1.00 16.14 52 ASP C O 1
ATOM 8645 N N . TYR C 1 24 ? 16.192 12.007 42.424 1.00 17.45 53 TYR C N 1
ATOM 8646 C CA . TYR C 1 24 ? 16.934 12.943 41.575 1.00 15.95 53 TYR C CA 1
ATOM 8647 C C . TYR C 1 24 ? 17.548 12.235 40.371 1.00 15.57 53 TYR C C 1
ATOM 8648 O O . TYR C 1 24 ? 17.492 12.746 39.246 1.00 14.74 53 TYR C O 1
ATOM 8666 N N . TRP C 1 25 ? 18.125 11.047 40.576 1.00 14.09 54 TRP C N 1
ATOM 8667 C CA . TRP C 1 25 ? 18.819 10.371 39.485 1.00 12.96 54 TRP C CA 1
ATOM 8668 C C . TRP C 1 25 ? 17.857 9.758 38.476 1.00 14.01 54 TRP C C 1
ATOM 8669 O O . TRP C 1 25 ? 18.272 9.440 37.355 1.00 14.74 54 TRP C O 1
ATOM 8690 N N . LYS C 1 26 ? 16.592 9.559 38.846 1.00 15.72 55 LYS C N 1
ATOM 8691 C CA . LYS C 1 26 ? 15.644 8.996 37.892 1.00 17.77 55 LYS C CA 1
ATOM 8692 C C . LYS C 1 26 ? 15.469 9.927 36.698 1.00 15.17 55 LYS C C 1
ATOM 8693 O O . LYS C 1 26 ? 15.404 9.467 35.551 1.00 14.00 55 LYS C O 1
ATOM 8712 N N . TYR C 1 27 ? 15.446 11.243 36.943 1.00 15.25 56 TYR C N 1
ATOM 8713 C CA . TYR C 1 27 ? 15.345 12.204 35.850 1.00 18.46 56 TYR C CA 1
ATOM 8714 C C . TYR C 1 27 ? 16.625 12.237 35.019 1.00 14.58 56 TYR C C 1
ATOM 8715 O O . TYR C 1 27 ? 16.567 12.298 33.784 1.00 13.97 56 TYR C O 1
ATOM 8733 N N . CYS C 1 28 ? 17.791 12.199 35.673 1.00 11.96 57 CYS C N 1
ATOM 8734 C CA . CYS C 1 28 ? 19.049 12.178 34.935 1.00 10.53 57 CYS C CA 1
ATOM 8735 C C . CYS C 1 28 ? 19.153 10.930 34.068 1.00 12.13 57 CYS C C 1
ATOM 8736 O O . CYS C 1 28 ? 19.582 10.991 32.908 1.00 11.10 57 CYS C O 1
ATOM 8744 N N . PHE C 1 29 ? 18.799 9.773 34.626 1.00 10.93 58 PHE C N 1
ATOM 8745 C CA . PHE C 1 29 ? 18.951 8.548 33.855 1.00 11.50 58 PHE C CA 1
ATOM 8746 C C . PHE C 1 29 ? 17.915 8.457 32.739 1.00 11.17 58 PHE C C 1
ATOM 8747 O O . PHE C 1 29 ? 18.190 7.864 31.690 1.00 10.60 58 PHE C O 1
ATOM 8764 N N . GLU C 1 30 ? 16.728 9.037 32.935 1.00 11.51 59 GLU C N 1
ATOM 8765 C CA . GLU C 1 30 ? 15.739 9.060 31.861 1.00 11.46 59 GLU C CA 1
ATOM 8766 C C . GLU C 1 30 ? 16.302 9.724 30.605 1.00 13.17 59 GLU C C 1
ATOM 8767 O O . GLU C 1 30 ? 16.072 9.251 29.486 1.00 11.07 59 GLU C O 1
ATOM 8779 N N . GLY C 1 31 ? 17.030 10.830 30.758 1.00 12.60 60 GLY C N 1
ATOM 8780 C CA . GLY C 1 31 ? 17.613 11.472 29.590 1.00 13.31 60 GLY C CA 1
ATOM 8781 C C . GLY C 1 31 ? 18.718 10.643 28.964 1.00 11.47 60 GLY C C 1
ATOM 8782 O O . GLY C 1 31 ? 18.789 10.503 27.738 1.00 10.98 60 GLY C O 1
ATOM 8786 N N . PHE C 1 32 ? 19.599 10.093 29.802 1.00 9.53 61 PHE C N 1
ATOM 8787 C CA . PHE C 1 32 ? 20.676 9.208 29.364 1.00 9.22 61 PHE C CA 1
ATOM 8788 C C . PHE C 1 32 ? 20.127 8.036 28.561 1.00 9.95 61 PHE C C 1
ATOM 8789 O O . PHE C 1 32 ? 20.626 7.721 27.474 1.00 12.24 61 PHE C O 1
ATOM 8806 N N . GLU C 1 33 ? 19.074 7.401 29.071 1.00 9.07 62 GLU C N 1
ATOM 8807 C CA . GLU C 1 33 ? 18.480 6.253 28.401 1.00 10.44 62 GLU C CA 1
ATOM 8808 C C . GLU C 1 33 ? 17.710 6.663 27.152 1.00 10.09 62 GLU C C 1
ATOM 8809 O O . GLU C 1 33 ? 17.717 5.932 26.153 1.00 10.91 62 GLU C O 1
ATOM 8821 N N . ASP C 1 34 ? 17.021 7.809 27.183 1.00 10.18 63 ASP C N 1
ATOM 8822 C CA . ASP C 1 34 ? 16.337 8.267 25.978 1.00 11.58 63 ASP C CA 1
ATOM 8823 C C . ASP C 1 34 ? 17.329 8.453 24.833 1.00 10.77 63 ASP C C 1
ATOM 8824 O O . ASP C 1 34 ? 17.056 8.064 23.689 1.00 11.32 63 ASP C O 1
ATOM 8833 N N . ALA C 1 35 ? 18.483 9.063 25.122 1.00 9.85 64 ALA C N 1
ATOM 8834 C CA . ALA C 1 35 ? 19.493 9.261 24.090 1.00 10.96 64 ALA C CA 1
ATOM 8835 C C . ALA C 1 35 ? 20.066 7.929 23.624 1.00 10.51 64 ALA C C 1
ATOM 8836 O O . ALA C 1 35 ? 20.279 7.724 22.423 1.00 11.71 64 ALA C O 1
ATOM 8843 N N . ALA C 1 36 ? 20.318 7.015 24.561 1.00 10.95 65 ALA C N 1
ATOM 8844 C CA . ALA C 1 36 ? 20.830 5.700 24.199 1.00 10.14 65 ALA C CA 1
ATOM 8845 C C . ALA C 1 36 ? 19.858 4.960 23.286 1.00 9.79 65 ALA C C 1
ATOM 8846 O O . ALA C 1 36 ? 20.275 4.338 22.303 1.00 11.03 65 ALA C O 1
ATOM 8853 N N . LYS C 1 37 ? 18.557 5.024 23.586 1.00 11.19 66 LYS C N 1
ATOM 8854 C CA . LYS C 1 37 ? 17.560 4.369 22.741 1.00 11.28 66 LYS C CA 1
ATOM 8855 C C . LYS C 1 37 ? 17.514 4.988 21.349 1.00 11.98 66 LYS C C 1
ATOM 8856 O O . LYS C 1 37 ? 17.331 4.282 20.345 1.00 12.57 66 LYS C O 1
ATOM 8875 N N . ALA C 1 38 ? 17.657 6.312 21.267 1.00 10.92 67 ALA C N 1
ATOM 8876 C CA . ALA C 1 38 ? 17.636 6.983 19.974 1.00 10.51 67 ALA C CA 1
ATOM 8877 C C . ALA C 1 38 ? 18.808 6.535 19.111 1.00 11.58 67 ALA C C 1
ATOM 8878 O O . ALA C 1 38 ? 18.655 6.318 17.903 1.00 14.22 67 ALA C O 1
ATOM 8885 N N . ILE C 1 39 ? 19.983 6.371 19.717 1.00 10.86 68 ILE C N 1
ATOM 8886 C CA . ILE C 1 39 ? 21.150 5.921 18.966 1.00 12.37 68 ILE C CA 1
ATOM 8887 C C . ILE C 1 39 ? 21.086 4.423 18.713 1.00 10.92 68 ILE C C 1
ATOM 8888 O O . ILE C 1 39 ? 21.451 3.944 17.633 1.00 12.88 68 ILE C O 1
ATOM 8904 N N . GLY C 1 40 ? 20.638 3.664 19.700 1.00 12.16 69 GLY C N 1
ATOM 8905 C CA . GLY C 1 40 ? 20.651 2.226 19.639 1.00 12.76 69 GLY C CA 1
ATOM 8906 C C . GLY C 1 40 ? 21.703 1.525 20.489 1.00 13.32 69 GLY C C 1
ATOM 8907 O O . GLY C 1 40 ? 21.987 0.347 20.233 1.00 15.11 69 GLY C O 1
ATOM 8911 N N . VAL C 1 41 ? 22.281 2.201 21.474 1.00 10.93 70 VAL C N 1
ATOM 8912 C CA . VAL C 1 41 ? 23.213 1.579 22.402 1.00 11.09 70 VAL C CA 1
ATOM 8913 C C . VAL C 1 41 ? 22.476 1.292 23.706 1.00 12.59 70 VAL C C 1
ATOM 8914 O O . VAL C 1 41 ? 21.315 1.644 23.876 1.00 14.09 70 VAL C O 1
ATOM 8927 N N . THR C 1 42 ? 23.149 0.624 24.641 1.00 9.72 71 THR C N 1
ATOM 8928 C CA . THR C 1 42 ? 22.521 0.211 25.893 1.00 11.57 71 THR C CA 1
ATOM 8929 C C . THR C 1 42 ? 22.988 1.108 27.033 1.00 12.34 71 THR C C 1
ATOM 8930 O O . THR C 1 42 ? 24.189 1.209 27.304 1.00 12.84 71 THR C O 1
ATOM 8941 N N . ALA C 1 43 ? 22.036 1.753 27.694 1.00 11.22 72 ALA C N 1
ATOM 8942 C CA . ALA C 1 43 ? 22.313 2.554 28.874 1.00 10.06 72 ALA C CA 1
ATOM 8943 C C . ALA C 1 43 ? 22.175 1.703 30.129 1.00 11.74 72 ALA C C 1
ATOM 8944 O O . ALA C 1 43 ? 21.218 0.938 30.278 1.00 13.82 72 ALA C O 1
ATOM 8951 N N . LYS C 1 44 ? 23.141 1.844 31.028 1.00 12.60 73 LYS C N 1
ATOM 8952 C CA . LYS C 1 44 ? 23.168 1.088 32.272 1.00 12.23 73 LYS C CA 1
ATOM 8953 C C . LYS C 1 44 ? 23.310 2.064 33.430 1.00 12.31 73 LYS C C 1
ATOM 8954 O O . LYS C 1 44 ? 23.959 3.106 33.302 1.00 13.19 73 LYS C O 1
ATOM 8973 N N . TYR C 1 45 ? 22.716 1.713 34.567 1.00 12.81 74 TYR C N 1
ATOM 8974 C CA . TYR C 1 45 ? 22.714 2.581 35.736 1.00 13.69 74 TYR C CA 1
ATOM 8975 C C . TYR C 1 45 ? 23.262 1.858 36.959 1.00 13.54 74 TYR C C 1
ATOM 8976 O O . TYR C 1 45 ? 22.872 0.727 37.244 1.00 12.33 74 TYR C O 1
ATOM 8994 N N . THR C 1 46 ? 24.130 2.522 37.717 1.00 11.88 75 THR C N 1
ATOM 8995 C CA . THR C 1 46 ? 24.514 1.994 39.021 1.00 14.24 75 THR C CA 1
ATOM 8996 C C . THR C 1 46 ? 25.094 3.125 39.861 1.00 12.41 75 THR C C 1
ATOM 8997 O O . THR C 1 46 ? 25.257 4.253 39.393 1.00 11.78 75 THR C O 1
ATOM 9008 N N . GLY C 1 47 ? 25.379 2.820 41.123 1.00 12.88 76 GLY C N 1
ATOM 9009 C CA . GLY C 1 47 ? 25.961 3.833 41.987 1.00 12.70 76 GLY C CA 1
ATOM 9010 C C . GLY C 1 47 ? 26.103 3.344 43.412 1.00 13.87 76 GLY C C 1
ATOM 9011 O O . GLY C 1 47 ? 25.697 2.233 43.759 1.00 16.16 76 GLY C O 1
ATOM 9015 N N . GLN C 1 48 ? 26.701 4.210 44.231 1.00 13.09 77 GLN C N 1
ATOM 9016 C CA . GLN C 1 48 ? 26.850 3.988 45.663 1.00 13.31 77 GLN C CA 1
ATOM 9017 C C . GLN C 1 48 ? 25.579 4.455 46.359 1.00 13.54 77 GLN C C 1
ATOM 9018 O O . GLN C 1 48 ? 25.078 5.547 46.069 1.00 14.12 77 GLN C O 1
ATOM 9032 N N . THR C 1 49 ? 25.046 3.626 47.265 1.00 15.81 78 THR C N 1
ATOM 9033 C CA . THR C 1 49 ? 23.736 3.936 47.837 1.00 18.65 78 THR C CA 1
ATOM 9034 C C . THR C 1 49 ? 23.794 5.128 48.787 1.00 18.26 78 THR C C 1
ATOM 9035 O O . THR C 1 49 ? 22.782 5.806 48.986 1.00 17.63 78 THR C O 1
ATOM 9046 N N . ASP C 1 50 ? 24.962 5.406 49.374 1.00 18.47 79 ASP C N 1
ATOM 9047 C CA . ASP C 1 50 ? 25.135 6.542 50.275 1.00 19.43 79 ASP C CA 1
ATOM 9048 C C . ASP C 1 50 ? 26.206 7.484 49.732 1.00 18.27 79 ASP C C 1
ATOM 9049 O O . ASP C 1 50 ? 26.431 7.528 48.517 1.00 17.46 79 ASP C O 1
ATOM 9058 N N . THR C 1 51 ? 26.865 8.253 50.602 1.00 18.17 80 THR C N 1
ATOM 9059 C CA . THR C 1 51 ? 27.930 9.149 50.170 1.00 18.72 80 THR C CA 1
ATOM 9060 C C . THR C 1 51 ? 29.332 8.604 50.478 1.00 19.69 80 THR C C 1
ATOM 9061 O O . THR C 1 51 ? 30.296 9.377 50.494 1.00 20.54 80 THR C O 1
ATOM 9072 N N . ASP C 1 52 ? 29.461 7.297 50.718 1.00 20.21 81 ASP C N 1
ATOM 9073 C CA . ASP C 1 52 ? 30.752 6.678 51.032 1.00 20.51 81 ASP C CA 1
ATOM 9074 C C . ASP C 1 52 ? 31.695 6.810 49.841 1.00 18.11 81 ASP C C 1
ATOM 9075 O O . ASP C 1 52 ? 31.411 6.299 48.754 1.00 17.66 81 ASP C O 1
ATOM 9084 N N . VAL C 1 53 ? 32.825 7.492 50.048 1.00 18.29 82 VAL C N 1
ATOM 9085 C CA . VAL C 1 53 ? 33.748 7.780 48.950 1.00 17.12 82 VAL C CA 1
ATOM 9086 C C . VAL C 1 53 ? 34.406 6.498 48.445 1.00 14.12 82 VAL C C 1
ATOM 9087 O O . VAL C 1 53 ? 34.427 6.222 47.239 1.00 15.89 82 VAL C O 1
ATOM 9100 N N . SER C 1 54 ? 34.998 5.726 49.355 1.00 15.00 83 SER C N 1
ATOM 9101 C CA . SER C 1 54 ? 35.609 4.458 48.975 1.00 16.94 83 SER C CA 1
ATOM 9102 C C . SER C 1 54 ? 34.600 3.537 48.308 1.00 16.61 83 SER C C 1
ATOM 9103 O O . SER C 1 54 ? 34.948 2.819 47.362 1.00 16.45 83 SER C O 1
ATOM 9111 N N . GLY C 1 55 ? 33.343 3.575 48.752 1.00 16.88 84 GLY C N 1
ATOM 9112 C CA . GLY C 1 55 ? 32.320 2.774 48.108 1.00 17.63 84 GLY C CA 1
ATOM 9113 C C . GLY C 1 55 ? 32.060 3.193 46.675 1.00 15.65 84 GLY C C 1
ATOM 9114 O O . GLY C 1 55 ? 31.940 2.343 45.784 1.00 14.47 84 GLY C O 1
ATOM 9118 N N . GLN C 1 56 ? 31.976 4.501 46.421 1.00 14.82 85 GLN C N 1
ATOM 9119 C CA . GLN C 1 56 ? 31.747 4.925 45.046 1.00 11.23 85 GLN C CA 1
ATOM 9120 C C . GLN C 1 56 ? 32.946 4.588 44.166 1.00 13.25 85 GLN C C 1
ATOM 9121 O O . GLN C 1 56 ? 32.783 4.260 42.986 1.00 12.46 85 GLN C O 1
ATOM 9135 N N . VAL C 1 57 ? 34.161 4.697 44.707 1.00 13.46 86 VAL C N 1
ATOM 9136 C CA . VAL C 1 57 ? 35.340 4.288 43.946 1.00 14.44 86 VAL C CA 1
ATOM 9137 C C . VAL C 1 57 ? 35.223 2.819 43.561 1.00 13.89 86 VAL C C 1
ATOM 9138 O O . VAL C 1 57 ? 35.477 2.441 42.410 1.00 13.30 86 VAL C O 1
ATOM 9151 N N . ALA C 1 58 ? 34.795 1.977 44.506 1.00 15.04 87 ALA C N 1
ATOM 9152 C CA . ALA C 1 58 ? 34.650 0.551 44.227 1.00 15.27 87 ALA C CA 1
ATOM 9153 C C . ALA C 1 58 ? 33.592 0.300 43.161 1.00 15.14 87 ALA C C 1
ATOM 9154 O O . ALA C 1 58 ? 33.780 -0.542 42.277 1.00 15.53 87 ALA C O 1
ATOM 9161 N N . VAL C 1 59 ? 32.476 1.028 43.220 1.00 14.27 88 VAL C N 1
ATOM 9162 C CA . VAL C 1 59 ? 31.445 0.893 42.192 1.00 15.22 88 VAL C CA 1
ATOM 9163 C C . VAL C 1 59 ? 32.007 1.265 40.826 1.00 14.73 88 VAL C C 1
ATOM 9164 O O . VAL C 1 59 ? 31.770 0.580 39.825 1.00 12.90 88 VAL C O 1
ATOM 9177 N N . LEU C 1 60 ? 32.747 2.371 40.753 1.00 13.77 89 LEU C N 1
ATOM 9178 C CA . LEU C 1 60 ? 33.299 2.792 39.471 1.00 11.98 89 LEU C CA 1
ATOM 9179 C C . LEU C 1 60 ? 34.293 1.765 38.937 1.00 13.17 89 LEU C C 1
ATOM 9180 O O . LEU C 1 60 ? 34.337 1.504 37.728 1.00 14.80 89 LEU C O 1
ATOM 9196 N N . GLU C 1 61 ? 35.086 1.161 39.824 1.00 14.76 90 GLU C N 1
ATOM 9197 C CA . GLU C 1 61 ? 36.001 0.104 39.402 1.00 15.47 90 GLU C CA 1
ATOM 9198 C C . GLU C 1 61 ? 35.238 -1.087 38.831 1.00 15.50 90 GLU C C 1
ATOM 9199 O O . GLU C 1 61 ? 35.653 -1.671 37.820 1.00 15.55 90 GLU C O 1
ATOM 9211 N N . GLN C 1 62 ? 34.136 -1.479 39.480 1.00 15.30 91 GLN C N 1
ATOM 9212 C CA . GLN C 1 62 ? 33.331 -2.582 38.966 1.00 17.63 91 GLN C CA 1
ATOM 9213 C C . GLN C 1 62 ? 32.819 -2.265 37.566 1.00 15.60 91 GLN C C 1
ATOM 9214 O O . GLN C 1 62 ? 32.795 -3.138 36.689 1.00 15.12 91 GLN C O 1
ATOM 9228 N N . VAL C 1 63 ? 32.408 -1.014 37.340 1.00 14.61 92 VAL C N 1
ATOM 9229 C CA . VAL C 1 63 ? 31.906 -0.605 36.032 1.00 15.53 92 VAL C CA 1
ATOM 9230 C C . VAL C 1 63 ? 33.015 -0.664 34.994 1.00 14.92 92 VAL C C 1
ATOM 9231 O O . VAL C 1 63 ? 32.811 -1.143 33.872 1.00 14.95 92 VAL C O 1
ATOM 9244 N N . ILE C 1 64 ? 34.203 -0.174 35.351 1.00 14.90 93 ILE C N 1
ATOM 9245 C CA . ILE C 1 64 ? 35.345 -0.231 34.444 1.00 13.60 93 ILE C CA 1
ATOM 9246 C C . ILE C 1 64 ? 35.634 -1.671 34.042 1.00 15.08 93 ILE C C 1
ATOM 9247 O O . ILE C 1 64 ? 35.978 -1.948 32.886 1.00 16.32 93 ILE C O 1
ATOM 9263 N N . ALA C 1 65 ? 35.489 -2.609 34.982 1.00 13.76 94 ALA C N 1
ATOM 9264 C CA . ALA C 1 65 ? 35.730 -4.016 34.691 1.00 17.79 94 ALA C CA 1
ATOM 9265 C C . ALA C 1 65 ? 34.715 -4.603 33.714 1.00 17.51 94 ALA C C 1
ATOM 9266 O O . ALA C 1 65 ? 34.981 -5.657 33.127 1.00 17.30 94 ALA C O 1
ATOM 9273 N N . GLN C 1 66 ? 33.564 -3.964 33.529 1.00 16.85 95 GLN C N 1
ATOM 9274 C CA . GLN C 1 66 ? 32.612 -4.410 32.516 1.00 18.35 95 GLN C CA 1
ATOM 9275 C C . GLN C 1 66 ? 33.011 -3.989 31.106 1.00 18.56 95 GLN C C 1
ATOM 9276 O O . GLN C 1 66 ? 32.355 -4.406 30.144 1.00 17.39 95 GLN C O 1
ATOM 9290 N N . LYS C 1 67 ? 34.068 -3.178 30.965 1.00 18.91 96 LYS C N 1
ATOM 9291 C CA . LYS C 1 67 ? 34.594 -2.706 29.686 1.00 18.04 96 LYS C CA 1
ATOM 9292 C C . LYS C 1 67 ? 33.524 -1.993 28.868 1.00 16.48 96 LYS C C 1
ATOM 9293 O O . LYS C 1 67 ? 33.308 -2.315 27.692 1.00 15.87 96 LYS C O 1
ATOM 9312 N N . PRO C 1 68 ? 32.870 -0.990 29.439 1.00 14.62 97 PRO C N 1
ATOM 9313 C CA . PRO C 1 68 ? 31.898 -0.208 28.671 1.00 13.38 97 PRO C CA 1
ATOM 9314 C C . PRO C 1 68 ? 32.599 0.713 27.683 1.00 13.91 97 PRO C C 1
ATOM 9315 O O . PRO C 1 68 ? 33.806 0.956 27.757 1.00 13.95 97 PRO C O 1
ATOM 9326 N N . LYS C 1 69 ? 31.813 1.244 26.745 1.00 13.13 98 LYS C N 1
ATOM 9327 C CA . LYS C 1 69 ? 32.358 2.235 25.825 1.00 11.95 98 LYS C CA 1
ATOM 9328 C C . LYS C 1 69 ? 32.488 3.605 26.483 1.00 12.12 98 LYS C C 1
ATOM 9329 O O . LYS C 1 69 ? 33.365 4.388 26.097 1.00 10.97 98 LYS C O 1
ATOM 9348 N N . GLY C 1 70 ? 31.632 3.915 27.462 1.00 12.33 99 GLY C N 1
ATOM 9349 C CA . GLY C 1 70 ? 31.617 5.235 28.067 1.00 12.31 99 GLY C CA 1
ATOM 9350 C C . GLY C 1 70 ? 30.991 5.229 29.442 1.00 9.30 99 GLY C C 1
ATOM 9351 O O . GLY C 1 70 ? 30.147 4.381 29.759 1.00 11.14 99 GLY C O 1
ATOM 9355 N N . ILE C 1 71 ? 31.407 6.197 30.263 1.00 10.35 100 ILE C N 1
ATOM 9356 C CA . ILE C 1 71 ? 30.924 6.356 31.630 1.00 9.27 100 ILE C CA 1
ATOM 9357 C C . ILE C 1 71 ? 30.633 7.832 31.862 1.00 8.43 100 ILE C C 1
ATOM 9358 O O . ILE C 1 71 ? 31.481 8.685 31.579 1.00 10.19 100 ILE C O 1
ATOM 9374 N N . ALA C 1 72 ? 29.446 8.131 32.381 1.00 9.26 101 ALA C N 1
ATOM 9375 C CA . ALA C 1 72 ? 29.127 9.448 32.926 1.00 9.38 101 ALA C CA 1
ATOM 9376 C C . ALA C 1 72 ? 29.043 9.304 34.438 1.00 9.73 101 ALA C C 1
ATOM 9377 O O . ALA C 1 72 ? 28.185 8.576 34.939 1.00 10.87 101 ALA C O 1
ATOM 9384 N N . VAL C 1 73 ? 29.929 9.983 35.163 1.00 11.20 102 VAL C N 1
ATOM 9385 C CA . VAL C 1 73 ? 30.011 9.820 36.611 1.00 10.16 102 VAL C CA 1
ATOM 9386 C C . VAL C 1 73 ? 29.816 11.170 37.282 1.00 9.74 102 VAL C C 1
ATOM 9387 O O . VAL C 1 73 ? 30.313 12.194 36.803 1.00 11.57 102 VAL C O 1
ATOM 9400 N N . THR C 1 74 ? 29.058 11.172 38.375 1.00 9.70 103 THR C N 1
ATOM 9401 C CA . THR C 1 74 ? 28.947 12.323 39.260 1.00 9.14 103 THR C CA 1
ATOM 9402 C C . THR C 1 74 ? 29.754 12.001 40.512 1.00 9.32 103 THR C C 1
ATOM 9403 O O . THR C 1 74 ? 29.503 10.989 41.173 1.00 11.13 103 THR C O 1
ATOM 9414 N N . ALA C 1 75 ? 30.722 12.854 40.829 1.00 11.59 104 ALA C N 1
ATOM 9415 C CA . ALA C 1 75 ? 31.729 12.539 41.834 1.00 12.62 104 ALA C CA 1
ATOM 9416 C C . ALA C 1 75 ? 31.262 12.982 43.214 1.00 13.06 104 ALA C C 1
ATOM 9417 O O . ALA C 1 75 ? 30.976 14.163 43.432 1.00 11.29 104 ALA C O 1
ATOM 9424 N N . VAL C 1 76 ? 31.225 12.038 44.158 1.00 11.91 105 VAL C N 1
ATOM 9425 C CA . VAL C 1 76 ? 30.802 12.372 45.511 1.00 13.31 105 VAL C CA 1
ATOM 9426 C C . VAL C 1 76 ? 31.866 13.186 46.241 1.00 14.10 105 VAL C C 1
ATOM 9427 O O . VAL C 1 76 ? 31.576 13.796 47.277 1.00 16.09 105 VAL C O 1
ATOM 9440 N N . ASN C 1 77 ? 33.096 13.208 45.728 1.00 14.63 106 ASN C N 1
ATOM 9441 C CA . ASN C 1 77 ? 34.221 13.927 46.317 1.00 13.97 106 ASN C CA 1
ATOM 9442 C C . ASN C 1 77 ? 35.010 14.579 45.191 1.00 15.79 106 ASN C C 1
ATOM 9443 O O . ASN C 1 77 ? 35.197 13.977 44.131 1.00 16.76 106 ASN C O 1
ATOM 9454 N N . SER C 1 78 ? 35.474 15.809 45.431 1.00 15.75 107 SER C N 1
ATOM 9455 C CA . SER C 1 78 ? 36.064 16.626 44.373 1.00 18.50 107 SER C CA 1
ATOM 9456 C C . SER C 1 78 ? 37.314 16.007 43.754 1.00 16.62 107 SER C C 1
ATOM 9457 O O . SER C 1 78 ? 37.633 16.302 42.598 1.00 16.53 107 SER C O 1
ATOM 9465 N N . THR C 1 79 ? 38.066 15.205 44.510 1.00 15.89 108 THR C N 1
ATOM 9466 C CA . THR C 1 79 ? 39.323 14.659 44.004 1.00 17.87 108 THR C CA 1
ATOM 9467 C C . THR C 1 79 ? 39.495 13.155 44.183 1.00 17.02 108 THR C C 1
ATOM 9468 O O . THR C 1 79 ? 40.328 12.570 43.480 1.00 17.95 108 THR C O 1
ATOM 9479 N N . ALA C 1 80 ? 38.733 12.500 45.063 1.00 16.95 109 ALA C N 1
ATOM 9480 C CA . ALA C 1 80 ? 39.035 11.113 45.414 1.00 16.08 109 ALA C CA 1
ATOM 9481 C C . ALA C 1 80 ? 38.772 10.125 44.284 1.00 17.63 109 ALA C C 1
ATOM 9482 O O . ALA C 1 80 ? 39.280 8.999 44.338 1.00 19.43 109 ALA C O 1
ATOM 9489 N N . LEU C 1 81 ? 37.987 10.495 43.278 1.00 15.23 110 LEU C N 1
ATOM 9490 C CA . LEU C 1 81 ? 37.723 9.617 42.147 1.00 15.24 110 LEU C CA 1
ATOM 9491 C C . LEU C 1 81 ? 38.627 9.890 40.951 1.00 14.24 110 LEU C C 1
ATOM 9492 O O . LEU C 1 81 ? 38.557 9.157 39.958 1.00 14.73 110 LEU C O 1
ATOM 9508 N N . ALA C 1 82 ? 39.476 10.916 41.023 1.00 14.08 111 ALA C N 1
ATOM 9509 C CA . ALA C 1 82 ? 40.211 11.356 39.840 1.00 15.46 111 ALA C CA 1
ATOM 9510 C C . ALA C 1 82 ? 41.108 10.256 39.286 1.00 16.99 111 ALA C C 1
ATOM 9511 O O . ALA C 1 82 ? 41.174 10.061 38.065 1.00 15.58 111 ALA C O 1
ATOM 9518 N N . ASP C 1 83 ? 41.827 9.542 40.156 1.00 18.80 112 ASP C N 1
ATOM 9519 C CA . ASP C 1 83 ? 42.751 8.521 39.669 1.00 22.18 112 ASP C CA 1
ATOM 9520 C C . ASP C 1 83 ? 41.998 7.387 38.982 1.00 16.52 112 ASP C C 1
ATOM 9521 O O . ASP C 1 83 ? 42.493 6.801 38.012 1.00 16.81 112 ASP C O 1
ATOM 9530 N N . THR C 1 84 ? 40.810 7.049 39.484 1.00 15.38 113 THR C N 1
ATOM 9531 C CA . THR C 1 84 ? 40.013 5.989 38.870 1.00 16.29 113 THR C CA 1
ATOM 9532 C C . THR C 1 84 ? 39.451 6.430 37.523 1.00 15.01 113 THR C C 1
ATOM 9533 O O . THR C 1 84 ? 39.447 5.651 36.562 1.00 16.38 113 THR C O 1
ATOM 9544 N N . ILE C 1 85 ? 38.949 7.665 37.443 1.00 12.82 114 ILE C N 1
ATOM 9545 C CA . ILE C 1 85 ? 38.520 8.221 36.161 1.00 13.96 114 ILE C CA 1
ATOM 9546 C C . ILE C 1 85 ? 39.662 8.151 35.158 1.00 14.45 114 ILE C C 1
ATOM 9547 O O . ILE C 1 85 ? 39.487 7.723 34.012 1.00 15.36 114 ILE C O 1
ATOM 9563 N N . ASN C 1 86 ? 40.858 8.565 35.585 1.00 14.91 115 ASN C N 1
ATOM 9564 C CA . ASN C 1 86 ? 42.008 8.581 34.691 1.00 16.69 115 ASN C CA 1
ATOM 9565 C C . ASN C 1 86 ? 42.385 7.178 34.244 1.00 18.06 115 ASN C C 1
ATOM 9566 O O . ASN C 1 86 ? 42.790 6.979 33.093 1.00 18.03 115 ASN C O 1
ATOM 9577 N N . SER C 1 87 ? 42.275 6.196 35.142 1.00 19.78 116 SER C N 1
ATOM 9578 C CA . SER C 1 87 ? 42.567 4.817 34.767 1.00 21.92 116 SER C CA 1
ATOM 9579 C C . SER C 1 87 ? 41.596 4.330 33.700 1.00 18.22 116 SER C C 1
ATOM 9580 O O . SER C 1 87 ? 41.998 3.670 32.734 1.00 17.25 116 SER C O 1
ATOM 9588 N N . ALA C 1 88 ? 40.313 4.652 33.854 1.00 16.38 117 ALA C N 1
ATOM 9589 C CA . ALA C 1 88 ? 39.323 4.288 32.847 1.00 15.60 117 ALA C CA 1
ATOM 9590 C C . ALA C 1 88 ? 39.699 4.854 31.485 1.00 17.09 117 ALA C C 1
ATOM 9591 O O . ALA C 1 88 ? 39.675 4.145 30.473 1.00 17.00 117 ALA C O 1
ATOM 9598 N N . ILE C 1 89 ? 40.054 6.138 31.445 1.00 16.21 118 ILE C N 1
ATOM 9599 C CA . ILE C 1 89 ? 40.440 6.786 30.197 1.00 17.26 118 ILE C CA 1
ATOM 9600 C C . ILE C 1 89 ? 41.668 6.109 29.599 1.00 19.06 118 ILE C C 1
ATOM 9601 O O . ILE C 1 89 ? 41.720 5.847 28.391 1.00 19.22 118 ILE C O 1
ATOM 9617 N N . GLU C 1 90 ? 42.665 5.794 30.429 1.00 20.96 119 GLU C N 1
ATOM 9618 C CA . GLU C 1 90 ? 43.852 5.118 29.916 1.00 26.47 119 GLU C CA 1
ATOM 9619 C C . GLU C 1 90 ? 43.515 3.741 29.352 1.00 22.28 119 GLU C C 1
ATOM 9620 O O . GLU C 1 90 ? 44.209 3.255 28.452 1.00 22.82 119 GLU C O 1
ATOM 9628 N N . GLN C 1 91 ? 42.463 3.102 29.860 1.00 22.05 120 GLN C N 1
ATOM 9629 C CA . GLN C 1 91 ? 42.012 1.812 29.355 1.00 25.35 120 GLN C CA 1
ATOM 9630 C C . GLN C 1 91 ? 41.106 1.936 28.137 1.00 25.44 120 GLN C C 1
ATOM 9631 O O . GLN C 1 91 ? 40.542 0.929 27.697 1.00 27.07 120 GLN C O 1
ATOM 9645 N N . GLY C 1 92 ? 40.932 3.137 27.601 1.00 24.20 121 GLY C N 1
ATOM 9646 C CA . GLY C 1 92 ? 40.178 3.320 26.381 1.00 22.72 121 GLY C CA 1
ATOM 9647 C C . GLY C 1 92 ? 38.710 3.633 26.547 1.00 19.02 121 GLY C C 1
ATOM 9648 O O . GLY C 1 92 ? 37.995 3.690 25.539 1.00 18.53 121 GLY C O 1
ATOM 9652 N N . ILE C 1 93 ? 38.241 3.845 27.775 1.00 14.15 122 ILE C N 1
ATOM 9653 C CA . ILE C 1 93 ? 36.844 4.179 28.046 1.00 13.19 122 ILE C CA 1
ATOM 9654 C C . ILE C 1 93 ? 36.682 5.696 28.009 1.00 13.37 122 ILE C C 1
ATOM 9655 O O . ILE C 1 93 ? 37.459 6.425 28.636 1.00 13.05 122 ILE C O 1
ATOM 9671 N N . SER C 1 94 ? 35.667 6.175 27.293 1.00 13.58 123 SER C N 1
ATOM 9672 C CA . SER C 1 94 ? 35.332 7.595 27.340 1.00 12.18 123 SER C CA 1
ATOM 9673 C C . SER C 1 94 ? 34.670 7.931 28.670 1.00 11.42 123 SER C C 1
ATOM 9674 O O . SER C 1 94 ? 33.789 7.206 29.137 1.00 11.09 123 SER C O 1
ATOM 9682 N N . VAL C 1 95 ? 35.075 9.048 29.279 1.00 11.65 124 VAL C N 1
ATOM 9683 C CA . VAL C 1 95 ? 34.507 9.470 30.556 1.00 10.45 124 VAL C CA 1
ATOM 9684 C C . VAL C 1 95 ? 34.195 10.961 30.530 1.00 10.17 124 VAL C C 1
ATOM 9685 O O . VAL C 1 95 ? 35.048 11.776 30.159 1.00 10.85 124 VAL C O 1
ATOM 9698 N N . VAL C 1 96 ? 32.971 11.310 30.921 1.00 10.05 125 VAL C N 1
ATOM 9699 C CA . VAL C 1 96 ? 32.592 12.683 31.235 1.00 9.01 125 VAL C CA 1
ATOM 9700 C C . VAL C 1 96 ? 32.088 12.686 32.674 1.00 9.67 125 VAL C C 1
ATOM 9701 O O . VAL C 1 96 ? 31.693 11.655 33.220 1.00 9.30 125 VAL C O 1
ATOM 9714 N N . CYS C 1 97 ? 32.098 13.863 33.285 1.00 9.83 126 CYS C N 1
ATOM 9715 C CA . CYS C 1 97 ? 31.447 14.082 34.568 1.00 9.83 126 CYS C CA 1
ATOM 9716 C C . CYS C 1 97 ? 30.141 14.833 34.348 1.00 8.52 126 CYS C C 1
ATOM 9717 O O . CYS C 1 97 ? 30.061 15.714 33.487 1.00 10.70 126 CYS C O 1
ATOM 9725 N N . PHE C 1 98 ? 29.118 14.472 35.120 1.00 9.73 127 PHE C N 1
ATOM 9726 C CA . PHE C 1 98 ? 27.862 15.207 35.144 1.00 8.65 127 PHE C CA 1
ATOM 9727 C C . PHE C 1 98 ? 27.454 15.461 36.592 1.00 10.43 127 PHE C C 1
ATOM 9728 O O . PHE C 1 98 ? 27.825 14.710 37.497 1.00 11.71 127 PHE C O 1
ATOM 9745 N N . ASP C 1 99 ? 26.719 16.558 36.797 1.00 9.78 128 ASP C N 1
ATOM 9746 C CA . ASP C 1 99 ? 26.111 16.954 38.068 1.00 10.25 128 ASP C CA 1
ATOM 9747 C C . ASP C 1 99 ? 27.101 17.413 39.136 1.00 10.14 128 ASP C C 1
ATOM 9748 O O . ASP C 1 99 ? 26.860 18.434 39.793 1.00 10.96 128 ASP C O 1
ATOM 9757 N N . SER C 1 100 ? 28.190 16.673 39.330 1.00 11.88 129 SER C N 1
ATOM 9758 C CA . SER C 1 100 ? 29.210 17.021 40.317 1.00 12.75 129 SER C CA 1
ATOM 9759 C C . SER C 1 100 ? 30.548 16.609 39.726 1.00 13.91 129 SER C C 1
ATOM 9760 O O . SER C 1 100 ? 30.742 15.434 39.397 1.00 12.94 129 SER C O 1
ATOM 9768 N N . ASP C 1 101 ? 31.463 17.562 39.598 1.00 14.45 130 ASP C N 1
ATOM 9769 C CA . ASP C 1 101 ? 32.659 17.383 38.787 1.00 13.46 130 ASP C CA 1
ATOM 9770 C C . ASP C 1 101 ? 33.808 16.778 39.583 1.00 12.76 130 ASP C C 1
ATOM 9771 O O . ASP C 1 101 ? 33.835 16.803 40.817 1.00 13.25 130 ASP C O 1
ATOM 9780 N N . SER C 1 102 ? 34.761 16.209 38.838 1.00 13.09 131 SER C N 1
ATOM 9781 C CA . SER C 1 102 ? 36.074 15.798 39.332 1.00 14.65 131 SER C CA 1
ATOM 9782 C C . SER C 1 102 ? 37.065 16.626 38.518 1.00 18.73 131 SER C C 1
ATOM 9783 O O . SER C 1 102 ? 37.695 16.116 37.578 1.00 15.34 131 SER C O 1
ATOM 9791 N N . PRO C 1 103 ? 37.218 17.915 38.846 1.00 20.90 132 PRO C N 1
ATOM 9792 C CA . PRO C 1 103 ? 37.888 18.842 37.912 1.00 21.43 132 PRO C CA 1
ATOM 9793 C C . PRO C 1 103 ? 39.380 18.625 37.765 1.00 21.65 132 PRO C C 1
ATOM 9794 O O . PRO C 1 103 ? 39.966 19.146 36.806 1.00 22.71 132 PRO C O 1
ATOM 9805 N N . THR C 1 104 ? 40.023 17.902 38.676 1.00 20.91 133 THR C N 1
ATOM 9806 C CA . THR C 1 104 ? 41.446 17.638 38.523 1.00 22.85 133 THR C CA 1
ATOM 9807 C C . THR C 1 104 ? 41.721 16.389 37.695 1.00 20.58 133 THR C C 1
ATOM 9808 O O . THR C 1 104 ? 42.888 16.117 37.391 1.00 23.03 133 THR C O 1
ATOM 9819 N N . SER C 1 105 ? 40.683 15.624 37.344 1.00 19.91 134 SER C N 1
ATOM 9820 C CA . SER C 1 105 ? 40.820 14.446 36.502 1.00 18.87 134 SER C CA 1
ATOM 9821 C C . SER C 1 105 ? 40.860 14.839 35.026 1.00 18.61 134 SER C C 1
ATOM 9822 O O . SER C 1 105 ? 40.626 15.992 34.653 1.00 19.61 134 SER C O 1
ATOM 9830 N N . ASN C 1 106 ? 41.098 13.842 34.175 1.00 18.10 135 ASN C N 1
ATOM 9831 C CA . ASN C 1 106 ? 41.161 14.045 32.735 1.00 17.49 135 ASN C CA 1
ATOM 9832 C C . ASN C 1 106 ? 39.819 13.834 32.031 1.00 15.53 135 ASN C C 1
ATOM 9833 O O . ASN C 1 106 ? 39.799 13.659 30.807 1.00 15.07 135 ASN C O 1
ATOM 9844 N N . ARG C 1 107 ? 38.700 13.857 32.756 1.00 15.26 136 ARG C N 1
ATOM 9845 C CA . ARG C 1 107 ? 37.411 13.696 32.093 1.00 13.41 136 ARG C CA 1
ATOM 9846 C C . ARG C 1 107 ? 37.279 14.714 30.963 1.00 15.09 136 ARG C C 1
ATOM 9847 O O . ARG C 1 107 ? 37.752 15.850 31.061 1.00 13.82 136 ARG C O 1
ATOM 9868 N N . SER C 1 108 ? 36.590 14.310 29.898 1.00 12.35 137 SER C N 1
ATOM 9869 C CA . SER C 1 108 ? 36.570 15.106 28.675 1.00 14.57 137 SER C CA 1
ATOM 9870 C C . SER C 1 108 ? 35.695 16.341 28.805 1.00 13.23 137 SER C C 1
ATOM 9871 O O . SER C 1 108 ? 35.932 17.340 28.118 1.00 12.40 137 SER C O 1
ATOM 9879 N N . ALA C 1 109 ? 34.670 16.285 29.645 1.00 11.01 138 ALA C N 1
ATOM 9880 C CA . ALA C 1 109 ? 33.717 17.377 29.740 1.00 12.36 138 ALA C CA 1
ATOM 9881 C C . ALA C 1 109 ? 32.959 17.257 31.048 1.00 12.51 138 ALA C C 1
ATOM 9882 O O . ALA C 1 109 ? 32.860 16.173 31.634 1.00 11.81 138 ALA C O 1
ATOM 9889 N N . TYR C 1 110 ? 32.409 18.388 31.477 1.00 10.82 139 TYR C N 1
ATOM 9890 C CA . TYR C 1 110 ? 31.451 18.450 32.568 1.00 9.73 139 TYR C CA 1
ATOM 9891 C C . TYR C 1 110 ? 30.102 18.909 32.026 1.00 9.69 139 TYR C C 1
ATOM 9892 O O . TYR C 1 110 ? 30.026 19.896 31.284 1.00 10.90 139 TYR C O 1
ATOM 9910 N N . LEU C 1 111 ? 29.042 18.207 32.406 1.00 10.22 140 LEU C N 1
ATOM 9911 C CA . LEU C 1 111 ? 27.688 18.551 31.998 1.00 11.87 140 LEU C CA 1
ATOM 9912 C C . LEU C 1 111 ? 26.830 18.669 33.247 1.00 11.25 140 LEU C C 1
ATOM 9913 O O . LEU C 1 111 ? 26.647 17.685 33.971 1.00 12.24 140 LEU C O 1
ATOM 9929 N N . GLY C 1 112 ? 26.309 19.859 33.502 1.00 9.89 141 GLY C N 1
ATOM 9930 C CA . GLY C 1 112 ? 25.478 20.047 34.670 1.00 9.97 141 GLY C CA 1
ATOM 9931 C C . GLY C 1 112 ? 25.347 21.512 35.030 1.00 10.19 141 GLY C C 1
ATOM 9932 O O . GLY C 1 112 ? 25.674 22.405 34.248 1.00 12.20 141 GLY C O 1
ATOM 9936 N N . THR C 1 113 ? 24.849 21.728 36.242 1.00 10.66 142 THR C N 1
ATOM 9937 C CA . THR C 1 113 ? 24.686 23.074 36.765 1.00 10.77 142 THR C CA 1
ATOM 9938 C C . THR C 1 113 ? 26.026 23.787 36.853 1.00 11.59 142 THR C C 1
ATOM 9939 O O . THR C 1 113 ? 27.050 23.187 37.192 1.00 12.74 142 THR C O 1
ATOM 9950 N N . GLY C 1 114 ? 26.022 25.075 36.521 1.00 13.37 143 GLY C N 1
ATOM 9951 C CA . GLY C 1 114 ? 27.128 25.936 36.888 1.00 14.06 143 GLY C CA 1
ATOM 9952 C C . GLY C 1 114 ? 27.023 26.226 38.373 1.00 13.95 143 GLY C C 1
ATOM 9953 O O . GLY C 1 114 ? 26.340 27.171 38.775 1.00 12.91 143 GLY C O 1
ATOM 9957 N N . ASN C 1 115 ? 27.697 25.423 39.195 1.00 14.87 144 ASN C N 1
ATOM 9958 C CA . ASN C 1 115 ? 27.352 25.346 40.611 1.00 14.76 144 ASN C CA 1
ATOM 9959 C C . ASN C 1 115 ? 27.734 26.613 41.360 1.00 15.88 144 ASN C C 1
ATOM 9960 O O . ASN C 1 115 ? 26.960 27.095 42.192 1.00 14.17 144 ASN C O 1
ATOM 9971 N N . TYR C 1 116 ? 28.900 27.183 41.066 1.00 15.30 145 TYR C N 1
ATOM 9972 C CA . TYR C 1 116 ? 29.268 28.465 41.663 1.00 16.82 145 TYR C CA 1
ATOM 9973 C C . TYR C 1 116 ? 28.256 29.549 41.308 1.00 17.57 145 TYR C C 1
ATOM 9974 O O . TYR C 1 116 ? 27.777 30.281 42.183 1.00 18.17 145 TYR C O 1
ATOM 9992 N N . ALA C 1 117 ? 27.931 29.682 40.020 1.00 16.70 146 ALA C N 1
ATOM 9993 C CA . ALA C 1 117 ? 26.957 30.680 39.602 1.00 17.75 146 ALA C CA 1
ATOM 9994 C C . ALA C 1 117 ? 25.589 30.437 40.227 1.00 15.83 146 ALA C C 1
ATOM 9995 O O . ALA C 1 117 ? 24.870 31.397 40.525 1.00 16.17 146 ALA C O 1
ATOM 10002 N N . ALA C 1 118 ? 25.216 29.172 40.437 1.00 15.04 147 ALA C N 1
ATOM 10003 C CA . ALA C 1 118 ? 23.940 28.880 41.082 1.00 14.28 147 ALA C CA 1
ATOM 10004 C C . ALA C 1 118 ? 23.946 29.326 42.539 1.00 15.61 147 ALA C C 1
ATOM 10005 O O . ALA C 1 118 ? 22.917 29.771 43.063 1.00 16.38 147 ALA C O 1
ATOM 10012 N N . GLY C 1 119 ? 25.096 29.221 43.210 1.00 15.32 148 GLY C N 1
ATOM 10013 C CA . GLY C 1 119 ? 25.212 29.774 44.550 1.00 14.90 148 GLY C CA 1
ATOM 10014 C C . GLY C 1 119 ? 25.041 31.280 44.563 1.00 15.47 148 GLY C C 1
ATOM 10015 O O . GLY C 1 119 ? 24.403 31.836 45.462 1.00 14.12 148 GLY C O 1
ATOM 10019 N N . GLN C 1 120 ? 25.602 31.959 43.561 1.00 16.27 149 GLN C N 1
ATOM 10020 C CA . GLN C 1 120 ? 25.374 33.389 43.414 1.00 18.46 149 GLN C CA 1
ATOM 10021 C C . GLN C 1 120 ? 23.903 33.698 43.180 1.00 18.38 149 GLN C C 1
ATOM 10022 O O . GLN C 1 120 ? 23.364 34.652 43.753 1.00 17.81 149 GLN C O 1
ATOM 10036 N N . LYS C 1 121 ? 23.246 32.923 42.313 1.00 16.68 150 LYS C N 1
ATOM 10037 C CA . LYS C 1 121 ? 21.830 33.137 42.042 1.00 16.95 150 LYS C CA 1
ATOM 10038 C C . LYS C 1 121 ? 21.003 32.894 43.296 1.00 17.26 150 LYS C C 1
ATOM 10039 O O . LYS C 1 121 ? 20.043 33.623 43.570 1.00 18.36 150 LYS C O 1
ATOM 10047 N N . ALA C 1 122 ? 21.389 31.893 44.087 1.00 16.86 151 ALA C N 1
ATOM 10048 C CA . ALA C 1 122 ? 20.705 31.613 45.345 1.00 17.32 151 ALA C CA 1
ATOM 10049 C C . ALA C 1 122 ? 20.821 32.792 46.307 1.00 15.39 151 ALA C C 1
ATOM 10050 O O . ALA C 1 122 ? 19.836 33.198 46.933 1.00 14.51 151 ALA C O 1
ATOM 10057 N N . ALA C 1 123 ? 22.020 33.363 46.437 1.00 14.92 152 ALA C N 1
ATOM 10058 C CA . ALA C 1 123 ? 22.173 34.515 47.321 1.00 17.65 152 ALA C CA 1
ATOM 10059 C C . ALA C 1 123 ? 21.400 35.721 46.796 1.00 19.57 152 ALA C C 1
ATOM 10060 O O . ALA C 1 123 ? 20.784 36.455 47.578 1.00 18.26 152 ALA C O 1
ATOM 10067 N N . GLU C 1 124 ? 21.418 35.944 45.477 1.00 20.68 153 GLU C N 1
ATOM 10068 C CA . GLU C 1 124 ? 20.667 37.058 44.907 1.00 22.55 153 GLU C CA 1
ATOM 10069 C C . GLU C 1 124 ? 19.178 36.941 45.210 1.00 21.26 153 GLU C C 1
ATOM 10070 O O . GLU C 1 124 ? 18.477 37.957 45.269 1.00 21.60 153 GLU C O 1
ATOM 10082 N N . PHE C 1 125 ? 18.675 35.714 45.386 1.00 19.79 154 PHE C N 1
ATOM 10083 C CA . PHE C 1 125 ? 17.267 35.499 45.711 1.00 19.76 154 PHE C CA 1
ATOM 10084 C C . PHE C 1 125 ? 17.013 35.618 47.209 1.00 19.63 154 PHE C C 1
ATOM 10085 O O . PHE C 1 125 ? 16.079 36.307 47.636 1.00 19.00 154 PHE C O 1
ATOM 10102 N N . LEU C 1 126 ? 17.835 34.954 48.024 1.00 19.60 155 LEU C N 1
ATOM 10103 C CA . LEU C 1 126 ? 17.520 34.806 49.441 1.00 20.42 155 LEU C CA 1
ATOM 10104 C C . LEU C 1 126 ? 17.926 36.029 50.255 1.00 20.58 155 LEU C C 1
ATOM 10105 O O . LEU C 1 126 ? 17.193 36.437 51.162 1.00 20.79 155 LEU C O 1
ATOM 10121 N N . VAL C 1 127 ? 19.089 36.624 49.966 1.00 21.00 156 VAL C N 1
ATOM 10122 C CA . VAL C 1 127 ? 19.588 37.710 50.812 1.00 20.70 156 VAL C CA 1
ATOM 10123 C C . VAL C 1 127 ? 18.631 38.889 50.817 1.00 22.33 156 VAL C C 1
ATOM 10124 O O . VAL C 1 127 ? 18.374 39.443 51.897 1.00 23.35 156 VAL C O 1
ATOM 10137 N N . PRO C 1 128 ? 18.095 39.357 49.685 1.00 23.32 157 PRO C N 1
ATOM 10138 C CA . PRO C 1 128 ? 17.135 40.475 49.756 1.00 26.71 157 PRO C CA 1
ATOM 10139 C C . PRO C 1 128 ? 15.926 40.161 50.612 1.00 26.41 157 PRO C C 1
ATOM 10140 O O . PRO C 1 128 ? 15.369 41.068 51.242 1.00 27.73 157 PRO C O 1
ATOM 10151 N N . LEU C 1 129 ? 15.506 38.895 50.658 1.00 23.94 158 LEU C N 1
ATOM 10152 C CA . LEU C 1 129 ? 14.371 38.520 51.487 1.00 24.63 158 LEU C CA 1
ATOM 10153 C C . LEU C 1 129 ? 14.657 38.689 52.971 1.00 26.09 158 LEU C C 1
ATOM 10154 O O . LEU C 1 129 ? 13.712 38.814 53.757 1.00 28.34 158 LEU C O 1
ATOM 10170 N N . VAL C 1 130 ? 15.925 38.672 53.377 1.00 26.06 159 VAL C N 1
ATOM 10171 C CA . VAL C 1 130 ? 16.295 38.930 54.762 1.00 26.55 159 VAL C CA 1
ATOM 10172 C C . VAL C 1 130 ? 16.869 40.338 54.925 1.00 26.58 159 VAL C C 1
ATOM 10173 O O . VAL C 1 130 ? 17.539 40.625 55.917 1.00 24.37 159 VAL C O 1
ATOM 10186 N N . ASN C 1 131 ? 16.634 41.212 53.946 1.00 28.84 160 ASN C N 1
ATOM 10187 C CA . ASN C 1 131 ? 16.967 42.628 54.053 1.00 30.22 160 ASN C CA 1
ATOM 10188 C C . ASN C 1 131 ? 18.455 42.848 54.280 1.00 28.37 160 ASN C C 1
ATOM 10189 O O . ASN C 1 131 ? 18.860 43.807 54.941 1.00 27.81 160 ASN C O 1
ATOM 10200 N N . TYR C 1 132 ? 19.277 41.969 53.704 1.00 27.00 161 TYR C N 1
ATOM 10201 C CA . TYR C 1 132 ? 20.726 42.156 53.668 1.00 29.48 161 TYR C CA 1
ATOM 10202 C C . TYR C 1 132 ? 21.321 42.195 55.071 1.00 31.93 161 TYR C C 1
ATOM 10203 O O . TYR C 1 132 ? 22.307 42.887 55.322 1.00 28.90 161 TYR C O 1
ATOM 10221 N N . LYS C 1 133 ? 20.739 41.443 55.998 1.00 30.44 162 LYS C N 1
ATOM 10222 C CA . LYS C 1 133 ? 21.171 41.466 57.387 1.00 32.31 162 LYS C CA 1
ATOM 10223 C C . LYS C 1 133 ? 20.804 40.140 58.027 1.00 30.17 162 LYS C C 1
ATOM 10224 O O . LYS C 1 133 ? 19.851 39.476 57.614 1.00 29.08 162 LYS C O 1
ATOM 10243 N N . GLY C 1 134 ? 21.604 39.743 59.006 1.00 29.65 163 GLY C N 1
ATOM 10244 C CA . GLY C 1 134 ? 21.352 38.524 59.746 1.00 28.25 163 GLY C CA 1
ATOM 10245 C C . GLY C 1 134 ? 22.278 37.402 59.330 1.00 25.58 163 GLY C C 1
ATOM 10246 O O . GLY C 1 134 ? 23.171 37.551 58.491 1.00 26.00 163 GLY C O 1
ATOM 10250 N N . LYS C 1 135 ? 22.044 36.246 59.942 1.00 22.53 164 LYS C N 1
ATOM 10251 C CA . LYS C 1 135 ? 22.843 35.056 59.695 1.00 19.43 164 LYS C CA 1
ATOM 10252 C C . LYS C 1 135 ? 22.037 34.054 58.879 1.00 20.06 164 LYS C C 1
ATOM 10253 O O . LYS C 1 135 ? 20.848 33.836 59.138 1.00 20.85 164 LYS C O 1
ATOM 10272 N N . ILE C 1 136 ? 22.691 33.450 57.894 1.00 17.78 165 ILE C N 1
ATOM 10273 C CA . ILE C 1 136 ? 22.070 32.443 57.043 1.00 18.35 165 ILE C CA 1
ATOM 10274 C C . ILE C 1 136 ? 22.758 31.114 57.302 1.00 17.91 165 ILE C C 1
ATOM 10275 O O . ILE C 1 136 ? 23.990 31.016 57.223 1.00 19.59 165 ILE C O 1
ATOM 10291 N N . ALA C 1 137 ? 21.959 30.097 57.623 1.00 16.67 166 ALA C N 1
ATOM 10292 C CA . ALA C 1 137 ? 22.468 28.740 57.752 1.00 16.75 166 ALA C CA 1
ATOM 10293 C C . ALA C 1 137 ? 22.553 28.111 56.369 1.00 15.86 166 ALA C C 1
ATOM 10294 O O . ALA C 1 137 ? 21.607 28.189 55.579 1.00 15.28 166 ALA C O 1
ATOM 10301 N N . VAL C 1 138 ? 23.698 27.506 56.073 1.00 16.33 167 VAL C N 1
ATOM 10302 C CA . VAL C 1 138 ? 23.978 26.917 54.770 1.00 16.24 167 VAL C CA 1
ATOM 10303 C C . VAL C 1 138 ? 24.182 25.426 55.005 1.00 16.62 167 VAL C C 1
ATOM 10304 O O . VAL C 1 138 ? 25.168 25.019 55.636 1.00 18.23 167 VAL C O 1
ATOM 10317 N N . LEU C 1 139 ? 23.240 24.617 54.522 1.00 17.04 168 LEU C N 1
ATOM 10318 C CA . LEU C 1 139 ? 23.170 23.185 54.797 1.00 15.63 168 LEU C CA 1
ATOM 10319 C C . LEU C 1 139 ? 23.528 22.427 53.528 1.00 14.99 168 LEU C C 1
ATOM 10320 O O . LEU C 1 139 ? 22.838 22.562 52.514 1.00 14.18 168 LEU C O 1
ATOM 10336 N N . TYR C 1 140 ? 24.598 21.632 53.583 1.00 16.90 169 TYR C N 1
ATOM 10337 C CA . TYR C 1 140 ? 25.144 21.067 52.355 1.00 16.71 169 TYR C CA 1
ATOM 10338 C C . TYR C 1 140 ? 25.973 19.822 52.639 1.00 18.53 169 TYR C C 1
ATOM 10339 O O . TYR C 1 140 ? 26.430 19.595 53.761 1.00 17.11 169 TYR C O 1
ATOM 10357 N N . THR C 1 141 ? 26.182 19.034 51.580 1.00 19.28 170 THR C N 1
ATOM 10358 C CA . THR C 1 141 ? 26.967 17.803 51.652 1.00 19.80 170 THR C CA 1
ATOM 10359 C C . THR C 1 141 ? 28.440 18.172 51.546 1.00 19.38 170 THR C C 1
ATOM 10360 O O . THR C 1 141 ? 28.948 18.430 50.452 1.00 18.60 170 THR C O 1
ATOM 10371 N N . VAL C 1 142 ? 29.144 18.206 52.680 1.00 21.29 171 VAL C N 1
ATOM 10372 C CA . VAL C 1 142 ? 30.547 18.589 52.631 1.00 22.77 171 VAL C CA 1
ATOM 10373 C C . VAL C 1 142 ? 31.303 17.585 51.768 1.00 20.79 171 VAL C C 1
ATOM 10374 O O . VAL C 1 142 ? 31.023 16.378 51.794 1.00 21.42 171 VAL C O 1
ATOM 10387 N N . GLY C 1 143 ? 32.253 18.090 50.972 1.00 20.12 172 GLY C N 1
ATOM 10388 C CA . GLY C 1 143 ? 33.151 17.273 50.185 1.00 22.27 172 GLY C CA 1
ATOM 10389 C C . GLY C 1 143 ? 32.758 17.112 48.726 1.00 20.39 172 GLY C C 1
ATOM 10390 O O . GLY C 1 143 ? 33.632 16.864 47.882 1.00 17.99 172 GLY C O 1
ATOM 10394 N N . ALA C 1 144 ? 31.472 17.227 48.411 1.00 19.07 173 ALA C N 1
ATOM 10395 C CA . ALA C 1 144 ? 31.009 17.127 47.032 1.00 19.09 173 ALA C CA 1
ATOM 10396 C C . ALA C 1 144 ? 31.301 18.419 46.283 1.00 18.81 173 ALA C C 1
ATOM 10397 O O . ALA C 1 144 ? 31.015 19.511 46.788 1.00 18.74 173 ALA C O 1
ATOM 10404 N N . GLU C 1 145 ? 31.868 18.293 45.072 1.00 16.91 174 GLU C N 1
ATOM 10405 C CA . GLU C 1 145 ? 32.265 19.482 44.323 1.00 18.60 174 GLU C CA 1
ATOM 10406 C C . GLU C 1 145 ? 31.079 20.402 44.088 1.00 16.35 174 GLU C C 1
ATOM 10407 O O . GLU C 1 145 ? 31.204 21.628 44.196 1.00 18.04 174 GLU C O 1
ATOM 10419 N N . ASN C 1 146 ? 29.923 19.839 43.720 1.00 15.68 175 ASN C N 1
ATOM 10420 C CA . ASN C 1 146 ? 28.812 20.712 43.362 1.00 13.15 175 ASN C CA 1
ATOM 10421 C C . ASN C 1 146 ? 28.324 21.481 44.586 1.00 12.59 175 ASN C C 1
ATOM 10422 O O . ASN C 1 146 ? 28.148 22.703 44.525 1.00 14.08 175 ASN C O 1
ATOM 10433 N N . SER C 1 147 ? 28.174 20.804 45.726 1.00 12.39 176 SER C N 1
ATOM 10434 C CA . SER C 1 147 ? 27.767 21.506 46.940 1.00 14.37 176 SER C CA 1
ATOM 10435 C C . SER C 1 147 ? 28.832 22.502 47.391 1.00 15.29 176 SER C C 1
ATOM 10436 O O . SER C 1 147 ? 28.509 23.627 47.784 1.00 14.26 176 SER C O 1
ATOM 10444 N N . GLU C 1 148 ? 30.111 22.115 47.342 1.00 15.72 177 GLU C N 1
ATOM 10445 C CA . GLU C 1 148 ? 31.156 23.039 47.778 1.00 16.84 177 GLU C CA 1
ATOM 10446 C C . GLU C 1 148 ? 31.179 24.287 46.900 1.00 16.17 177 GLU C C 1
ATOM 10447 O O . GLU C 1 148 ? 31.364 25.404 47.399 1.00 15.80 177 GLU C O 1
ATOM 10459 N N . SER C 1 149 ? 30.967 24.120 45.589 1.00 16.40 178 SER C N 1
ATOM 10460 C CA . SER C 1 149 ? 30.978 25.260 44.678 1.00 17.45 178 SER C CA 1
ATOM 10461 C C . SER C 1 149 ? 29.751 26.146 44.873 1.00 15.48 178 SER C C 1
ATOM 10462 O O . SER C 1 149 ? 29.850 27.375 44.773 1.00 17.11 178 SER C O 1
ATOM 10470 N N . ARG C 1 150 ? 28.586 25.546 45.144 1.00 15.05 179 ARG C N 1
ATOM 10471 C CA . ARG C 1 150 ? 27.398 26.344 45.433 1.00 14.11 179 ARG C CA 1
ATOM 10472 C C . ARG C 1 150 ? 27.605 27.204 46.671 1.00 14.41 179 ARG C C 1
ATOM 10473 O O . ARG C 1 150 ? 27.221 28.380 46.692 1.00 13.57 179 ARG C O 1
ATOM 10494 N N . VAL C 1 151 ? 28.202 26.629 47.718 1.00 14.36 180 VAL C N 1
ATOM 10495 C CA . VAL C 1 151 ? 28.469 27.394 48.931 1.00 15.73 180 VAL C CA 1
ATOM 10496 C C . VAL C 1 151 ? 29.421 28.544 48.630 1.00 17.23 180 VAL C C 1
ATOM 10497 O O . VAL C 1 151 ? 29.236 29.667 49.114 1.00 16.59 180 VAL C O 1
ATOM 10510 N N . GLN C 1 152 ? 30.471 28.280 47.849 1.00 19.83 181 GLN C N 1
ATOM 10511 C CA . GLN C 1 152 ? 31.457 29.318 47.576 1.00 27.96 181 GLN C CA 1
ATOM 10512 C C . GLN C 1 152 ? 30.833 30.480 46.808 1.00 20.16 181 GLN C C 1
ATOM 10513 O O . GLN C 1 152 ? 31.084 31.647 47.129 1.00 19.52 181 GLN C O 1
ATOM 10527 N N . GLY C 1 153 ? 29.996 30.186 45.806 1.00 18.01 182 GLY C N 1
ATOM 10528 C CA . GLY C 1 153 ? 29.316 31.259 45.092 1.00 17.98 182 GLY C CA 1
ATOM 10529 C C . GLY C 1 153 ? 28.402 32.075 45.989 1.00 18.23 182 GLY C C 1
ATOM 10530 O O . GLY C 1 153 ? 28.361 33.303 45.900 1.00 16.13 182 GLY C O 1
ATOM 10534 N N . PHE C 1 154 ? 27.638 31.401 46.848 1.00 15.20 183 PHE C N 1
ATOM 10535 C CA . PHE C 1 154 ? 26.770 32.095 47.791 1.00 15.64 183 PHE C CA 1
ATOM 10536 C C . PHE C 1 154 ? 27.586 32.967 48.730 1.00 16.27 183 PHE C C 1
ATOM 10537 O O . PHE C 1 154 ? 27.280 34.149 48.929 1.00 17.18 183 PHE C O 1
ATOM 10554 N N . GLU C 1 155 ? 28.647 32.401 49.304 1.00 16.86 184 GLU C N 1
ATOM 10555 C CA . GLU C 1 155 ? 29.475 33.159 50.233 1.00 21.19 184 GLU C CA 1
ATOM 10556 C C . GLU C 1 155 ? 30.145 34.340 49.541 1.00 22.60 184 GLU C C 1
ATOM 10557 O O . GLU C 1 155 ? 30.215 35.436 50.108 1.00 23.79 184 GLU C O 1
ATOM 10569 N N . ASP C 1 156 ? 30.641 34.141 48.314 1.00 22.67 185 ASP C N 1
ATOM 10570 C CA . ASP C 1 156 ? 31.322 35.230 47.616 1.00 24.87 185 ASP C CA 1
ATOM 10571 C C . ASP C 1 156 ? 30.353 36.351 47.262 1.00 23.95 185 ASP C C 1
ATOM 10572 O O . ASP C 1 156 ? 30.708 37.534 47.337 1.00 23.64 185 ASP C O 1
ATOM 10581 N N . TRP C 1 157 ? 29.126 36.001 46.865 1.00 22.40 186 TRP C N 1
ATOM 10582 C CA . TRP C 1 157 ? 28.126 37.024 46.583 1.00 23.10 186 TRP C CA 1
ATOM 10583 C C . TRP C 1 157 ? 27.816 37.838 47.833 1.00 23.57 186 TRP C C 1
ATOM 10584 O O . TRP C 1 157 ? 27.705 39.066 47.770 1.00 24.92 186 TRP C O 1
ATOM 10605 N N . CYS C 1 158 ? 27.687 37.173 48.985 1.00 22.76 187 CYS C N 1
ATOM 10606 C CA . CYS C 1 158 ? 27.443 37.900 50.229 1.00 22.23 187 CYS C CA 1
ATOM 10607 C C . CYS C 1 158 ? 28.607 38.825 50.568 1.00 22.66 187 CYS C C 1
ATOM 10608 O O . CYS C 1 158 ? 28.396 39.966 50.993 1.00 23.44 187 CYS C O 1
ATOM 10616 N N . LYS C 1 159 ? 29.845 38.359 50.385 1.00 24.89 188 LYS C N 1
ATOM 10617 C CA . LYS C 1 159 ? 30.994 39.203 50.695 1.00 31.25 188 LYS C CA 1
ATOM 10618 C C . LYS C 1 159 ? 31.008 40.462 49.836 1.00 34.26 188 LYS C C 1
ATOM 10619 O O . LYS C 1 159 ? 31.403 41.536 50.303 1.00 36.18 188 LYS C O 1
ATOM 10638 N N . GLN C 1 160 ? 30.587 40.352 48.576 1.00 35.71 189 GLN C N 1
ATOM 10639 C CA . GLN C 1 160 ? 30.641 41.502 47.682 1.00 39.74 189 GLN C CA 1
ATOM 10640 C C . GLN C 1 160 ? 29.426 42.409 47.826 1.00 31.87 189 GLN C C 1
ATOM 10641 O O . GLN C 1 160 ? 29.549 43.629 47.670 1.00 32.61 189 GLN C O 1
ATOM 10655 N N . ASN C 1 161 ? 28.255 41.848 48.124 1.00 27.14 190 ASN C N 1
ATOM 10656 C CA . ASN C 1 161 ? 27.012 42.598 48.032 1.00 28.33 190 ASN C CA 1
ATOM 10657 C C . ASN C 1 161 ? 26.223 42.691 49.327 1.00 29.10 190 ASN C C 1
ATOM 10658 O O . ASN C 1 161 ? 25.274 43.481 49.393 1.00 29.86 190 ASN C O 1
ATOM 10669 N N . ALA C 1 162 ? 26.573 41.920 50.351 1.00 28.84 191 ALA C N 1
ATOM 10670 C CA . ALA C 1 162 ? 25.826 41.899 51.610 1.00 29.19 191 ALA C CA 1
ATOM 10671 C C . ALA C 1 162 ? 26.822 41.768 52.751 1.00 28.13 191 ALA C C 1
ATOM 10672 O O . ALA C 1 162 ? 26.843 40.765 53.476 1.00 26.22 191 ALA C O 1
ATOM 10679 N N . PRO C 1 163 ? 27.658 42.787 52.948 1.00 30.19 192 PRO C N 1
ATOM 10680 C CA . PRO C 1 163 ? 28.751 42.668 53.929 1.00 30.66 192 PRO C CA 1
ATOM 10681 C C . PRO C 1 163 ? 28.297 42.438 55.359 1.00 30.01 192 PRO C C 1
ATOM 10682 O O . PRO C 1 163 ? 29.111 41.996 56.177 1.00 32.50 192 PRO C O 1
ATOM 10693 N N . GLU C 1 164 ? 27.049 42.736 55.702 1.00 27.54 193 GLU C N 1
ATOM 10694 C CA . GLU C 1 164 ? 26.591 42.568 57.076 1.00 26.29 193 GLU C CA 1
ATOM 10695 C C . GLU C 1 164 ? 25.952 41.205 57.314 1.00 27.75 193 GLU C C 1
ATOM 10696 O O . GLU C 1 164 ? 25.624 40.878 58.459 1.00 28.81 193 GLU C O 1
ATOM 10708 N N . VAL C 1 165 ? 25.799 40.398 56.271 1.00 24.98 194 VAL C N 1
ATOM 10709 C CA . VAL C 1 165 ? 25.290 39.039 56.410 1.00 24.28 194 VAL C CA 1
ATOM 10710 C C . VAL C 1 165 ? 26.417 38.121 56.859 1.00 27.71 194 VAL C C 1
ATOM 10711 O O . VAL C 1 165 ? 27.560 38.244 56.408 1.00 26.99 194 VAL C O 1
ATOM 10724 N N . SER C 1 166 ? 26.098 37.205 57.764 1.00 21.60 195 SER C N 1
ATOM 10725 C CA . SER C 1 166 ? 27.023 36.175 58.204 1.00 22.21 195 SER C CA 1
ATOM 10726 C C . SER C 1 166 ? 26.438 34.812 57.862 1.00 22.16 195 SER C C 1
ATOM 10727 O O . SER C 1 166 ? 25.230 34.668 57.644 1.00 21.61 195 SER C O 1
ATOM 10735 N N . LEU C 1 167 ? 27.309 33.809 57.807 1.00 20.01 196 LEU C N 1
ATOM 10736 C CA . LEU C 1 167 ? 26.904 32.452 57.480 1.00 19.86 196 LEU C CA 1
ATOM 10737 C C . LEU C 1 167 ? 27.258 31.512 58.625 1.00 21.56 196 LEU C C 1
ATOM 10738 O O . LEU C 1 167 ? 28.220 31.738 59.358 1.00 23.98 196 LEU C O 1
ATOM 10754 N N . VAL C 1 168 ? 26.482 30.445 58.768 1.00 20.11 197 VAL C N 1
ATOM 10755 C CA . VAL C 1 168 ? 26.899 29.289 59.552 1.00 22.68 197 VAL C CA 1
ATOM 10756 C C . VAL C 1 168 ? 26.769 28.063 58.655 1.00 21.06 197 VAL C C 1
ATOM 10757 O O . VAL C 1 168 ? 25.685 27.780 58.135 1.00 18.51 197 VAL C O 1
ATOM 10770 N N . LYS C 1 169 ? 27.879 27.363 58.444 1.00 21.90 198 LYS C N 1
ATOM 10771 C CA . LYS C 1 169 ? 27.915 26.218 57.543 1.00 21.45 198 LYS C CA 1
ATOM 10772 C C . LYS C 1 169 ? 27.596 24.950 58.320 1.00 22.29 198 LYS C C 1
ATOM 10773 O O . LYS C 1 169 ? 28.155 24.717 59.396 1.00 23.43 198 LYS C O 1
ATOM 10792 N N . VAL C 1 170 ? 26.691 24.141 57.772 1.00 18.88 199 VAL C N 1
ATOM 10793 C CA . VAL C 1 170 ? 26.142 22.973 58.452 1.00 19.66 199 VAL C CA 1
ATOM 10794 C C . VAL C 1 170 ? 26.217 21.776 57.513 1.00 19.54 199 VAL C C 1
ATOM 10795 O O . VAL C 1 170 ? 25.596 21.779 56.444 1.00 18.11 199 VAL C O 1
ATOM 10808 N N . ASN C 1 171 ? 26.958 20.748 57.920 1.00 20.99 200 ASN C N 1
ATOM 10809 C CA . ASN C 1 171 ? 27.090 19.535 57.123 1.00 23.24 200 ASN C CA 1
ATOM 10810 C C . ASN C 1 171 ? 25.784 18.746 57.123 1.00 22.10 200 ASN C C 1
ATOM 10811 O O . ASN C 1 171 ? 25.241 18.432 58.188 1.00 23.86 200 ASN C O 1
ATOM 10822 N N . ASP C 1 172 ? 25.253 18.440 55.931 1.00 20.60 201 ASP C N 1
ATOM 10823 C CA . ASP C 1 172 ? 24.084 17.562 55.896 1.00 21.58 201 ASP C CA 1
ATOM 10824 C C . ASP C 1 172 ? 24.480 16.089 55.801 1.00 24.03 201 ASP C C 1
ATOM 10825 O O . ASP C 1 172 ? 23.617 15.218 55.961 1.00 25.49 201 ASP C O 1
ATOM 10834 N N . ALA C 1 173 ? 25.769 15.806 55.597 1.00 25.79 202 ALA C N 1
ATOM 10835 C CA . ALA C 1 173 ? 26.349 14.463 55.666 1.00 30.70 202 ALA C CA 1
ATOM 10836 C C . ALA C 1 173 ? 25.676 13.464 54.730 1.00 33.44 202 ALA C C 1
ATOM 10837 O O . ALA C 1 173 ? 25.783 12.252 54.937 1.00 35.24 202 ALA C O 1
ATOM 10844 N N . GLY C 1 174 ? 25.003 13.936 53.683 1.00 30.61 203 GLY C N 1
ATOM 10845 C CA . GLY C 1 174 ? 24.292 13.034 52.795 1.00 30.56 203 GLY C CA 1
ATOM 10846 C C . GLY C 1 174 ? 23.231 12.202 53.473 1.00 32.07 203 GLY C C 1
ATOM 10847 O O . GLY C 1 174 ? 22.778 11.203 52.910 1.00 33.80 203 GLY C O 1
ATOM 10851 N N . ASP C 1 175 ? 22.810 12.598 54.669 1.00 33.31 204 ASP C N 1
ATOM 10852 C CA . ASP C 1 175 ? 21.917 11.801 55.500 1.00 35.12 204 ASP C CA 1
ATOM 10853 C C . ASP C 1 175 ? 20.871 12.731 56.086 1.00 33.53 204 ASP C C 1
ATOM 10854 O O . ASP C 1 175 ? 21.210 13.620 56.871 1.00 33.62 204 ASP C O 1
ATOM 10863 N N . THR C 1 176 ? 19.611 12.539 55.695 1.00 34.25 205 THR C N 1
ATOM 10864 C CA . THR C 1 176 ? 18.582 13.500 56.065 1.00 33.54 205 THR C CA 1
ATOM 10865 C C . THR C 1 176 ? 18.355 13.542 57.568 1.00 33.90 205 THR C C 1
ATOM 10866 O O . THR C 1 176 ? 17.858 14.552 58.078 1.00 33.03 205 THR C O 1
ATOM 10877 N N . THR C 1 177 ? 18.711 12.473 58.283 1.00 36.04 206 THR C N 1
ATOM 10878 C CA . THR C 1 177 ? 18.563 12.453 59.732 1.00 38.41 206 THR C CA 1
ATOM 10879 C C . THR C 1 177 ? 19.688 13.223 60.411 1.00 35.84 206 THR C C 1
ATOM 10880 O O . THR C 1 177 ? 19.437 14.057 61.289 1.00 38.52 206 THR C O 1
ATOM 10891 N N . VAL C 1 178 ? 20.936 12.953 60.025 1.00 33.14 207 VAL C N 1
ATOM 10892 C CA . VAL C 1 178 ? 22.045 13.761 60.520 1.00 34.10 207 VAL C CA 1
ATOM 10893 C C . VAL C 1 178 ? 21.818 15.220 60.160 1.00 33.44 207 VAL C C 1
ATOM 10894 O O . VAL C 1 178 ? 22.050 16.120 60.976 1.00 33.90 207 VAL C O 1
ATOM 10907 N N . ALA C 1 179 ? 21.335 15.474 58.942 1.00 30.49 208 ALA C N 1
ATOM 10908 C CA . ALA C 1 179 ? 21.158 16.848 58.481 1.00 26.29 208 ALA C CA 1
ATOM 10909 C C . ALA C 1 179 ? 20.214 17.620 59.398 1.00 26.59 208 ALA C C 1
ATOM 10910 O O . ALA C 1 179 ? 20.557 18.699 59.894 1.00 26.22 208 ALA C O 1
ATOM 10917 N N . ALA C 1 180 ? 19.017 17.077 59.635 1.00 28.15 209 ALA C N 1
ATOM 10918 C CA . ALA C 1 180 ? 18.044 17.769 60.472 1.00 30.60 209 ALA C CA 1
ATOM 10919 C C . ALA C 1 180 ? 18.576 17.974 61.885 1.00 32.04 209 ALA C C 1
ATOM 10920 O O . ALA C 1 180 ? 18.327 19.016 62.505 1.00 31.64 209 ALA C O 1
ATOM 10927 N N . ASP C 1 181 ? 19.301 16.984 62.416 1.00 34.07 210 ASP C N 1
ATOM 10928 C CA . ASP C 1 181 ? 19.901 17.120 63.740 1.00 37.33 210 ASP C CA 1
ATOM 10929 C C . ASP C 1 181 ? 20.905 18.264 63.769 1.00 31.44 210 ASP C C 1
ATOM 10930 O O . ASP C 1 181 ? 20.917 19.079 64.700 1.00 31.15 210 ASP C O 1
ATOM 10939 N N . ASN C 1 182 ? 21.778 18.319 62.762 1.00 27.64 211 ASN C N 1
ATOM 10940 C CA . ASN C 1 182 ? 22.800 19.355 62.714 1.00 27.12 211 ASN C CA 1
ATOM 10941 C C . ASN C 1 182 ? 22.183 20.737 62.542 1.00 25.23 211 ASN C C 1
ATOM 10942 O O . ASN C 1 182 ? 22.616 21.696 63.187 1.00 26.52 211 ASN C O 1
ATOM 10953 N N . LEU C 1 183 ? 21.177 20.868 61.673 1.00 23.94 212 LEU C N 1
ATOM 10954 C CA . LEU C 1 183 ? 20.549 22.172 61.507 1.00 23.55 212 LEU C CA 1
ATOM 10955 C C . LEU C 1 183 ? 19.780 22.566 62.762 1.00 24.40 212 LEU C C 1
ATOM 10956 O O . LEU C 1 183 ? 19.801 23.734 63.166 1.00 23.16 212 LEU C O 1
ATOM 10972 N N . ALA C 1 184 ? 19.110 21.605 63.408 1.00 26.94 213 ALA C N 1
ATOM 10973 C CA . ALA C 1 184 ? 18.396 21.915 64.644 1.00 27.39 213 ALA C CA 1
ATOM 10974 C C . ALA C 1 184 ? 19.338 22.482 65.699 1.00 28.13 213 ALA C C 1
ATOM 10975 O O . ALA C 1 184 ? 18.980 23.420 66.420 1.00 27.27 213 ALA C O 1
ATOM 10982 N N . ALA C 1 185 ? 20.546 21.924 65.809 1.00 29.10 214 ALA C N 1
ATOM 10983 C CA . ALA C 1 185 ? 21.500 22.435 66.789 1.00 30.60 214 ALA C CA 1
ATOM 10984 C C . ALA C 1 185 ? 22.002 23.818 66.394 1.00 28.60 214 ALA C C 1
ATOM 10985 O O . ALA C 1 185 ? 22.181 24.690 67.253 1.00 29.12 214 ALA C O 1
ATOM 10992 N N . ALA C 1 186 ? 22.233 24.036 65.097 1.00 26.50 215 ALA C N 1
ATOM 10993 C CA . ALA C 1 186 ? 22.663 25.348 64.633 1.00 26.17 215 ALA C CA 1
ATOM 10994 C C . ALA C 1 186 ? 21.606 26.405 64.929 1.00 26.45 215 ALA C C 1
ATOM 10995 O O . ALA C 1 186 ? 21.936 27.519 65.350 1.00 25.86 215 ALA C O 1
ATOM 11002 N N . LEU C 1 187 ? 20.327 26.066 64.730 1.00 26.28 216 LEU C N 1
ATOM 11003 C CA . LEU C 1 187 ? 19.251 27.010 65.022 1.00 24.89 216 LEU C CA 1
ATOM 11004 C C . LEU C 1 187 ? 19.207 27.359 66.503 1.00 26.32 216 LEU C C 1
ATOM 11005 O O . LEU C 1 187 ? 18.974 28.518 66.866 1.00 26.65 216 LEU C O 1
ATOM 11021 N N . GLN C 1 188 ? 19.432 26.373 67.375 1.00 27.94 217 GLN C N 1
ATOM 11022 C CA . GLN C 1 188 ? 19.448 26.646 68.808 1.00 35.72 217 GLN C CA 1
ATOM 11023 C C . GLN C 1 188 ? 20.620 27.539 69.190 1.00 30.50 217 GLN C C 1
ATOM 11024 O O . GLN C 1 188 ? 20.485 28.415 70.051 1.00 30.14 217 GLN C O 1
ATOM 11038 N N . ALA C 1 189 ? 21.783 27.325 68.576 1.00 28.91 218 ALA C N 1
ATOM 11039 C CA . ALA C 1 189 ? 22.987 28.044 68.974 1.00 32.22 218 ALA C CA 1
ATOM 11040 C C . ALA C 1 189 ? 23.096 29.430 68.356 1.00 34.94 218 ALA C C 1
ATOM 11041 O O . ALA C 1 189 ? 23.946 30.215 68.787 1.00 33.51 218 ALA C O 1
ATOM 11048 N N . ASN C 1 190 ? 22.270 29.753 67.366 1.00 29.35 219 ASN C N 1
ATOM 11049 C CA . ASN C 1 190 ? 22.392 31.006 66.623 1.00 26.85 219 ASN C CA 1
ATOM 11050 C C . ASN C 1 190 ? 21.015 31.645 66.507 1.00 26.49 219 ASN C C 1
ATOM 11051 O O . ASN C 1 190 ? 20.291 31.430 65.532 1.00 26.07 219 ASN C O 1
ATOM 11062 N N . ASP C 1 191 ? 20.670 32.447 67.514 1.00 27.42 220 ASP C N 1
ATOM 11063 C CA . ASP C 1 191 ? 19.378 33.117 67.544 1.00 29.26 220 ASP C CA 1
ATOM 11064 C C . ASP C 1 191 ? 19.226 34.135 66.423 1.00 26.71 220 ASP C C 1
ATOM 11065 O O . ASP C 1 191 ? 18.098 34.529 66.110 1.00 26.16 220 ASP C O 1
ATOM 11074 N N . ASP C 1 192 ? 20.324 34.565 65.807 1.00 26.01 221 ASP C N 1
ATOM 11075 C CA . ASP C 1 192 ? 20.263 35.575 64.760 1.00 27.94 221 ASP C CA 1
ATOM 11076 C C . ASP C 1 192 ? 20.074 34.981 63.369 1.00 23.32 221 ASP C C 1
ATOM 11077 O O . ASP C 1 192 ? 20.118 35.722 62.380 1.00 22.45 221 ASP C O 1
ATOM 11086 N N . ILE C 1 193 ? 19.863 33.671 63.259 1.00 20.63 222 ILE C N 1
ATOM 11087 C CA . ILE C 1 193 ? 19.596 33.083 61.953 1.00 19.64 222 ILE C CA 1
ATOM 11088 C C . ILE C 1 193 ? 18.276 33.628 61.430 1.00 19.47 222 ILE C C 1
ATOM 11089 O O . ILE C 1 193 ? 17.262 33.653 62.143 1.00 21.34 222 ILE C O 1
ATOM 11105 N N . VAL C 1 194 ? 18.299 34.095 60.188 1.00 20.89 223 VAL C N 1
ATOM 11106 C CA . VAL C 1 194 ? 17.124 34.650 59.531 1.00 21.92 223 VAL C CA 1
ATOM 11107 C C . VAL C 1 194 ? 16.746 33.877 58.281 1.00 18.23 223 VAL C C 1
ATOM 11108 O O . VAL C 1 194 ? 15.649 34.094 57.746 1.00 19.42 223 VAL C O 1
ATOM 11121 N N . GLY C 1 195 ? 17.611 32.995 57.794 1.00 17.53 224 GLY C N 1
ATOM 11122 C CA . GLY C 1 195 ? 17.299 32.220 56.610 1.00 19.57 224 GLY C CA 1
ATOM 11123 C C . GLY C 1 195 ? 18.139 30.968 56.544 1.00 16.54 224 GLY C C 1
ATOM 11124 O O . GLY C 1 195 ? 19.111 30.798 57.286 1.00 16.93 224 GLY C O 1
ATOM 11128 N N . VAL C 1 196 ? 17.734 30.085 55.634 1.00 16.38 225 VAL C N 1
ATOM 11129 C CA . VAL C 1 196 ? 18.416 28.817 55.408 1.00 16.25 225 VAL C CA 1
ATOM 11130 C C . VAL C 1 196 ? 18.543 28.598 53.907 1.00 15.38 225 VAL C C 1
ATOM 11131 O O . VAL C 1 196 ? 17.544 28.660 53.181 1.00 16.53 225 VAL C O 1
ATOM 11144 N N . PHE C 1 197 ? 19.768 28.337 53.447 1.00 14.63 226 PHE C N 1
ATOM 11145 C CA . PHE C 1 197 ? 20.048 27.927 52.073 1.00 13.58 226 PHE C CA 1
ATOM 11146 C C . PHE C 1 197 ? 20.323 26.428 52.094 1.00 13.71 226 PHE C C 1
ATOM 11147 O O . PHE C 1 197 ? 21.359 25.994 52.609 1.00 15.27 226 PHE C O 1
ATOM 11164 N N . CYS C 1 198 ? 19.378 25.643 51.576 1.00 13.44 227 CYS C N 1
ATOM 11165 C CA . CYS C 1 198 ? 19.564 24.207 51.390 1.00 16.05 227 CYS C CA 1
ATOM 11166 C C . CYS C 1 198 ? 20.252 23.997 50.043 1.00 13.63 227 CYS C C 1
ATOM 11167 O O . CYS C 1 198 ? 19.680 24.317 48.998 1.00 13.28 227 CYS C O 1
ATOM 11175 N N . VAL C 1 199 ? 21.468 23.449 50.068 1.00 13.95 228 VAL C N 1
ATOM 11176 C CA . VAL C 1 199 ? 22.352 23.490 48.909 1.00 11.93 228 VAL C CA 1
ATOM 11177 C C . VAL C 1 199 ? 22.203 22.297 47.978 1.00 12.22 228 VAL C C 1
ATOM 11178 O O . VAL C 1 199 ? 22.627 22.376 46.817 1.00 11.30 228 VAL C O 1
ATOM 11191 N N . ASP C 1 200 ? 21.582 21.218 48.429 1.00 12.20 229 ASP C N 1
ATOM 11192 C CA . ASP C 1 200 ? 21.425 20.021 47.622 1.00 12.18 229 ASP C CA 1
ATOM 11193 C C . ASP C 1 200 ? 20.151 19.329 48.083 1.00 15.13 229 ASP C C 1
ATOM 11194 O O . ASP C 1 200 ? 19.500 19.765 49.037 1.00 13.57 229 ASP C O 1
ATOM 11203 N N . GLY C 1 201 ? 19.792 18.243 47.392 1.00 14.69 230 GLY C N 1
ATOM 11204 C CA . GLY C 1 201 ? 18.498 17.619 47.629 1.00 15.55 230 GLY C CA 1
ATOM 11205 C C . GLY C 1 201 ? 18.328 17.111 49.048 1.00 16.81 230 GLY C C 1
ATOM 11206 O O . GLY C 1 201 ? 17.241 17.213 49.627 1.00 17.95 230 GLY C O 1
ATOM 11210 N N . VAL C 1 202 ? 19.384 16.526 49.615 1.00 17.70 231 VAL C N 1
ATOM 11211 C CA . VAL C 1 202 ? 19.320 16.054 50.997 1.00 19.80 231 VAL C CA 1
ATOM 11212 C C . VAL C 1 202 ? 18.921 17.196 51.919 1.00 19.33 231 VAL C C 1
ATOM 11213 O O . VAL C 1 202 ? 18.055 17.049 52.789 1.00 20.57 231 VAL C O 1
ATOM 11226 N N . ALA C 1 203 ? 19.569 18.349 51.748 1.00 16.18 232 ALA C N 1
ATOM 11227 C CA . ALA C 1 203 ? 19.255 19.518 52.558 1.00 16.03 232 ALA C CA 1
ATOM 11228 C C . ALA C 1 203 ? 17.877 20.065 52.228 1.00 17.42 232 ALA C C 1
ATOM 11229 O O . ALA C 1 203 ? 17.207 20.624 53.105 1.00 19.89 232 ALA C O 1
ATOM 11236 N N . GLY C 1 204 ? 17.442 19.918 50.974 1.00 17.46 233 GLY C N 1
ATOM 11237 C CA . GLY C 1 204 ? 16.117 20.374 50.599 1.00 20.31 233 GLY C CA 1
ATOM 11238 C C . GLY C 1 204 ? 15.010 19.641 51.325 1.00 23.06 233 GLY C C 1
ATOM 11239 O O . GLY C 1 204 ? 13.921 20.190 51.515 1.00 22.40 233 GLY C O 1
ATOM 11243 N N . THR C 1 205 ? 15.268 18.394 51.731 1.00 26.02 234 THR C N 1
ATOM 11244 C CA . THR C 1 205 ? 14.318 17.640 52.541 1.00 29.71 234 THR C CA 1
ATOM 11245 C C . THR C 1 205 ? 14.478 17.965 54.020 1.00 29.47 234 THR C C 1
ATOM 11246 O O . THR C 1 205 ? 13.499 18.277 54.708 1.00 32.62 234 THR C O 1
ATOM 11257 N N . ALA C 1 206 ? 15.710 17.894 54.526 1.00 27.62 235 ALA C N 1
ATOM 11258 C CA . ALA C 1 206 ? 15.931 18.006 55.961 1.00 27.28 235 ALA C CA 1
ATOM 11259 C C . ALA C 1 206 ? 15.817 19.440 56.455 1.00 25.39 235 ALA C C 1
ATOM 11260 O O . ALA C 1 206 ? 15.412 19.664 57.601 1.00 24.98 235 ALA C O 1
ATOM 11267 N N . GLY C 1 207 ? 16.172 20.412 55.623 1.00 24.46 236 GLY C N 1
ATOM 11268 C CA . GLY C 1 207 ? 16.193 21.792 56.036 1.00 23.19 236 GLY C CA 1
ATOM 11269 C C . GLY C 1 207 ? 14.836 22.278 56.496 1.00 22.91 236 GLY C C 1
ATOM 11270 O O . GLY C 1 207 ? 14.652 22.689 57.648 1.00 23.22 236 GLY C O 1
ATOM 11274 N N . PRO C 1 208 ? 13.853 22.247 55.592 1.00 22.19 237 PRO C N 1
ATOM 11275 C CA . PRO C 1 208 ? 12.513 22.733 55.970 1.00 23.21 237 PRO C CA 1
ATOM 11276 C C . PRO C 1 208 ? 11.927 21.975 57.144 1.00 24.03 237 PRO C C 1
ATOM 11277 O O . PRO C 1 208 ? 11.201 22.565 57.954 1.00 26.29 237 PRO C O 1
ATOM 11288 N N . THR C 1 209 ? 12.250 20.685 57.268 1.00 25.01 238 THR C N 1
ATOM 11289 C CA . THR C 1 209 ? 11.762 19.883 58.384 1.00 30.25 238 THR C CA 1
ATOM 11290 C C . THR C 1 209 ? 12.292 20.401 59.713 1.00 29.29 238 THR C C 1
ATOM 11291 O O . THR C 1 209 ? 11.531 20.578 60.672 1.00 29.94 238 THR C O 1
ATOM 11302 N N . ALA C 1 210 ? 13.607 20.611 59.801 1.00 28.18 239 ALA C N 1
ATOM 11303 C CA . ALA C 1 210 ? 14.183 21.154 61.024 1.00 28.63 239 ALA C CA 1
ATOM 11304 C C . ALA C 1 210 ? 13.630 22.542 61.317 1.00 23.82 239 ALA C C 1
ATOM 11305 O O . ALA C 1 210 ? 13.361 22.879 62.475 1.00 27.69 239 ALA C O 1
ATOM 11312 N N . VAL C 1 211 ? 13.456 23.366 60.282 1.00 24.09 240 VAL C N 1
ATOM 11313 C CA . VAL C 1 211 ? 12.899 24.699 60.501 1.00 23.00 240 VAL C CA 1
ATOM 11314 C C . VAL C 1 211 ? 11.491 24.589 61.071 1.00 25.01 240 VAL C C 1
ATOM 11315 O O . VAL C 1 211 ? 11.122 25.313 62.005 1.00 24.57 240 VAL C O 1
ATOM 11328 N N . ALA C 1 212 ? 10.686 23.671 60.531 1.00 25.67 241 ALA C N 1
ATOM 11329 C CA . ALA C 1 212 ? 9.348 23.449 61.069 1.00 29.18 241 ALA C CA 1
ATOM 11330 C C . ALA C 1 212 ? 9.409 22.999 62.526 1.00 30.69 241 ALA C C 1
ATOM 11331 O O . ALA C 1 212 ? 8.646 23.490 63.368 1.00 33.18 241 ALA C O 1
ATOM 11338 N N . GLU C 1 213 ? 10.304 22.055 62.843 1.00 34.27 242 GLU C N 1
ATOM 11339 C CA . GLU C 1 213 ? 10.432 21.591 64.224 1.00 44.11 242 GLU C CA 1
ATOM 11340 C C . GLU C 1 213 ? 10.715 22.755 65.166 1.00 34.60 242 GLU C C 1
ATOM 11341 O O . GLU C 1 213 ? 10.150 22.831 66.263 1.00 32.87 242 GLU C O 1
ATOM 11353 N N . SER C 1 214 ? 11.599 23.668 64.757 1.00 31.48 243 SER C N 1
ATOM 11354 C CA . SER C 1 214 ? 11.952 24.802 65.600 1.00 32.21 243 SER C CA 1
ATOM 11355 C C . SER C 1 214 ? 10.809 25.797 65.733 1.00 30.71 243 SER C C 1
ATOM 11356 O O . SER C 1 214 ? 10.834 26.636 66.641 1.00 30.94 243 SER C O 1
ATOM 11364 N N . LYS C 1 215 ? 9.826 25.734 64.837 1.00 31.41 244 LYS C N 1
ATOM 11365 C CA . LYS C 1 215 ? 8.681 26.638 64.808 1.00 32.96 244 LYS C CA 1
ATOM 11366 C C . LYS C 1 215 ? 9.082 28.083 64.537 1.00 31.22 244 LYS C C 1
ATOM 11367 O O . LYS C 1 215 ? 8.269 28.994 64.725 1.00 35.29 244 LYS C O 1
ATOM 11386 N N . LYS C 1 216 ? 10.306 28.313 64.066 1.00 27.09 245 LYS C N 1
ATOM 11387 C CA . LYS C 1 216 ? 10.766 29.653 63.736 1.00 25.54 245 LYS C CA 1
ATOM 11388 C C . LYS C 1 216 ? 10.316 30.040 62.330 1.00 25.71 245 LYS C C 1
ATOM 11389 O O . LYS C 1 216 ? 10.144 29.190 61.452 1.00 26.70 245 LYS C O 1
ATOM 11408 N N . ASP C 1 217 ? 10.124 31.339 62.123 1.00 26.58 246 ASP C N 1
ATOM 11409 C CA . ASP C 1 217 ? 9.675 31.885 60.841 1.00 29.17 246 ASP C CA 1
ATOM 11410 C C . ASP C 1 217 ? 10.903 32.434 60.124 1.00 26.78 246 ASP C C 1
ATOM 11411 O O . ASP C 1 217 ? 11.362 33.544 60.408 1.00 28.18 246 ASP C O 1
ATOM 11420 N N . LEU C 1 218 ? 11.433 31.644 59.196 1.00 24.19 247 LEU C N 1
ATOM 11421 C CA . LEU C 1 218 ? 12.676 31.942 58.507 1.00 22.83 247 LEU C CA 1
ATOM 11422 C C . LEU C 1 218 ? 12.451 31.936 57.002 1.00 22.13 247 LEU C C 1
ATOM 11423 O O . LEU C 1 218 ? 11.533 31.293 56.494 1.00 23.26 247 LEU C O 1
ATOM 11439 N N . ARG C 1 219 ? 13.313 32.648 56.284 1.00 20.69 248 ARG C N 1
ATOM 11440 C CA . ARG C 1 219 ? 13.328 32.582 54.830 1.00 18.27 248 ARG C CA 1
ATOM 11441 C C . ARG C 1 219 ? 14.134 31.365 54.406 1.00 19.13 248 ARG C C 1
ATOM 11442 O O . ARG C 1 219 ? 15.267 31.175 54.854 1.00 18.19 248 ARG C O 1
ATOM 11463 N N . VAL C 1 220 ? 13.548 30.527 53.561 1.00 17.93 249 VAL C N 1
ATOM 11464 C CA . VAL C 1 220 ? 14.147 29.240 53.236 1.00 16.57 249 VAL C CA 1
ATOM 11465 C C . VAL C 1 220 ? 14.166 29.053 51.730 1.00 16.09 249 VAL C C 1
ATOM 11466 O O . VAL C 1 220 ? 13.131 29.181 51.068 1.00 18.12 249 VAL C O 1
ATOM 11479 N N . LEU C 1 221 ? 15.339 28.729 51.196 1.00 16.39 250 LEU C N 1
ATOM 11480 C CA . LEU C 1 221 ? 15.499 28.330 49.806 1.00 15.35 250 LEU C CA 1
ATOM 11481 C C . LEU C 1 221 ? 15.940 26.874 49.794 1.00 16.53 250 LEU C C 1
ATOM 11482 O O . LEU C 1 221 ? 17.002 26.540 50.330 1.00 13.78 250 LEU C O 1
ATOM 11498 N N . ALA C 1 222 ? 15.123 26.016 49.199 1.00 18.43 251 ALA C N 1
ATOM 11499 C CA . ALA C 1 222 ? 15.449 24.607 49.083 1.00 18.33 251 ALA C CA 1
ATOM 11500 C C . ALA C 1 222 ? 16.177 24.357 47.769 1.00 17.44 251 ALA C C 1
ATOM 11501 O O . ALA C 1 222 ? 16.445 25.274 46.991 1.00 16.12 251 ALA C O 1
ATOM 11508 N N . PHE C 1 223 ? 16.507 23.096 47.517 1.00 15.58 252 PHE C N 1
ATOM 11509 C CA . PHE C 1 223 ? 17.098 22.702 46.250 1.00 14.73 252 PHE C CA 1
ATOM 11510 C C . PHE C 1 223 ? 16.324 21.537 45.650 1.00 14.53 252 PHE C C 1
ATOM 11511 O O . PHE C 1 223 ? 15.779 20.690 46.371 1.00 16.85 252 PHE C O 1
ATOM 11528 N N . ASP C 1 224 ? 16.262 21.541 44.314 1.00 13.48 253 ASP C N 1
ATOM 11529 C CA . ASP C 1 224 ? 15.646 20.507 43.488 1.00 15.96 253 ASP C CA 1
ATOM 11530 C C . ASP C 1 224 ? 14.133 20.470 43.621 1.00 17.71 253 ASP C C 1
ATOM 11531 O O . ASP C 1 224 ? 13.536 21.329 44.276 1.00 19.07 253 ASP C O 1
ATOM 11540 N N . VAL C 1 225 ? 13.500 19.518 42.940 1.00 17.58 254 VAL C N 1
ATOM 11541 C CA . VAL C 1 225 ? 12.066 19.619 42.706 1.00 21.40 254 VAL C CA 1
ATOM 11542 C C . VAL C 1 225 ? 11.316 18.351 43.082 1.00 22.08 254 VAL C C 1
ATOM 11543 O O . VAL C 1 225 ? 10.325 17.993 42.437 1.00 23.49 254 VAL C O 1
ATOM 11556 N N . ASP C 1 226 ? 11.752 17.694 44.156 1.00 22.99 255 ASP C N 1
ATOM 11557 C CA . ASP C 1 226 ? 10.928 16.666 44.783 1.00 28.11 255 ASP C CA 1
ATOM 11558 C C . ASP C 1 226 ? 9.513 17.191 45.008 1.00 27.21 255 ASP C C 1
ATOM 11559 O O . ASP C 1 226 ? 9.313 18.353 45.373 1.00 25.02 255 ASP C O 1
ATOM 11568 N N . VAL C 1 227 ? 8.523 16.317 44.799 1.00 30.69 256 VAL C N 1
ATOM 11569 C CA . VAL C 1 227 ? 7.125 16.707 44.984 1.00 35.57 256 VAL C CA 1
ATOM 11570 C C . VAL C 1 227 ? 6.906 17.318 46.364 1.00 31.17 256 VAL C C 1
ATOM 11571 O O . VAL C 1 227 ? 6.148 18.285 46.522 1.00 27.03 256 VAL C O 1
ATOM 11584 N N . THR C 1 228 ? 7.553 16.757 47.388 1.00 29.88 257 THR C N 1
ATOM 11585 C CA . THR C 1 228 ? 7.348 17.256 48.744 1.00 34.02 257 THR C CA 1
ATOM 11586 C C . THR C 1 228 ? 7.869 18.678 48.910 1.00 28.99 257 THR C C 1
ATOM 11587 O O . THR C 1 228 ? 7.319 19.451 49.705 1.00 28.18 257 THR C O 1
ATOM 11598 N N . VAL C 1 229 ? 8.935 19.030 48.193 1.00 27.11 258 VAL C N 1
ATOM 11599 C CA . VAL C 1 229 ? 9.493 20.376 48.256 1.00 24.83 258 VAL C CA 1
ATOM 11600 C C . VAL C 1 229 ? 8.636 21.356 47.465 1.00 23.47 258 VAL C C 1
ATOM 11601 O O . VAL C 1 229 ? 8.369 22.467 47.929 1.00 22.50 258 VAL C O 1
ATOM 11614 N N . LEU C 1 230 ? 8.182 20.960 46.272 1.00 22.94 259 LEU C N 1
ATOM 11615 C CA . LEU C 1 230 ? 7.326 21.834 45.477 1.00 24.54 259 LEU C CA 1
ATOM 11616 C C . LEU C 1 230 ? 6.057 22.207 46.231 1.00 24.79 259 LEU C C 1
ATOM 11617 O O . LEU C 1 230 ? 5.607 23.358 46.172 1.00 25.20 259 LEU C O 1
ATOM 11633 N N . ASP C 1 231 ? 5.449 21.235 46.921 1.00 26.75 260 ASP C N 1
ATOM 11634 C CA . ASP C 1 231 ? 4.256 21.506 47.717 1.00 30.56 260 ASP C CA 1
ATOM 11635 C C . ASP C 1 231 ? 4.527 22.547 48.797 1.00 30.95 260 ASP C C 1
ATOM 11636 O O . ASP C 1 231 ? 3.632 23.321 49.149 1.00 29.01 260 ASP C O 1
ATOM 11645 N N . LYS C 1 232 ? 5.750 22.589 49.330 1.00 27.30 261 LYS C N 1
ATOM 11646 C CA . LYS C 1 232 ? 6.092 23.566 50.358 1.00 27.13 261 LYS C CA 1
ATOM 11647 C C . LYS C 1 232 ? 6.347 24.947 49.766 1.00 25.91 261 LYS C C 1
ATOM 11648 O O . LYS C 1 232 ? 6.076 25.957 50.425 1.00 25.13 261 LYS C O 1
ATOM 11667 N N . VAL C 1 233 ? 6.871 25.018 48.540 1.00 24.65 262 VAL C N 1
ATOM 11668 C CA . VAL C 1 233 ? 6.899 26.292 47.829 1.00 23.45 262 VAL C CA 1
ATOM 11669 C C . VAL C 1 233 ? 5.475 26.754 47.554 1.00 25.95 262 VAL C C 1
ATOM 11670 O O . VAL C 1 233 ? 5.125 27.921 47.772 1.00 27.41 262 VAL C O 1
ATOM 11683 N N . LYS C 1 234 ? 4.629 25.834 47.093 1.00 28.60 263 LYS C N 1
ATOM 11684 C CA . LYS C 1 234 ? 3.250 26.168 46.761 1.00 32.76 263 LYS C CA 1
ATOM 11685 C C . LYS C 1 234 ? 2.490 26.641 47.995 1.00 33.17 263 LYS C C 1
ATOM 11686 O O . LYS C 1 234 ? 1.779 27.653 47.950 1.00 36.05 263 LYS C O 1
ATOM 11705 N N . SER C 1 235 ? 2.632 25.923 49.113 1.00 33.43 264 SER C N 1
ATOM 11706 C CA . SER C 1 235 ? 1.939 26.305 50.341 1.00 37.42 264 SER C CA 1
ATOM 11707 C C . SER C 1 235 ? 2.467 27.601 50.939 1.00 33.71 264 SER C C 1
ATOM 11708 O O . SER C 1 235 ? 1.798 28.183 51.803 1.00 33.52 264 SER C O 1
ATOM 11716 N N . GLY C 1 236 ? 3.629 28.074 50.500 1.00 32.82 265 GLY C N 1
ATOM 11717 C CA . GLY C 1 236 ? 4.274 29.197 51.137 1.00 31.47 265 GLY C CA 1
ATOM 11718 C C . GLY C 1 236 ? 5.069 28.849 52.372 1.00 28.58 265 GLY C C 1
ATOM 11719 O O . GLY C 1 236 ? 5.617 29.761 53.011 1.00 25.56 265 GLY C O 1
ATOM 11723 N N . GLU C 1 237 ? 5.146 27.565 52.738 1.00 28.14 266 GLU C N 1
ATOM 11724 C CA . GLU C 1 237 ? 5.959 27.171 53.882 1.00 28.36 266 GLU C CA 1
ATOM 11725 C C . GLU C 1 237 ? 7.408 27.602 53.692 1.00 25.95 266 GLU C C 1
ATOM 11726 O O . GLU C 1 237 ? 8.064 28.035 54.647 1.00 26.60 266 GLU C O 1
ATOM 11738 N N . ILE C 1 238 ? 7.930 27.474 52.472 1.00 22.42 267 ILE C N 1
ATOM 11739 C CA . ILE C 1 238 ? 9.259 27.963 52.130 1.00 21.08 267 ILE C CA 1
ATOM 11740 C C . ILE C 1 238 ? 9.134 28.956 50.977 1.00 22.71 267 ILE C C 1
ATOM 11741 O O . ILE C 1 238 ? 8.092 29.071 50.339 1.00 25.59 267 ILE C O 1
ATOM 11757 N N . ASP C 1 239 ? 10.230 29.660 50.703 1.00 20.46 268 ASP C N 1
ATOM 11758 C CA . ASP C 1 239 ? 10.217 30.755 49.740 1.00 20.83 268 ASP C CA 1
ATOM 11759 C C . ASP C 1 239 ? 10.520 30.324 48.315 1.00 20.72 268 ASP C C 1
ATOM 11760 O O . ASP C 1 239 ? 10.107 31.010 47.372 1.00 22.61 268 ASP C O 1
ATOM 11769 N N . GLY C 1 240 ? 11.222 29.218 48.128 1.00 18.14 269 GLY C N 1
ATOM 11770 C CA . GLY C 1 240 ? 11.447 28.713 46.788 1.00 17.53 269 GLY C CA 1
ATOM 11771 C C . GLY C 1 240 ? 12.364 27.514 46.837 1.00 16.39 269 GLY C C 1
ATOM 11772 O O . GLY C 1 240 ? 12.791 27.069 47.908 1.00 17.60 269 GLY C O 1
ATOM 11776 N N . THR C 1 241 ? 12.657 26.990 45.651 1.00 18.16 270 THR C N 1
ATOM 11777 C CA . THR C 1 241 ? 13.660 25.950 45.486 1.00 17.49 270 THR C CA 1
ATOM 11778 C C . THR C 1 241 ? 14.381 26.205 44.167 1.00 18.11 270 THR C C 1
ATOM 11779 O O . THR C 1 241 ? 14.056 27.141 43.430 1.00 21.15 270 THR C O 1
ATOM 11790 N N . VAL C 1 242 ? 15.395 25.390 43.885 1.00 15.46 271 VAL C N 1
ATOM 11791 C CA . VAL C 1 242 ? 16.251 25.573 42.719 1.00 15.26 271 VAL C CA 1
ATOM 11792 C C . VAL C 1 242 ? 16.144 24.331 41.847 1.00 15.79 271 VAL C C 1
ATOM 11793 O O . VAL C 1 242 ? 16.485 23.227 42.286 1.00 15.77 271 VAL C O 1
ATOM 11806 N N . ALA C 1 243 ? 15.690 24.511 40.612 1.00 14.09 272 ALA C N 1
ATOM 11807 C CA . ALA C 1 243 ? 15.509 23.412 39.675 1.00 13.96 272 ALA C CA 1
ATOM 11808 C C . ALA C 1 243 ? 16.729 23.297 38.774 1.00 13.63 272 ALA C C 1
ATOM 11809 O O . ALA C 1 243 ? 17.184 24.297 38.207 1.00 15.24 272 ALA C O 1
ATOM 11816 N N . GLN C 1 244 ? 17.234 22.075 38.624 1.00 12.37 273 GLN C N 1
ATOM 11817 C CA . GLN C 1 244 ? 18.351 21.778 37.740 1.00 10.49 273 GLN C CA 1
ATOM 11818 C C . GLN C 1 244 ? 17.875 21.079 36.468 1.00 10.83 273 GLN C C 1
ATOM 11819 O O . GLN C 1 244 ? 16.791 20.491 36.423 1.00 12.43 273 GLN C O 1
ATOM 11833 N N . GLY C 1 245 ? 18.722 21.124 35.442 1.00 11.15 274 GLY C N 1
ATOM 11834 C CA . GLY C 1 245 ? 18.436 20.463 34.178 1.00 12.82 274 GLY C CA 1
ATOM 11835 C C . GLY C 1 245 ? 18.825 18.998 34.165 1.00 12.84 274 GLY C C 1
ATOM 11836 O O . GLY C 1 245 ? 19.700 18.580 33.399 1.00 11.64 274 GLY C O 1
ATOM 11840 N N . MET C 1 246 ? 18.143 18.203 34.990 1.00 11.90 275 MET C N 1
ATOM 11841 C CA . MET C 1 246 ? 18.570 16.832 35.250 1.00 11.86 275 MET C CA 1
ATOM 11842 C C . MET C 1 246 ? 18.533 15.985 33.982 1.00 11.92 275 MET C C 1
ATOM 11843 O O . MET C 1 246 ? 19.503 15.289 33.656 1.00 11.84 275 MET C O 1
ATOM 11857 N N . TYR C 1 247 ? 17.404 16.002 33.276 1.00 11.55 276 TYR C N 1
ATOM 11858 C CA . TYR C 1 247 ? 17.259 15.191 32.071 1.00 11.88 276 TYR C CA 1
ATOM 11859 C C . TYR C 1 247 ? 18.347 15.521 31.061 1.00 12.37 276 TYR C C 1
ATOM 11860 O O . TYR C 1 247 ? 18.954 14.619 30.471 1.00 10.67 276 TYR C O 1
ATOM 11878 N N . ASN C 1 248 ? 18.634 16.810 30.877 1.00 11.98 277 ASN C N 1
ATOM 11879 C CA . ASN C 1 248 ? 19.609 17.211 29.874 1.00 11.71 277 ASN C CA 1
ATOM 11880 C C . ASN C 1 248 ? 21.019 16.807 30.260 1.00 10.96 277 ASN C C 1
ATOM 11881 O O . ASN C 1 248 ? 21.823 16.495 29.375 1.00 11.00 277 ASN C O 1
ATOM 11892 N N . MET C 1 249 ? 21.342 16.793 31.559 1.00 10.28 278 MET C N 1
ATOM 11893 C CA . MET C 1 249 ? 22.611 16.217 31.995 1.00 10.74 278 MET C CA 1
ATOM 11894 C C . MET C 1 249 ? 22.793 14.807 31.455 1.00 11.43 278 MET C C 1
ATOM 11895 O O . MET C 1 249 ? 23.866 14.449 30.957 1.00 11.74 278 MET C O 1
ATOM 11909 N N . GLY C 1 250 ? 21.751 13.986 31.560 1.00 11.07 279 GLY C N 1
ATOM 11910 C CA . GLY C 1 250 ? 21.870 12.611 31.107 1.00 11.03 279 GLY C CA 1
ATOM 11911 C C . GLY C 1 250 ? 21.869 12.500 29.596 1.00 10.16 279 GLY C C 1
ATOM 11912 O O . GLY C 1 250 ? 22.720 11.821 29.012 1.00 11.41 279 GLY C O 1
ATOM 11916 N N . TYR C 1 251 ? 20.902 13.152 28.945 1.00 10.20 280 TYR C N 1
ATOM 11917 C CA . TYR C 1 251 ? 20.776 13.041 27.494 1.00 10.59 280 TYR C CA 1
ATOM 11918 C C . TYR C 1 251 ? 22.078 13.426 26.803 1.00 10.02 280 TYR C C 1
ATOM 11919 O O . TYR C 1 251 ? 22.599 12.672 25.973 1.00 9.79 280 TYR C O 1
ATOM 11937 N N . TRP C 1 252 ? 22.633 14.602 27.141 1.00 10.87 281 TRP C N 1
ATOM 11938 C CA . TRP C 1 252 ? 23.820 15.113 26.455 1.00 10.71 281 TRP C CA 1
ATOM 11939 C C . TRP C 1 252 ? 25.099 14.459 26.952 1.00 10.03 281 TRP C C 1
ATOM 11940 O O . TRP C 1 252 ? 26.069 14.405 26.191 1.00 10.93 281 TRP C O 1
ATOM 11961 N N . SER C 1 253 ? 25.111 13.878 28.161 1.00 10.20 282 SER C N 1
ATOM 11962 C CA . SER C 1 253 ? 26.239 13.035 28.545 1.00 11.21 282 SER C CA 1
ATOM 11963 C C . SER C 1 253 ? 26.360 11.835 27.614 1.00 10.66 282 SER C C 1
ATOM 11964 O O . SER C 1 253 ? 27.449 11.518 27.121 1.00 11.24 282 SER C O 1
ATOM 11972 N N . LEU C 1 254 ? 25.240 11.157 27.360 1.00 10.22 283 LEU C N 1
ATOM 11973 C CA . LEU C 1 254 ? 25.252 10.024 26.444 1.00 9.71 283 LEU C CA 1
ATOM 11974 C C . LEU C 1 254 ? 25.673 10.468 25.050 1.00 11.54 283 LEU C C 1
ATOM 11975 O O . LEU C 1 254 ? 26.530 9.844 24.424 1.00 11.77 283 LEU C O 1
ATOM 11991 N N . MET C 1 255 ? 25.097 11.564 24.552 1.00 11.16 284 MET C N 1
ATOM 11992 C CA . MET C 1 255 ? 25.454 12.025 23.212 1.00 10.70 284 MET C CA 1
ATOM 11993 C C . MET C 1 255 ? 26.955 12.299 23.106 1.00 10.69 284 MET C C 1
ATOM 11994 O O . MET C 1 255 ? 27.601 11.924 22.121 1.00 11.93 284 MET C O 1
ATOM 12008 N N . MET C 1 256 ? 27.534 12.968 24.106 1.00 11.19 285 MET C N 1
ATOM 12009 C CA . MET C 1 256 ? 28.957 13.278 24.025 1.00 9.84 285 MET C CA 1
ATOM 12010 C C . MET C 1 256 ? 29.803 12.014 24.128 1.00 9.53 285 MET C C 1
ATOM 12011 O O . MET C 1 256 ? 30.779 11.852 23.381 1.00 9.78 285 MET C O 1
ATOM 12025 N N . LEU C 1 257 ? 29.451 11.110 25.049 1.00 11.13 286 LEU C N 1
ATOM 12026 C CA . LEU C 1 257 ? 30.229 9.888 25.222 1.00 10.89 286 LEU C CA 1
ATOM 12027 C C . LEU C 1 257 ? 30.242 9.063 23.943 1.00 11.46 286 LEU C C 1
ATOM 12028 O O . LEU C 1 257 ? 31.290 8.558 23.527 1.00 11.31 286 LEU C O 1
ATOM 12044 N N . TYR C 1 258 ? 29.074 8.895 23.321 1.00 10.38 287 TYR C N 1
ATOM 12045 C CA . TYR C 1 258 ? 29.000 8.108 22.097 1.00 11.00 287 TYR C CA 1
ATOM 12046 C C . TYR C 1 258 ? 29.794 8.764 20.980 1.00 10.78 287 TYR C C 1
ATOM 12047 O O . TYR C 1 258 ? 30.486 8.079 20.214 1.00 10.40 287 TYR C O 1
ATOM 12065 N N . THR C 1 259 ? 29.701 10.092 20.868 1.00 11.23 288 THR C N 1
ATOM 12066 C CA . THR C 1 259 ? 30.433 10.817 19.837 1.00 9.85 288 THR C CA 1
ATOM 12067 C C . THR C 1 259 ? 31.929 10.610 19.995 1.00 12.05 288 THR C C 1
ATOM 12068 O O . THR C 1 259 ? 32.639 10.335 19.023 1.00 12.21 288 THR C O 1
ATOM 12079 N N . GLU C 1 260 ? 32.425 10.732 21.225 1.00 10.28 289 GLU C N 1
ATOM 12080 C CA . GLU C 1 260 ? 33.854 10.577 21.457 1.00 13.10 289 GLU C CA 1
ATOM 12081 C C . GLU C 1 260 ? 34.296 9.133 21.249 1.00 12.40 289 GLU C C 1
ATOM 12082 O O . GLU C 1 260 ? 35.334 8.880 20.629 1.00 14.56 289 GLU C O 1
ATOM 12094 N N . ALA C 1 261 ? 33.529 8.172 21.775 1.00 10.53 290 ALA C N 1
ATOM 12095 C CA . ALA C 1 261 ? 33.924 6.772 21.687 1.00 12.70 290 ALA C CA 1
ATOM 12096 C C . ALA C 1 261 ? 33.962 6.271 20.250 1.00 14.10 290 ALA C C 1
ATOM 12097 O O . ALA C 1 261 ? 34.696 5.323 19.959 1.00 15.49 290 ALA C O 1
ATOM 12104 N N . ASN C 1 262 ? 33.230 6.905 19.345 1.00 11.33 291 ASN C N 1
ATOM 12105 C CA . ASN C 1 262 ? 33.186 6.502 17.949 1.00 12.61 291 ASN C CA 1
ATOM 12106 C C . ASN C 1 262 ? 33.938 7.437 17.019 1.00 13.69 291 ASN C C 1
ATOM 12107 O O . ASN C 1 262 ? 33.920 7.221 15.802 1.00 13.06 291 ASN C O 1
ATOM 12118 N N . GLY C 1 263 ? 34.634 8.431 17.560 1.00 13.51 292 GLY C N 1
ATOM 12119 C CA . GLY C 1 263 ? 35.477 9.289 16.747 1.00 16.27 292 GLY C CA 1
ATOM 12120 C C . GLY C 1 263 ? 34.727 10.087 15.709 1.00 16.11 292 GLY C C 1
ATOM 12121 O O . GLY C 1 263 ? 35.283 10.400 14.652 1.00 15.11 292 GLY C O 1
ATOM 12125 N N . LEU C 1 264 ? 33.474 10.434 15.982 1.00 15.55 293 LEU C N 1
ATOM 12126 C CA . LEU C 1 264 ? 32.643 11.102 14.988 1.00 14.40 293 LEU C CA 1
ATOM 12127 C C . LEU C 1 264 ? 32.981 12.576 14.835 1.00 15.99 293 LEU C C 1
ATOM 12128 O O . LEU C 1 264 ? 32.682 13.161 13.790 1.00 14.60 293 LEU C O 1
ATOM 12144 N N . SER C 1 265 ? 33.599 13.183 15.842 1.00 15.46 294 SER C N 1
ATOM 12145 C CA . SER C 1 265 ? 33.995 14.585 15.809 1.00 15.14 294 SER C CA 1
ATOM 12146 C C . SER C 1 265 ? 35.502 14.680 15.621 1.00 15.15 294 SER C C 1
ATOM 12147 O O . SER C 1 265 ? 36.258 13.972 16.295 1.00 17.53 294 SER C O 1
ATOM 12155 N N . SER C 1 266 ? 35.931 15.575 14.729 1.00 13.14 295 SER C N 1
ATOM 12156 C CA . SER C 1 266 ? 37.355 15.781 14.495 1.00 16.15 295 SER C CA 1
ATOM 12157 C C . SER C 1 266 ? 38.055 16.488 15.642 1.00 15.83 295 SER C C 1
ATOM 12158 O O . SER C 1 266 ? 39.291 16.519 15.654 1.00 17.61 295 SER C O 1
ATOM 12166 N N . LYS C 1 267 ? 37.312 17.066 16.584 1.00 13.95 296 LYS C N 1
ATOM 12167 C CA . LYS C 1 267 ? 37.891 17.794 17.701 1.00 15.67 296 LYS C CA 1
ATOM 12168 C C . LYS C 1 267 ? 37.491 17.132 19.014 1.00 14.58 296 LYS C C 1
ATOM 12169 O O . LYS C 1 267 ? 36.483 16.424 19.097 1.00 14.10 296 LYS C O 1
ATOM 12188 N N . ALA C 1 268 ? 38.291 17.374 20.048 1.00 13.85 297 ALA C N 1
ATOM 12189 C CA . ALA C 1 268 ? 37.920 16.920 21.380 1.00 15.02 297 ALA C CA 1
ATOM 12190 C C . ALA C 1 268 ? 36.592 17.550 21.789 1.00 13.29 297 ALA C C 1
ATOM 12191 O O . ALA C 1 268 ? 36.231 18.643 21.340 1.00 13.37 297 ALA C O 1
ATOM 12198 N N . LEU C 1 269 ? 35.874 16.859 22.661 1.00 11.16 298 LEU C N 1
ATOM 12199 C CA . LEU C 1 269 ? 34.570 17.335 23.102 1.00 11.11 298 LEU C CA 1
ATOM 12200 C C . LEU C 1 269 ? 34.647 18.738 23.686 1.00 12.38 298 LEU C C 1
ATOM 12201 O O . LEU C 1 269 ? 35.658 19.101 24.305 1.00 11.77 298 LEU C O 1
ATOM 12217 N N . PRO C 1 270 ? 33.598 19.549 23.511 1.00 13.39 299 PRO C N 1
ATOM 12218 C CA . PRO C 1 270 ? 33.512 20.820 24.246 1.00 12.90 299 PRO C CA 1
ATOM 12219 C C . PRO C 1 270 ? 33.459 20.541 25.739 1.00 14.10 299 PRO C C 1
ATOM 12220 O O . PRO C 1 270 ? 32.883 19.548 26.182 1.00 15.43 299 PRO C O 1
ATOM 12231 N N . GLY C 1 271 ? 34.057 21.441 26.520 1.00 16.13 300 GLY C N 1
ATOM 12232 C CA . GLY C 1 271 ? 34.386 21.111 27.893 1.00 15.61 300 GLY C CA 1
ATOM 12233 C C . GLY C 1 271 ? 33.277 21.282 28.905 1.00 13.68 300 GLY C C 1
ATOM 12234 O O . GLY C 1 271 ? 33.377 20.718 29.999 1.00 12.59 300 GLY C O 1
ATOM 12238 N N . ASN C 1 272 ? 32.232 22.047 28.589 1.00 12.24 301 ASN C N 1
ATOM 12239 C CA . ASN C 1 272 ? 31.236 22.371 29.611 1.00 11.95 301 ASN C CA 1
ATOM 12240 C C . ASN C 1 272 ? 29.884 22.664 28.982 1.00 12.75 301 ASN C C 1
ATOM 12241 O O . ASN C 1 272 ? 29.746 23.602 28.194 1.00 13.77 301 ASN C O 1
ATOM 12252 N N . LEU C 1 273 ? 28.889 21.876 29.365 1.00 10.46 302 LEU C N 1
ATOM 12253 C CA . LEU C 1 273 ? 27.496 22.132 29.032 1.00 11.44 302 LEU C CA 1
ATOM 12254 C C . LEU C 1 273 ? 26.794 22.633 30.286 1.00 12.16 302 LEU C C 1
ATOM 12255 O O . LEU C 1 273 ? 26.758 21.929 31.300 1.00 12.05 302 LEU C O 1
ATOM 12271 N N . ASP C 1 274 ? 26.239 23.843 30.220 1.00 12.06 303 ASP C N 1
ATOM 12272 C CA . ASP C 1 274 ? 25.519 24.425 31.349 1.00 12.61 303 ASP C CA 1
ATOM 12273 C C . ASP C 1 274 ? 24.045 24.066 31.197 1.00 11.03 303 ASP C C 1
ATOM 12274 O O . ASP C 1 274 ? 23.347 24.619 30.339 1.00 10.40 303 ASP C O 1
ATOM 12283 N N . THR C 1 275 ? 23.571 23.133 32.013 1.00 10.56 304 THR C N 1
ATOM 12284 C CA . THR C 1 275 ? 22.199 22.667 31.897 1.00 11.09 304 THR C CA 1
ATOM 12285 C C . THR C 1 275 ? 21.213 23.555 32.651 1.00 12.79 304 THR C C 1
ATOM 12286 O O . THR C 1 275 ? 20.016 23.254 32.667 1.00 12.83 304 THR C O 1
ATOM 12297 N N . GLY C 1 276 ? 21.677 24.644 33.250 1.00 12.17 305 GLY C N 1
ATOM 12298 C CA . GLY C 1 276 ? 20.787 25.721 33.668 1.00 14.96 305 GLY C CA 1
ATOM 12299 C C . GLY C 1 276 ? 20.185 25.506 35.039 1.00 15.31 305 GLY C C 1
ATOM 12300 O O . GLY C 1 276 ? 20.052 24.387 35.528 1.00 15.56 305 GLY C O 1
ATOM 12304 N N . VAL C 1 277 ? 19.822 26.619 35.681 1.00 16.10 306 VAL C N 1
ATOM 12305 C CA . VAL C 1 277 ? 19.026 26.573 36.901 1.00 15.37 306 VAL C CA 1
ATOM 12306 C C . VAL C 1 277 ? 17.912 27.602 36.808 1.00 17.49 306 VAL C C 1
ATOM 12307 O O . VAL C 1 277 ? 18.037 28.635 36.141 1.00 17.01 306 VAL C O 1
ATOM 12320 N N . VAL C 1 278 ? 16.828 27.324 37.520 1.00 16.76 307 VAL C N 1
ATOM 12321 C CA . VAL C 1 278 ? 15.677 28.214 37.623 1.00 19.18 307 VAL C CA 1
ATOM 12322 C C . VAL C 1 278 ? 15.295 28.287 39.092 1.00 18.31 307 VAL C C 1
ATOM 12323 O O . VAL C 1 278 ? 15.197 27.252 39.762 1.00 16.77 307 VAL C O 1
ATOM 12336 N N . ILE C 1 279 ? 15.118 29.502 39.601 1.00 18.48 308 ILE C N 1
ATOM 12337 C CA . ILE C 1 279 ? 14.554 29.691 40.932 1.00 19.69 308 ILE C CA 1
ATOM 12338 C C . ILE C 1 279 ? 13.054 29.448 40.826 1.00 19.44 308 ILE C C 1
ATOM 12339 O O . ILE C 1 279 ? 12.361 30.114 40.049 1.00 18.98 308 ILE C O 1
ATOM 12355 N N . VAL C 1 280 ? 12.557 28.485 41.589 1.00 18.81 309 VAL C N 1
ATOM 12356 C CA . VAL C 1 280 ? 11.157 28.089 41.548 1.00 19.14 309 VAL C CA 1
ATOM 12357 C C . VAL C 1 280 ? 10.442 28.769 42.707 1.00 19.90 309 VAL C C 1
ATOM 12358 O O . VAL C 1 280 ? 10.839 28.610 43.869 1.00 20.81 309 VAL C O 1
ATOM 12371 N N . THR C 1 281 ? 9.400 29.534 42.387 1.00 21.06 310 THR C N 1
ATOM 12372 C CA . THR C 1 281 ? 8.568 30.222 43.364 1.00 23.86 310 THR C CA 1
ATOM 12373 C C . THR C 1 281 ? 7.116 29.819 43.120 1.00 25.27 310 THR C C 1
ATOM 12374 O O . THR C 1 281 ? 6.823 28.983 42.262 1.00 24.86 310 THR C O 1
ATOM 12385 N N . LYS C 1 282 ? 6.189 30.417 43.879 1.00 27.27 311 LYS C N 1
ATOM 12386 C CA . LYS C 1 282 ? 4.776 30.114 43.663 1.00 30.78 311 LYS C CA 1
ATOM 12387 C C . LYS C 1 282 ? 4.363 30.427 42.230 1.00 31.93 311 LYS C C 1
ATOM 12388 O O . LYS C 1 282 ? 3.448 29.793 41.691 1.00 32.98 311 LYS C O 1
ATOM 12407 N N . ASP C 1 283 ? 5.058 31.364 41.583 1.00 33.99 312 ASP C N 1
ATOM 12408 C CA . ASP C 1 283 ? 4.676 31.774 40.238 1.00 41.17 312 ASP C CA 1
ATOM 12409 C C . ASP C 1 283 ? 4.865 30.653 39.222 1.00 34.76 312 ASP C C 1
ATOM 12410 O O . ASP C 1 283 ? 4.079 30.533 38.276 1.00 36.06 312 ASP C O 1
ATOM 12419 N N . ASN C 1 284 ? 5.900 29.829 39.378 1.00 30.79 313 ASN C N 1
ATOM 12420 C CA . ASN C 1 284 ? 6.199 28.833 38.356 1.00 29.05 313 ASN C CA 1
ATOM 12421 C C . ASN C 1 284 ? 6.275 27.404 38.885 1.00 27.38 313 ASN C C 1
ATOM 12422 O O . ASN C 1 284 ? 6.637 26.499 38.124 1.00 26.76 313 ASN C O 1
ATOM 12433 N N . VAL C 1 285 ? 5.877 27.163 40.136 1.00 27.86 314 VAL C N 1
ATOM 12434 C CA . VAL C 1 285 ? 6.036 25.834 40.726 1.00 26.83 314 VAL C CA 1
ATOM 12435 C C . VAL C 1 285 ? 5.233 24.788 39.957 1.00 29.17 314 VAL C C 1
ATOM 12436 O O . VAL C 1 285 ? 5.708 23.667 39.735 1.00 28.84 314 VAL C O 1
ATOM 12449 N N . ASP C 1 286 ? 4.024 25.135 39.508 1.00 32.51 315 ASP C N 1
ATOM 12450 C CA . ASP C 1 286 ? 3.174 24.139 38.860 1.00 35.47 315 ASP C CA 1
ATOM 12451 C C . ASP C 1 286 ? 3.859 23.463 37.679 1.00 35.04 315 ASP C C 1
ATOM 12452 O O . ASP C 1 286 ? 3.499 22.335 37.326 1.00 35.33 315 ASP C O 1
ATOM 12461 N N . GLU C 1 287 ? 4.842 24.114 37.064 1.00 37.76 316 GLU C N 1
ATOM 12462 C CA . GLU C 1 287 ? 5.476 23.531 35.893 1.00 38.80 316 GLU C CA 1
ATOM 12463 C C . GLU C 1 287 ? 6.401 22.366 36.222 1.00 38.82 316 GLU C C 1
ATOM 12464 O O . GLU C 1 287 ? 6.898 21.722 35.292 1.00 36.58 316 GLU C O 1
ATOM 12476 N N . TYR C 1 288 ? 6.660 22.083 37.500 1.00 37.66 317 TYR C N 1
ATOM 12477 C CA . TYR C 1 288 ? 7.699 21.131 37.876 1.00 31.62 317 TYR C CA 1
ATOM 12478 C C . TYR C 1 288 ? 7.178 19.832 38.482 1.00 33.34 317 TYR C C 1
ATOM 12479 O O . TYR C 1 288 ? 7.990 18.967 38.836 1.00 31.63 317 TYR C O 1
ATOM 12497 N N . TYR C 1 289 ? 5.844 19.642 38.575 1.00 34.40 318 TYR C N 1
ATOM 12498 C CA . TYR C 1 289 ? 5.333 18.389 39.130 1.00 38.06 318 TYR C CA 1
ATOM 12499 C C . TYR C 1 289 ? 5.423 17.270 38.092 1.00 47.28 318 TYR C C 1
ATOM 12500 O O . TYR C 1 289 ? 5.215 17.515 36.901 1.00 44.38 318 TYR C O 1
ATOM 12518 N N . PRO C 1 290 ? 5.713 16.023 38.518 1.00 59.04 319 PRO C N 1
ATOM 12519 C CA . PRO C 1 290 ? 5.845 14.913 37.560 1.00 61.97 319 PRO C CA 1
ATOM 12520 C C . PRO C 1 290 ? 4.642 14.775 36.631 1.00 57.89 319 PRO C C 1
ATOM 12521 O O . PRO C 1 290 ? 3.650 15.478 36.820 1.00 55.34 319 PRO C O 1
ATOM 12532 N N . GLY D 1 4 ? 9.141 8.837 -12.012 1.00 35.16 33 GLY D N 1
ATOM 12533 C CA . GLY D 1 4 ? 10.230 9.750 -12.304 1.00 23.08 33 GLY D CA 1
ATOM 12534 C C . GLY D 1 4 ? 10.883 9.549 -13.658 1.00 15.34 33 GLY D C 1
ATOM 12535 O O . GLY D 1 4 ? 10.271 9.033 -14.599 1.00 14.26 33 GLY D O 1
ATOM 12538 N N . TYR D 1 5 ? 12.143 9.967 -13.750 1.00 12.37 34 TYR D N 1
ATOM 12539 C CA . TYR D 1 5 ? 12.893 9.921 -14.996 1.00 13.41 34 TYR D CA 1
ATOM 12540 C C . TYR D 1 5 ? 13.890 8.771 -15.022 1.00 15.12 34 TYR D C 1
ATOM 12541 O O . TYR D 1 5 ? 14.937 8.862 -15.672 1.00 15.60 34 TYR D O 1
ATOM 12559 N N . VAL D 1 6 ? 13.568 7.684 -14.333 1.00 14.38 35 VAL D N 1
ATOM 12560 C CA . VAL D 1 6 ? 14.300 6.428 -14.437 1.00 16.02 35 VAL D CA 1
ATOM 12561 C C . VAL D 1 6 ? 13.454 5.510 -15.310 1.00 15.72 35 VAL D C 1
ATOM 12562 O O . VAL D 1 6 ? 12.447 4.953 -14.862 1.00 16.21 35 VAL D O 1
ATOM 12575 N N . GLY D 1 7 ? 13.867 5.343 -16.563 1.00 14.27 36 GLY D N 1
ATOM 12576 C CA . GLY D 1 7 ? 13.093 4.583 -17.516 1.00 15.76 36 GLY D CA 1
ATOM 12577 C C . GLY D 1 7 ? 13.374 3.092 -17.502 1.00 14.71 36 GLY D C 1
ATOM 12578 O O . GLY D 1 7 ? 14.295 2.599 -16.857 1.00 15.59 36 GLY D O 1
ATOM 12582 N N . ASP D 1 8 ? 12.522 2.378 -18.234 1.00 14.10 37 ASP D N 1
ATOM 12583 C CA . ASP D 1 8 ? 12.586 0.945 -18.474 1.00 14.55 37 ASP D CA 1
ATOM 12584 C C . ASP D 1 8 ? 13.027 0.739 -19.910 1.00 13.27 37 ASP D C 1
ATOM 12585 O O . ASP D 1 8 ? 12.351 1.245 -20.819 1.00 13.65 37 ASP D O 1
ATOM 12594 N N . PRO D 1 9 ? 14.143 0.057 -20.182 1.00 13.29 38 PRO D N 1
ATOM 12595 C CA . PRO D 1 9 ? 14.585 -0.061 -21.582 1.00 15.29 38 PRO D CA 1
ATOM 12596 C C . PRO D 1 9 ? 13.628 -0.842 -22.472 1.00 13.12 38 PRO D C 1
ATOM 12597 O O . PRO D 1 9 ? 13.769 -0.777 -23.699 1.00 13.54 38 PRO D O 1
ATOM 12608 N N . SER D 1 10 ? 12.659 -1.571 -21.918 1.00 13.17 39 SER D N 1
ATOM 12609 C CA . SER D 1 10 ? 11.673 -2.215 -22.772 1.00 16.25 39 SER D CA 1
ATOM 12610 C C . SER D 1 10 ? 10.721 -1.204 -23.398 1.00 14.54 39 SER D C 1
ATOM 12611 O O . SER D 1 10 ? 10.049 -1.536 -24.382 1.00 15.64 39 SER D O 1
ATOM 12619 N N . ASP D 1 11 ? 10.665 0.021 -22.874 1.00 13.41 40 ASP D N 1
ATOM 12620 C CA . ASP D 1 11 ? 9.838 1.071 -23.458 1.00 12.31 40 ASP D CA 1
ATOM 12621 C C . ASP D 1 11 ? 10.588 1.756 -24.593 1.00 11.12 40 ASP D C 1
ATOM 12622 O O . ASP D 1 11 ? 11.692 2.278 -24.396 1.00 11.43 40 ASP D O 1
ATOM 12631 N N . GLU D 1 12 ? 9.991 1.749 -25.781 1.00 10.49 41 GLU D N 1
ATOM 12632 C CA . GLU D 1 12 ? 10.639 2.261 -26.978 1.00 9.73 41 GLU D CA 1
ATOM 12633 C C . GLU D 1 12 ? 10.037 3.588 -27.419 1.00 9.94 41 GLU D C 1
ATOM 12634 O O . GLU D 1 12 ? 8.820 3.791 -27.350 1.00 11.86 41 GLU D O 1
ATOM 12646 N N . TYR D 1 13 ? 10.913 4.466 -27.897 1.00 9.21 42 TYR D N 1
ATOM 12647 C CA . TYR D 1 13 ? 10.577 5.769 -28.445 1.00 10.04 42 TYR D CA 1
ATOM 12648 C C . TYR D 1 13 ? 11.184 5.832 -29.836 1.00 11.25 42 TYR D C 1
ATOM 12649 O O . TYR D 1 13 ? 12.379 5.564 -30.005 1.00 10.77 42 TYR D O 1
ATOM 12667 N N . TYR D 1 14 ? 10.357 6.155 -30.827 1.00 11.19 43 TYR D N 1
ATOM 12668 C CA . TYR D 1 14 ? 10.760 6.110 -32.225 1.00 10.88 43 TYR D CA 1
ATOM 12669 C C . TYR D 1 14 ? 10.916 7.504 -32.815 1.00 10.18 43 TYR D C 1
ATOM 12670 O O . TYR D 1 14 ? 10.086 8.387 -32.581 1.00 12.32 43 TYR D O 1
ATOM 12688 N N . MET D 1 15 ? 11.974 7.677 -33.606 1.00 10.12 44 MET D N 1
ATOM 12689 C CA . MET D 1 15 ? 12.125 8.819 -34.502 1.00 9.54 44 MET D CA 1
ATOM 12690 C C . MET D 1 15 ? 11.823 8.339 -35.917 1.00 10.79 44 MET D C 1
ATOM 12691 O O . MET D 1 15 ? 12.390 7.333 -36.359 1.00 11.77 44 MET D O 1
ATOM 12705 N N . VAL D 1 16 ? 10.934 9.041 -36.618 1.00 12.10 45 VAL D N 1
ATOM 12706 C CA . VAL D 1 16 ? 10.455 8.616 -37.933 1.00 11.64 45 VAL D CA 1
ATOM 12707 C C . VAL D 1 16 ? 10.679 9.740 -38.933 1.00 11.00 45 VAL D C 1
ATOM 12708 O O . VAL D 1 16 ? 10.163 10.850 -38.750 1.00 11.57 45 VAL D O 1
ATOM 12721 N N . THR D 1 17 ? 11.398 9.442 -40.017 1.00 9.97 46 THR D N 1
ATOM 12722 C CA . THR D 1 17 ? 11.846 10.485 -40.935 1.00 9.73 46 THR D CA 1
ATOM 12723 C C . THR D 1 17 ? 11.437 10.191 -42.379 1.00 11.51 46 THR D C 1
ATOM 12724 O O . THR D 1 17 ? 10.764 9.204 -42.683 1.00 12.76 46 THR D O 1
ATOM 12735 N N . PHE D 1 18 ? 11.828 11.112 -43.268 1.00 10.77 47 PHE D N 1
ATOM 12736 C CA . PHE D 1 18 ? 11.837 10.920 -44.712 1.00 11.06 47 PHE D CA 1
ATOM 12737 C C . PHE D 1 18 ? 13.247 11.238 -45.196 1.00 12.65 47 PHE D C 1
ATOM 12738 O O . PHE D 1 18 ? 14.045 11.827 -44.463 1.00 10.86 47 PHE D O 1
ATOM 12755 N N . LEU D 1 19 ? 13.571 10.830 -46.425 1.00 15.01 48 LEU D N 1
ATOM 12756 C CA . LEU D 1 19 ? 14.960 10.878 -46.891 1.00 15.28 48 LEU D CA 1
ATOM 12757 C C . LEU D 1 19 ? 15.878 10.298 -45.812 1.00 14.59 48 LEU D C 1
ATOM 12758 O O . LEU D 1 19 ? 16.881 10.893 -45.413 1.00 13.32 48 LEU D O 1
ATOM 12774 N N . SER D 1 20 ? 15.516 9.101 -45.348 1.00 13.13 49 SER D N 1
ATOM 12775 C CA . SER D 1 20 ? 15.931 8.627 -44.031 1.00 14.39 49 SER D CA 1
ATOM 12776 C C . SER D 1 20 ? 17.417 8.317 -43.934 1.00 13.76 49 SER D C 1
ATOM 12777 O O . SER D 1 20 ? 17.945 8.244 -42.818 1.00 15.06 49 SER D O 1
ATOM 12785 N N . GLY D 1 21 ? 18.101 8.159 -45.058 1.00 15.17 50 GLY D N 1
ATOM 12786 C CA . GLY D 1 21 ? 19.510 7.852 -45.037 1.00 17.53 50 GLY D CA 1
ATOM 12787 C C . GLY D 1 21 ? 20.459 9.029 -45.024 1.00 17.34 50 GLY D C 1
ATOM 12788 O O . GLY D 1 21 ? 21.668 8.817 -44.913 1.00 16.34 50 GLY D O 1
ATOM 12792 N N . ILE D 1 22 ? 19.975 10.269 -45.110 1.00 15.51 51 ILE D N 1
ATOM 12793 C CA . ILE D 1 22 ? 20.891 11.396 -45.253 1.00 14.66 51 ILE D CA 1
ATOM 12794 C C . ILE D 1 22 ? 21.512 11.746 -43.903 1.00 13.76 51 ILE D C 1
ATOM 12795 O O . ILE D 1 22 ? 20.974 11.443 -42.831 1.00 14.47 51 ILE D O 1
ATOM 12811 N N . ASP D 1 23 ? 22.664 12.424 -43.969 1.00 15.07 52 ASP D N 1
ATOM 12812 C CA . ASP D 1 23 ? 23.420 12.749 -42.765 1.00 15.68 52 ASP D CA 1
ATOM 12813 C C . ASP D 1 23 ? 22.640 13.648 -41.812 1.00 15.86 52 ASP D C 1
ATOM 12814 O O . ASP D 1 23 ? 22.865 13.596 -40.597 1.00 16.10 52 ASP D O 1
ATOM 12823 N N . TYR D 1 24 ? 21.734 14.483 -42.332 1.00 15.39 53 TYR D N 1
ATOM 12824 C CA . TYR D 1 24 ? 20.977 15.408 -41.484 1.00 13.95 53 TYR D CA 1
ATOM 12825 C C . TYR D 1 24 ? 20.382 14.697 -40.272 1.00 15.25 53 TYR D C 1
ATOM 12826 O O . TYR D 1 24 ? 20.470 15.192 -39.142 1.00 16.39 53 TYR D O 1
ATOM 12844 N N . TRP D 1 25 ? 19.778 13.522 -40.479 1.00 13.74 54 TRP D N 1
ATOM 12845 C CA . TRP D 1 25 ? 19.082 12.853 -39.382 1.00 12.98 54 TRP D CA 1
ATOM 12846 C C . TRP D 1 25 ? 20.037 12.249 -38.364 1.00 13.85 54 TRP D C 1
ATOM 12847 O O . TRP D 1 25 ? 19.615 11.939 -37.243 1.00 13.58 54 TRP D O 1
ATOM 12868 N N . LYS D 1 26 ? 21.299 12.036 -38.728 1.00 13.95 55 LYS D N 1
ATOM 12869 C CA . LYS D 1 26 ? 22.246 11.483 -37.768 1.00 15.31 55 LYS D CA 1
ATOM 12870 C C . LYS D 1 26 ? 22.419 12.415 -36.579 1.00 13.36 55 LYS D C 1
ATOM 12871 O O . LYS D 1 26 ? 22.481 11.958 -35.433 1.00 12.09 55 LYS D O 1
ATOM 12890 N N . TYR D 1 27 ? 22.465 13.728 -36.826 1.00 13.63 56 TYR D N 1
ATOM 12891 C CA . TYR D 1 27 ? 22.558 14.686 -35.729 1.00 19.01 56 TYR D CA 1
ATOM 12892 C C . TYR D 1 27 ? 21.273 14.700 -34.904 1.00 13.99 56 TYR D C 1
ATOM 12893 O O . TYR D 1 27 ? 21.322 14.761 -33.668 1.00 13.52 56 TYR D O 1
ATOM 12911 N N . CYS D 1 28 ? 20.114 14.634 -35.567 1.00 12.24 57 CYS D N 1
ATOM 12912 C CA . CYS D 1 28 ? 18.848 14.630 -34.842 1.00 11.54 57 CYS D CA 1
ATOM 12913 C C . CYS D 1 28 ? 18.720 13.383 -33.974 1.00 11.17 57 CYS D C 1
ATOM 12914 O O . CYS D 1 28 ? 18.301 13.457 -32.810 1.00 10.69 57 CYS D O 1
ATOM 12922 N N . PHE D 1 29 ? 19.036 12.218 -34.538 1.00 9.59 58 PHE D N 1
ATOM 12923 C CA . PHE D 1 29 ? 18.888 10.994 -33.767 1.00 10.73 58 PHE D CA 1
ATOM 12924 C C . PHE D 1 29 ? 19.926 10.909 -32.655 1.00 10.51 58 PHE D C 1
ATOM 12925 O O . PHE D 1 29 ? 19.663 10.301 -31.616 1.00 10.98 58 PHE D O 1
ATOM 12942 N N . GLU D 1 30 ? 21.107 11.503 -32.847 1.00 12.21 59 GLU D N 1
ATOM 12943 C CA . GLU D 1 30 ? 22.095 11.508 -31.776 1.00 10.94 59 GLU D CA 1
ATOM 12944 C C . GLU D 1 30 ? 21.535 12.161 -30.517 1.00 12.43 59 GLU D C 1
ATOM 12945 O O . GLU D 1 30 ? 21.768 11.685 -29.401 1.00 10.26 59 GLU D O 1
ATOM 12957 N N . GLY D 1 31 ? 20.810 13.269 -30.666 1.00 11.30 60 GLY D N 1
ATOM 12958 C CA . GLY D 1 31 ? 20.224 13.906 -29.499 1.00 12.54 60 GLY D CA 1
ATOM 12959 C C . GLY D 1 31 ? 19.110 13.071 -28.896 1.00 10.34 60 GLY D C 1
ATOM 12960 O O . GLY D 1 31 ? 19.018 12.927 -27.673 1.00 9.53 60 GLY D O 1
ATOM 12964 N N . PHE D 1 32 ? 18.251 12.515 -29.752 1.00 9.37 61 PHE D N 1
ATOM 12965 C CA . PHE D 1 32 ? 17.165 11.638 -29.322 1.00 9.17 61 PHE D CA 1
ATOM 12966 C C . PHE D 1 32 ? 17.707 10.468 -28.518 1.00 9.27 61 PHE D C 1
ATOM 12967 O O . PHE D 1 32 ? 17.221 10.170 -27.422 1.00 10.16 61 PHE D O 1
ATOM 12984 N N . GLU D 1 33 ? 18.756 9.832 -29.030 1.00 9.98 62 GLU D N 1
ATOM 12985 C CA . GLU D 1 33 ? 19.338 8.680 -28.361 1.00 10.27 62 GLU D CA 1
ATOM 12986 C C . GLU D 1 33 ? 20.082 9.077 -27.096 1.00 10.68 62 GLU D C 1
ATOM 12987 O O . GLU D 1 33 ? 20.061 8.330 -26.111 1.00 10.90 62 GLU D O 1
ATOM 12999 N N . ASP D 1 34 ? 20.763 10.233 -27.098 1.00 12.11 63 ASP D N 1
ATOM 13000 C CA . ASP D 1 34 ? 21.440 10.680 -25.882 1.00 11.41 63 ASP D CA 1
ATOM 13001 C C . ASP D 1 34 ? 20.441 10.874 -24.745 1.00 10.11 63 ASP D C 1
ATOM 13002 O O . ASP D 1 34 ? 20.715 10.515 -23.591 1.00 10.70 63 ASP D O 1
ATOM 13011 N N . ALA D 1 35 ? 19.281 11.462 -25.050 1.00 9.78 64 ALA D N 1
ATOM 13012 C CA . ALA D 1 35 ? 18.267 11.669 -24.024 1.00 9.28 64 ALA D CA 1
ATOM 13013 C C . ALA D 1 35 ? 17.689 10.339 -23.560 1.00 8.70 64 ALA D C 1
ATOM 13014 O O . ALA D 1 35 ? 17.484 10.126 -22.362 1.00 10.43 64 ALA D O 1
ATOM 13021 N N . ALA D 1 36 ? 17.440 9.426 -24.498 1.00 9.72 65 ALA D N 1
ATOM 13022 C CA . ALA D 1 36 ? 16.935 8.108 -24.139 1.00 9.49 65 ALA D CA 1
ATOM 13023 C C . ALA D 1 36 ? 17.903 7.378 -23.217 1.00 11.47 65 ALA D C 1
ATOM 13024 O O . ALA D 1 36 ? 17.483 6.750 -22.239 1.00 12.16 65 ALA D O 1
ATOM 13031 N N . LYS D 1 37 ? 19.206 7.451 -23.507 1.00 10.23 66 LYS D N 1
ATOM 13032 C CA . LYS D 1 37 ? 20.194 6.774 -22.673 1.00 11.24 66 LYS D CA 1
ATOM 13033 C C . LYS D 1 37 ? 20.257 7.388 -21.284 1.00 12.01 66 LYS D C 1
ATOM 13034 O O . LYS D 1 37 ? 20.462 6.681 -20.285 1.00 11.03 66 LYS D O 1
ATOM 13053 N N . ALA D 1 38 ? 20.098 8.707 -21.205 1.00 11.69 67 ALA D N 1
ATOM 13054 C CA . ALA D 1 38 ? 20.130 9.381 -19.915 1.00 10.54 67 ALA D CA 1
ATOM 13055 C C . ALA D 1 38 ? 18.948 8.955 -19.054 1.00 10.35 67 ALA D C 1
ATOM 13056 O O . ALA D 1 38 ? 19.094 8.757 -17.843 1.00 13.49 67 ALA D O 1
ATOM 13063 N N . ILE D 1 39 ? 17.773 8.793 -19.669 1.00 10.80 68 ILE D N 1
ATOM 13064 C CA . ILE D 1 39 ? 16.598 8.329 -18.943 1.00 11.55 68 ILE D CA 1
ATOM 13065 C C . ILE D 1 39 ? 16.672 6.827 -18.693 1.00 12.62 68 ILE D C 1
ATOM 13066 O O . ILE D 1 39 ? 16.331 6.351 -17.606 1.00 13.29 68 ILE D O 1
ATOM 13082 N N . GLY D 1 40 ? 17.112 6.063 -19.679 1.00 12.35 69 GLY D N 1
ATOM 13083 C CA . GLY D 1 40 ? 17.100 4.623 -19.606 1.00 13.65 69 GLY D CA 1
ATOM 13084 C C . GLY D 1 40 ? 16.057 3.927 -20.470 1.00 13.19 69 GLY D C 1
ATOM 13085 O O . GLY D 1 40 ? 15.769 2.747 -20.224 1.00 15.00 69 GLY D O 1
ATOM 13089 N N . VAL D 1 41 ? 15.490 4.611 -21.456 1.00 11.48 70 VAL D N 1
ATOM 13090 C CA . VAL D 1 41 ? 14.572 3.996 -22.401 1.00 10.79 70 VAL D CA 1
ATOM 13091 C C . VAL D 1 41 ? 15.325 3.718 -23.697 1.00 12.23 70 VAL D C 1
ATOM 13092 O O . VAL D 1 41 ? 16.489 4.073 -23.850 1.00 13.67 70 VAL D O 1
ATOM 13105 N N . THR D 1 42 ? 14.662 3.049 -24.641 1.00 10.28 71 THR D N 1
ATOM 13106 C CA . THR D 1 42 ? 15.292 2.642 -25.896 1.00 11.36 71 THR D CA 1
ATOM 13107 C C . THR D 1 42 ? 14.837 3.554 -27.029 1.00 12.82 71 THR D C 1
ATOM 13108 O O . THR D 1 42 ? 13.639 3.644 -27.316 1.00 12.16 71 THR D O 1
ATOM 13119 N N . ALA D 1 43 ? 15.793 4.207 -27.682 1.00 12.35 72 ALA D N 1
ATOM 13120 C CA . ALA D 1 43 ? 15.507 5.011 -28.857 1.00 11.84 72 ALA D CA 1
ATOM 13121 C C . ALA D 1 43 ? 15.652 4.168 -30.119 1.00 11.79 72 ALA D C 1
ATOM 13122 O O . ALA D 1 43 ? 16.618 3.416 -30.272 1.00 11.68 72 ALA D O 1
ATOM 13129 N N . LYS D 1 44 ? 14.684 4.307 -31.022 1.00 10.91 73 LYS D N 1
ATOM 13130 C CA . LYS D 1 44 ? 14.665 3.577 -32.281 1.00 12.09 73 LYS D CA 1
ATOM 13131 C C . LYS D 1 44 ? 14.518 4.554 -33.439 1.00 11.22 73 LYS D C 1
ATOM 13132 O O . LYS D 1 44 ? 13.841 5.581 -33.325 1.00 13.16 73 LYS D O 1
ATOM 13151 N N . TYR D 1 45 ? 15.140 4.206 -34.565 1.00 13.47 74 TYR D N 1
ATOM 13152 C CA . TYR D 1 45 ? 15.178 5.068 -35.737 1.00 12.79 74 TYR D CA 1
ATOM 13153 C C . TYR D 1 45 ? 14.619 4.339 -36.947 1.00 12.05 74 TYR D C 1
ATOM 13154 O O . TYR D 1 45 ? 15.006 3.199 -37.215 1.00 11.51 74 TYR D O 1
ATOM 13172 N N . THR D 1 46 ? 13.752 5.006 -37.701 1.00 12.44 75 THR D N 1
ATOM 13173 C CA . THR D 1 46 ? 13.351 4.483 -39.000 1.00 14.29 75 THR D CA 1
ATOM 13174 C C . THR D 1 46 ? 12.804 5.628 -39.837 1.00 13.79 75 THR D C 1
ATOM 13175 O O . THR D 1 46 ? 12.666 6.760 -39.368 1.00 11.55 75 THR D O 1
ATOM 13186 N N . GLY D 1 47 ? 12.508 5.327 -41.093 1.00 11.54 76 GLY D N 1
ATOM 13187 C CA . GLY D 1 47 ? 11.955 6.352 -41.955 1.00 13.21 76 GLY D CA 1
ATOM 13188 C C . GLY D 1 47 ? 11.812 5.858 -43.375 1.00 12.88 76 GLY D C 1
ATOM 13189 O O . GLY D 1 47 ? 12.210 4.740 -43.716 1.00 15.56 76 GLY D O 1
ATOM 13193 N N . GLN D 1 48 ? 11.225 6.724 -44.197 1.00 12.68 77 GLN D N 1
ATOM 13194 C CA . GLN D 1 48 ? 11.077 6.504 -45.628 1.00 11.32 77 GLN D CA 1
ATOM 13195 C C . GLN D 1 48 ? 12.345 6.988 -46.323 1.00 14.36 77 GLN D C 1
ATOM 13196 O O . GLN D 1 48 ? 12.835 8.080 -46.029 1.00 14.86 77 GLN D O 1
ATOM 13210 N N . THR D 1 49 ? 12.885 6.175 -47.233 1.00 15.33 78 THR D N 1
ATOM 13211 C CA . THR D 1 49 ? 14.194 6.507 -47.784 1.00 17.68 78 THR D CA 1
ATOM 13212 C C . THR D 1 49 ? 14.143 7.679 -48.756 1.00 16.85 78 THR D C 1
ATOM 13213 O O . THR D 1 49 ? 15.169 8.330 -48.971 1.00 16.45 78 THR D O 1
ATOM 13224 N N . ASP D 1 50 ? 12.986 7.954 -49.359 1.00 16.59 79 ASP D N 1
ATOM 13225 C CA . ASP D 1 50 ? 12.836 9.075 -50.281 1.00 17.90 79 ASP D CA 1
ATOM 13226 C C . ASP D 1 50 ? 11.768 10.010 -49.724 1.00 17.55 79 ASP D C 1
ATOM 13227 O O . ASP D 1 50 ? 11.549 10.042 -48.508 1.00 15.43 79 ASP D O 1
ATOM 13236 N N . THR D 1 51 ? 11.110 10.788 -50.582 1.00 18.27 80 THR D N 1
ATOM 13237 C CA . THR D 1 51 ? 10.057 11.688 -50.131 1.00 19.11 80 THR D CA 1
ATOM 13238 C C . THR D 1 51 ? 8.665 11.159 -50.457 1.00 19.39 80 THR D C 1
ATOM 13239 O O . THR D 1 51 ? 7.708 11.941 -50.518 1.00 20.19 80 THR D O 1
ATOM 13250 N N . ASP D 1 52 ? 8.531 9.858 -50.690 1.00 19.61 81 ASP D N 1
ATOM 13251 C CA . ASP D 1 52 ? 7.232 9.312 -51.061 1.00 20.43 81 ASP D CA 1
ATOM 13252 C C . ASP D 1 52 ? 6.273 9.412 -49.881 1.00 17.31 81 ASP D C 1
ATOM 13253 O O . ASP D 1 52 ? 6.554 8.897 -48.793 1.00 15.58 81 ASP D O 1
ATOM 13262 N N . VAL D 1 53 ? 5.133 10.068 -50.104 1.00 16.20 82 VAL D N 1
ATOM 13263 C CA . VAL D 1 53 ? 4.198 10.331 -49.017 1.00 15.93 82 VAL D CA 1
ATOM 13264 C C . VAL D 1 53 ? 3.564 9.035 -48.523 1.00 14.35 82 VAL D C 1
ATOM 13265 O O . VAL D 1 53 ? 3.541 8.759 -47.319 1.00 14.79 82 VAL D O 1
ATOM 13278 N N . SER D 1 54 ? 3.009 8.237 -49.442 1.00 13.06 83 SER D N 1
ATOM 13279 C CA . SER D 1 54 ? 2.378 6.984 -49.040 1.00 18.92 83 SER D CA 1
ATOM 13280 C C . SER D 1 54 ? 3.381 6.069 -48.354 1.00 14.63 83 SER D C 1
ATOM 13281 O O . SER D 1 54 ? 3.031 5.346 -47.411 1.00 15.04 83 SER D O 1
ATOM 13289 N N . GLY D 1 55 ? 4.633 6.087 -48.818 1.00 15.76 84 GLY D N 1
ATOM 13290 C CA . GLY D 1 55 ? 5.667 5.304 -48.166 1.00 15.98 84 GLY D CA 1
ATOM 13291 C C . GLY D 1 55 ? 5.889 5.719 -46.727 1.00 14.34 84 GLY D C 1
ATOM 13292 O O . GLY D 1 55 ? 5.988 4.874 -45.831 1.00 12.68 84 GLY D O 1
ATOM 13296 N N . GLN D 1 56 ? 5.975 7.030 -46.472 1.00 11.93 85 GLN D N 1
ATOM 13297 C CA . GLN D 1 56 ? 6.202 7.451 -45.096 1.00 12.86 85 GLN D CA 1
ATOM 13298 C C . GLN D 1 56 ? 5.001 7.116 -44.216 1.00 13.36 85 GLN D C 1
ATOM 13299 O O . GLN D 1 56 ? 5.165 6.778 -43.039 1.00 13.98 85 GLN D O 1
ATOM 13313 N N . VAL D 1 57 ? 3.783 7.223 -44.753 1.00 13.01 86 VAL D N 1
ATOM 13314 C CA . VAL D 1 57 ? 2.613 6.816 -43.980 1.00 12.10 86 VAL D CA 1
ATOM 13315 C C . VAL D 1 57 ? 2.717 5.341 -43.621 1.00 14.42 86 VAL D C 1
ATOM 13316 O O . VAL D 1 57 ? 2.440 4.944 -42.484 1.00 13.18 86 VAL D O 1
ATOM 13329 N N . ALA D 1 58 ? 3.144 4.512 -44.574 1.00 14.93 87 ALA D N 1
ATOM 13330 C CA . ALA D 1 58 ? 3.276 3.084 -44.298 1.00 16.20 87 ALA D CA 1
ATOM 13331 C C . ALA D 1 58 ? 4.338 2.824 -43.233 1.00 15.87 87 ALA D C 1
ATOM 13332 O O . ALA D 1 58 ? 4.169 1.948 -42.378 1.00 16.21 87 ALA D O 1
ATOM 13339 N N . VAL D 1 59 ? 5.445 3.566 -43.271 1.00 15.68 88 VAL D N 1
ATOM 13340 C CA . VAL D 1 59 ? 6.471 3.406 -42.243 1.00 14.45 88 VAL D CA 1
ATOM 13341 C C . VAL D 1 59 ? 5.909 3.775 -40.876 1.00 14.07 88 VAL D C 1
ATOM 13342 O O . VAL D 1 59 ? 6.114 3.064 -39.885 1.00 11.89 88 VAL D O 1
ATOM 13355 N N . LEU D 1 60 ? 5.190 4.896 -40.800 1.00 12.46 89 LEU D N 1
ATOM 13356 C CA . LEU D 1 60 ? 4.613 5.314 -39.529 1.00 13.12 89 LEU D CA 1
ATOM 13357 C C . LEU D 1 60 ? 3.611 4.286 -39.015 1.00 12.88 89 LEU D C 1
ATOM 13358 O O . LEU D 1 60 ? 3.570 4.000 -37.812 1.00 13.30 89 LEU D O 1
ATOM 13374 N N . GLU D 1 61 ? 2.808 3.706 -39.911 1.00 13.48 90 GLU D N 1
ATOM 13375 C CA . GLU D 1 61 ? 1.876 2.659 -39.502 1.00 14.38 90 GLU D CA 1
ATOM 13376 C C . GLU D 1 61 ? 2.616 1.455 -38.932 1.00 15.71 90 GLU D C 1
ATOM 13377 O O . GLU D 1 61 ? 2.179 0.865 -37.936 1.00 14.76 90 GLU D O 1
ATOM 13389 N N . GLN D 1 62 ? 3.734 1.069 -39.558 1.00 15.88 91 GLN D N 1
ATOM 13390 C CA . GLN D 1 62 ? 4.525 -0.048 -39.049 1.00 17.19 91 GLN D CA 1
ATOM 13391 C C . GLN D 1 62 ? 5.067 0.257 -37.661 1.00 15.58 91 GLN D C 1
ATOM 13392 O O . GLN D 1 62 ? 5.127 -0.629 -36.796 1.00 14.65 91 GLN D O 1
ATOM 13406 N N . VAL D 1 63 ? 5.474 1.506 -37.435 1.00 14.60 92 VAL D N 1
ATOM 13407 C CA . VAL D 1 63 ? 5.964 1.909 -36.124 1.00 14.95 92 VAL D CA 1
ATOM 13408 C C . VAL D 1 63 ? 4.849 1.826 -35.092 1.00 14.80 92 VAL D C 1
ATOM 13409 O O . VAL D 1 63 ? 5.052 1.329 -33.980 1.00 14.66 92 VAL D O 1
ATOM 13422 N N . ILE D 1 64 ? 3.654 2.303 -35.442 1.00 13.86 93 ILE D N 1
ATOM 13423 C CA . ILE D 1 64 ? 2.521 2.240 -34.522 1.00 15.11 93 ILE D CA 1
ATOM 13424 C C . ILE D 1 64 ? 2.237 0.798 -34.122 1.00 15.14 93 ILE D C 1
ATOM 13425 O O . ILE D 1 64 ? 1.891 0.512 -32.967 1.00 15.40 93 ILE D O 1
ATOM 13441 N N . ALA D 1 65 ? 2.392 -0.136 -35.062 1.00 13.04 94 ALA D N 1
ATOM 13442 C CA . ALA D 1 65 ? 2.123 -1.540 -34.778 1.00 16.73 94 ALA D CA 1
ATOM 13443 C C . ALA D 1 65 ? 3.128 -2.146 -33.802 1.00 17.28 94 ALA D C 1
ATOM 13444 O O . ALA D 1 65 ? 2.856 -3.218 -33.242 1.00 16.72 94 ALA D O 1
ATOM 13451 N N . GLN D 1 66 ? 4.279 -1.502 -33.599 1.00 16.48 95 GLN D N 1
ATOM 13452 C CA . GLN D 1 66 ? 5.231 -1.933 -32.582 1.00 17.66 95 GLN D CA 1
ATOM 13453 C C . GLN D 1 66 ? 4.826 -1.502 -31.175 1.00 17.47 95 GLN D C 1
ATOM 13454 O O . GLN D 1 66 ? 5.494 -1.882 -30.209 1.00 17.57 95 GLN D O 1
ATOM 13468 N N . LYS D 1 67 ? 3.764 -0.707 -31.042 1.00 16.57 96 LYS D N 1
ATOM 13469 C CA . LYS D 1 67 ? 3.235 -0.220 -29.771 1.00 18.44 96 LYS D CA 1
ATOM 13470 C C . LYS D 1 67 ? 4.304 0.477 -28.947 1.00 16.73 96 LYS D C 1
ATOM 13471 O O . LYS D 1 67 ? 4.505 0.148 -27.764 1.00 15.35 96 LYS D O 1
ATOM 13490 N N . PRO D 1 68 ? 4.978 1.464 -29.524 1.00 14.94 97 PRO D N 1
ATOM 13491 C CA . PRO D 1 68 ? 5.933 2.259 -28.748 1.00 13.88 97 PRO D CA 1
ATOM 13492 C C . PRO D 1 68 ? 5.217 3.171 -27.767 1.00 13.01 97 PRO D C 1
ATOM 13493 O O . PRO D 1 68 ? 4.010 3.407 -27.861 1.00 13.27 97 PRO D O 1
ATOM 13504 N N . LYS D 1 69 ? 5.990 3.692 -26.813 1.00 10.96 98 LYS D N 1
ATOM 13505 C CA . LYS D 1 69 ? 5.454 4.682 -25.887 1.00 11.48 98 LYS D CA 1
ATOM 13506 C C . LYS D 1 69 ? 5.330 6.055 -26.538 1.00 11.04 98 LYS D C 1
ATOM 13507 O O . LYS D 1 69 ? 4.445 6.834 -26.160 1.00 11.53 98 LYS D O 1
ATOM 13526 N N . GLY D 1 70 ? 6.184 6.363 -27.517 1.00 11.47 99 GLY D N 1
ATOM 13527 C CA . GLY D 1 70 ? 6.205 7.687 -28.110 1.00 10.66 99 GLY D CA 1
ATOM 13528 C C . GLY D 1 70 ? 6.838 7.688 -29.481 1.00 10.48 99 GLY D C 1
ATOM 13529 O O . GLY D 1 70 ? 7.690 6.849 -29.795 1.00 10.83 99 GLY D O 1
ATOM 13533 N N . ILE D 1 71 ? 6.421 8.654 -30.300 1.00 9.15 100 ILE D N 1
ATOM 13534 C CA . ILE D 1 71 ? 6.927 8.833 -31.655 1.00 11.45 100 ILE D CA 1
ATOM 13535 C C . ILE D 1 71 ? 7.214 10.315 -31.877 1.00 10.61 100 ILE D C 1
ATOM 13536 O O . ILE D 1 71 ? 6.365 11.164 -31.589 1.00 10.87 100 ILE D O 1
ATOM 13552 N N . ALA D 1 72 ? 8.405 10.620 -32.391 1.00 9.88 101 ALA D N 1
ATOM 13553 C CA . ALA D 1 72 ? 8.739 11.933 -32.930 1.00 10.16 101 ALA D CA 1
ATOM 13554 C C . ALA D 1 72 ? 8.817 11.789 -34.444 1.00 10.20 101 ALA D C 1
ATOM 13555 O O . ALA D 1 72 ? 9.664 11.049 -34.952 1.00 11.34 101 ALA D O 1
ATOM 13562 N N . VAL D 1 73 ? 7.937 12.474 -35.162 1.00 11.11 102 VAL D N 1
ATOM 13563 C CA . VAL D 1 73 ? 7.868 12.327 -36.609 1.00 11.34 102 VAL D CA 1
ATOM 13564 C C . VAL D 1 73 ? 8.068 13.683 -37.268 1.00 11.34 102 VAL D C 1
ATOM 13565 O O . VAL D 1 73 ? 7.568 14.705 -36.787 1.00 11.67 102 VAL D O 1
ATOM 13578 N N . THR D 1 74 ? 8.829 13.685 -38.358 1.00 11.29 103 THR D N 1
ATOM 13579 C CA . THR D 1 74 ? 8.957 14.834 -39.241 1.00 10.47 103 THR D CA 1
ATOM 13580 C C . THR D 1 74 ? 8.164 14.521 -40.504 1.00 10.65 103 THR D C 1
ATOM 13581 O O . THR D 1 74 ? 8.428 13.515 -41.171 1.00 11.14 103 THR D O 1
ATOM 13592 N N . ALA D 1 75 ? 7.187 15.369 -40.818 1.00 11.78 104 ALA D N 1
ATOM 13593 C CA . ALA D 1 75 ? 6.198 15.062 -41.843 1.00 10.97 104 ALA D CA 1
ATOM 13594 C C . ALA D 1 75 ? 6.675 15.516 -43.217 1.00 12.53 104 ALA D C 1
ATOM 13595 O O . ALA D 1 75 ? 6.965 16.698 -43.423 1.00 13.62 104 ALA D O 1
ATOM 13602 N N . VAL D 1 76 ? 6.717 14.579 -44.167 1.00 11.97 105 VAL D N 1
ATOM 13603 C CA . VAL D 1 76 ? 7.147 14.914 -45.518 1.00 12.63 105 VAL D CA 1
ATOM 13604 C C . VAL D 1 76 ? 6.095 15.737 -46.251 1.00 13.31 105 VAL D C 1
ATOM 13605 O O . VAL D 1 76 ? 6.404 16.352 -47.278 1.00 14.72 105 VAL D O 1
ATOM 13618 N N . ASN D 1 77 ? 4.860 15.758 -45.748 1.00 12.14 106 ASN D N 1
ATOM 13619 C CA . ASN D 1 77 ? 3.729 16.456 -46.350 1.00 14.26 106 ASN D CA 1
ATOM 13620 C C . ASN D 1 77 ? 2.936 17.088 -45.214 1.00 13.25 106 ASN D C 1
ATOM 13621 O O . ASN D 1 77 ? 2.735 16.458 -44.172 1.00 15.28 106 ASN D O 1
ATOM 13632 N N . SER D 1 78 ? 2.476 18.328 -45.426 1.00 14.83 107 SER D N 1
ATOM 13633 C CA . SER D 1 78 ? 1.905 19.118 -44.337 1.00 18.11 107 SER D CA 1
ATOM 13634 C C . SER D 1 78 ? 0.619 18.525 -43.769 1.00 15.77 107 SER D C 1
ATOM 13635 O O . SER D 1 78 ? 0.254 18.840 -42.629 1.00 16.87 107 SER D O 1
ATOM 13643 N N . THR D 1 79 ? -0.119 17.733 -44.555 1.00 15.18 108 THR D N 1
ATOM 13644 C CA . THR D 1 79 ? -1.388 17.194 -44.079 1.00 17.69 108 THR D CA 1
ATOM 13645 C C . THR D 1 79 ? -1.561 15.685 -44.247 1.00 17.11 108 THR D C 1
ATOM 13646 O O . THR D 1 79 ? -2.407 15.114 -43.550 1.00 17.82 108 THR D O 1
ATOM 13657 N N . ALA D 1 80 ? -0.783 15.014 -45.105 1.00 17.55 109 ALA D N 1
ATOM 13658 C CA . ALA D 1 80 ? -1.078 13.623 -45.445 1.00 17.83 109 ALA D CA 1
ATOM 13659 C C . ALA D 1 80 ? -0.827 12.644 -44.302 1.00 17.42 109 ALA D C 1
ATOM 13660 O O . ALA D 1 80 ? -1.332 11.517 -44.350 1.00 16.59 109 ALA D O 1
ATOM 13667 N N . LEU D 1 81 ? -0.041 13.020 -43.294 1.00 14.79 110 LEU D N 1
ATOM 13668 C CA . LEU D 1 81 ? 0.197 12.137 -42.164 1.00 15.32 110 LEU D CA 1
ATOM 13669 C C . LEU D 1 81 ? -0.717 12.405 -40.973 1.00 15.66 110 LEU D C 1
ATOM 13670 O O . LEU D 1 81 ? -0.676 11.637 -40.004 1.00 15.10 110 LEU D O 1
ATOM 13686 N N . ALA D 1 82 ? -1.554 13.444 -41.034 1.00 14.44 111 ALA D N 1
ATOM 13687 C CA . ALA D 1 82 ? -2.299 13.881 -39.855 1.00 16.09 111 ALA D CA 1
ATOM 13688 C C . ALA D 1 82 ? -3.199 12.778 -39.312 1.00 17.00 111 ALA D C 1
ATOM 13689 O O . ALA D 1 82 ? -3.268 12.562 -38.093 1.00 16.65 111 ALA D O 1
ATOM 13696 N N . ASP D 1 83 ? -3.934 12.098 -40.197 1.00 16.57 112 ASP D N 1
ATOM 13697 C CA . ASP D 1 83 ? -4.854 11.057 -39.749 1.00 21.42 112 ASP D CA 1
ATOM 13698 C C . ASP D 1 83 ? -4.105 9.920 -39.059 1.00 17.60 112 ASP D C 1
ATOM 13699 O O . ASP D 1 83 ? -4.597 9.344 -38.080 1.00 18.14 112 ASP D O 1
ATOM 13708 N N . THR D 1 84 ? -2.913 9.577 -39.563 1.00 16.36 113 THR D N 1
ATOM 13709 C CA . THR D 1 84 ? -2.118 8.511 -38.957 1.00 17.37 113 THR D CA 1
ATOM 13710 C C . THR D 1 84 ? -1.568 8.940 -37.601 1.00 14.94 113 THR D C 1
ATOM 13711 O O . THR D 1 84 ? -1.582 8.160 -36.642 1.00 15.65 113 THR D O 1
ATOM 13722 N N . ILE D 1 85 ? -1.065 10.173 -37.512 1.00 13.31 114 ILE D N 1
ATOM 13723 C CA . ILE D 1 85 ? -0.664 10.727 -36.223 1.00 13.36 114 ILE D CA 1
ATOM 13724 C C . ILE D 1 85 ? -1.823 10.657 -35.241 1.00 14.02 114 ILE D C 1
ATOM 13725 O O . ILE D 1 85 ? -1.673 10.204 -34.098 1.00 14.30 114 ILE D O 1
ATOM 13741 N N . ASN D 1 86 ? -3.007 11.090 -35.676 1.00 15.92 115 ASN D N 1
ATOM 13742 C CA . ASN D 1 86 ? -4.157 11.101 -34.784 1.00 16.40 115 ASN D CA 1
ATOM 13743 C C . ASN D 1 86 ? -4.538 9.694 -34.350 1.00 17.93 115 ASN D C 1
ATOM 13744 O O . ASN D 1 86 ? -5.003 9.501 -33.224 1.00 19.58 115 ASN D O 1
ATOM 13755 N N . SER D 1 87 ? -4.366 8.704 -35.231 1.00 16.63 116 SER D N 1
ATOM 13756 C CA . SER D 1 87 ? -4.678 7.327 -34.869 1.00 18.54 116 SER D CA 1
ATOM 13757 C C . SER D 1 87 ? -3.714 6.816 -33.806 1.00 16.55 116 SER D C 1
ATOM 13758 O O . SER D 1 87 ? -4.127 6.136 -32.857 1.00 17.05 116 SER D O 1
ATOM 13766 N N . ALA D 1 88 ? -2.431 7.159 -33.933 1.00 15.21 117 ALA D N 1
ATOM 13767 C CA . ALA D 1 88 ? -1.451 6.780 -32.923 1.00 14.39 117 ALA D CA 1
ATOM 13768 C C . ALA D 1 88 ? -1.830 7.336 -31.556 1.00 15.40 117 ALA D C 1
ATOM 13769 O O . ALA D 1 88 ? -1.773 6.626 -30.544 1.00 15.33 117 ALA D O 1
ATOM 13776 N N . ILE D 1 89 ? -2.212 8.613 -31.509 1.00 14.16 118 ILE D N 1
ATOM 13777 C CA . ILE D 1 89 ? -2.595 9.245 -30.249 1.00 16.17 118 ILE D CA 1
ATOM 13778 C C . ILE D 1 89 ? -3.845 8.582 -29.684 1.00 18.31 118 ILE D C 1
ATOM 13779 O O . ILE D 1 89 ? -3.922 8.298 -28.484 1.00 18.26 118 ILE D O 1
ATOM 13795 N N . GLU D 1 90 ? -4.832 8.299 -30.540 1.00 20.21 119 GLU D N 1
ATOM 13796 C CA . GLU D 1 90 ? -6.025 7.577 -30.104 1.00 25.90 119 GLU D CA 1
ATOM 13797 C C . GLU D 1 90 ? -5.673 6.219 -29.508 1.00 21.22 119 GLU D C 1
ATOM 13798 O O . GLU D 1 90 ? -6.364 5.747 -28.595 1.00 23.67 119 GLU D O 1
ATOM 13810 N N . GLN D 1 91 ? -4.625 5.570 -30.017 1.00 21.10 120 GLN D N 1
ATOM 13811 C CA . GLN D 1 91 ? -4.176 4.284 -29.498 1.00 25.51 120 GLN D CA 1
ATOM 13812 C C . GLN D 1 91 ? -3.298 4.408 -28.258 1.00 26.45 120 GLN D C 1
ATOM 13813 O O . GLN D 1 91 ? -2.727 3.403 -27.820 1.00 27.32 120 GLN D O 1
ATOM 13827 N N . GLY D 1 92 ? -3.142 5.603 -27.708 1.00 23.86 121 GLY D N 1
ATOM 13828 C CA . GLY D 1 92 ? -2.389 5.784 -26.484 1.00 21.67 121 GLY D CA 1
ATOM 13829 C C . GLY D 1 92 ? -0.927 6.128 -26.643 1.00 18.84 121 GLY D C 1
ATOM 13830 O O . GLY D 1 92 ? -0.219 6.202 -25.633 1.00 19.04 121 GLY D O 1
ATOM 13834 N N . ILE D 1 93 ? -0.456 6.346 -27.864 1.00 13.36 122 ILE D N 1
ATOM 13835 C CA . ILE D 1 93 ? 0.945 6.662 -28.121 1.00 12.72 122 ILE D CA 1
ATOM 13836 C C . ILE D 1 93 ? 1.116 8.175 -28.088 1.00 12.23 122 ILE D C 1
ATOM 13837 O O . ILE D 1 93 ? 0.325 8.910 -28.688 1.00 14.27 122 ILE D O 1
ATOM 13853 N N . SER D 1 94 ? 2.150 8.645 -27.397 1.00 12.46 123 SER D N 1
ATOM 13854 C CA . SER D 1 94 ? 2.479 10.064 -27.433 1.00 12.28 123 SER D CA 1
ATOM 13855 C C . SER D 1 94 ? 3.154 10.394 -28.756 1.00 11.51 123 SER D C 1
ATOM 13856 O O . SER D 1 94 ? 4.018 9.649 -29.230 1.00 12.07 123 SER D O 1
ATOM 13864 N N . VAL D 1 95 ? 2.775 11.521 -29.352 1.00 13.11 124 VAL D N 1
ATOM 13865 C CA . VAL D 1 95 ? 3.353 11.938 -30.622 1.00 10.25 124 VAL D CA 1
ATOM 13866 C C . VAL D 1 95 ? 3.676 13.423 -30.577 1.00 10.48 124 VAL D C 1
ATOM 13867 O O . VAL D 1 95 ? 2.835 14.238 -30.180 1.00 10.53 124 VAL D O 1
ATOM 13880 N N . VAL D 1 96 ? 4.896 13.768 -30.990 1.00 8.40 125 VAL D N 1
ATOM 13881 C CA . VAL D 1 96 ? 5.284 15.141 -31.285 1.00 8.89 125 VAL D CA 1
ATOM 13882 C C . VAL D 1 96 ? 5.840 15.157 -32.704 1.00 10.79 125 VAL D C 1
ATOM 13883 O O . VAL D 1 96 ? 6.283 14.137 -33.235 1.00 10.64 125 VAL D O 1
ATOM 13896 N N . CYS D 1 97 ? 5.819 16.332 -33.313 1.00 10.45 126 CYS D N 1
ATOM 13897 C CA . CYS D 1 97 ? 6.478 16.551 -34.592 1.00 10.78 126 CYS D CA 1
ATOM 13898 C C . CYS D 1 97 ? 7.775 17.310 -34.354 1.00 11.35 126 CYS D C 1
ATOM 13899 O O . CYS D 1 97 ? 7.837 18.191 -33.495 1.00 11.48 126 CYS D O 1
ATOM 13907 N N . PHE D 1 98 ? 8.812 16.954 -35.102 1.00 11.49 127 PHE D N 1
ATOM 13908 C CA . PHE D 1 98 ? 10.062 17.696 -35.096 1.00 10.15 127 PHE D CA 1
ATOM 13909 C C . PHE D 1 98 ? 10.455 17.984 -36.538 1.00 12.44 127 PHE D C 1
ATOM 13910 O O . PHE D 1 98 ? 10.050 17.269 -37.455 1.00 12.43 127 PHE D O 1
A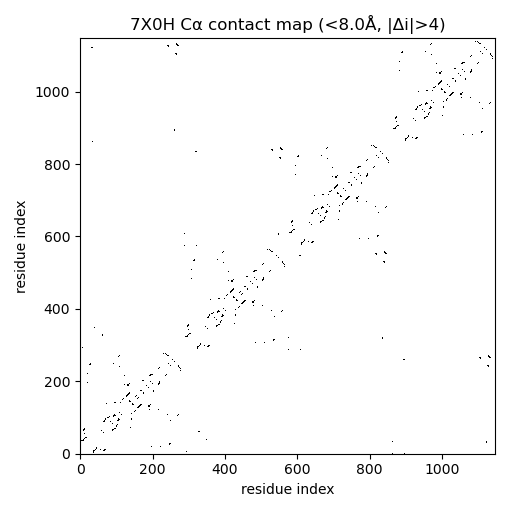TOM 13927 N N . ASP D 1 99 ? 11.201 19.075 -36.726 1.00 9.76 128 ASP D N 1
ATOM 13928 C CA . ASP D 1 99 ? 11.818 19.448 -37.999 1.00 10.92 128 ASP D CA 1
ATOM 13929 C C . ASP D 1 99 ? 10.839 19.909 -39.078 1.00 9.56 128 ASP D C 1
ATOM 13930 O O . ASP D 1 99 ? 11.069 20.946 -39.712 1.00 10.88 128 ASP D O 1
ATOM 13939 N N . SER D 1 100 ? 9.770 19.152 -39.315 1.00 10.24 129 SER D N 1
ATOM 13940 C CA . SER D 1 100 ? 8.740 19.526 -40.283 1.00 10.07 129 SER D CA 1
ATOM 13941 C C . SER D 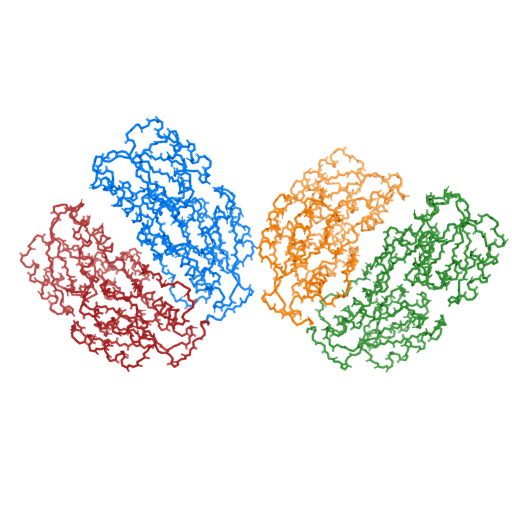1 100 ? 7.387 19.121 -39.710 1.00 11.46 129 SER D C 1
ATOM 13942 O O . SER D 1 100 ? 7.189 17.954 -39.365 1.00 11.53 129 SER D O 1
ATOM 13950 N N . ASP D 1 101 ? 6.463 20.075 -39.613 1.00 10.98 130 ASP D N 1
ATOM 13951 C CA . ASP D 1 101 ? 5.259 19.896 -38.810 1.00 12.19 130 ASP D CA 1
ATOM 13952 C C . ASP D 1 101 ? 4.110 19.273 -39.605 1.00 12.27 130 ASP D C 1
ATOM 13953 O O . ASP D 1 101 ? 4.082 19.285 -40.836 1.00 12.93 130 ASP D O 1
ATOM 13962 N N . SER D 1 102 ? 3.152 18.712 -38.855 1.00 13.42 131 SER D N 1
ATOM 13963 C CA . SER D 1 102 ? 1.839 18.296 -39.352 1.00 14.17 131 SER D CA 1
ATOM 13964 C C . SER D 1 102 ? 0.844 19.138 -38.556 1.00 15.05 131 SER D C 1
ATOM 13965 O O . SER D 1 102 ? 0.203 18.643 -37.614 1.00 15.11 131 SER D O 1
ATOM 13973 N N . PRO D 1 103 ? 0.697 20.421 -38.901 1.00 16.73 132 PRO D N 1
ATOM 13974 C CA . PRO D 1 103 ? 0.033 21.367 -37.983 1.00 18.09 132 PRO D CA 1
ATOM 13975 C C . PRO D 1 103 ? -1.460 21.161 -37.827 1.00 18.84 132 PRO D C 1
ATOM 13976 O O . PRO D 1 103 ? -2.042 21.759 -36.911 1.00 20.60 132 PRO D O 1
ATOM 13987 N N . THR D 1 104 ? -2.112 20.380 -38.688 1.00 17.49 133 THR D N 1
ATOM 13988 C CA . THR D 1 104 ? -3.539 20.143 -38.525 1.00 19.38 133 THR D CA 1
ATOM 13989 C C . THR D 1 104 ? -3.823 18.897 -37.700 1.00 18.03 133 THR D C 1
ATOM 13990 O O . THR D 1 104 ? -4.989 18.637 -37.374 1.00 19.72 133 THR D O 1
ATOM 14001 N N . SER D 1 105 ? -2.786 18.133 -37.363 1.00 17.04 134 SER D N 1
ATOM 14002 C CA . SER D 1 105 ? -2.917 16.943 -36.543 1.00 15.85 134 SER D CA 1
ATOM 14003 C C . SER D 1 105 ? -2.983 17.313 -35.063 1.00 16.36 134 SER D C 1
ATOM 14004 O O . SER D 1 105 ? -2.805 18.468 -34.669 1.00 17.63 134 SER D O 1
ATOM 14012 N N . ASN D 1 106 ? -3.201 16.295 -34.234 1.00 15.63 135 ASN D N 1
ATOM 14013 C CA . ASN D 1 106 ? -3.304 16.474 -32.795 1.00 16.48 135 ASN D CA 1
ATOM 14014 C C . ASN D 1 106 ? -1.968 16.289 -32.068 1.00 13.24 135 ASN D C 1
ATOM 14015 O O . ASN D 1 106 ? -1.967 16.151 -30.838 1.00 13.37 135 ASN D O 1
ATOM 14026 N N . ARG D 1 107 ? -0.840 16.324 -32.779 1.00 12.28 136 ARG D N 1
ATOM 14027 C CA . ARG D 1 107 ? 0.451 16.159 -32.114 1.00 12.51 136 ARG D CA 1
ATOM 14028 C C . ARG D 1 107 ? 0.592 17.190 -30.998 1.00 13.22 136 ARG D C 1
ATOM 14029 O O . ARG D 1 107 ? 0.100 18.319 -31.096 1.00 12.25 136 ARG D O 1
ATOM 14050 N N . SER D 1 108 ? 1.288 16.799 -29.931 1.00 12.21 137 SER D N 1
ATOM 14051 C CA . SER D 1 108 ? 1.298 17.600 -28.712 1.00 13.67 137 SER D CA 1
ATOM 14052 C C . SER D 1 108 ? 2.180 18.830 -28.826 1.00 12.25 137 SER D C 1
ATOM 14053 O O . SER D 1 108 ? 1.919 19.838 -28.152 1.00 11.97 137 SER D O 1
ATOM 14061 N N . ALA D 1 109 ? 3.220 18.768 -29.650 1.00 11.28 138 ALA D N 1
ATOM 14062 C CA . ALA D 1 109 ? 4.166 19.866 -29.751 1.00 11.15 138 ALA D CA 1
ATOM 14063 C C . ALA D 1 109 ? 4.913 19.764 -31.067 1.00 10.22 138 ALA D C 1
ATOM 14064 O O . ALA D 1 109 ? 5.002 18.691 -31.669 1.00 11.37 138 ALA D O 1
ATOM 14071 N N . TYR D 1 110 ? 5.471 20.897 -31.484 1.00 10.75 139 TYR D N 1
ATOM 14072 C CA . TYR D 1 110 ? 6.443 20.950 -32.566 1.00 10.01 139 TYR D CA 1
ATOM 14073 C C . TYR D 1 110 ? 7.779 21.383 -31.982 1.00 8.96 139 TYR D C 1
ATOM 14074 O O . TYR D 1 110 ? 7.841 22.349 -31.218 1.00 10.18 139 TYR D O 1
ATOM 14092 N N . LEU D 1 111 ? 8.841 20.679 -32.346 1.00 9.48 140 LEU D N 1
ATOM 14093 C CA . LEU D 1 111 ? 10.197 21.020 -31.935 1.00 10.46 140 LEU D CA 1
ATOM 14094 C C . LEU D 1 111 ? 11.046 21.154 -33.189 1.00 10.34 140 LEU D C 1
ATOM 14095 O O . LEU D 1 111 ? 11.237 20.177 -33.919 1.00 10.90 140 LEU D O 1
ATOM 14111 N N . GLY D 1 112 ? 11.559 22.346 -33.440 1.00 11.82 141 GLY D N 1
ATOM 14112 C CA . GLY D 1 112 ? 12.399 22.526 -34.603 1.00 11.14 141 GLY D CA 1
ATOM 14113 C C . GLY D 1 112 ? 12.565 23.987 -34.959 1.00 11.49 141 GLY D C 1
ATOM 14114 O O . GLY D 1 112 ? 12.276 24.887 -34.170 1.00 13.75 141 GLY D O 1
ATOM 14118 N N . THR D 1 113 ? 13.063 24.192 -36.173 1.00 11.30 142 THR D N 1
ATOM 14119 C CA . THR D 1 113 ? 13.253 25.536 -36.688 1.00 11.05 142 THR D CA 1
ATOM 14120 C C . THR D 1 113 ? 11.918 26.258 -36.795 1.00 13.56 142 THR D C 1
ATOM 14121 O O . THR D 1 113 ? 10.899 25.660 -37.152 1.00 14.28 142 THR D O 1
ATOM 14132 N N . GLY D 1 114 ? 11.929 27.541 -36.446 1.00 13.79 143 GLY D N 1
ATOM 14133 C CA . GLY D 1 114 ? 10.857 28.445 -36.810 1.00 14.67 143 GLY D CA 1
ATOM 14134 C C . GLY D 1 114 ? 10.957 28.727 -38.295 1.00 13.16 143 GLY D C 1
ATOM 14135 O O . GLY D 1 114 ? 11.640 29.664 -38.713 1.00 13.93 143 GLY D O 1
ATOM 14139 N N . ASN D 1 115 ? 10.284 27.910 -39.103 1.00 13.92 144 ASN D N 1
ATOM 14140 C CA . ASN D 1 115 ? 10.609 27.838 -40.521 1.00 14.35 144 ASN D CA 1
ATOM 14141 C C . ASN D 1 115 ? 10.211 29.102 -41.268 1.00 14.76 144 ASN D C 1
ATOM 14142 O O . ASN D 1 115 ? 10.961 29.575 -42.127 1.00 15.07 144 ASN D O 1
ATOM 14153 N N . TYR D 1 116 ? 9.046 29.670 -40.957 1.00 14.50 145 TYR D N 1
ATOM 14154 C CA . TYR D 1 116 ? 8.671 30.942 -41.566 1.00 15.43 145 TYR D CA 1
ATOM 14155 C C . TYR D 1 116 ? 9.691 32.024 -41.230 1.00 15.40 145 TYR D C 1
ATOM 14156 O O . TYR D 1 116 ? 10.167 32.739 -42.118 1.00 17.26 145 TYR D O 1
ATOM 14174 N N . ALA D 1 117 ? 10.041 32.157 -39.947 1.00 16.03 146 ALA D N 1
ATOM 14175 C CA . ALA D 1 117 ? 10.990 33.184 -39.535 1.00 18.90 146 ALA D CA 1
ATOM 14176 C C . ALA D 1 117 ? 12.371 32.947 -40.131 1.00 16.45 146 ALA D C 1
ATOM 14177 O O . ALA D 1 117 ? 13.104 33.910 -40.390 1.00 16.08 146 ALA D O 1
ATOM 14184 N N . ALA D 1 118 ? 12.749 31.682 -40.351 1.00 15.14 147 ALA D N 1
ATOM 14185 C CA . ALA D 1 118 ? 14.034 31.399 -40.984 1.00 13.67 147 ALA D CA 1
ATOM 14186 C C . ALA D 1 118 ? 14.030 31.821 -42.443 1.00 14.61 147 ALA D C 1
ATOM 14187 O O . ALA D 1 118 ? 15.064 32.247 -42.970 1.00 15.03 147 ALA D O 1
ATOM 14194 N N . GLY D 1 119 ? 12.880 31.709 -43.113 1.00 14.08 148 GLY D N 1
ATOM 14195 C CA . GLY D 1 119 ? 12.754 32.258 -44.453 1.00 13.61 148 GLY D CA 1
ATOM 14196 C C . GLY D 1 119 ? 12.904 33.766 -44.468 1.00 15.34 148 GLY D C 1
ATOM 14197 O O . GLY D 1 119 ? 13.542 34.330 -45.362 1.00 14.62 148 GLY D O 1
ATOM 14201 N N . GLN D 1 120 ? 12.319 34.441 -43.477 1.00 17.31 149 GLN D N 1
ATOM 14202 C CA . GLN D 1 120 ? 12.535 35.876 -43.339 1.00 17.33 149 GLN D CA 1
ATOM 14203 C C . GLN D 1 120 ? 14.010 36.180 -43.122 1.00 19.13 149 GLN D C 1
ATOM 14204 O O . GLN D 1 120 ? 14.563 37.102 -43.726 1.00 17.85 149 GLN D O 1
ATOM 14218 N N . LYS D 1 121 ? 14.653 35.422 -42.234 1.00 16.89 150 LYS D N 1
ATOM 14219 C CA . LYS D 1 121 ? 16.067 35.622 -41.937 1.00 17.24 150 LYS D CA 1
ATOM 14220 C C . LYS D 1 121 ? 16.925 35.400 -43.173 1.00 16.85 150 LYS D C 1
ATOM 14221 O O . LYS D 1 121 ? 17.894 36.134 -43.409 1.00 16.25 150 LYS D O 1
ATOM 14240 N N . ALA D 1 122 ? 16.578 34.396 -43.975 1.00 15.71 151 ALA D N 1
ATOM 14241 C CA . ALA D 1 122 ? 17.296 34.139 -45.215 1.00 16.36 151 ALA D CA 1
ATOM 14242 C C . ALA D 1 122 ? 17.167 35.310 -46.180 1.00 15.70 151 ALA D C 1
ATOM 14243 O O . ALA D 1 122 ? 18.137 35.680 -46.850 1.00 16.05 151 ALA D O 1
ATOM 14250 N N . ALA D 1 123 ? 15.974 35.900 -46.276 1.00 15.33 152 ALA D N 1
ATOM 14251 C CA . ALA D 1 123 ? 15.800 37.053 -47.153 1.00 16.12 152 ALA D CA 1
ATOM 14252 C C . ALA D 1 123 ? 16.566 38.258 -46.623 1.00 18.47 152 ALA D C 1
ATOM 14253 O O . ALA D 1 123 ? 17.192 38.987 -47.400 1.00 17.75 152 ALA D O 1
ATOM 14260 N N . GLU D 1 124 ? 16.526 38.482 -45.304 1.00 18.92 153 GLU D N 1
ATOM 14261 C CA . GLU D 1 124 ? 17.297 39.569 -44.710 1.00 22.45 153 GLU D CA 1
ATOM 14262 C C . GLU D 1 124 ? 18.778 39.458 -45.049 1.00 20.76 153 GLU D C 1
ATOM 14263 O O . GLU D 1 124 ? 19.469 40.478 -45.150 1.00 22.52 153 GLU D O 1
ATOM 14275 N N . PHE D 1 125 ? 19.283 38.233 -45.216 1.00 17.52 154 PHE D N 1
ATOM 14276 C CA . PHE D 1 125 ? 20.686 38.023 -45.558 1.00 18.58 154 PHE D CA 1
ATOM 14277 C C . PHE D 1 125 ? 20.929 38.154 -47.057 1.00 18.88 154 PHE D C 1
ATOM 14278 O O . PHE D 1 125 ? 21.849 38.860 -47.481 1.00 18.08 154 PHE D O 1
ATOM 14295 N N . LEU D 1 126 ? 20.106 37.494 -47.874 1.00 17.73 155 LEU D N 1
ATOM 14296 C CA . LEU D 1 126 ? 20.423 37.347 -49.291 1.00 19.68 155 LEU D CA 1
ATOM 14297 C C . LEU D 1 126 ? 20.026 38.570 -50.110 1.00 19.19 155 LEU D C 1
ATOM 14298 O O . LEU D 1 126 ? 20.743 38.948 -51.044 1.00 18.80 155 LEU D O 1
ATOM 14314 N N . VAL D 1 127 ? 18.890 39.201 -49.793 1.00 18.98 156 VAL D N 1
ATOM 14315 C CA . VAL D 1 127 ? 18.390 40.282 -50.644 1.00 20.68 156 VAL D CA 1
ATOM 14316 C C . VAL D 1 127 ? 19.338 41.468 -50.641 1.00 23.22 156 VAL D C 1
ATOM 14317 O O . VAL D 1 127 ? 19.612 42.015 -51.720 1.00 24.91 156 VAL D O 1
ATOM 14330 N N . PRO D 1 128 ? 19.860 41.939 -49.505 1.00 24.66 157 PRO D N 1
ATOM 14331 C CA . PRO D 1 128 ? 20.857 43.024 -49.570 1.00 27.63 157 PRO D CA 1
ATOM 14332 C C . PRO D 1 128 ? 22.075 42.664 -50.406 1.00 25.81 157 PRO D C 1
ATOM 14333 O O . PRO D 1 128 ? 22.676 43.551 -51.024 1.00 26.51 157 PRO D O 1
ATOM 14344 N N . LEU D 1 129 ? 22.458 41.385 -50.452 1.00 22.86 158 LEU D N 1
ATOM 14345 C CA . LEU D 1 129 ? 23.613 41.002 -51.256 1.00 23.19 158 LEU D CA 1
ATOM 14346 C C . LEU D 1 129 ? 23.357 41.223 -52.742 1.00 24.89 158 LEU D C 1
ATOM 14347 O O . LEU D 1 129 ? 24.305 41.431 -53.508 1.00 27.45 158 LEU D O 1
ATOM 14363 N N . VAL D 1 130 ? 22.096 41.191 -53.171 1.00 23.99 159 VAL D N 1
ATOM 14364 C CA . VAL D 1 130 ? 21.745 41.485 -54.556 1.00 24.51 159 VAL D CA 1
ATOM 14365 C C . VAL D 1 130 ? 21.170 42.896 -54.693 1.00 25.01 159 VAL D C 1
ATOM 14366 O O . VAL D 1 130 ? 20.536 43.214 -55.700 1.00 25.62 159 VAL D O 1
ATOM 14379 N N . ASN D 1 131 ? 21.363 43.737 -53.676 1.00 25.05 160 ASN D N 1
ATOM 14380 C CA . ASN D 1 131 ? 21.054 45.162 -53.758 1.00 26.47 160 ASN D CA 1
ATOM 14381 C C . ASN D 1 131 ? 19.585 45.397 -54.088 1.00 25.20 160 ASN D C 1
ATOM 14382 O O . ASN D 1 131 ? 19.225 46.343 -54.792 1.00 25.78 160 ASN D O 1
ATOM 14393 N N . TYR D 1 132 ? 18.728 44.528 -53.546 1.00 24.37 161 TYR D N 1
ATOM 14394 C CA . TYR D 1 132 ? 17.280 44.730 -53.556 1.00 26.05 161 TYR D CA 1
ATOM 14395 C C . TYR D 1 132 ? 16.715 44.746 -54.971 1.00 25.20 161 TYR D C 1
ATOM 14396 O O . TYR D 1 132 ? 15.689 45.375 -55.236 1.00 26.42 161 TYR D O 1
ATOM 14414 N N . LYS D 1 133 ? 17.355 44.005 -55.871 1.00 27.31 162 LYS D N 1
ATOM 14415 C CA . LYS D 1 133 ? 17.098 44.093 -57.299 1.00 33.63 162 LYS D CA 1
ATOM 14416 C C . LYS D 1 133 ? 17.292 42.714 -57.912 1.00 29.04 162 LYS D C 1
ATOM 14417 O O . LYS D 1 133 ? 18.199 41.981 -57.514 1.00 26.74 162 LYS D O 1
ATOM 14436 N N . GLY D 1 134 ? 16.434 42.361 -58.866 1.00 27.09 163 GLY D N 1
ATOM 14437 C CA . GLY D 1 134 ? 16.622 41.142 -59.633 1.00 26.82 163 GLY D CA 1
ATOM 14438 C C . GLY D 1 134 ? 15.735 39.999 -59.178 1.00 24.41 163 GLY D C 1
ATOM 14439 O O . GLY D 1 134 ? 14.838 40.146 -58.344 1.00 25.25 163 GLY D O 1
ATOM 14443 N N . LYS D 1 135 ? 16.008 38.825 -59.74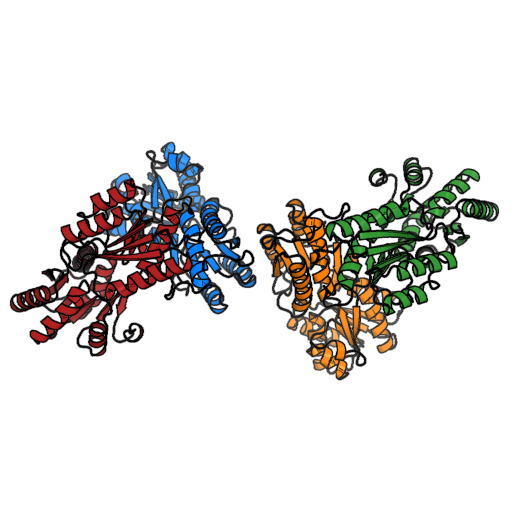7 1.00 22.12 164 LYS D N 1
ATOM 14444 C CA . LYS D 1 135 ? 15.211 37.632 -59.493 1.00 18.27 164 LYS D CA 1
ATOM 14445 C C . LYS D 1 135 ? 16.002 36.614 -58.681 1.00 17.57 164 LYS D C 1
ATOM 14446 O O . LYS D 1 135 ? 17.193 36.385 -58.929 1.00 18.70 164 LYS D O 1
ATOM 14465 N N . ILE D 1 136 ? 15.325 35.991 -57.722 1.00 15.87 165 ILE D N 1
ATOM 14466 C CA . ILE D 1 136 ? 15.922 34.978 -56.862 1.00 16.14 165 ILE D CA 1
ATOM 14467 C C . ILE D 1 136 ? 15.236 33.653 -57.155 1.00 16.88 165 ILE D C 1
ATOM 14468 O O . ILE D 1 136 ? 14.009 33.549 -57.044 1.00 17.16 165 ILE D O 1
ATOM 14484 N N . ALA D 1 137 ? 16.025 32.649 -57.540 1.00 15.73 166 ALA D N 1
ATOM 14485 C CA . ALA D 1 137 ? 15.526 31.286 -57.678 1.00 16.13 166 ALA D CA 1
ATOM 14486 C C . ALA D 1 137 ? 15.422 30.658 -56.296 1.00 15.25 166 ALA D C 1
ATOM 14487 O O . ALA D 1 137 ? 16.366 30.720 -55.501 1.00 13.77 166 ALA D O 1
ATOM 14494 N N . VAL D 1 138 ? 14.269 30.066 -56.000 1.00 15.30 167 VAL D N 1
ATOM 14495 C CA . VAL D 1 138 ? 13.997 29.471 -54.693 1.00 13.25 167 VAL D CA 1
ATOM 14496 C C . VAL D 1 138 ? 13.795 27.977 -54.923 1.00 14.72 167 VAL D C 1
ATOM 14497 O O . VAL D 1 138 ? 12.821 27.568 -55.566 1.00 15.66 167 VAL D O 1
ATOM 14510 N N . LEU D 1 139 ? 14.739 27.167 -54.435 1.00 15.51 168 LEU D N 1
ATOM 14511 C CA . LEU D 1 139 ? 14.822 25.738 -54.731 1.00 16.41 168 LEU D CA 1
ATOM 14512 C C . LEU D 1 139 ? 14.451 24.956 -53.480 1.00 16.14 168 LEU D C 1
ATOM 14513 O O . LEU D 1 139 ? 15.156 25.040 -52.470 1.00 12.94 168 LEU D O 1
ATOM 14529 N N . TYR D 1 140 ? 13.357 24.191 -53.543 1.00 17.40 169 TYR D N 1
ATOM 14530 C CA . TYR D 1 140 ? 12.838 23.593 -52.318 1.00 15.39 169 TYR D CA 1
ATOM 14531 C C . TYR D 1 140 ? 12.015 22.342 -52.595 1.00 16.41 169 TYR D C 1
ATOM 14532 O O . TYR D 1 140 ? 11.531 22.119 -53.705 1.00 16.29 169 TYR D O 1
ATOM 14550 N N . THR D 1 141 ? 11.830 21.553 -51.537 1.00 17.08 170 THR D N 1
ATOM 14551 C CA . THR D 1 141 ? 11.029 20.330 -51.599 1.00 18.74 170 THR D CA 1
ATOM 14552 C C . THR D 1 141 ? 9.555 20.700 -51.505 1.00 19.50 170 THR D C 1
ATOM 14553 O O . THR D 1 141 ? 9.036 20.937 -50.413 1.00 19.45 170 THR D O 1
ATOM 14564 N N . VAL D 1 142 ? 8.854 20.737 -52.641 1.00 20.30 171 VAL D N 1
ATOM 14565 C CA . VAL D 1 142 ? 7.445 21.105 -52.600 1.00 21.64 171 VAL D CA 1
ATOM 14566 C C . VAL D 1 142 ? 6.685 20.093 -51.750 1.00 20.29 171 VAL D C 1
ATOM 14567 O O . VAL D 1 142 ? 6.968 18.888 -51.780 1.00 22.02 171 VAL D O 1
ATOM 14580 N N . GLY D 1 143 ? 5.726 20.588 -50.960 1.00 20.09 172 GLY D N 1
ATOM 14581 C CA . GLY D 1 143 ? 4.848 19.761 -50.155 1.00 23.01 172 GLY D CA 1
ATOM 14582 C C . GLY D 1 143 ? 5.243 19.629 -48.693 1.00 19.62 172 GLY D C 1
ATOM 14583 O O . GLY D 1 143 ? 4.377 19.355 -47.853 1.00 21.18 172 GLY D O 1
ATOM 14587 N N . ALA D 1 144 ? 6.523 19.788 -48.375 1.00 20.27 173 ALA D N 1
ATOM 14588 C CA . ALA D 1 144 ? 6.995 19.652 -47.002 1.00 19.73 173 ALA D CA 1
ATOM 14589 C C . ALA D 1 144 ? 6.685 20.927 -46.227 1.00 18.83 173 ALA D C 1
ATOM 14590 O O . ALA D 1 144 ? 6.918 22.033 -46.728 1.00 16.39 173 ALA D O 1
ATOM 14597 N N . GLU D 1 145 ? 6.138 20.779 -45.013 1.00 18.79 174 GLU D N 1
ATOM 14598 C CA . GLU D 1 145 ? 5.706 21.965 -44.281 1.00 20.03 174 GLU D CA 1
ATOM 14599 C C . GLU D 1 145 ? 6.876 22.906 -44.033 1.00 16.71 174 GLU D C 1
ATOM 14600 O O . GLU D 1 145 ? 6.740 24.130 -44.155 1.00 16.22 174 GLU D O 1
ATOM 14612 N N . ASN D 1 146 ? 8.031 22.361 -43.649 1.00 17.05 175 ASN D N 1
ATOM 14613 C CA . ASN D 1 146 ? 9.138 23.240 -43.303 1.00 14.71 175 ASN D CA 1
ATOM 14614 C C . ASN D 1 146 ? 9.617 24.007 -44.531 1.00 15.01 175 ASN D C 1
ATOM 14615 O O . ASN D 1 146 ? 9.798 25.228 -44.469 1.00 16.02 175 ASN D O 1
ATOM 14626 N N . SER D 1 147 ? 9.750 23.333 -45.673 1.00 12.31 176 SER D N 1
ATOM 14627 C CA . SER D 1 147 ? 10.177 24.029 -46.884 1.00 13.55 176 SER D CA 1
ATOM 14628 C C . SER D 1 147 ? 9.139 25.049 -47.345 1.00 15.16 176 SER D C 1
ATOM 14629 O O . SER D 1 147 ? 9.493 26.158 -47.763 1.00 16.04 176 SER D O 1
ATOM 14637 N N . GLU D 1 148 ? 7.854 24.690 -47.306 1.00 15.53 177 GLU D N 1
ATOM 14638 C CA . GLU D 1 148 ? 6.828 25.630 -47.750 1.00 16.33 177 GLU D CA 1
ATOM 14639 C C . GLU D 1 148 ? 6.803 26.865 -46.859 1.00 16.65 177 GLU D C 1
ATOM 14640 O O . GLU D 1 148 ? 6.632 27.987 -47.347 1.00 15.50 177 GLU D O 1
ATOM 14652 N N . SER D 1 149 ? 6.995 26.678 -45.548 1.00 16.93 178 SER D N 1
ATOM 14653 C CA . SER D 1 149 ? 6.998 27.802 -44.621 1.00 16.94 178 SER D CA 1
ATOM 14654 C C . SER D 1 149 ? 8.230 28.680 -44.815 1.00 14.66 178 SER D C 1
ATOM 14655 O O . SER D 1 149 ? 8.135 29.911 -44.753 1.00 15.00 178 SER D O 1
ATOM 14663 N N . ARG D 1 150 ? 9.395 28.072 -45.051 1.00 14.35 179 ARG D N 1
ATOM 14664 C CA . ARG D 1 150 ? 10.590 28.858 -45.347 1.00 13.43 179 ARG D CA 1
ATOM 14665 C C . ARG D 1 150 ? 10.374 29.733 -46.575 1.00 13.79 179 ARG D C 1
ATOM 14666 O O . ARG D 1 150 ? 10.725 30.918 -46.579 1.00 14.87 179 ARG D O 1
ATOM 14687 N N . VAL D 1 151 ? 9.797 29.160 -47.634 1.00 13.83 180 VAL D N 1
ATOM 14688 C CA . VAL D 1 151 ? 9.528 29.927 -48.848 1.00 14.65 180 VAL D CA 1
ATOM 14689 C C . VAL D 1 151 ? 8.565 31.072 -48.557 1.00 15.93 180 VAL D C 1
ATOM 14690 O O . VAL D 1 151 ? 8.758 32.204 -49.023 1.00 16.35 180 VAL D O 1
ATOM 14703 N N . GLN D 1 152 ? 7.499 30.795 -47.803 1.00 16.99 181 GLN D N 1
ATOM 14704 C CA . GLN D 1 152 ? 6.514 31.833 -47.532 1.00 21.40 181 GLN D CA 1
ATOM 14705 C C . GLN D 1 152 ? 7.136 32.975 -46.739 1.00 19.54 181 GLN D C 1
ATOM 14706 O O . GLN D 1 152 ? 6.863 34.150 -47.009 1.00 19.60 181 GLN D O 1
ATOM 14720 N N . GLY D 1 153 ? 7.978 32.650 -45.754 1.00 18.81 182 GLY D N 1
ATOM 14721 C CA . GLY D 1 153 ? 8.653 33.693 -45.000 1.00 18.60 182 GLY D CA 1
ATOM 14722 C C . GLY D 1 153 ? 9.574 34.531 -45.866 1.00 16.31 182 GLY D C 1
ATOM 14723 O O . GLY D 1 153 ? 9.629 35.755 -45.731 1.00 16.79 182 GLY D O 1
ATOM 14727 N N . PHE D 1 154 ? 10.316 33.878 -46.762 1.00 15.63 183 PHE D N 1
ATOM 14728 C CA . PHE D 1 154 ? 11.181 34.593 -47.693 1.00 15.57 183 PHE D CA 1
ATOM 14729 C C . PHE D 1 154 ? 10.363 35.466 -48.632 1.00 16.76 183 PHE D C 1
ATOM 14730 O O . PHE D 1 154 ? 10.673 36.643 -48.834 1.00 17.08 183 PHE D O 1
ATOM 14747 N N . GLU D 1 155 ? 9.303 34.903 -49.214 1.00 17.71 184 GLU D N 1
ATOM 14748 C CA . GLU D 1 155 ? 8.491 35.663 -50.156 1.00 20.29 184 GLU D CA 1
ATOM 14749 C C . GLU D 1 155 ? 7.822 36.856 -49.481 1.00 21.68 184 GLU D C 1
ATOM 14750 O O . GLU D 1 155 ? 7.764 37.948 -50.057 1.00 21.79 184 GLU D O 1
ATOM 14762 N N . ASP D 1 156 ? 7.316 36.674 -48.257 1.00 22.27 185 ASP D N 1
ATOM 14763 C CA . ASP D 1 156 ? 6.653 37.773 -47.560 1.00 24.28 185 ASP D CA 1
ATOM 14764 C C . ASP D 1 156 ? 7.641 38.875 -47.191 1.00 23.89 185 ASP D C 1
ATOM 14765 O O . ASP D 1 156 ? 7.320 40.064 -47.303 1.00 24.04 185 ASP D O 1
ATOM 14774 N N . TRP D 1 157 ? 8.845 38.510 -46.741 1.00 22.88 186 TRP D N 1
ATOM 14775 C CA . TRP D 1 157 ? 9.846 39.532 -46.463 1.00 23.60 186 TRP D CA 1
ATOM 14776 C C . TRP D 1 157 ? 10.141 40.350 -47.715 1.00 23.99 186 TRP D C 1
ATOM 14777 O O . TRP D 1 157 ? 10.244 41.579 -47.652 1.00 25.17 186 TRP D O 1
ATOM 14798 N N . CYS D 1 158 ? 10.256 39.687 -48.869 1.00 22.19 187 CYS D N 1
ATOM 14799 C CA . CYS D 1 158 ? 10.505 40.415 -50.111 1.00 22.65 187 CYS D CA 1
ATOM 14800 C C . CYS D 1 158 ? 9.337 41.328 -50.466 1.00 22.91 187 CYS D C 1
ATOM 14801 O O . CYS D 1 158 ? 9.541 42.456 -50.930 1.00 22.27 187 CYS D O 1
ATOM 14809 N N . LYS D 1 159 ? 8.104 40.875 -50.242 1.00 23.21 188 LYS D N 1
ATOM 14810 C CA . LYS D 1 159 ? 6.961 41.726 -50.558 1.00 28.33 188 LYS D CA 1
ATOM 14811 C C . LYS D 1 159 ? 6.967 42.990 -49.707 1.00 30.56 188 LYS D C 1
ATOM 14812 O O . LYS D 1 159 ? 6.612 44.073 -50.187 1.00 31.27 188 LYS D O 1
ATOM 14831 N N . GLN D 1 160 ? 7.387 42.879 -48.444 1.00 32.06 189 GLN D N 1
ATOM 14832 C CA . GLN D 1 160 ? 7.323 44.021 -47.538 1.00 37.83 189 GLN D CA 1
ATOM 14833 C C . GLN D 1 160 ? 8.550 44.920 -47.653 1.00 32.32 189 GLN D C 1
ATOM 14834 O O . GLN D 1 160 ? 8.442 46.131 -47.441 1.00 33.00 189 GLN D O 1
ATOM 14848 N N . ASN D 1 161 ? 9.719 44.363 -47.966 1.00 28.68 190 ASN D N 1
ATOM 14849 C CA . ASN D 1 161 ? 10.962 45.116 -47.881 1.00 28.75 190 ASN D CA 1
ATOM 14850 C C . ASN D 1 161 ? 11.733 45.218 -49.187 1.00 28.48 190 ASN D C 1
ATOM 14851 O O . ASN D 1 161 ? 12.670 46.023 -49.269 1.00 28.99 190 ASN D O 1
ATOM 14862 N N . ALA D 1 162 ? 11.375 44.438 -50.203 1.00 25.44 191 ALA D N 1
ATOM 14863 C CA . ALA D 1 162 ? 12.132 44.375 -51.453 1.00 25.52 191 ALA D CA 1
ATOM 14864 C C . ALA D 1 162 ? 11.148 44.254 -52.609 1.00 26.35 191 ALA D C 1
ATOM 14865 O O . ALA D 1 162 ? 11.107 43.244 -53.315 1.00 23.43 191 ALA D O 1
ATOM 14872 N N . PRO D 1 163 ? 10.329 45.283 -52.825 1.00 27.97 192 PRO D N 1
ATOM 14873 C CA . PRO D 1 163 ? 9.232 45.162 -53.802 1.00 28.63 192 PRO D CA 1
ATOM 14874 C C . PRO D 1 163 ? 9.680 44.922 -55.232 1.00 27.17 192 PRO D C 1
ATOM 14875 O O . PRO D 1 163 ? 8.875 44.432 -56.035 1.00 28.81 192 PRO D O 1
ATOM 14886 N N . GLU D 1 164 ? 10.911 45.274 -55.592 1.00 24.87 193 GLU D N 1
ATOM 14887 C CA . GLU D 1 164 ? 11.386 45.098 -56.959 1.00 23.09 193 GLU D CA 1
ATOM 14888 C C . GLU D 1 164 ? 12.057 43.746 -57.174 1.00 24.05 193 GLU D C 1
ATOM 14889 O O . GLU D 1 164 ? 12.454 43.436 -58.305 1.00 26.68 193 GLU D O 1
ATOM 14901 N N . VAL D 1 165 ? 12.179 42.936 -56.125 1.00 22.31 194 VAL D N 1
ATOM 14902 C CA . VAL D 1 165 ? 12.720 41.589 -56.250 1.00 20.91 194 VAL D CA 1
ATOM 14903 C C . VAL D 1 165 ? 11.615 40.638 -56.687 1.00 21.12 194 VAL D C 1
ATOM 14904 O O . VAL D 1 165 ? 10.482 40.707 -56.200 1.00 23.73 194 VAL D O 1
ATOM 14917 N N . SER D 1 166 ? 11.942 39.750 -57.620 1.00 20.15 195 SER D N 1
ATOM 14918 C CA . SER D 1 166 ? 11.030 38.706 -58.059 1.00 19.33 195 SER D CA 1
ATOM 14919 C C . SER D 1 166 ? 11.599 37.346 -57.677 1.00 18.74 195 SER D C 1
ATOM 14920 O O . SER D 1 166 ? 12.785 37.205 -57.377 1.00 19.88 195 SER D O 1
ATOM 14928 N N . LEU D 1 167 ? 10.736 36.342 -57.696 1.00 16.90 196 LEU D N 1
ATOM 14929 C CA . LEU D 1 167 ? 11.097 34.978 -57.350 1.00 18.69 196 LEU D CA 1
ATOM 14930 C C . LEU D 1 167 ? 10.736 34.038 -58.493 1.00 18.21 196 LEU D C 1
ATOM 14931 O O . LEU D 1 167 ? 9.750 34.239 -59.200 1.00 18.98 196 LEU D O 1
ATOM 14947 N N . VAL D 1 168 ? 11.548 33.007 -58.683 1.00 15.94 197 VAL D N 1
ATOM 14948 C CA . VAL D 1 168 ? 11.147 31.847 -59.473 1.00 17.03 197 VAL D CA 1
ATOM 14949 C C . VAL D 1 168 ? 11.261 30.632 -58.562 1.00 17.76 197 VAL D C 1
ATOM 14950 O O . VAL D 1 168 ? 12.328 30.372 -57.995 1.00 17.80 197 VAL D O 1
ATOM 14963 N N . LYS D 1 169 ? 10.148 29.929 -58.376 1.00 17.84 198 LYS D N 1
ATOM 14964 C CA . LYS D 1 169 ? 10.093 28.778 -57.483 1.00 18.44 198 LYS D CA 1
ATOM 14965 C C . LYS D 1 169 ? 10.408 27.510 -58.264 1.00 19.58 198 LYS D C 1
ATOM 14966 O O . LYS D 1 169 ? 9.844 27.280 -59.340 1.00 20.54 198 LYS D O 1
ATOM 14985 N N . VAL D 1 170 ? 11.311 26.696 -57.717 1.00 15.21 199 VAL D N 1
ATOM 14986 C CA . VAL D 1 170 ? 11.861 25.529 -58.401 1.00 15.95 199 VAL D CA 1
ATOM 14987 C C . VAL D 1 170 ? 11.760 24.333 -57.463 1.00 17.00 199 VAL D C 1
ATOM 14988 O O . VAL D 1 170 ? 12.265 24.384 -56.335 1.00 16.82 199 VAL D O 1
ATOM 15001 N N . ASN D 1 171 ? 11.131 23.254 -57.932 1.00 17.92 200 ASN D N 1
ATOM 15002 C CA . ASN D 1 171 ? 10.964 22.051 -57.123 1.00 20.15 200 ASN D CA 1
ATOM 15003 C C . ASN D 1 171 ? 12.264 21.253 -57.107 1.00 19.08 200 ASN D C 1
ATOM 15004 O O . ASN D 1 171 ? 12.804 20.914 -58.167 1.00 19.56 200 ASN D O 1
ATOM 15015 N N . ASP D 1 172 ? 12.779 20.953 -55.908 1.00 17.26 201 ASP D N 1
ATOM 15016 C CA . ASP D 1 172 ? 13.954 20.089 -55.833 1.00 18.73 201 ASP D CA 1
ATOM 15017 C C . ASP D 1 172 ? 13.576 18.612 -55.769 1.00 21.40 201 ASP D C 1
ATOM 15018 O O . ASP D 1 172 ? 14.455 17.754 -55.910 1.00 22.45 201 ASP D O 1
ATOM 15027 N N . ALA D 1 173 ? 12.284 18.311 -55.624 1.00 23.89 202 ALA D N 1
ATOM 15028 C CA . ALA D 1 173 ? 11.721 16.963 -55.742 1.00 28.80 202 ALA D CA 1
ATOM 15029 C C . ALA D 1 173 ? 12.318 15.975 -54.749 1.00 32.26 202 ALA D C 1
ATOM 15030 O O . ALA D 1 173 ? 12.176 14.760 -54.920 1.00 32.13 202 ALA D O 1
ATOM 15037 N N . GLY D 1 174 ? 12.973 16.464 -53.702 1.00 29.99 203 GLY D N 1
ATOM 15038 C CA . GLY D 1 174 ? 13.665 15.576 -52.789 1.00 29.49 203 GLY D CA 1
ATOM 15039 C C . GLY D 1 174 ? 14.721 14.726 -53.449 1.00 30.10 203 GLY D C 1
ATOM 15040 O O . GLY D 1 174 ? 15.109 13.692 -52.905 1.00 31.56 203 GLY D O 1
ATOM 15044 N N . ASP D 1 175 ? 15.210 15.144 -54.611 1.00 30.45 204 ASP D N 1
ATOM 15045 C CA . ASP D 1 175 ? 16.071 14.320 -55.455 1.00 32.43 204 ASP D CA 1
ATOM 15046 C C . ASP D 1 175 ? 17.118 15.251 -56.045 1.00 30.98 204 ASP D C 1
ATOM 15047 O O . ASP D 1 175 ? 16.791 16.098 -56.882 1.00 31.51 204 ASP D O 1
ATOM 15056 N N . THR D 1 176 ? 18.367 15.110 -55.598 1.00 31.33 205 THR D N 1
ATOM 15057 C CA . THR D 1 176 ? 19.398 16.067 -55.981 1.00 30.99 205 THR D CA 1
ATOM 15058 C C . THR D 1 176 ? 19.635 16.076 -57.484 1.00 30.98 205 THR D C 1
ATOM 15059 O O . THR D 1 176 ? 20.136 17.073 -58.016 1.00 30.72 205 THR D O 1
ATOM 15070 N N . THR D 1 177 ? 19.284 14.992 -58.175 1.00 32.79 206 THR D N 1
ATOM 15071 C CA . THR D 1 177 ? 19.427 14.940 -59.625 1.00 35.42 206 THR D CA 1
ATOM 15072 C C . THR D 1 177 ? 18.331 15.738 -60.318 1.00 32.09 206 THR D C 1
ATOM 15073 O O . THR D 1 177 ? 18.615 16.586 -61.172 1.00 34.90 206 THR D O 1
ATOM 15084 N N . VAL D 1 178 ? 17.072 15.459 -59.981 1.00 30.42 207 VAL D N 1
ATOM 15085 C CA . VAL D 1 178 ? 15.971 16.268 -60.489 1.00 30.40 207 VAL D CA 1
ATOM 15086 C C . VAL D 1 178 ? 16.199 17.730 -60.141 1.00 28.42 207 VAL D C 1
ATOM 15087 O O . VAL D 1 178 ? 15.959 18.624 -60.960 1.00 28.86 207 VAL D O 1
ATOM 15100 N N . ALA D 1 179 ? 16.678 17.991 -58.923 1.00 26.58 208 ALA D N 1
ATOM 15101 C CA . ALA D 1 179 ? 16.817 19.361 -58.445 1.00 22.86 208 ALA D CA 1
ATOM 15102 C C . ALA D 1 179 ? 17.804 20.143 -59.298 1.00 22.45 208 ALA D C 1
ATOM 15103 O O . ALA D 1 179 ? 17.531 21.280 -59.696 1.00 22.74 208 ALA D O 1
ATOM 15110 N N . ALA D 1 180 ? 18.966 19.551 -59.584 1.00 23.51 209 ALA D N 1
ATOM 15111 C CA . ALA D 1 180 ? 19.965 20.241 -60.391 1.00 26.62 209 ALA D CA 1
ATOM 15112 C C . ALA D 1 180 ? 19.456 20.480 -61.808 1.00 26.75 209 ALA D C 1
ATOM 15113 O O . ALA D 1 180 ? 19.668 21.558 -62.377 1.00 26.92 209 ALA D O 1
ATOM 15120 N N . ASP D 1 181 ? 18.777 19.486 -62.389 1.00 28.19 210 ASP D N 1
ATOM 15121 C CA . ASP D 1 181 ? 18.178 19.663 -63.709 1.00 30.52 210 ASP D CA 1
ATOM 15122 C C . ASP D 1 181 ? 17.177 20.809 -63.701 1.00 26.91 210 ASP D C 1
ATOM 15123 O O . ASP D 1 181 ? 17.164 21.650 -64.608 1.00 27.82 210 ASP D O 1
ATOM 15132 N N . ASN D 1 182 ? 16.306 20.837 -62.692 1.00 23.36 211 ASN D N 1
ATOM 15133 C CA . ASN D 1 182 ? 15.263 21.850 -62.640 1.00 22.60 211 ASN D CA 1
ATOM 15134 C C . ASN D 1 182 ? 15.855 23.240 -62.477 1.00 20.29 211 ASN D C 1
ATOM 15135 O O . ASN D 1 182 ? 15.425 24.185 -63.146 1.00 23.51 211 ASN D O 1
ATOM 15146 N N . LEU D 1 183 ? 16.839 23.392 -61.592 1.00 20.95 212 LEU D N 1
ATOM 15147 C CA . LEU D 1 183 ? 17.448 24.704 -61.431 1.00 20.40 212 LEU D CA 1
ATOM 15148 C C . LEU D 1 183 ? 18.223 25.095 -62.680 1.00 20.79 212 LEU D C 1
ATOM 15149 O O . LEU D 1 183 ? 18.198 26.260 -63.091 1.00 21.00 212 LEU D O 1
ATOM 15165 N N . ALA D 1 184 ? 18.912 24.136 -63.305 1.00 22.18 213 ALA D N 1
ATOM 15166 C CA . ALA D 1 184 ? 19.629 24.435 -64.541 1.00 22.94 213 ALA D CA 1
ATOM 15167 C C . ALA D 1 184 ? 18.693 25.012 -65.595 1.00 23.91 213 ALA D C 1
ATOM 15168 O O . ALA D 1 184 ? 19.052 25.960 -66.304 1.00 24.05 213 ALA D O 1
ATOM 15175 N N . ALA D 1 185 ? 17.486 24.452 -65.715 1.00 25.91 214 ALA D N 1
ATOM 15176 C CA . ALA D 1 185 ? 16.522 24.969 -66.679 1.00 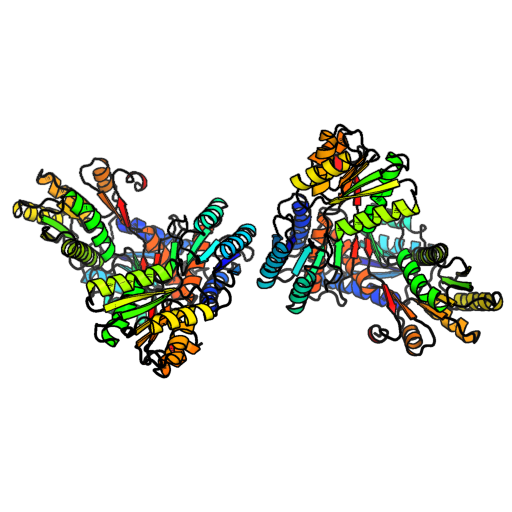28.15 214 ALA D CA 1
ATOM 15177 C C . ALA D 1 185 ? 16.036 26.357 -66.281 1.00 24.98 214 ALA D C 1
ATOM 15178 O O . ALA D 1 185 ? 15.893 27.239 -67.137 1.00 24.61 214 ALA D O 1
ATOM 15185 N N . ALA D 1 186 ? 15.785 26.574 -64.986 1.00 20.84 215 ALA D N 1
ATOM 15186 C CA . ALA D 1 186 ? 15.341 27.888 -64.535 1.00 19.34 215 ALA D CA 1
ATOM 15187 C C . ALA D 1 186 ? 16.404 28.949 -64.797 1.00 19.11 215 ALA D C 1
ATOM 15188 O O . ALA D 1 186 ? 16.077 30.080 -65.177 1.00 20.78 215 ALA D O 1
ATOM 15195 N N . LEU D 1 187 ? 17.683 28.605 -64.603 1.00 20.15 216 LEU D N 1
ATOM 15196 C CA . LEU D 1 187 ? 18.757 29.556 -64.884 1.00 21.27 216 LEU D CA 1
ATOM 15197 C C . LEU D 1 187 ? 18.780 29.939 -66.357 1.00 22.34 216 LEU D C 1
ATOM 15198 O O . LEU D 1 187 ? 18.948 31.117 -66.698 1.00 22.42 216 LEU D O 1
ATOM 15214 N N . GLN D 1 188 ? 18.603 28.957 -67.246 1.00 24.00 217 GLN D N 1
ATOM 15215 C CA . GLN D 1 188 ? 18.592 29.239 -68.678 1.00 27.72 217 GLN D CA 1
ATOM 15216 C C . G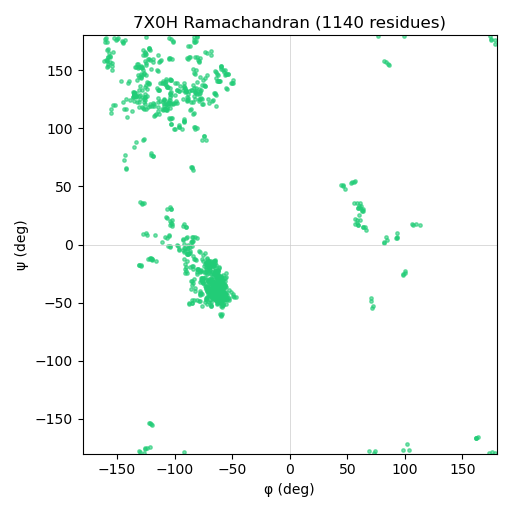LN D 1 188 ? 17.423 30.137 -69.061 1.00 24.63 217 GLN D C 1
ATOM 15217 O O . GLN D 1 188 ? 17.560 31.011 -69.924 1.00 24.08 217 GLN D O 1
ATOM 15231 N N . ALA D 1 189 ? 16.260 29.929 -68.442 1.00 23.83 218 ALA D N 1
ATOM 15232 C CA . ALA D 1 189 ? 15.049 30.645 -68.827 1.00 28.76 218 ALA D CA 1
ATOM 15233 C C . ALA D 1 189 ? 14.923 32.017 -68.179 1.00 30.06 218 ALA D C 1
ATOM 15234 O O . ALA D 1 189 ? 14.036 32.786 -68.562 1.00 25.54 218 ALA D O 1
ATOM 15241 N N . ASN D 1 190 ? 15.771 32.343 -67.210 1.00 25.62 219 ASN D N 1
ATOM 15242 C CA . ASN D 1 190 ? 15.633 33.578 -66.439 1.00 23.73 219 ASN D CA 1
ATOM 15243 C C . ASN D 1 190 ? 17.010 34.218 -66.311 1.00 22.64 219 ASN D C 1
ATOM 15244 O O . ASN D 1 190 ? 17.712 34.045 -65.314 1.00 22.56 219 ASN D O 1
ATOM 15255 N N . ASP D 1 191 ? 17.389 34.974 -67.336 1.00 22.38 220 ASP D N 1
ATOM 15256 C CA . ASP D 1 191 ? 18.677 35.649 -67.353 1.00 25.85 220 ASP D CA 1
ATOM 15257 C C . ASP D 1 191 ? 18.801 36.712 -66.271 1.00 23.16 220 ASP D C 1
ATOM 15258 O O . ASP D 1 191 ? 19.922 37.142 -65.991 1.00 22.93 220 ASP D O 1
ATOM 15267 N N . ASP D 1 192 ? 17.701 37.122 -65.644 1.00 24.54 221 ASP D N 1
ATOM 15268 C CA . ASP D 1 192 ? 17.755 38.142 -64.605 1.00 26.53 221 ASP D CA 1
ATOM 15269 C C . ASP D 1 192 ? 17.950 37.561 -63.208 1.00 22.59 221 ASP D C 1
ATOM 15270 O O . ASP D 1 192 ? 17.926 38.314 -62.231 1.00 22.55 221 ASP D O 1
ATOM 15279 N N . ILE D 1 193 ? 18.165 36.249 -63.091 1.00 19.29 222 ILE D N 1
ATOM 15280 C CA . ILE D 1 193 ? 18.450 35.662 -61.789 1.00 16.89 222 ILE D CA 1
ATOM 15281 C C . ILE D 1 193 ? 19.762 36.217 -61.252 1.00 18.26 222 ILE D C 1
ATOM 15282 O O . ILE D 1 193 ? 20.797 36.202 -61.934 1.00 19.30 222 ILE D O 1
ATOM 15298 N N . VAL D 1 194 ? 19.716 36.710 -60.017 1.00 18.21 223 VAL D N 1
ATOM 15299 C CA . VAL D 1 194 ? 20.890 37.244 -59.336 1.00 18.93 223 VAL D CA 1
ATOM 15300 C C . VAL D 1 194 ? 21.265 36.440 -58.104 1.00 19.10 223 VAL D C 1
ATOM 15301 O O . VAL D 1 194 ? 22.374 36.626 -57.575 1.00 17.74 223 VAL D O 1
ATOM 15314 N N . GLY D 1 195 ? 20.388 35.565 -57.620 1.00 19.27 224 GLY D N 1
ATOM 15315 C CA . GLY D 1 195 ? 20.700 34.776 -56.445 1.00 18.88 224 GLY D CA 1
ATOM 15316 C C . GLY D 1 195 ? 19.853 33.528 -56.379 1.00 15.82 224 GLY D C 1
ATOM 15317 O O . GLY D 1 195 ? 18.873 33.364 -57.111 1.00 15.87 224 GLY D O 1
ATOM 15321 N N . VAL D 1 196 ? 20.256 32.644 -55.470 1.00 15.99 225 VAL D N 1
ATOM 15322 C CA . VAL D 1 196 ? 19.579 31.371 -55.257 1.00 14.93 225 VAL D CA 1
ATOM 15323 C C . VAL D 1 196 ? 19.439 31.157 -53.756 1.00 14.91 225 VAL D C 1
ATOM 15324 O O . VAL D 1 196 ? 20.421 31.263 -53.013 1.00 16.12 225 VAL D O 1
ATOM 15337 N N . PHE D 1 197 ? 18.220 30.878 -53.314 1.00 13.39 226 PHE D N 1
ATOM 15338 C CA . PHE D 1 197 ? 17.928 30.479 -51.943 1.00 13.57 226 PHE D CA 1
ATOM 15339 C C . PHE D 1 197 ? 17.668 28.980 -51.986 1.00 12.32 226 PHE D C 1
ATOM 15340 O O . PHE D 1 197 ? 16.655 28.544 -52.544 1.00 12.44 226 PHE D O 1
ATOM 15357 N N . CYS D 1 198 ? 18.609 28.197 -51.449 1.00 12.94 227 CYS D N 1
ATOM 15358 C CA . CYS D 1 198 ? 18.440 26.756 -51.280 1.00 13.35 227 CYS D CA 1
ATOM 15359 C C . CYS D 1 198 ? 17.745 26.523 -49.942 1.00 11.99 227 CYS D C 1
ATOM 15360 O O . CYS D 1 198 ? 18.307 26.830 -48.885 1.00 13.74 227 CYS D O 1
ATOM 15368 N N . VAL D 1 199 ? 16.534 25.973 -49.989 1.00 12.30 228 VAL D N 1
ATOM 15369 C CA . VAL D 1 199 ? 15.638 26.009 -48.840 1.00 10.93 228 VAL D CA 1
ATOM 15370 C C . VAL D 1 199 ? 15.783 24.820 -47.906 1.00 10.57 228 VAL D C 1
ATOM 15371 O O . VAL D 1 199 ? 15.351 24.902 -46.747 1.00 12.16 228 VAL D O 1
ATOM 15384 N N . ASP D 1 200 ? 16.372 23.726 -48.371 1.00 12.17 229 ASP D N 1
ATOM 15385 C CA . ASP D 1 200 ? 16.535 22.534 -47.560 1.00 11.10 229 ASP D CA 1
ATOM 15386 C C . ASP D 1 200 ? 17.803 21.832 -48.025 1.00 12.32 229 ASP D C 1
ATOM 15387 O O . ASP D 1 200 ? 18.455 22.261 -48.982 1.00 12.86 229 ASP D O 1
ATOM 15396 N N . GLY D 1 201 ? 18.148 20.743 -47.332 1.00 13.17 230 GLY D N 1
ATOM 15397 C CA . GLY D 1 201 ? 19.433 20.102 -47.559 1.00 13.19 230 GLY D CA 1
ATOM 15398 C C . GLY D 1 201 ? 19.605 19.590 -48.976 1.00 15.02 230 GLY D C 1
ATOM 15399 O O . GLY D 1 201 ? 20.691 19.693 -49.555 1.00 17.18 230 GLY D O 1
ATOM 15403 N N . VAL D 1 202 ? 18.545 19.023 -49.550 1.00 15.98 231 VAL D N 1
ATOM 15404 C CA . VAL D 1 202 ? 18.613 18.566 -50.935 1.00 17.33 231 VAL D CA 1
ATOM 15405 C C . VAL D 1 202 ? 19.007 19.720 -51.849 1.00 17.55 231 VAL D C 1
ATOM 15406 O O . VAL D 1 202 ? 19.874 19.580 -52.721 1.00 18.85 231 VAL D O 1
ATOM 15419 N N . ALA D 1 203 ? 18.362 20.877 -51.666 1.00 15.45 232 ALA D N 1
ATOM 15420 C CA . ALA D 1 203 ? 18.688 22.050 -52.468 1.00 15.17 232 ALA D CA 1
ATOM 15421 C C . ALA D 1 203 ? 20.085 22.561 -52.160 1.00 15.27 232 ALA D C 1
ATOM 15422 O O . ALA D 1 203 ? 20.760 23.093 -53.048 1.00 17.09 232 ALA D O 1
ATOM 15429 N N . GLY D 1 204 ? 20.533 22.415 -50.913 1.00 16.20 233 GLY D N 1
ATOM 15430 C CA . GLY D 1 204 ? 21.854 22.887 -50.543 1.00 18.38 233 GLY D CA 1
ATOM 15431 C C . GLY D 1 204 ? 22.966 22.146 -51.251 1.00 20.18 233 GLY D C 1
ATOM 15432 O O . GLY D 1 204 ? 24.065 22.686 -51.417 1.00 19.51 233 GLY D O 1
ATOM 15436 N N . THR D 1 205 ? 22.700 20.906 -51.670 1.00 22.81 234 THR D N 1
ATOM 15437 C CA . THR D 1 205 ? 23.642 20.149 -52.486 1.00 27.29 234 THR D CA 1
ATOM 15438 C C . THR D 1 205 ? 23.477 20.485 -53.961 1.00 26.62 234 THR D C 1
ATOM 15439 O O . THR D 1 205 ? 24.455 20.782 -54.657 1.00 29.41 234 THR D O 1
ATOM 15450 N N . ALA D 1 206 ? 22.240 20.439 -54.453 1.00 22.93 235 ALA D N 1
ATOM 15451 C CA . ALA D 1 206 ? 22.003 20.551 -55.885 1.00 22.14 235 ALA D CA 1
ATOM 15452 C C . ALA D 1 206 ? 22.152 21.979 -56.383 1.00 21.56 235 ALA D C 1
ATOM 15453 O O . ALA D 1 206 ? 22.581 22.187 -57.522 1.00 22.57 235 ALA D O 1
ATOM 15460 N N . GLY D 1 207 ? 21.802 22.964 -55.559 1.00 21.00 236 GLY D N 1
ATOM 15461 C CA . GLY D 1 207 ? 21.793 24.344 -55.975 1.00 19.24 236 GLY D CA 1
ATOM 15462 C C . GLY D 1 207 ? 23.160 24.828 -56.407 1.00 19.75 236 GLY D C 1
ATOM 15463 O O . GLY D 1 207 ? 23.365 25.254 -57.548 1.00 19.59 236 GLY D O 1
ATOM 15467 N N . PRO D 1 208 ? 24.128 24.777 -55.491 1.00 19.82 237 PRO D N 1
ATOM 15468 C CA . PRO D 1 208 ? 25.486 25.211 -55.855 1.00 20.61 237 PRO D CA 1
ATOM 15469 C C . PRO D 1 208 ? 26.048 24.460 -57.049 1.00 22.04 237 PRO D C 1
ATOM 15470 O O . PRO D 1 208 ? 26.758 25.057 -57.865 1.00 23.17 237 PRO D O 1
ATOM 15481 N N . THR D 1 209 ? 25.715 23.174 -57.192 1.00 22.83 238 THR D N 1
ATOM 15482 C CA . THR D 1 209 ? 26.228 22.373 -58.299 1.00 26.93 238 THR D CA 1
ATOM 15483 C C . THR D 1 209 ? 25.709 22.879 -59.638 1.00 26.06 238 THR D C 1
ATOM 15484 O O . THR D 1 209 ? 26.476 23.022 -60.599 1.00 28.62 238 THR D O 1
ATOM 15495 N N . ALA D 1 210 ? 24.403 23.130 -59.727 1.00 24.43 239 ALA D N 1
ATOM 15496 C CA . ALA D 1 210 ? 23.838 23.675 -60.953 1.00 24.26 239 ALA D CA 1
ATOM 15497 C C . ALA D 1 210 ? 24.369 25.074 -61.230 1.00 21.89 239 ALA D C 1
ATOM 15498 O O . ALA D 1 210 ? 24.598 25.435 -62.390 1.00 24.13 239 ALA D O 1
ATOM 15505 N N . VAL D 1 211 ? 24.579 25.880 -60.185 1.00 19.85 240 VAL D N 1
ATOM 15506 C CA . VAL D 1 211 ? 25.108 27.223 -60.412 1.00 21.57 240 VAL D CA 1
ATOM 15507 C C . VAL D 1 211 ? 26.522 27.138 -60.975 1.00 22.36 240 VAL D C 1
ATOM 15508 O O . VAL D 1 211 ? 26.881 27.863 -61.912 1.00 24.54 240 VAL D O 1
ATOM 15521 N N . ALA D 1 212 ? 27.340 26.230 -60.430 1.00 22.93 241 ALA D N 1
ATOM 15522 C CA . ALA D 1 212 ? 28.699 26.054 -60.935 1.00 26.38 241 ALA D CA 1
ATOM 15523 C C . ALA D 1 212 ? 28.696 25.611 -62.393 1.00 29.32 241 ALA D C 1
ATOM 15524 O O . ALA D 1 212 ? 29.519 26.076 -63.190 1.00 31.61 241 ALA D O 1
ATOM 15531 N N . GLU D 1 213 ? 27.786 24.704 -62.760 1.00 32.84 242 GLU D N 1
ATOM 15532 C CA . GLU D 1 213 ? 27.713 24.247 -64.144 1.00 42.07 242 GLU D CA 1
ATOM 15533 C C . GLU D 1 213 ? 27.405 25.405 -65.084 1.00 31.19 242 GLU D C 1
ATOM 15534 O O . GLU D 1 213 ? 27.982 25.502 -66.174 1.00 29.58 242 GLU D O 1
ATOM 15546 N N . SER D 1 214 ? 26.511 26.308 -64.669 1.00 28.36 243 SER D N 1
ATOM 15547 C CA . SER D 1 214 ? 26.138 27.437 -65.512 1.00 26.70 243 SER D CA 1
ATOM 15548 C C . SER D 1 214 ? 27.267 28.445 -65.659 1.00 27.11 243 SER D C 1
ATOM 15549 O O . SER D 1 214 ? 27.229 29.270 -66.580 1.00 29.14 243 SER D O 1
ATOM 15557 N N . LYS D 1 215 ? 28.245 28.416 -64.752 1.00 27.65 244 LYS D N 1
ATOM 15558 C CA . LYS D 1 215 ? 29.371 29.345 -64.701 1.00 30.78 244 LYS D CA 1
ATOM 15559 C C . LYS D 1 215 ? 28.943 30.770 -64.380 1.00 29.91 244 LYS D C 1
ATOM 15560 O O . LYS D 1 215 ? 29.750 31.696 -64.514 1.00 33.54 244 LYS D O 1
ATOM 15579 N N . LYS D 1 216 ? 27.706 30.969 -63.936 1.00 28.11 245 LYS D N 1
ATOM 15580 C CA . LYS D 1 216 ? 27.225 32.291 -63.572 1.00 27.53 245 LYS D CA 1
ATOM 15581 C C . LYS D 1 216 ? 27.685 32.657 -62.164 1.00 27.58 245 LYS D C 1
ATOM 15582 O O . LYS D 1 216 ? 27.876 31.796 -61.302 1.00 28.09 245 LYS D O 1
ATOM 15601 N N . ASP D 1 217 ? 27.863 33.954 -61.940 1.00 27.64 246 ASP D N 1
ATOM 15602 C CA . ASP D 1 217 ? 28.320 34.489 -60.657 1.00 28.43 246 ASP D CA 1
ATOM 15603 C C . ASP D 1 217 ? 27.092 35.001 -59.916 1.00 25.50 246 ASP D C 1
ATOM 15604 O O . ASP D 1 217 ? 26.607 36.105 -60.178 1.00 26.65 246 ASP D O 1
ATOM 15613 N N . LEU D 1 218 ? 26.587 34.191 -58.993 1.00 22.48 247 LEU D N 1
ATOM 15614 C CA . LEU D 1 218 ? 25.335 34.465 -58.307 1.00 20.18 247 LEU D CA 1
ATOM 15615 C C . LEU D 1 218 ? 25.551 34.460 -56.802 1.00 20.52 247 LEU D C 1
ATOM 15616 O O . LEU D 1 218 ? 26.472 33.818 -56.292 1.00 21.16 247 LEU D O 1
ATOM 15632 N N . ARG D 1 219 ? 24.692 35.183 -56.091 1.00 19.64 248 ARG D N 1
ATOM 15633 C CA . ARG D 1 219 ? 24.671 35.128 -54.636 1.00 19.45 248 ARG D CA 1
ATOM 15634 C C . ARG D 1 219 ? 23.860 33.914 -54.207 1.00 18.95 248 ARG D C 1
ATOM 15635 O O . ARG D 1 219 ? 22.713 33.744 -54.631 1.00 19.91 248 ARG D O 1
ATOM 15656 N N . VAL D 1 220 ? 24.457 33.054 -53.389 1.00 16.62 249 VAL D N 1
ATOM 15657 C CA . VAL D 1 220 ? 23.855 31.763 -53.075 1.00 16.87 249 VAL D CA 1
ATOM 15658 C C . VAL D 1 220 ? 23.832 31.557 -51.569 1.00 14.64 249 VAL D C 1
ATOM 15659 O O . VAL D 1 220 ? 24.870 31.656 -50.908 1.00 16.48 249 VAL D O 1
ATOM 15672 N N . LEU D 1 221 ? 22.654 31.219 -51.027 1.00 15.63 250 LEU D N 1
ATOM 15673 C CA . LEU D 1 221 ? 22.479 30.853 -49.624 1.00 14.54 250 LEU D CA 1
ATOM 15674 C C . LEU D 1 221 ? 22.065 29.376 -49.620 1.00 15.39 250 LEU D C 1
ATOM 15675 O O . LEU D 1 221 ? 21.039 29.059 -50.181 1.00 14.40 250 LEU D O 1
ATOM 15691 N N . ALA D 1 222 ? 22.899 28.502 -49.080 1.00 17.66 251 ALA D N 1
ATOM 15692 C CA . ALA D 1 222 ? 22.682 27.061 -48.945 1.00 16.70 251 ALA D CA 1
ATOM 15693 C C . ALA D 1 222 ? 21.780 26.790 -47.721 1.00 15.49 251 ALA D C 1
ATOM 15694 O O . ALA D 1 222 ? 21.494 27.683 -46.986 1.00 14.85 251 ALA D O 1
ATOM 15701 N N . PHE D 1 223 ? 21.456 25.538 -47.456 1.00 13.37 252 PHE D N 1
ATOM 15702 C CA . PHE D 1 223 ? 20.799 25.150 -46.194 1.00 13.81 252 PHE D CA 1
ATOM 15703 C C . PHE D 1 223 ? 21.578 23.956 -45.619 1.00 14.91 252 PHE D C 1
ATOM 15704 O O . PHE D 1 223 ? 22.192 23.243 -46.384 1.00 14.83 252 PHE D O 1
ATOM 15721 N N . ASP D 1 224 ? 21.686 23.904 -44.299 1.00 15.88 253 ASP D N 1
ATOM 15722 C CA . ASP D 1 224 ? 22.306 22.826 -43.501 1.00 14.81 253 ASP D CA 1
ATOM 15723 C C . ASP D 1 224 ? 23.838 22.893 -43.541 1.00 15.93 253 ASP D C 1
ATOM 15724 O O . ASP D 1 224 ? 24.383 23.770 -44.096 1.00 15.34 253 ASP D O 1
ATOM 15733 N N . VAL D 1 225 ? 24.457 21.969 -42.838 1.00 16.27 254 VAL D N 1
ATOM 15734 C CA . VAL D 1 225 ? 25.887 22.084 -42.581 1.00 21.24 254 VAL D CA 1
ATOM 15735 C C . VAL D 1 225 ? 26.664 20.846 -42.992 1.00 22.77 254 VAL D C 1
ATOM 15736 O O . VAL D 1 225 ? 27.666 20.495 -42.359 1.00 22.83 254 VAL D O 1
ATOM 15749 N N . ASP D 1 226 ? 26.239 20.209 -44.079 1.00 25.88 255 ASP D N 1
ATOM 15750 C CA . ASP D 1 226 ? 27.064 19.194 -44.716 1.00 32.32 255 ASP D CA 1
ATOM 15751 C C . ASP D 1 226 ? 28.478 19.724 -44.923 1.00 26.41 255 ASP D C 1
ATOM 15752 O O . ASP D 1 226 ? 28.681 20.882 -45.301 1.00 22.54 255 ASP D O 1
ATOM 15761 N N . VAL D 1 227 ? 29.462 18.863 -44.664 1.00 25.83 256 VAL D N 1
ATOM 15762 C CA . VAL D 1 227 ? 30.858 19.245 -44.843 1.00 28.02 256 VAL D CA 1
ATOM 15763 C C . VAL D 1 227 ? 31.084 19.851 -46.223 1.00 25.61 256 VAL D C 1
ATOM 15764 O O . VAL D 1 227 ? 31.828 20.829 -46.375 1.00 26.82 256 VAL D O 1
ATOM 15777 N N . THR D 1 228 ? 30.456 19.277 -47.252 1.00 27.65 257 THR D N 1
ATOM 15778 C CA . THR D 1 228 ? 30.665 19.772 -48.608 1.00 30.55 257 THR D CA 1
ATOM 15779 C C . THR D 1 228 ? 30.099 21.175 -48.791 1.00 27.41 257 THR D C 1
ATOM 15780 O O . THR D 1 228 ? 30.610 21.943 -49.615 1.00 26.85 257 THR D O 1
ATOM 15791 N N . VAL D 1 229 ? 29.042 21.518 -48.055 1.00 24.99 258 VAL D N 1
ATOM 15792 C CA . VAL D 1 229 ? 28.468 22.857 -48.133 1.00 23.03 258 VAL D CA 1
ATOM 15793 C C . VAL D 1 229 ? 29.311 23.848 -47.346 1.00 21.74 258 VAL D C 1
ATOM 15794 O O . VAL D 1 229 ? 29.564 24.965 -47.808 1.00 21.99 258 VAL D O 1
ATOM 15807 N N . LEU D 1 230 ? 29.761 23.460 -46.148 1.00 20.85 259 LEU D N 1
ATOM 15808 C CA . LEU D 1 230 ? 30.639 24.325 -45.370 1.00 21.27 259 LEU D CA 1
ATOM 15809 C C . LEU D 1 230 ? 31.895 24.695 -46.155 1.00 23.01 259 LEU D C 1
ATOM 15810 O O . LEU D 1 230 ? 32.331 25.851 -46.124 1.00 23.47 259 LEU D O 1
ATOM 15826 N N . ASP D 1 231 ? 32.498 23.725 -46.853 1.00 26.26 260 ASP D N 1
ATOM 15827 C CA . ASP D 1 231 ? 33.702 24.010 -47.631 1.00 29.09 260 ASP D CA 1
ATOM 15828 C C . ASP D 1 231 ? 33.440 25.058 -48.710 1.00 28.67 260 ASP D C 1
ATOM 15829 O O . ASP D 1 231 ? 34.332 25.853 -49.029 1.00 27.12 260 ASP D O 1
ATOM 15838 N N . LYS D 1 232 ? 32.232 25.073 -49.286 1.00 24.53 261 LYS D N 1
ATOM 15839 C CA . LYS D 1 232 ? 31.885 26.071 -50.293 1.00 27.14 261 LYS D CA 1
ATOM 15840 C C . LYS D 1 232 ? 31.617 27.437 -49.676 1.00 24.77 261 LYS D C 1
ATOM 15841 O O . LYS D 1 232 ? 31.881 28.462 -50.313 1.00 24.79 261 LYS D O 1
ATOM 15860 N N . VAL D 1 233 ? 31.090 27.483 -48.451 1.00 23.63 262 VAL D N 1
ATOM 15861 C CA . VAL D 1 233 ? 31.051 28.746 -47.722 1.00 21.60 262 VAL D CA 1
ATOM 15862 C C . VAL D 1 233 ? 32.472 29.224 -47.456 1.00 25.63 262 VAL D C 1
ATOM 15863 O O . VAL D 1 233 ? 32.818 30.388 -47.692 1.00 26.82 262 VAL D O 1
ATOM 15876 N N . LYS D 1 234 ? 33.322 28.312 -46.978 1.00 28.81 263 LYS D N 1
ATOM 15877 C CA . LYS D 1 234 ? 34.702 28.654 -46.660 1.00 32.99 263 LYS D CA 1
ATOM 15878 C C . LYS D 1 234 ? 35.463 29.111 -47.897 1.00 34.07 263 LYS D C 1
ATOM 15879 O O . LYS D 1 234 ? 36.211 30.095 -47.843 1.00 35.61 263 LYS D O 1
ATOM 15898 N N . SER D 1 235 ? 35.294 28.406 -49.019 1.00 35.50 264 SER D N 1
ATOM 15899 C CA . SER D 1 235 ? 36.005 28.760 -50.244 1.00 44.49 264 SER D CA 1
ATOM 15900 C C . SER D 1 235 ? 35.473 30.033 -50.884 1.00 36.02 264 SER D C 1
ATOM 15901 O O . SER D 1 235 ? 36.122 30.566 -51.790 1.00 37.01 264 SER D O 1
ATOM 15909 N N . GLY D 1 236 ? 34.327 30.535 -50.434 1.00 31.25 265 GLY D N 1
ATOM 15910 C CA . GLY D 1 236 ? 33.690 31.666 -51.065 1.00 29.88 265 GLY D CA 1
ATOM 15911 C C . GLY D 1 236 ? 32.871 31.329 -52.286 1.00 24.89 265 GLY D C 1
ATOM 15912 O O . GLY D 1 236 ? 32.319 32.246 -52.914 1.00 25.26 265 GLY D O 1
ATOM 15916 N N . GLU D 1 237 ? 32.781 30.049 -52.657 1.00 26.39 266 GLU D N 1
ATOM 15917 C CA . GLU D 1 237 ? 31.954 29.672 -53.797 1.00 26.49 266 GLU D CA 1
ATOM 15918 C C . GLU D 1 237 ? 30.516 30.132 -53.598 1.00 24.50 266 GLU D C 1
ATOM 15919 O O . GLU D 1 237 ? 29.872 30.607 -54.541 1.00 25.12 266 GLU D O 1
ATOM 15931 N N . ILE D 1 238 ? 29.995 29.996 -52.379 1.00 23.14 267 ILE D N 1
ATOM 15932 C CA . ILE D 1 238 ? 28.662 30.469 -52.037 1.00 20.64 267 ILE D CA 1
ATOM 15933 C C . ILE D 1 238 ? 28.786 31.455 -50.879 1.00 21.20 267 ILE D C 1
ATOM 15934 O O . ILE D 1 238 ? 29.835 31.580 -50.251 1.00 24.40 267 ILE D O 1
ATOM 15950 N N . ASP D 1 239 ? 27.688 32.151 -50.593 1.00 18.57 268 ASP D N 1
ATOM 15951 C CA . ASP D 1 239 ? 27.727 33.239 -49.622 1.00 21.32 268 ASP D CA 1
ATOM 15952 C C . ASP D 1 239 ? 27.423 32.807 -48.197 1.00 20.99 268 ASP D C 1
ATOM 15953 O O . ASP D 1 239 ? 27.796 33.521 -47.260 1.00 22.25 268 ASP D O 1
ATOM 15962 N N . GLY D 1 240 ? 26.757 31.680 -48.006 1.00 19.42 269 GLY D N 1
ATOM 15963 C CA . GLY D 1 240 ? 26.496 31.202 -46.666 1.00 18.44 269 GLY D CA 1
ATOM 15964 C C . GLY D 1 240 ? 25.575 30.006 -46.692 1.00 17.40 269 GLY D C 1
ATOM 15965 O O . GLY D 1 240 ? 25.148 29.537 -47.753 1.00 17.79 269 GLY D O 1
ATOM 15969 N N . THR D 1 241 ? 25.281 29.513 -45.492 1.00 15.66 270 THR D N 1
ATOM 15970 C CA . THR D 1 241 ? 24.281 28.473 -45.325 1.00 15.86 270 THR D CA 1
ATOM 15971 C C . THR D 1 241 ? 23.569 28.710 -44.002 1.00 16.91 270 THR D C 1
ATOM 15972 O O . THR D 1 241 ? 23.912 29.616 -43.241 1.00 19.30 270 THR D O 1
ATOM 15983 N N . VAL D 1 242 ? 22.546 27.902 -43.747 1.00 15.88 271 VAL D N 1
ATOM 15984 C CA . VAL D 1 242 ? 21.695 28.064 -42.574 1.00 15.86 271 VAL D CA 1
ATOM 15985 C C . VAL D 1 242 ? 21.826 26.814 -41.716 1.00 14.78 271 VAL D C 1
ATOM 15986 O O . VAL D 1 242 ? 21.493 25.710 -42.165 1.00 13.87 271 VAL D O 1
ATOM 15999 N N . ALA D 1 243 ? 22.287 26.986 -40.482 1.00 12.53 272 ALA D N 1
ATOM 16000 C CA . ALA D 1 243 ? 22.437 25.874 -39.547 1.00 12.09 272 ALA D CA 1
ATOM 16001 C C . ALA D 1 243 ? 21.219 25.775 -38.637 1.00 12.78 272 ALA D C 1
ATOM 16002 O O . ALA D 1 243 ? 20.783 26.778 -38.061 1.00 14.12 272 ALA D O 1
ATOM 16009 N N . GLN D 1 244 ? 20.686 24.560 -38.506 1.00 11.06 273 GLN D N 1
ATOM 16010 C CA . GLN D 1 244 ? 19.565 24.257 -37.627 1.00 11.12 273 GLN D CA 1
ATOM 16011 C C . GLN D 1 244 ? 20.034 23.523 -36.372 1.00 12.34 273 GLN D C 1
ATOM 16012 O O . GLN D 1 244 ? 21.101 22.907 -36.348 1.00 12.19 273 GLN D O 1
ATOM 16026 N N . GLY D 1 245 ? 19.198 23.572 -35.333 1.00 12.57 274 GLY D N 1
ATOM 16027 C CA . GLY D 1 245 ? 19.482 22.899 -34.076 1.00 13.52 274 GLY D CA 1
ATOM 16028 C C . GLY D 1 245 ? 19.083 21.438 -34.058 1.00 12.78 274 GLY D C 1
ATOM 16029 O O . GLY D 1 245 ? 18.225 21.029 -33.268 1.00 10.55 274 GLY D O 1
ATOM 16033 N N . MET D 1 246 ? 19.741 20.643 -34.904 1.00 11.43 275 MET D N 1
ATOM 16034 C CA . MET D 1 246 ? 19.317 19.266 -35.154 1.00 11.62 275 MET D CA 1
ATOM 16035 C C . MET D 1 246 ? 19.332 18.436 -33.876 1.00 11.72 275 MET D C 1
ATOM 16036 O O . MET D 1 246 ? 18.348 17.763 -33.544 1.00 12.86 275 MET D O 1
ATOM 16050 N N . TYR D 1 247 ? 20.465 18.433 -33.173 1.00 10.32 276 TYR D N 1
ATOM 16051 C CA . TYR D 1 247 ? 20.598 17.619 -31.971 1.00 11.34 276 TYR D CA 1
ATOM 16052 C C . TYR D 1 247 ? 19.510 17.950 -30.967 1.00 10.49 276 TYR D C 1
ATOM 16053 O O . TYR D 1 247 ? 18.896 17.049 -30.385 1.00 10.67 276 TYR D O 1
ATOM 16071 N N . ASN D 1 248 ? 19.232 19.238 -30.778 1.00 9.50 277 ASN D N 1
ATOM 16072 C CA . ASN D 1 248 ? 18.252 19.641 -29.784 1.00 10.90 277 ASN D CA 1
ATOM 16073 C C . ASN D 1 248 ? 16.838 19.254 -30.182 1.00 11.02 277 ASN D C 1
ATOM 16074 O O . ASN D 1 248 ? 16.016 18.977 -29.301 1.00 12.09 277 ASN D O 1
ATOM 16085 N N . MET D 1 249 ? 16.519 19.221 -31.483 1.00 10.44 278 MET D N 1
ATOM 16086 C CA . MET D 1 249 ? 15.217 18.693 -31.878 1.00 10.30 278 MET D CA 1
ATOM 16087 C C . MET D 1 249 ? 15.044 17.270 -31.369 1.00 11.67 278 MET D C 1
ATOM 16088 O O . MET D 1 249 ? 13.971 16.893 -30.882 1.00 13.87 278 MET D O 1
ATOM 16102 N N . GLY D 1 250 ? 16.091 16.454 -31.504 1.00 10.52 279 GLY D N 1
ATOM 16103 C CA . GLY D 1 250 ? 15.996 15.073 -31.072 1.00 10.24 279 GLY D CA 1
ATOM 16104 C C . GLY D 1 250 ? 15.998 14.947 -29.563 1.00 10.46 279 GLY D C 1
ATOM 16105 O O . GLY D 1 250 ? 15.158 14.251 -28.986 1.00 11.18 279 GLY D O 1
ATOM 16109 N N . TYR D 1 251 ? 16.936 15.631 -28.903 1.00 10.15 280 TYR D N 1
ATOM 16110 C CA . TYR D 1 251 ? 17.064 15.490 -27.458 1.00 9.81 280 TYR D CA 1
ATOM 16111 C C . TYR D 1 251 ? 15.762 15.867 -26.762 1.00 9.27 280 TYR D C 1
ATOM 16112 O O . TYR D 1 251 ? 15.247 15.111 -25.933 1.00 9.47 280 TYR D O 1
ATOM 16130 N N . TRP D 1 252 ? 15.206 17.035 -27.099 1.00 9.02 281 TRP D N 1
ATOM 16131 C CA . TRP D 1 252 ? 14.024 17.545 -26.412 1.00 10.16 281 TRP D CA 1
ATOM 16132 C C . TRP D 1 252 ? 12.740 16.894 -26.904 1.00 9.92 281 TRP D C 1
ATOM 16133 O O . TRP D 1 252 ? 11.769 16.852 -26.141 1.00 10.54 281 TRP D O 1
ATOM 16154 N N . SER D 1 253 ? 12.720 16.314 -28.111 1.00 9.43 282 SER D N 1
ATOM 16155 C CA . SER D 1 253 ? 11.579 15.491 -28.498 1.00 10.30 282 SER D CA 1
ATOM 16156 C C . SER D 1 253 ? 11.460 14.276 -27.584 1.00 10.68 282 SER D C 1
ATOM 16157 O O . SER D 1 253 ? 10.369 13.939 -27.107 1.00 8.85 282 SER D O 1
ATOM 16165 N N . LEU D 1 254 ? 12.582 13.602 -27.325 1.00 10.21 283 LEU D N 1
ATOM 16166 C CA . LEU D 1 254 ? 12.561 12.462 -26.415 1.00 9.02 283 LEU D CA 1
ATOM 16167 C C . LEU D 1 254 ? 12.107 12.895 -25.027 1.00 10.86 283 LEU D C 1
ATOM 16168 O O . LEU D 1 254 ? 11.227 12.269 -24.429 1.00 11.34 283 LEU D O 1
ATOM 16184 N N . MET D 1 255 ? 12.668 13.994 -24.509 1.00 9.89 284 MET D N 1
ATOM 16185 C CA . MET D 1 255 ? 12.310 14.426 -23.160 1.00 10.48 284 MET D CA 1
ATOM 16186 C C . MET D 1 255 ? 10.817 14.724 -23.050 1.00 10.38 284 MET D C 1
ATOM 16187 O O . MET D 1 255 ? 10.166 14.336 -22.072 1.00 10.27 284 MET D O 1
ATOM 16201 N N . MET D 1 256 ? 10.252 15.415 -24.041 1.00 10.10 285 MET D N 1
ATOM 16202 C CA . MET D 1 256 ? 8.827 15.722 -23.990 1.00 10.48 285 MET D CA 1
ATOM 16203 C C . MET D 1 256 ? 7.979 14.462 -24.135 1.00 10.82 285 MET D C 1
ATOM 16204 O O . MET D 1 256 ? 6.977 14.303 -23.428 1.00 9.26 285 MET D O 1
ATOM 16218 N N . LEU D 1 257 ? 8.355 13.555 -25.041 1.00 11.74 286 LEU D N 1
ATOM 16219 C CA . LEU D 1 257 ? 7.573 12.334 -25.226 1.00 10.80 286 LEU D CA 1
ATOM 16220 C C . LEU D 1 257 ? 7.537 11.505 -23.946 1.00 10.91 286 LEU D C 1
ATOM 16221 O O . LEU D 1 257 ? 6.480 10.998 -23.551 1.00 11.08 286 LEU D O 1
ATOM 16237 N N . TYR D 1 258 ? 8.692 11.336 -23.300 1.00 9.71 287 TYR D N 1
ATOM 16238 C CA . TYR D 1 258 ? 8.745 10.545 -22.077 1.00 9.51 287 TYR D CA 1
ATOM 16239 C C . TYR D 1 258 ? 7.932 11.199 -20.972 1.00 8.85 287 TYR D C 1
ATOM 16240 O O . TYR D 1 258 ? 7.223 10.516 -20.219 1.00 11.49 287 TYR D O 1
ATOM 16258 N N . THR D 1 259 ? 8.018 12.527 -20.863 1.00 8.89 288 THR D N 1
ATOM 16259 C CA . THR D 1 259 ? 7.271 13.253 -19.844 1.00 9.71 288 THR D CA 1
ATOM 16260 C C . THR D 1 259 ? 5.776 13.043 -20.023 1.00 11.11 288 THR D C 1
ATOM 16261 O O . THR D 1 259 ? 5.061 12.729 -19.065 1.00 10.80 288 THR D O 1
ATOM 16272 N N . GLU D 1 260 ? 5.285 13.185 -21.255 1.00 10.13 289 GLU D N 1
ATOM 16273 C CA . GLU D 1 260 ? 3.860 12.993 -21.499 1.00 12.23 289 GLU D CA 1
ATOM 16274 C C . GLU D 1 260 ? 3.455 11.538 -21.292 1.00 11.61 289 GLU D C 1
ATOM 16275 O O . GLU D 1 260 ? 2.441 11.250 -20.647 1.00 11.38 289 GLU D O 1
ATOM 16287 N N . ALA D 1 261 ? 4.233 10.601 -21.841 1.00 11.88 290 ALA D N 1
ATOM 16288 C CA . ALA D 1 261 ? 3.857 9.192 -21.761 1.00 11.92 290 ALA D CA 1
ATOM 16289 C C . ALA D 1 261 ? 3.800 8.693 -20.325 1.00 13.10 290 ALA D C 1
ATOM 16290 O O . ALA D 1 261 ? 3.086 7.722 -20.045 1.00 12.32 290 ALA D O 1
ATOM 16297 N N . ASN D 1 262 ? 4.504 9.348 -19.405 1.00 12.81 291 ASN D N 1
ATOM 16298 C CA . ASN D 1 262 ? 4.530 8.927 -18.013 1.00 13.08 291 ASN D CA 1
ATOM 16299 C C . ASN D 1 262 ? 3.765 9.859 -17.089 1.00 14.88 291 ASN D C 1
ATOM 16300 O O . ASN D 1 262 ? 3.789 9.656 -15.871 1.00 14.02 291 ASN D O 1
ATOM 16311 N N . GLY D 1 263 ? 3.064 10.847 -17.634 1.00 14.16 292 GLY D N 1
ATOM 16312 C CA . GLY D 1 263 ? 2.208 11.695 -16.824 1.00 14.55 292 GLY D CA 1
ATOM 16313 C C . GLY D 1 263 ? 2.933 12.507 -15.777 1.00 14.28 292 GLY D C 1
ATOM 16314 O O . GLY D 1 263 ? 2.345 12.839 -14.742 1.00 14.51 292 GLY D O 1
ATOM 16318 N N . LEU D 1 264 ? 4.197 12.849 -16.020 1.00 13.15 293 LEU D N 1
ATOM 16319 C CA . LEU D 1 264 ? 5.006 13.528 -15.016 1.00 14.09 293 LEU D CA 1
ATOM 16320 C C . LEU D 1 264 ? 4.668 15.005 -14.887 1.00 15.09 293 LEU D C 1
ATOM 16321 O O . LEU D 1 264 ? 4.929 15.599 -13.834 1.00 14.50 293 LEU D O 1
ATOM 16337 N N . SER D 1 265 ? 4.080 15.601 -15.918 1.00 14.60 294 SER D N 1
ATOM 16338 C CA . SER D 1 265 ? 3.658 16.996 -15.902 1.00 16.13 294 SER D CA 1
ATOM 16339 C C . SER D 1 265 ? 2.148 17.079 -15.734 1.00 15.93 294 SER D C 1
ATOM 16340 O O . SER D 1 265 ? 1.404 16.364 -16.413 1.00 16.71 294 SER D O 1
ATOM 16348 N N . SER D 1 266 ? 1.699 17.971 -14.847 1.00 16.03 295 SER D N 1
ATOM 16349 C CA . SER D 1 266 ? 0.268 18.160 -14.638 1.00 17.17 295 SER D CA 1
ATOM 16350 C C . SER D 1 266 ? -0.416 18.854 -15.807 1.00 16.47 295 SER D C 1
ATOM 16351 O O . SER D 1 266 ? -1.649 18.819 -15.892 1.00 17.77 295 SER D O 1
ATOM 16359 N N . LYS D 1 267 ? 0.340 19.509 -16.684 1.00 13.63 296 LYS D N 1
ATOM 16360 C CA . LYS D 1 267 ? -0.221 20.218 -17.822 1.00 13.46 296 LYS D CA 1
ATOM 16361 C C . LYS D 1 267 ? 0.205 19.544 -19.121 1.00 12.80 296 LYS D C 1
ATOM 16362 O O . LYS D 1 267 ? 1.216 18.843 -19.178 1.00 12.85 296 LYS D O 1
ATOM 16381 N N . ALA D 1 268 ? -0.580 19.767 -20.171 1.00 13.09 297 ALA D N 1
ATOM 16382 C CA . ALA D 1 268 ? -0.178 19.320 -21.500 1.00 14.52 297 ALA D CA 1
ATOM 16383 C C . ALA D 1 268 ? 1.144 19.965 -21.894 1.00 15.57 297 ALA D C 1
ATOM 16384 O O . ALA D 1 268 ? 1.484 21.061 -21.446 1.00 15.55 297 ALA D O 1
ATOM 16391 N N . LEU D 1 269 ? 1.881 19.287 -22.768 1.00 12.18 298 LEU D N 1
ATOM 16392 C CA . LEU D 1 269 ? 3.198 19.761 -23.159 1.00 12.30 298 LEU D CA 1
ATOM 16393 C C . LEU D 1 269 ? 3.134 21.174 -23.739 1.00 12.59 298 LEU D C 1
ATOM 16394 O O . LEU D 1 269 ? 2.142 21.555 -24.372 1.00 11.55 298 LEU D O 1
ATOM 16410 N N . PRO D 1 270 ? 4.189 21.969 -23.545 1.00 12.60 299 PRO D N 1
ATOM 16411 C CA . PRO D 1 270 ? 4.280 23.253 -24.248 1.00 12.50 299 PRO D CA 1
ATOM 16412 C C . PRO D 1 270 ? 4.364 23.001 -25.747 1.00 13.00 299 PRO D C 1
ATOM 16413 O O . PRO D 1 270 ? 4.938 22.008 -26.199 1.00 14.00 299 PRO D O 1
ATOM 16424 N N . GLY D 1 271 ? 3.787 23.919 -26.523 1.00 13.26 300 GLY D N 1
ATOM 16425 C CA . GLY D 1 271 ? 3.467 23.611 -27.904 1.00 15.19 300 GLY D CA 1
ATOM 16426 C C . GLY D 1 271 ? 4.585 23.787 -28.912 1.00 12.82 300 GLY D C 1
ATOM 16427 O O . GLY D 1 271 ? 4.511 23.205 -29.999 1.00 13.54 300 GLY D O 1
ATOM 16431 N N . ASN D 1 272 ? 5.611 24.578 -28.606 1.00 13.12 301 ASN D N 1
ATOM 16432 C CA . ASN D 1 272 ? 6.622 24.864 -29.625 1.00 12.70 301 ASN D CA 1
ATOM 16433 C C . ASN D 1 272 ? 7.964 25.155 -28.978 1.00 13.38 301 ASN D C 1
ATOM 16434 O O . ASN D 1 272 ? 8.088 26.100 -28.196 1.00 14.75 301 ASN D O 1
ATOM 16445 N N . LEU D 1 273 ? 8.956 24.338 -29.314 1.00 12.44 302 LEU D N 1
ATOM 16446 C CA . LEU D 1 273 ? 10.348 24.596 -28.975 1.00 13.33 302 LEU D CA 1
ATOM 16447 C C . LEU D 1 273 ? 11.060 25.107 -30.222 1.00 12.75 302 LEU D C 1
ATOM 16448 O O . LEU D 1 273 ? 11.115 24.407 -31.238 1.00 12.16 302 LEU D O 1
ATOM 16464 N N . ASP D 1 274 ? 11.620 26.310 -30.139 1.00 11.32 303 ASP D N 1
ATOM 16465 C CA . ASP D 1 274 ? 12.370 26.895 -31.248 1.00 10.56 303 ASP D CA 1
ATOM 16466 C C . ASP D 1 274 ? 13.838 26.525 -31.073 1.00 11.36 303 ASP D C 1
ATOM 16467 O O . ASP D 1 274 ? 14.521 27.073 -30.202 1.00 10.49 303 ASP D O 1
ATOM 16476 N N . THR D 1 275 ? 14.322 25.590 -31.891 1.00 11.51 304 THR D N 1
ATOM 16477 C CA . THR D 1 275 ? 15.694 25.113 -31.771 1.00 12.79 304 THR D CA 1
ATOM 16478 C C . THR D 1 275 ? 16.700 25.993 -32.509 1.00 13.15 304 THR D C 1
ATOM 16479 O O . THR D 1 275 ? 17.894 25.678 -32.494 1.00 13.40 304 THR D O 1
ATOM 16490 N N . GLY D 1 276 ? 16.255 27.085 -33.131 1.00 12.21 305 GLY D N 1
ATOM 16491 C CA . GLY D 1 276 ? 17.124 28.159 -33.570 1.00 15.34 305 GLY D CA 1
ATOM 16492 C C . GLY D 1 276 ? 17.739 27.934 -34.941 1.00 14.76 305 GLY D C 1
ATOM 16493 O O . GLY D 1 276 ? 17.886 26.809 -35.418 1.00 14.37 305 GLY D O 1
ATOM 16497 N N . VAL D 1 277 ? 18.104 29.051 -35.582 1.00 15.51 306 VAL D N 1
ATOM 16498 C CA . VAL D 1 277 ? 18.942 29.017 -36.775 1.00 14.56 306 VAL D CA 1
ATOM 16499 C C . VAL D 1 277 ? 20.073 30.027 -36.644 1.00 18.60 306 VAL D C 1
ATOM 16500 O O . VAL D 1 277 ? 19.967 31.027 -35.927 1.00 18.19 306 VAL D O 1
ATOM 16513 N N . VAL D 1 278 ? 21.155 29.760 -37.367 1.00 16.53 307 VAL D N 1
ATOM 16514 C CA . VAL D 1 278 ? 22.310 30.643 -37.462 1.00 18.08 307 VAL D CA 1
ATOM 16515 C C . VAL D 1 278 ? 22.700 30.719 -38.928 1.00 17.44 307 VAL D C 1
ATOM 16516 O O . VAL D 1 278 ? 22.826 29.687 -39.593 1.00 16.19 307 VAL D O 1
ATOM 16529 N N . ILE D 1 279 ? 22.874 31.932 -39.439 1.00 16.74 308 ILE D N 1
ATOM 16530 C CA . ILE D 1 279 ? 23.437 32.122 -40.772 1.00 18.27 308 ILE D CA 1
ATOM 16531 C C . ILE D 1 279 ? 24.935 31.858 -40.672 1.00 19.78 308 ILE D C 1
ATOM 16532 O O . ILE D 1 279 ? 25.638 32.524 -39.906 1.00 20.11 308 ILE D O 1
ATOM 16548 N N . VAL D 1 280 ? 25.422 30.885 -41.435 1.00 19.92 309 VAL D N 1
ATOM 16549 C CA . VAL D 1 280 ? 26.824 30.486 -41.405 1.00 19.56 309 VAL D CA 1
ATOM 16550 C C . VAL D 1 280 ? 27.538 31.170 -42.562 1.00 19.56 309 VAL D C 1
ATOM 16551 O O . VAL D 1 280 ? 27.146 31.017 -43.728 1.00 20.27 309 VAL D O 1
ATOM 16564 N N . THR D 1 281 ? 28.570 31.945 -42.230 1.00 22.15 310 THR D N 1
ATOM 16565 C CA . THR D 1 281 ? 29.406 32.647 -43.192 1.00 23.34 310 THR D CA 1
ATOM 16566 C C . THR D 1 281 ? 30.863 32.262 -42.935 1.00 24.20 310 THR D C 1
ATOM 16567 O O . THR D 1 281 ? 31.160 31.424 -42.080 1.00 22.78 310 THR D O 1
ATOM 16578 N N . LYS D 1 282 ? 31.789 32.891 -43.668 1.00 26.46 311 LYS D N 1
ATOM 16579 C CA . LYS D 1 282 ? 33.205 32.603 -43.448 1.00 27.60 311 LYS D CA 1
ATOM 16580 C C . LYS D 1 282 ? 33.619 32.932 -42.017 1.00 29.00 311 LYS D C 1
ATOM 16581 O O . LYS D 1 282 ? 34.525 32.296 -41.468 1.00 28.59 311 LYS D O 1
ATOM 16600 N N . ASP D 1 283 ? 32.948 33.899 -41.391 1.00 32.70 312 ASP D N 1
ATOM 16601 C CA . ASP D 1 283 ? 33.268 34.283 -40.019 1.00 42.98 312 ASP D CA 1
ATOM 16602 C C . ASP D 1 283 ? 33.119 33.108 -39.059 1.00 36.56 312 ASP D C 1
ATOM 16603 O O . ASP D 1 283 ? 33.985 32.876 -38.210 1.00 34.86 312 ASP D O 1
ATOM 16612 N N . ASN D 1 284 ? 32.022 32.360 -39.161 1.00 31.15 313 ASN D N 1
ATOM 16613 C CA . ASN D 1 284 ? 31.739 31.327 -38.173 1.00 28.91 313 ASN D CA 1
ATOM 16614 C C . ASN D 1 284 ? 31.707 29.918 -38.750 1.00 26.34 313 ASN D C 1
ATOM 16615 O O . ASN D 1 284 ? 31.372 28.976 -38.022 1.00 26.21 313 ASN D O 1
ATOM 16626 N N . VAL D 1 285 ? 32.086 29.733 -40.016 1.00 25.85 314 VAL D N 1
ATOM 16627 C CA . VAL D 1 285 ? 31.961 28.414 -40.632 1.00 25.86 314 VAL D CA 1
ATOM 16628 C C . VAL D 1 285 ? 32.778 27.371 -39.875 1.00 29.25 314 VAL D C 1
ATOM 16629 O O . VAL D 1 285 ? 32.365 26.208 -39.776 1.00 28.75 314 VAL D O 1
ATOM 16642 N N . ASP D 1 286 ? 33.925 27.761 -39.307 1.00 32.85 315 ASP D N 1
ATOM 16643 C CA . ASP D 1 286 ? 34.796 26.787 -38.652 1.00 34.20 315 ASP D CA 1
ATOM 16644 C C . ASP D 1 286 ? 34.114 26.110 -37.469 1.00 32.87 315 ASP D C 1
ATOM 16645 O O . ASP D 1 286 ? 34.460 24.974 -37.118 1.00 34.60 315 ASP D O 1
ATOM 16654 N N . GLU D 1 287 ? 33.146 26.781 -36.844 1.00 31.77 316 GLU D N 1
ATOM 16655 C CA . GLU D 1 287 ? 32.475 26.209 -35.685 1.00 32.86 316 GLU D CA 1
ATOM 16656 C C . GLU D 1 287 ? 31.616 24.995 -36.033 1.00 30.32 316 GLU D C 1
ATOM 16657 O O . GLU D 1 287 ? 31.210 24.260 -35.124 1.00 29.26 316 GLU D O 1
ATOM 16669 N N . TYR D 1 288 ? 31.312 24.770 -37.314 1.00 29.15 317 TYR D N 1
ATOM 16670 C CA . TYR D 1 288 ? 30.299 23.794 -37.703 1.00 27.73 317 TYR D CA 1
ATOM 16671 C C . TYR D 1 288 ? 30.853 22.501 -38.283 1.00 29.84 317 TYR D C 1
ATOM 16672 O O . TYR D 1 288 ? 30.069 21.595 -38.592 1.00 30.89 317 TYR D O 1
ATOM 16690 N N . TYR D 1 289 ? 32.162 22.368 -38.404 1.00 32.68 318 TYR D N 1
ATOM 16691 C CA . TYR D 1 289 ? 32.735 21.119 -38.885 1.00 35.46 318 TYR D CA 1
ATOM 16692 C C . TYR D 1 289 ? 32.688 20.056 -37.788 1.00 44.01 318 TYR D C 1
ATOM 16693 O O . TYR D 1 289 ? 32.896 20.369 -36.613 1.00 42.83 318 TYR D O 1
ATOM 16711 N N . PRO D 1 290 ? 32.411 18.788 -38.141 1.00 52.18 319 PRO D N 1
ATOM 16712 C CA . PRO D 1 290 ? 32.410 17.752 -37.099 1.00 55.50 319 PRO D CA 1
ATOM 16713 C C . PRO D 1 290 ? 33.825 17.379 -36.665 1.00 55.46 319 PRO D C 1
ATOM 16714 O O . PRO D 1 290 ? 34.674 18.268 -36.581 1.00 54.54 319 PRO D O 1
#

Organism: Acetivibrio thermocellus (strain ATCC 27405 / DSM 1237 / JCM 9322 / NBRC 103400 / NCIMB 10682 / NRRL B-4536 / VPI 7372) (NCBI:txid203119)

B-factor: mean 23.62, std 13.22, range [8.13, 121.29]

Nearest PDB structures (foldseek):
  7x0h-assembly1_A  TM=1.003E+00  e=8.009E-62  Acetivibrio thermocellus
  3g1w-assembly1_A  TM=8.956E-01  e=2.827E-31  Halalkalibacterium halodurans C-125
  3g1w-assembly1_B  TM=8.552E-01  e=9.419E-31  Halalkalibacterium halodurans C-125
  5hqj-assembly1_A  TM=8.928E-01  e=4.556E-27  Paraburkholderia graminis C4D1M
  4zjp-assembly1_A  TM=8.914E-01  e=2.917E-18  Actinobacillus succinogenes 130Z

Secondary structure (DSSP, 8-state):
-----TT-EEEEEESSTTSHHHHHHHHHHHHHHHHHT-EEEEEE-SS--HHHHHHHHHHHHTT--SEEEE--SSTTTTHHHHHHHHHTT-EEEEESS--TTS--S-EEE--HHHHHHHHHHHHHHHTTT-EEEEEEE-TT-HHHHHHHHHHHHHHHHH-TTEEEEEEE-TT-HHHHHHHHHHHHHH-TTEEEEEE-SHHHHHHHHHHHHHHT---EEE--S--HHHHHHHHHTSSSBEEEE-HHHHHHHHHHHHHHHHTT-SSSPPPSEEE--EEEE-TTTGGGG--/-----TTSEEEEEESSTTSHHHHHHHHHHHHHHHHHT-EEEEEE-SS--HHHHHHHHHHHHTT--SEEEE--SSTTTTHHHHHHHHHTT-EEEEESS--TTS--S-EEE--HHHHHHHHHHHHHHHTTT-EEEEEEE-TT-HHHHHHHHHHHHHHHHH-TTEEEEEEE-TT-HHHHHHHHHHHHHH-TTEEEEEE-SHHHHHHHHHHHHHHT---EEE--S--HHHHHHHHHTSSSBEEEE-HHHHHHHHHHHHHHHHTT-SSSPPPSEEE--EEEE-TTTGGGG--/-----TTSEEEEEESSTTSTHHHHHHHHHHHHHHHHT-EEEEEE-SSS-HHHHHHHHHHHHHT--SEEEE--SSTTTTHHHHHHHHHTT-EEEEESS--TTS--S-EEE--HHHHHHHHHHHHHHHTTT-EEEEEEE-TT-HHHHHHHHHHHHHHHHH-TTEEEEEEE-TT-HHHHHHHHHHHHHH-TTEEEEEE-SHHHHHHHHHHHHHHT---EEE--S--HHHHHHHHHTSSSBEEEE-HHHHHHHHHHHHHHHHTT-SSSPPPSEEE--EEEE-TTTGGGG--/-----TTSEEEEEESSTTSTHHHHHHHHHHHHHHHHT-EEEEEE-SSS-HHHHHHHHHHHHHT--SEEEE--SSTTTTHHHHHHHHHTT-EEEEESS--TTS--S-EEE--HHHHHHHHHHHHHHHTTT-EEEEEEE-TT-HHHHHHHHHHHHHHHHH-TTEEEEEEE-TT-HHHHHHHHHHHHHH-TTEEEEEE-SHHHHHHHHHHHHHHT---EEE--S--HHHHHHHHHTSSSBEEEE-HHHHHHHHHHHHHHHHTT-SSSPPPSEEE--EEEE-TTTGGGG--

Radius of gyration: 39.98 Å; Cα contacts (8 Å, |Δi|>4): 2774; chains: 4; bounding box: 77×69×138 Å

Solvent-accessible surface area: 43437 Å² total; per-residue (Å²): 62,2,109,15,69,34,40,34,5,1,0,0,0,0,12,24,18,73,73,100,20,9,61,74,0,36,80,0,0,58,40,0,0,142,23,7,27,9,33,17,6,50,16,13,28,108,66,28,70,54,85,14,0,30,43,15,1,94,40,0,11,55,17,106,5,90,0,0,0,0,0,0,5,37,31,79,46,0,10,118,15,0,42,50,0,56,151,88,67,4,8,2,0,0,0,4,0,12,0,72,94,12,96,46,36,0,11,0,0,1,31,7,91,57,3,0,61,101,0,0,82,41,0,0,60,63,11,105,96,120,21,46,0,0,0,0,17,10,76,18,0,25,10,1,65,28,3,4,80,0,0,55,43,31,6,161,106,69,0,118,130,15,50,37,26,104,8,57,0,38,6,63,63,94,60,0,19,90,51,0,34,53,12,3,140,84,35,130,71,9,52,0,0,0,0,0,16,22,13,0,0,50,2,0,2,55,4,14,60,135,40,187,80,146,20,108,2,0,0,2,10,16,54,64,83,3,0,66,44,1,103,81,41,89,5,34,0,0,2,6,12,18,22,15,12,0,0,0,1,0,0,0,2,0,9,0,62,41,71,61,36,17,83,119,88,13,2,35,58,1,55,11,32,44,68,34,0,44,138,139,26,2,104,134,54,58,128,59,2,111,16,71,66,60,40,13,1,2,0,0,0,14,24,17,59,69,86,28,7,121,80,0,33,78,0,0,86,44,0,2,176,22,8,26,11,12,17,29,58,5,8,29,101,65,29,67,53,83,14,0,28,40,9,2,92,16,1,8,58,19,157,8,95,0,0,0,0,0,0,5,36,36,76,47,0,10,117,13,1,43,50,0,57,154,109,67,9,7,2,0,0,0,3,0,12,0,72,94,11,96,46,34,0,11,0,1,1,30,9,91,58,3,0,58,101,0,0,82,40,0,0,61,62,11,111,94,128,20,47,0,0,0,0,17,9,77,18,1,27,10,2,69,27,3,4,80,0,0,55,50,32,4,176,84,68,0,111,126,15,45,36,25,105,7,57,0,36,7,62,63,95,61,0,20,90,50,0,31,53,14,3,141,85,36,130,68,10,50,0,0,0,0,0,16,27,13,0,0,52,2,0,2,67,3,15,59,139,38,188,82,147,18,109,1,0,0,1,16,18,69,60,73,2,0,66,44,1,102,83,40,91,5,34,0,0,2,6,13,19,23,14,12,0,0,0,2,0,0,0,2,0,9,0,62,37,71,62,36,17,83,117,87,13,2,32,60,0,55,12,31,46,68,33,0,44,137,140,27,2,100,134,55,57,128,61,2,105,15,75,91,96,41,46,1,18,0,0,0,14,20,16,60,67,76,20,8,127,64,0,36,81,0,0,57,38,0,1,144,20,7,27,10,44,18,75,73,43,14,29,107,67,33,72,50,84,16,0,30,47,18,2,96,124,5,13,74,109,168,6,96,0,0,0,0,0,0,6,38,32,79,47,0,11,121,17,1,44,49,0,55,156,108,68,10,9,2,0,0,0,4,0,13,0,73,96,11,97,47,36,0,12,0,0,1,31,8,90,59,2,0,59,88,0,0,93,43,0,0,52,65,12,120,97,141,17,30,0,0,0,0,16,10,74,24,0,24,9,1,61,28,3,4,78,0,0,32,38,29,6,131,147,71,2,111,138,18,44,40,34,102,10,62,0,36,11,61,62,92,58,0,21,90,53,0,29,54,12,2,142,84,33,132,73,10,49,0,0,0,0,0,15,22,14,0,0,53,2,0,1,58,2,13,51,139,42,185,76,148,21,109,1,0,0,2,12,9,46,69,81,3,0,76,43,1,104,83,37,91,6,33,0,0,1,6,14,18,20,11,11,0,0,0,2,0,0,0,2,0,9,1,64,40,72,61,36,19,84,122,88,16,3,34,59,1,55,11,31,22,66,33,0,40,133,140,28,0,89,132,52,72,127,60,2,106,16,74,92,87,40,46,1,17,0,0,0,13,21,17,58,66,77,21,8,125,66,0,36,81,0,0,56,38,0,1,142,22,6,25,9,43,17,80,74,41,14,30,106,68,30,72,51,86,16,0,28,39,18,1,94,116,5,12,78,110,178,7,97,0,0,0,0,0,0,5,38,31,81,47,0,8,119,16,0,44,50,0,56,151,108,67,10,9,1,0,0,0,3,0,12,0,73,96,11,98,48,36,0,11,0,0,1,32,8,92,57,2,0,59,87,0,0,84,45,0,0,52,58,12,119,97,145,18,32,0,0,0,0,17,10,76,23,1,25,10,1,63,27,3,5,79,0,0,32,42,30,5,139,124,65,1,112,140,17,42,40,34,103,9,62,0,37,10,62,60,92,57,0,16,93,52,0,28,54,13,1,146,83,32,130,74,12,50,0,0,0,0,0,15,20,14,0,0,56,2,0,2,54,1,13,59,125,40,187,77,145,19,105,1,0,0,1,11,9,46,68,89,2,0,66,44,1,98,84,39,89,6,34,0,0,1,7,14,17,20,12,11,0,0,0,2,0,0,0,2,0,9,0,61,41,73,60,36,18,84,121,86,15,3,36,60,1,55,10,30,37,66,26,0,39,135,135,24,1,94,136,53,65,128